Protein AF-I1KPI6-F1 (afdb_monomer_lite)

pLDDT: mean 70.12, std 10.51, range [22.78, 86.88]

Radius of gyration: 85.03 Å; chains: 1; bounding box: 247×179×265 Å

Organism: Glycine max (NCBI:txid3847)

Structure (mmCIF, N/CA/C/O backbone):
data_AF-I1KPI6-F1
#
_entry.id   AF-I1KPI6-F1
#
loop_
_atom_site.group_PDB
_atom_site.id
_atom_site.type_symbol
_atom_site.label_atom_id
_atom_site.label_alt_id
_atom_site.label_comp_id
_atom_site.label_asym_id
_atom_site.label_entity_id
_atom_site.label_seq_id
_atom_site.pdbx_PDB_ins_code
_atom_site.Cartn_x
_atom_site.Cartn_y
_atom_site.Cartn_z
_atom_site.occupancy
_atom_site.B_iso_or_equiv
_atom_site.auth_seq_id
_atom_site.auth_comp_id
_atom_site.auth_asym_id
_atom_site.auth_atom_id
_atom_site.pdbx_PDB_model_num
ATOM 1 N N . MET A 1 1 ? -15.358 57.405 -44.065 1.00 38.69 1 MET A N 1
ATOM 2 C CA . MET A 1 1 ? -15.643 58.651 -44.822 1.00 38.69 1 MET A CA 1
ATOM 3 C C . MET A 1 1 ? -15.836 59.898 -43.930 1.00 38.69 1 MET A C 1
ATOM 5 O O . MET A 1 1 ? -16.493 60.841 -44.344 1.00 38.69 1 MET A O 1
ATOM 9 N N . VAL A 1 2 ? -15.217 59.968 -42.738 1.00 45.44 2 VAL A N 1
ATOM 10 C CA . VAL A 1 2 ? -15.365 61.112 -41.798 1.00 45.44 2 VAL A CA 1
ATOM 11 C C . VAL A 1 2 ? -14.129 62.038 -41.781 1.00 45.44 2 VAL A C 1
ATOM 13 O O . VAL A 1 2 ? -14.220 63.186 -41.363 1.00 45.44 2 VAL A O 1
ATOM 16 N N . LYS A 1 3 ? -12.986 61.608 -42.342 1.00 43.53 3 LYS A N 1
ATOM 17 C CA . LYS A 1 3 ? -11.733 62.394 -42.343 1.00 43.53 3 LYS A CA 1
ATOM 18 C C . LYS A 1 3 ? -11.764 63.668 -43.210 1.00 43.53 3 LYS A C 1
ATOM 20 O O . LYS A 1 3 ? -10.991 64.581 -42.946 1.00 43.53 3 LYS A O 1
ATOM 25 N N . HIS A 1 4 ? -12.653 63.779 -44.203 1.00 45.66 4 HIS A N 1
ATOM 26 C CA . HIS A 1 4 ? -12.667 64.948 -45.100 1.00 45.66 4 HIS A CA 1
ATOM 27 C C . HIS A 1 4 ? -13.371 66.184 -44.521 1.00 45.66 4 HIS A C 1
ATOM 29 O O . HIS A 1 4 ? -12.898 67.292 -44.751 1.00 45.66 4 HIS A O 1
ATOM 35 N N . ARG A 1 5 ? -14.415 66.030 -43.691 1.00 44.16 5 ARG A N 1
ATOM 36 C CA . ARG A 1 5 ? -15.107 67.192 -43.093 1.00 44.16 5 ARG A CA 1
ATOM 37 C C . ARG A 1 5 ? -14.254 67.954 -42.076 1.00 44.16 5 ARG A C 1
ATOM 39 O O . ARG A 1 5 ? -14.426 69.159 -41.928 1.00 44.16 5 ARG A O 1
ATOM 46 N N . PHE A 1 6 ? -13.305 67.288 -41.419 1.00 43.47 6 PHE A N 1
ATOM 47 C CA . PHE A 1 6 ? -12.414 67.951 -40.463 1.00 43.47 6 PHE A CA 1
ATOM 48 C C . PHE A 1 6 ? -11.408 68.889 -41.159 1.00 43.47 6 PHE A C 1
ATOM 50 O O . PHE A 1 6 ? -11.090 69.955 -40.640 1.00 43.47 6 PHE A O 1
ATOM 57 N N . ARG A 1 7 ? -10.962 68.546 -42.378 1.00 44.03 7 ARG A N 1
ATOM 58 C CA . ARG A 1 7 ? -9.967 69.332 -43.130 1.00 44.03 7 ARG A CA 1
ATOM 59 C C . ARG A 1 7 ? -10.520 70.669 -43.636 1.00 44.03 7 ARG A C 1
ATOM 61 O O . ARG A 1 7 ? -9.811 71.673 -43.583 1.00 44.03 7 ARG A O 1
ATOM 68 N N . ASP A 1 8 ? -11.775 70.698 -44.079 1.00 46.88 8 ASP A N 1
ATOM 69 C CA . ASP A 1 8 ? -12.392 71.924 -44.605 1.00 46.88 8 ASP A CA 1
ATOM 70 C C . ASP A 1 8 ? -12.805 72.890 -43.485 1.00 46.88 8 ASP A C 1
ATOM 72 O O . ASP A 1 8 ? -12.672 74.105 -43.636 1.00 46.88 8 ASP A O 1
ATOM 76 N N . SER A 1 9 ? -13.186 72.364 -42.314 1.00 44.69 9 SER A N 1
ATOM 77 C CA . SER A 1 9 ? -13.474 73.197 -41.141 1.00 44.69 9 SER A CA 1
ATOM 78 C C . SER A 1 9 ? -12.216 73.889 -40.596 1.00 44.69 9 SER A C 1
ATOM 80 O O . SER A 1 9 ? -12.301 75.020 -40.124 1.00 44.69 9 SER A O 1
ATOM 82 N N . ILE A 1 10 ? -11.040 73.257 -40.720 1.00 45.19 10 ILE A N 1
ATOM 83 C CA . ILE A 1 10 ? -9.758 73.876 -40.347 1.00 45.19 10 ILE A CA 1
ATOM 84 C C . ILE A 1 10 ? -9.379 74.981 -41.341 1.00 45.19 10 ILE A C 1
ATOM 86 O O . ILE A 1 10 ? -9.025 76.076 -40.917 1.00 45.19 10 ILE A O 1
ATOM 90 N N . LYS A 1 11 ? -9.520 74.768 -42.657 1.00 44.78 11 LYS A N 1
ATOM 91 C CA . LYS A 1 11 ? -9.219 75.818 -43.653 1.00 44.78 11 LYS A CA 1
ATOM 92 C C . LYS A 1 11 ? -10.052 77.091 -43.460 1.00 44.78 11 LYS A C 1
ATOM 94 O O . LYS A 1 11 ? -9.525 78.186 -43.639 1.00 44.78 11 LYS A O 1
ATOM 99 N N . SER A 1 12 ? -11.317 76.962 -43.054 1.00 52.28 12 SER A N 1
ATOM 100 C CA . SER A 1 12 ? -12.181 78.115 -42.769 1.00 52.28 12 SER A CA 1
ATOM 101 C C . SER A 1 12 ? -11.746 78.913 -41.536 1.00 52.28 12 SER A C 1
ATOM 103 O O . SER A 1 12 ? -12.008 80.111 -41.489 1.00 52.28 12 SER A O 1
ATOM 105 N N . LEU A 1 13 ? -11.114 78.282 -40.541 1.00 46.50 13 LEU A N 1
ATOM 106 C CA . LEU A 1 13 ? -10.736 78.970 -39.303 1.00 46.50 13 LEU A CA 1
ATOM 107 C C . LEU A 1 13 ? -9.464 79.820 -39.468 1.00 46.50 13 LEU A C 1
ATOM 109 O O . LEU A 1 13 ? -9.290 80.811 -38.766 1.00 46.50 13 LEU A O 1
ATOM 113 N N . PHE A 1 14 ? -8.585 79.444 -40.402 1.00 44.88 14 PHE A N 1
ATOM 114 C CA . PHE A 1 14 ? -7.292 80.108 -40.613 1.00 44.88 14 PHE A CA 1
ATOM 115 C C . PHE A 1 14 ? -7.309 81.188 -41.708 1.00 44.88 14 PHE A C 1
ATOM 117 O O . PHE A 1 14 ? -6.438 82.055 -41.722 1.00 44.88 14 PHE A O 1
ATOM 124 N N . GLY A 1 15 ? -8.297 81.174 -42.611 1.00 46.62 15 GLY A N 1
ATOM 125 C CA . GLY A 1 15 ? -8.300 82.027 -43.806 1.00 46.62 15 GLY A CA 1
ATOM 126 C C . GLY A 1 15 ? -8.419 83.540 -43.568 1.00 46.62 15 GLY A C 1
ATOM 127 O O . GLY A 1 15 ? -8.084 84.306 -44.462 1.00 46.62 15 GLY A O 1
ATOM 128 N N . SER A 1 16 ? -8.869 84.006 -42.397 1.00 49.81 16 SER A N 1
ATOM 129 C CA . SER A 1 16 ? -9.114 85.442 -42.164 1.00 49.81 16 SER A CA 1
ATOM 130 C C . SER A 1 16 ? -7.979 86.196 -41.459 1.00 49.81 16 SER A C 1
ATOM 132 O O . SER A 1 16 ? -8.187 87.338 -41.047 1.00 49.81 16 SER A O 1
ATOM 134 N N . HIS A 1 17 ? -6.804 85.588 -41.265 1.00 43.06 17 HIS A N 1
ATOM 135 C CA . HIS A 1 17 ? -5.727 86.198 -40.466 1.00 43.06 17 HIS A CA 1
ATOM 136 C C . HIS A 1 17 ? -4.344 86.246 -41.131 1.00 43.06 17 HIS A C 1
ATOM 138 O O . HIS A 1 17 ? -3.371 86.583 -40.461 1.00 43.06 17 HIS A O 1
ATOM 144 N N . ILE A 1 18 ? -4.246 86.000 -42.439 1.00 43.75 18 ILE A N 1
ATOM 145 C CA . ILE A 1 18 ? -3.006 86.229 -43.191 1.00 43.75 18 ILE A CA 1
ATOM 146 C C . ILE A 1 18 ? -3.159 87.541 -43.966 1.00 43.75 18 ILE A C 1
ATOM 148 O O . ILE A 1 18 ? -3.886 87.618 -44.953 1.00 43.75 18 ILE A O 1
ATOM 152 N N . ASP A 1 19 ? -2.527 88.593 -43.446 1.00 51.28 19 ASP A N 1
ATOM 153 C CA . ASP A 1 19 ? -2.398 89.894 -44.104 1.00 51.28 19 ASP A CA 1
ATOM 154 C C . ASP A 1 19 ? -1.569 89.716 -45.398 1.00 51.28 19 ASP A C 1
ATOM 156 O O . ASP A 1 19 ? -0.416 89.276 -45.300 1.00 51.28 19 ASP A O 1
ATOM 160 N N . PRO A 1 20 ? -2.119 90.005 -46.598 1.00 54.34 20 PRO A N 1
ATOM 161 C CA . PRO A 1 20 ? -1.495 89.681 -47.886 1.00 54.34 20 PRO A CA 1
ATOM 162 C C . PRO A 1 20 ? -0.066 90.214 -48.055 1.00 54.34 20 PRO A C 1
ATOM 164 O O . PRO A 1 20 ? 0.744 89.587 -48.732 1.00 54.34 20 PRO A O 1
ATOM 167 N N . ASN A 1 21 ? 0.280 91.324 -47.392 1.00 55.91 21 ASN A N 1
ATOM 168 C CA . ASN A 1 21 ? 1.625 91.907 -47.465 1.00 55.91 21 ASN A CA 1
ATOM 169 C C . ASN A 1 21 ? 2.720 91.024 -46.838 1.00 55.91 21 ASN A C 1
ATOM 171 O O . ASN A 1 21 ? 3.893 91.190 -47.168 1.00 55.91 21 ASN A O 1
ATOM 175 N N . LYS A 1 22 ? 2.378 90.084 -45.945 1.00 58.50 22 LYS A N 1
ATOM 176 C CA . LYS A 1 22 ? 3.368 89.149 -45.378 1.00 58.50 22 LYS A CA 1
ATOM 177 C C . LYS A 1 22 ? 3.675 87.969 -46.299 1.00 58.50 22 LYS A C 1
ATOM 179 O O . LYS A 1 22 ? 4.753 87.393 -46.192 1.00 58.50 22 LYS A O 1
ATOM 184 N N . GLU A 1 23 ? 2.771 87.616 -47.211 1.00 56.94 23 GLU A N 1
ATOM 185 C CA . GLU A 1 23 ? 2.974 86.483 -48.122 1.00 56.94 23 GLU A CA 1
ATOM 186 C C . GLU A 1 23 ? 3.993 86.807 -49.229 1.00 56.94 23 GLU A C 1
ATOM 188 O O . GLU A 1 23 ? 4.782 85.944 -49.615 1.00 56.94 23 GLU A O 1
ATOM 193 N N . GLU A 1 24 ? 4.064 88.070 -49.661 1.00 60.88 24 GLU A N 1
ATOM 194 C CA . GLU A 1 24 ? 5.070 88.544 -50.622 1.00 60.88 24 GLU A CA 1
ATOM 195 C C . GLU A 1 24 ? 6.489 88.551 -50.013 1.00 60.88 24 GLU A C 1
ATOM 197 O O . GLU A 1 24 ? 7.429 88.060 -50.636 1.00 60.88 24 GLU A O 1
ATOM 202 N N . GLN A 1 25 ? 6.636 88.960 -48.743 1.00 61.44 25 GLN A N 1
ATOM 203 C CA . GLN A 1 25 ? 7.917 88.892 -48.014 1.00 61.44 25 GLN A CA 1
ATOM 204 C C . GLN A 1 25 ? 8.404 87.448 -47.802 1.00 61.44 25 GLN A C 1
ATOM 206 O O . GLN A 1 25 ? 9.602 87.173 -47.851 1.00 61.44 25 GLN A O 1
ATOM 211 N N . LEU A 1 26 ? 7.476 86.507 -47.593 1.00 63.16 26 LEU A N 1
ATOM 212 C CA . LEU A 1 26 ? 7.777 85.078 -47.460 1.00 63.16 26 LEU A CA 1
ATOM 213 C C . LEU A 1 26 ? 8.260 84.453 -48.780 1.00 63.16 26 LEU A C 1
ATOM 215 O O . LEU A 1 26 ? 9.147 83.598 -48.762 1.00 63.16 26 LEU A O 1
ATOM 219 N N . GLN A 1 27 ? 7.710 84.879 -49.922 1.00 64.25 27 GLN A N 1
ATOM 220 C CA . GLN A 1 27 ? 8.179 84.463 -51.251 1.00 64.25 27 GLN A CA 1
ATOM 221 C C . GLN A 1 27 ? 9.588 84.992 -51.557 1.00 64.25 27 GLN A C 1
ATOM 223 O O . GLN A 1 27 ? 10.418 84.240 -52.069 1.00 64.25 27 GLN A O 1
ATOM 228 N N . GLU A 1 28 ? 9.877 86.245 -51.203 1.00 68.44 28 GLU A N 1
ATOM 229 C CA . GLU A 1 28 ? 11.183 86.870 -51.445 1.00 68.44 28 GLU A CA 1
ATOM 230 C C . GLU A 1 28 ? 12.288 86.231 -50.584 1.00 68.44 28 GLU A C 1
ATOM 232 O O . GLU A 1 28 ? 13.327 85.825 -51.109 1.00 68.44 28 GLU A O 1
ATOM 237 N N . ALA A 1 29 ? 12.015 85.997 -49.294 1.00 66.25 29 ALA A N 1
ATOM 238 C CA . ALA A 1 29 ? 12.932 85.287 -48.400 1.00 66.25 29 ALA A CA 1
ATOM 239 C C . ALA A 1 29 ? 13.225 83.853 -48.878 1.00 66.25 29 ALA A C 1
ATOM 241 O O . ALA A 1 29 ? 14.356 83.375 -48.785 1.00 66.25 29 ALA A O 1
ATOM 242 N N . LYS A 1 30 ? 12.223 83.161 -49.439 1.00 67.06 30 LYS A N 1
ATOM 243 C CA . LYS A 1 30 ? 12.404 81.814 -49.994 1.00 67.06 30 LYS A CA 1
ATOM 244 C C . LYS A 1 30 ? 13.365 81.808 -51.188 1.00 67.06 30 LYS A C 1
ATOM 246 O O . LYS A 1 30 ? 14.205 80.915 -51.270 1.00 67.06 30 LYS A O 1
ATOM 251 N N . ALA A 1 31 ? 13.254 82.776 -52.098 1.00 73.00 31 ALA A N 1
ATOM 252 C CA . ALA A 1 31 ? 14.131 82.864 -53.267 1.00 73.00 31 ALA A CA 1
ATOM 253 C C . ALA A 1 31 ? 15.593 83.158 -52.876 1.00 73.00 31 ALA A C 1
ATOM 255 O O . ALA A 1 31 ? 16.515 82.576 -53.448 1.00 73.00 31 ALA A O 1
ATOM 256 N N . GLU A 1 32 ? 15.809 84.004 -51.864 1.00 74.88 32 GLU A N 1
ATOM 257 C CA . GLU A 1 32 ? 17.144 84.339 -51.345 1.00 74.88 32 GLU A CA 1
ATOM 258 C C . GLU A 1 32 ? 17.857 83.132 -50.711 1.00 74.88 32 GLU A C 1
ATOM 260 O O . GLU A 1 32 ? 19.043 82.893 -50.954 1.00 74.88 32 GLU A O 1
ATOM 265 N N . ILE A 1 33 ? 17.108 82.331 -49.949 1.00 72.62 33 ILE A N 1
ATOM 266 C CA . ILE A 1 33 ? 17.566 81.076 -49.338 1.00 72.62 33 ILE A CA 1
ATOM 267 C C . ILE A 1 33 ? 17.996 80.073 -50.425 1.00 72.62 33 ILE A C 1
ATOM 269 O O . ILE A 1 33 ? 19.051 79.445 -50.317 1.00 72.62 33 ILE A O 1
ATOM 273 N N . GLU A 1 34 ? 17.222 79.947 -51.505 1.00 75.38 34 GLU A N 1
ATOM 274 C CA . GLU A 1 34 ? 17.474 78.986 -52.589 1.00 75.38 34 GLU A CA 1
ATOM 275 C C . GLU A 1 34 ? 18.731 79.334 -53.417 1.00 75.38 34 GLU A C 1
ATOM 277 O O . GLU A 1 34 ? 19.476 78.443 -53.844 1.00 75.38 34 GLU A O 1
ATOM 282 N N . ASP A 1 35 ? 19.022 80.625 -53.597 1.00 75.81 35 ASP A N 1
ATOM 283 C CA . ASP A 1 35 ? 20.202 81.100 -54.330 1.00 75.81 35 ASP A CA 1
ATOM 284 C C . ASP A 1 35 ? 21.506 80.937 -53.519 1.00 75.81 35 ASP A C 1
ATOM 286 O O . ASP A 1 35 ? 22.569 80.622 -54.071 1.00 75.81 35 ASP A O 1
ATOM 290 N N . LYS A 1 36 ? 21.429 81.056 -52.185 1.00 71.12 36 LYS A N 1
ATOM 291 C CA . LYS A 1 36 ? 22.561 80.795 -51.276 1.00 71.12 36 LYS A CA 1
ATOM 292 C C . LYS A 1 36 ? 22.938 79.315 -51.234 1.00 71.12 36 LYS A C 1
ATOM 294 O O . LYS A 1 36 ? 24.122 78.996 -51.336 1.00 71.12 36 LYS A O 1
ATOM 299 N N . VAL A 1 37 ? 21.959 78.405 -51.212 1.00 69.88 37 VAL A N 1
ATOM 300 C CA . VAL A 1 37 ? 22.206 76.946 -51.266 1.00 69.88 37 VAL A CA 1
ATOM 301 C C . VAL A 1 37 ? 22.972 76.551 -52.532 1.00 69.88 37 VAL A C 1
ATOM 303 O O . VAL A 1 37 ? 23.906 75.749 -52.469 1.00 69.88 37 VAL A O 1
ATOM 306 N N . LYS A 1 38 ? 22.650 77.156 -53.684 1.00 72.56 38 LYS A N 1
ATOM 307 C CA . LYS A 1 38 ? 23.394 76.918 -54.933 1.00 72.56 38 LYS A CA 1
ATOM 308 C C . LYS A 1 38 ? 24.849 77.382 -54.859 1.00 72.56 38 LYS A C 1
ATOM 310 O O . LYS A 1 38 ? 25.713 76.716 -55.426 1.00 72.56 38 LYS A O 1
ATOM 315 N N . ARG A 1 39 ? 25.140 78.493 -54.172 1.00 73.50 39 ARG A N 1
ATOM 316 C CA . ARG A 1 39 ? 26.519 78.971 -53.968 1.00 73.50 39 ARG A CA 1
ATOM 317 C C . ARG A 1 39 ? 27.314 78.061 -53.030 1.00 73.50 39 ARG A C 1
ATOM 319 O O . ARG A 1 39 ? 28.453 77.739 -53.356 1.00 73.50 39 ARG A O 1
ATOM 326 N N . ILE A 1 40 ? 26.700 77.592 -51.942 1.00 70.19 40 ILE A N 1
ATOM 327 C CA . ILE A 1 40 ? 27.311 76.630 -51.005 1.00 70.19 40 ILE A CA 1
ATOM 328 C C . ILE A 1 40 ? 27.699 75.343 -51.749 1.00 70.19 40 ILE A C 1
ATOM 330 O O . ILE A 1 40 ? 28.836 74.891 -51.665 1.00 70.19 40 ILE A O 1
ATOM 334 N N . LEU A 1 41 ? 26.792 74.803 -52.570 1.00 66.00 41 LEU A N 1
ATOM 335 C CA . LEU A 1 41 ? 27.052 73.600 -53.371 1.00 66.00 41 LEU A CA 1
ATOM 336 C C . LEU A 1 41 ? 28.171 73.767 -54.407 1.00 66.00 41 LEU A C 1
ATOM 338 O O . LEU A 1 41 ? 28.794 72.777 -54.784 1.00 66.00 41 LEU A O 1
ATOM 342 N N . LYS A 1 42 ? 28.410 74.987 -54.898 1.00 68.31 42 LYS A N 1
ATOM 343 C CA . LYS A 1 42 ? 29.457 75.249 -55.890 1.00 68.31 42 LYS A CA 1
ATOM 344 C C . LYS A 1 42 ? 30.848 75.270 -55.252 1.00 68.31 42 LYS A C 1
ATOM 346 O O . LYS A 1 42 ? 31.762 74.690 -55.817 1.00 68.31 42 LYS A O 1
ATOM 351 N N . LEU A 1 43 ? 30.968 75.860 -54.062 1.00 66.19 43 LEU A N 1
ATOM 352 C CA . LEU A 1 43 ? 32.219 75.917 -53.299 1.00 66.19 43 LEU A CA 1
ATOM 353 C C . LEU A 1 43 ? 32.671 74.541 -52.788 1.00 66.19 43 LEU A C 1
ATOM 355 O O . LEU A 1 43 ? 33.862 74.297 -52.690 1.00 66.19 43 LEU A O 1
ATOM 359 N N . ILE A 1 44 ? 31.733 73.628 -52.515 1.00 63.53 44 ILE A N 1
ATOM 360 C CA . ILE A 1 44 ? 32.047 72.264 -52.052 1.00 63.53 44 ILE A CA 1
ATOM 361 C C . ILE A 1 44 ? 32.564 71.364 -53.191 1.00 63.53 44 ILE A C 1
ATOM 363 O O . ILE A 1 44 ? 33.230 70.369 -52.933 1.00 63.53 44 ILE A O 1
ATOM 367 N N . LYS A 1 45 ? 32.263 71.682 -54.458 1.00 55.25 45 LYS A N 1
ATOM 368 C CA . LYS A 1 45 ? 32.616 70.834 -55.612 1.00 55.25 45 LYS A CA 1
ATOM 369 C C . LYS A 1 45 ? 33.965 71.154 -56.266 1.00 55.25 45 LYS A C 1
ATOM 371 O O . LYS A 1 45 ? 34.307 70.483 -57.230 1.00 55.25 45 LYS A O 1
ATOM 376 N N . GLU A 1 46 ? 34.695 72.169 -55.811 1.00 48.28 46 GLU A N 1
ATOM 377 C CA . GLU A 1 46 ? 35.919 72.650 -56.481 1.00 48.28 46 GLU A CA 1
ATOM 378 C C . GLU A 1 46 ? 37.232 72.218 -55.781 1.00 48.28 46 GLU A C 1
ATOM 380 O O . GLU A 1 46 ? 38.293 72.699 -56.162 1.00 48.28 46 GLU A O 1
ATOM 385 N N . ASP A 1 47 ? 37.177 71.278 -54.824 1.00 42.66 47 ASP A N 1
ATOM 386 C CA . ASP A 1 47 ? 38.326 70.759 -54.042 1.00 42.66 47 ASP A CA 1
ATOM 387 C C . ASP A 1 47 ? 38.826 69.363 -54.503 1.00 42.66 47 ASP A C 1
ATOM 389 O O . ASP A 1 47 ? 39.323 68.568 -53.708 1.00 42.66 47 ASP A O 1
ATOM 393 N N . ASP A 1 48 ? 38.736 69.061 -55.800 1.00 36.50 48 ASP A N 1
ATOM 394 C CA . ASP A 1 48 ? 39.483 67.955 -56.415 1.00 36.50 48 ASP A CA 1
ATOM 395 C C . ASP A 1 48 ? 40.669 68.557 -57.182 1.00 36.50 48 ASP A C 1
ATOM 397 O O . ASP A 1 48 ? 40.434 69.246 -58.175 1.00 36.50 48 ASP A O 1
ATOM 401 N N . LEU A 1 49 ? 41.911 68.346 -56.714 1.00 34.09 49 LEU A N 1
ATOM 402 C CA . LEU A 1 49 ? 43.138 68.085 -57.501 1.00 34.09 49 LEU A CA 1
ATOM 403 C C . LEU A 1 49 ? 44.424 68.309 -56.667 1.00 34.09 49 LEU A C 1
ATOM 405 O O . LEU A 1 49 ? 44.775 69.436 -56.335 1.00 34.09 49 LEU A O 1
ATOM 409 N N . GLU A 1 50 ? 45.136 67.194 -56.467 1.00 31.38 50 GLU A N 1
ATOM 410 C CA . GLU A 1 50 ? 46.590 67.018 -56.662 1.00 31.38 50 GLU A CA 1
ATOM 411 C C . GLU A 1 50 ? 47.605 67.691 -55.708 1.00 31.38 50 GLU A C 1
ATOM 413 O O . GLU A 1 50 ? 47.829 68.896 -55.717 1.00 31.38 50 GLU A O 1
ATOM 418 N N . GLU A 1 51 ? 48.303 66.790 -55.004 1.00 32.84 51 GLU A N 1
ATOM 419 C CA . GLU A 1 51 ? 49.768 66.636 -54.958 1.00 32.84 51 GLU A CA 1
ATOM 420 C C . GLU A 1 51 ? 50.646 67.670 -54.214 1.00 32.84 51 GLU A C 1
ATOM 422 O O . GLU A 1 51 ? 50.686 68.864 -54.491 1.00 32.84 51 GLU A O 1
ATOM 427 N N . ASP A 1 52 ? 51.444 67.103 -53.303 1.00 32.31 52 ASP A N 1
ATOM 428 C CA . ASP A 1 52 ? 52.622 67.633 -52.615 1.00 32.31 52 ASP A CA 1
ATOM 429 C C . ASP A 1 52 ? 52.481 68.799 -51.615 1.00 32.31 52 ASP A C 1
ATOM 431 O O . ASP A 1 52 ? 52.508 69.986 -51.923 1.00 32.31 52 ASP A O 1
ATOM 435 N N . GLY A 1 53 ? 52.577 68.409 -50.340 1.00 30.22 53 GLY A N 1
ATOM 436 C CA . GLY A 1 53 ? 53.592 68.988 -49.464 1.00 30.22 53 GLY A CA 1
ATOM 437 C C . GLY A 1 53 ? 53.324 70.389 -48.913 1.00 30.22 53 GLY A C 1
ATOM 438 O O . GLY A 1 53 ? 53.859 71.383 -49.397 1.00 30.22 53 GLY A O 1
ATOM 439 N N . THR A 1 54 ? 52.732 70.396 -47.714 1.00 31.73 54 THR A N 1
ATOM 440 C CA . THR A 1 54 ? 52.696 71.449 -46.671 1.00 31.73 54 THR A CA 1
ATOM 441 C C . THR A 1 54 ? 51.405 72.295 -46.621 1.00 31.73 54 THR A C 1
ATOM 443 O O . THR A 1 54 ? 51.098 73.025 -47.559 1.00 31.73 54 THR A O 1
ATOM 446 N N . PRO A 1 55 ? 50.642 72.235 -45.508 1.00 40.28 55 PRO A N 1
ATOM 447 C CA . PRO A 1 55 ? 49.251 72.674 -45.457 1.00 40.28 55 PRO A CA 1
ATOM 448 C C . PRO A 1 55 ? 49.131 74.166 -45.142 1.00 40.28 55 PRO A C 1
ATOM 450 O O . PRO A 1 55 ? 49.365 74.592 -44.012 1.00 40.28 55 PRO A O 1
ATOM 453 N N . VAL A 1 56 ? 48.696 74.961 -46.119 1.00 33.62 56 VAL A N 1
ATOM 454 C CA . VAL A 1 56 ? 48.111 76.287 -45.866 1.00 33.62 56 VAL A CA 1
ATOM 455 C C . VAL A 1 56 ? 46.924 76.506 -46.809 1.00 33.62 56 VAL A C 1
ATOM 457 O O . VAL A 1 56 ? 46.965 77.341 -47.704 1.00 33.62 56 VAL A O 1
ATOM 460 N N . GLU A 1 57 ? 45.832 75.775 -46.590 1.00 38.25 57 GLU A N 1
ATOM 461 C CA . GLU A 1 57 ? 44.513 76.127 -47.134 1.00 38.25 57 GLU A CA 1
ATOM 462 C C . GLU A 1 57 ? 43.477 76.181 -45.999 1.00 38.25 57 GLU A C 1
ATOM 464 O O . GLU A 1 57 ? 42.630 75.312 -45.832 1.00 38.25 57 GLU A O 1
ATOM 469 N N . LEU A 1 58 ? 43.548 77.242 -45.185 1.00 44.66 58 LEU A N 1
ATOM 470 C CA . LEU A 1 58 ? 42.410 77.707 -44.373 1.00 44.66 58 LEU A CA 1
ATOM 471 C C . LEU A 1 58 ? 41.617 78.830 -45.069 1.00 44.66 58 LEU A C 1
ATOM 473 O O . LEU A 1 58 ? 40.559 79.222 -44.591 1.00 44.66 58 LEU A O 1
ATOM 477 N N . SER A 1 59 ? 42.072 79.328 -46.222 1.00 49.59 59 SER A N 1
ATOM 478 C CA . SER A 1 59 ? 41.531 80.542 -46.852 1.00 49.59 59 SER A CA 1
ATOM 479 C C . SER A 1 59 ? 40.259 80.345 -47.687 1.00 49.59 59 SER A C 1
ATOM 481 O O . SER A 1 59 ? 39.610 81.333 -48.025 1.00 49.59 59 SER A O 1
ATOM 483 N N . LYS A 1 60 ? 39.852 79.108 -48.007 1.00 52.59 60 LYS A N 1
ATOM 484 C CA . LYS A 1 60 ? 38.593 78.850 -48.742 1.00 52.59 60 LYS A CA 1
ATOM 485 C C . LYS A 1 60 ? 37.414 78.456 -47.846 1.00 52.59 60 LYS A C 1
ATOM 487 O O . LYS A 1 60 ? 36.270 78.517 -48.290 1.00 52.59 60 LYS A O 1
ATOM 492 N N . LYS A 1 61 ? 37.669 78.105 -46.579 1.00 55.00 61 LYS A N 1
ATOM 493 C CA . LYS A 1 61 ? 36.625 77.690 -45.627 1.00 55.00 61 LYS A CA 1
ATOM 494 C C . LYS A 1 61 ? 35.817 78.876 -45.091 1.00 55.00 61 LYS A C 1
ATOM 496 O O . LYS A 1 61 ? 34.609 78.753 -44.934 1.00 55.00 61 LYS A O 1
ATOM 501 N N . GLU A 1 62 ? 36.447 80.031 -44.871 1.00 57.03 62 GLU A N 1
ATOM 502 C CA . GLU A 1 62 ? 35.785 81.220 -44.303 1.00 57.03 62 GLU A CA 1
ATOM 503 C C . GLU A 1 62 ? 34.607 81.751 -45.146 1.00 57.03 62 GLU A C 1
ATOM 505 O O . GLU A 1 62 ? 33.523 81.908 -44.582 1.00 57.03 62 GLU A O 1
ATOM 510 N N . PRO A 1 63 ? 34.714 81.926 -46.483 1.00 63.22 63 PRO A N 1
ATOM 511 C CA . PRO A 1 63 ? 33.574 82.366 -47.295 1.00 63.22 63 PRO A CA 1
ATOM 512 C C . PRO A 1 63 ? 32.411 81.363 -47.321 1.00 63.22 63 PRO A C 1
ATOM 514 O O . PRO A 1 63 ? 31.258 81.754 -47.500 1.00 63.22 63 PRO A O 1
ATOM 517 N N . LEU A 1 64 ? 32.699 80.064 -47.161 1.00 66.75 64 LEU A N 1
ATOM 518 C CA . LEU A 1 64 ? 31.675 79.022 -47.087 1.00 66.75 64 LEU A CA 1
ATOM 519 C C . LEU A 1 64 ? 30.947 79.058 -45.737 1.00 66.75 64 LEU A C 1
ATOM 521 O O . LEU A 1 64 ? 29.728 78.902 -45.701 1.00 66.75 64 LEU A O 1
ATOM 525 N N . VAL A 1 65 ? 31.682 79.299 -44.646 1.00 66.25 65 VAL A N 1
ATOM 526 C CA . VAL A 1 65 ? 31.129 79.418 -43.289 1.00 66.25 65 VAL A CA 1
ATOM 527 C C . VAL A 1 65 ? 30.240 80.656 -43.163 1.00 66.25 65 VAL A C 1
ATOM 529 O O . VAL A 1 65 ? 29.102 80.510 -42.721 1.00 66.25 65 VAL A O 1
ATOM 532 N N . GLU A 1 66 ? 30.676 81.831 -43.638 1.00 71.38 66 GLU A N 1
ATOM 533 C CA . GLU A 1 66 ? 29.838 83.048 -43.629 1.00 71.38 66 GLU A CA 1
ATOM 534 C C . GLU A 1 66 ? 28.520 82.839 -44.390 1.00 71.38 66 GLU A C 1
ATOM 536 O O . GLU A 1 66 ? 27.457 83.290 -43.959 1.00 71.38 66 GLU A O 1
ATOM 541 N N . LEU A 1 67 ? 28.557 82.106 -45.508 1.00 74.06 67 LEU A N 1
ATOM 542 C CA . LEU A 1 67 ? 27.363 81.843 -46.309 1.00 74.06 67 LEU A CA 1
ATOM 543 C C . LEU A 1 67 ? 26.394 80.855 -45.628 1.00 74.06 67 LEU A C 1
ATOM 545 O O . LEU A 1 67 ? 25.180 80.963 -45.813 1.00 74.06 67 LEU A O 1
ATOM 549 N N . ILE A 1 68 ? 26.915 79.912 -44.834 1.00 76.62 68 ILE A N 1
ATOM 550 C CA . ILE A 1 68 ? 26.120 78.978 -44.018 1.00 76.62 68 ILE A CA 1
ATOM 551 C C . ILE A 1 68 ? 25.505 79.696 -42.807 1.00 76.62 68 ILE A C 1
ATOM 553 O O . ILE A 1 68 ? 24.328 79.481 -42.509 1.00 76.62 68 ILE A O 1
ATOM 557 N N . GLU A 1 69 ? 26.253 80.571 -42.132 1.00 75.75 69 GLU A N 1
ATOM 558 C CA . GLU A 1 69 ? 25.736 81.363 -41.007 1.00 75.75 69 GLU A CA 1
ATOM 559 C C . GLU A 1 69 ? 24.623 82.318 -41.448 1.00 75.75 69 GLU A C 1
ATOM 561 O O . GLU A 1 69 ? 23.573 82.398 -40.807 1.00 75.75 69 GLU A O 1
ATOM 566 N N . ASP A 1 70 ? 24.796 82.989 -42.587 1.00 76.38 70 ASP A N 1
ATOM 567 C CA . ASP A 1 70 ? 23.784 83.897 -43.126 1.00 76.38 70 ASP A CA 1
ATOM 568 C C . ASP A 1 70 ? 22.504 83.149 -43.561 1.00 76.38 70 ASP A C 1
ATOM 570 O O . ASP A 1 70 ? 21.383 83.621 -43.347 1.00 76.38 70 ASP A O 1
ATOM 574 N N . PHE A 1 71 ? 22.641 81.923 -44.082 1.00 78.69 71 PHE A N 1
ATOM 575 C CA . PHE A 1 71 ? 21.507 81.025 -44.332 1.00 78.69 71 PHE A CA 1
ATOM 576 C C . PHE A 1 71 ? 20.781 80.639 -43.031 1.00 78.69 71 PHE A C 1
ATOM 578 O O . PHE A 1 71 ? 19.548 80.648 -42.972 1.00 78.69 71 PHE A O 1
ATOM 585 N N . HIS A 1 72 ? 21.530 80.344 -41.966 1.00 76.00 72 HIS A N 1
ATOM 586 C CA . HIS A 1 72 ? 20.957 79.992 -40.669 1.00 76.00 72 HIS A CA 1
ATOM 587 C C . HIS A 1 72 ? 20.199 81.167 -40.027 1.00 76.00 72 HIS A C 1
ATOM 589 O O . HIS A 1 72 ? 19.099 80.978 -39.506 1.00 76.00 72 HIS A O 1
ATOM 595 N N . ASN A 1 73 ? 20.722 82.392 -40.134 1.00 77.56 73 ASN A N 1
ATOM 596 C CA . ASN A 1 73 ? 20.069 83.600 -39.617 1.00 77.56 73 ASN A CA 1
ATOM 597 C C . ASN A 1 73 ? 18.735 83.900 -40.324 1.00 77.56 73 ASN A C 1
ATOM 599 O O . ASN A 1 73 ? 17.747 84.281 -39.680 1.00 77.56 73 ASN A O 1
ATOM 603 N N . GLN A 1 74 ? 18.664 83.684 -41.641 1.00 76.50 74 GLN A N 1
ATOM 604 C CA . GLN A 1 74 ? 17.409 83.822 -42.386 1.00 76.50 74 GLN A CA 1
ATOM 605 C C . GLN A 1 74 ? 16.402 82.721 -42.022 1.00 76.50 74 GLN A C 1
ATOM 607 O O . GLN A 1 74 ? 15.217 83.011 -41.840 1.00 76.50 74 GLN A O 1
ATOM 612 N N . TYR A 1 75 ? 16.865 81.484 -41.820 1.00 74.25 75 TYR A N 1
ATOM 613 C CA . TYR A 1 75 ? 16.022 80.389 -41.332 1.00 74.25 75 TYR A CA 1
ATOM 614 C C . TYR A 1 75 ? 15.446 80.677 -39.933 1.00 74.25 75 TYR A C 1
ATOM 616 O O . TYR A 1 75 ? 14.241 80.519 -39.718 1.00 74.25 75 TYR A O 1
ATOM 624 N N . GLN A 1 76 ? 16.263 81.181 -39.000 1.00 76.75 76 GLN A N 1
ATOM 625 C CA . GLN A 1 76 ? 15.797 81.586 -37.668 1.00 76.75 76 GLN A CA 1
ATOM 626 C C . GLN A 1 76 ? 14.771 82.725 -37.729 1.00 76.75 76 GLN A C 1
ATOM 628 O O . GLN A 1 76 ? 13.775 82.697 -37.005 1.00 76.75 76 GLN A O 1
ATOM 633 N N . SER A 1 77 ? 14.962 83.700 -38.624 1.00 73.75 77 SER A N 1
ATOM 634 C CA . SER A 1 77 ? 14.000 84.795 -38.818 1.00 73.75 77 SER A CA 1
ATOM 635 C C . SER A 1 77 ? 12.641 84.291 -39.318 1.00 73.75 77 SER A C 1
ATOM 637 O O . SER A 1 77 ? 11.601 84.773 -38.864 1.00 73.75 77 SER A O 1
ATOM 639 N N . LEU A 1 78 ? 12.625 83.287 -40.201 1.00 74.62 78 LEU A N 1
ATOM 640 C CA . LEU A 1 78 ? 11.393 82.648 -40.673 1.00 74.62 78 LEU A CA 1
ATOM 641 C C . LEU A 1 78 ? 10.688 81.874 -39.548 1.00 74.62 78 LEU A C 1
ATOM 643 O O . LEU A 1 78 ? 9.469 81.964 -39.385 1.00 74.62 78 LEU A O 1
ATOM 647 N N . TYR A 1 79 ? 11.467 81.155 -38.738 1.00 73.19 79 TYR A N 1
ATOM 648 C CA . TYR A 1 79 ? 10.962 80.392 -37.601 1.00 73.19 79 TYR A CA 1
ATOM 649 C C . TYR A 1 79 ? 10.347 81.306 -36.529 1.00 73.19 79 TYR A C 1
ATOM 651 O O . TYR A 1 79 ? 9.251 81.039 -36.040 1.00 73.19 79 TYR A O 1
ATOM 659 N N . ALA A 1 80 ? 10.975 82.450 -36.238 1.00 70.88 80 ALA A N 1
ATOM 660 C CA . ALA A 1 80 ? 10.436 83.444 -35.310 1.00 70.88 80 ALA A CA 1
ATOM 661 C C . ALA A 1 80 ? 9.091 84.029 -35.783 1.00 70.88 80 ALA A C 1
ATOM 663 O O . ALA A 1 80 ? 8.196 84.272 -34.969 1.00 70.88 80 ALA A O 1
ATOM 664 N N . GLN A 1 81 ? 8.904 84.223 -37.095 1.00 69.31 81 GLN A N 1
ATOM 665 C CA . GLN A 1 81 ? 7.613 84.657 -37.642 1.00 69.31 81 GLN A CA 1
ATOM 666 C C . GLN A 1 81 ? 6.531 83.580 -37.487 1.00 69.31 81 GLN A C 1
ATOM 668 O O . GLN A 1 81 ? 5.387 83.907 -37.159 1.00 69.31 81 GLN A O 1
ATOM 673 N N . TYR A 1 82 ? 6.890 82.306 -37.665 1.00 66.06 82 TYR A N 1
ATOM 674 C CA . TYR A 1 82 ? 5.987 81.174 -37.450 1.00 66.06 82 TYR A CA 1
ATOM 675 C C . TYR A 1 82 ? 5.583 81.026 -35.975 1.00 66.06 82 TYR A C 1
ATOM 677 O O . TYR A 1 82 ? 4.398 80.870 -35.664 1.00 66.06 82 TYR A O 1
ATOM 685 N N . ASP A 1 83 ? 6.535 81.163 -35.051 1.00 71.88 83 ASP A N 1
ATOM 686 C CA . ASP A 1 83 ? 6.268 81.128 -33.611 1.00 71.88 83 ASP A CA 1
ATOM 687 C C . ASP A 1 83 ? 5.410 82.308 -33.158 1.00 71.88 83 ASP A C 1
ATOM 689 O O . ASP A 1 83 ? 4.500 82.135 -32.344 1.00 71.88 83 ASP A O 1
ATOM 693 N N . HIS A 1 84 ? 5.624 83.501 -33.718 1.00 66.94 84 HIS A N 1
ATOM 694 C CA . HIS A 1 84 ? 4.786 84.658 -33.417 1.00 66.94 84 HIS A CA 1
ATOM 695 C C . HIS A 1 84 ? 3.334 84.446 -33.873 1.00 66.94 84 HIS A C 1
ATOM 697 O O . HIS A 1 84 ? 2.406 84.730 -33.113 1.00 66.94 84 HIS A O 1
ATOM 703 N N . LEU A 1 85 ? 3.125 83.873 -35.066 1.00 62.31 85 LEU A N 1
ATOM 704 C CA . LEU A 1 85 ? 1.792 83.534 -35.576 1.00 62.31 85 LEU A CA 1
ATOM 705 C C . LEU A 1 85 ? 1.120 82.449 -34.716 1.00 62.31 85 LEU A C 1
ATOM 707 O O . LEU A 1 85 ? -0.059 82.547 -34.371 1.00 62.31 85 LEU A O 1
ATOM 711 N N . THR A 1 86 ? 1.898 81.450 -34.293 1.00 65.44 86 THR A N 1
ATOM 712 C CA . THR A 1 86 ? 1.456 80.382 -33.386 1.00 65.44 86 THR A CA 1
ATOM 713 C C . THR A 1 86 ? 1.099 80.934 -31.999 1.00 65.44 86 THR A C 1
ATOM 715 O O . THR A 1 86 ? 0.114 80.513 -31.384 1.00 65.44 86 THR A O 1
ATOM 718 N N . CYS A 1 87 ? 1.842 81.931 -31.513 1.00 59.56 87 CYS A N 1
ATOM 719 C CA . CYS A 1 87 ? 1.561 82.630 -30.260 1.00 59.56 87 CYS A CA 1
ATOM 720 C C . CYS A 1 87 ? 0.308 83.512 -30.342 1.00 59.56 87 CYS A C 1
ATOM 722 O O . CYS A 1 87 ? -0.469 83.546 -29.385 1.00 59.56 87 CYS A O 1
ATOM 724 N N . GLU A 1 88 ? 0.074 84.200 -31.462 1.00 59.09 88 GLU A N 1
ATOM 725 C CA . GLU A 1 88 ? -1.162 84.961 -31.689 1.00 59.09 88 GLU A CA 1
ATOM 726 C C . GLU A 1 88 ? -2.396 84.049 -31.702 1.00 59.09 88 GLU A C 1
ATOM 728 O O . GLU A 1 88 ? -3.407 84.361 -31.065 1.00 59.09 88 GLU A O 1
ATOM 733 N N . LEU A 1 89 ? -2.294 82.877 -32.339 1.00 53.75 89 LEU A N 1
ATOM 734 C CA . LEU A 1 89 ? -3.347 81.859 -32.315 1.00 53.75 89 LEU A CA 1
ATOM 735 C C . LEU A 1 89 ? -3.612 81.360 -30.890 1.00 53.75 89 LEU A C 1
ATOM 737 O O . LEU A 1 89 ? -4.765 81.287 -30.464 1.00 53.75 89 LEU A O 1
ATOM 741 N N . ARG A 1 90 ? -2.556 81.106 -30.109 1.00 55.59 90 ARG A N 1
ATOM 742 C CA . ARG A 1 90 ? -2.683 80.665 -28.711 1.00 55.59 90 ARG A CA 1
ATOM 743 C C . ARG A 1 90 ? -3.318 81.737 -27.815 1.00 55.59 90 ARG A C 1
ATOM 745 O O . ARG A 1 90 ? -4.156 81.412 -26.976 1.00 55.59 90 ARG A O 1
ATOM 752 N N . LYS A 1 91 ? -2.979 83.017 -28.007 1.00 52.12 91 LYS A N 1
ATOM 753 C CA . LYS A 1 91 ? -3.571 84.128 -27.239 1.00 52.12 91 LYS A CA 1
ATOM 754 C C . LYS A 1 91 ? -5.040 84.382 -27.575 1.00 52.12 91 LYS A C 1
ATOM 756 O O . LYS A 1 91 ? -5.780 84.795 -26.686 1.00 52.12 91 LYS A O 1
ATOM 761 N N . LYS A 1 92 ? -5.488 84.128 -28.809 1.00 52.22 92 LYS A N 1
ATOM 762 C CA . LYS A 1 92 ? -6.917 84.244 -29.149 1.00 52.22 92 LYS A CA 1
ATOM 763 C C . LYS A 1 92 ? -7.747 83.048 -28.694 1.00 52.22 92 LYS A C 1
ATOM 765 O O . LYS A 1 92 ? -8.899 83.251 -28.326 1.00 52.22 92 LYS A O 1
ATOM 770 N N . ILE A 1 93 ? -7.178 81.842 -28.655 1.00 50.38 93 ILE A N 1
ATOM 771 C CA . ILE A 1 93 ? -7.895 80.659 -2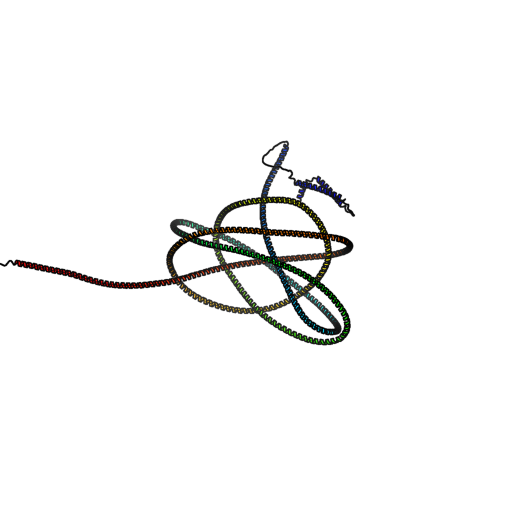8.151 1.00 50.38 93 ILE A CA 1
ATOM 772 C C . ILE A 1 93 ? -8.145 80.764 -26.634 1.00 50.38 93 ILE A C 1
ATOM 774 O O . ILE A 1 93 ? -9.209 80.363 -26.175 1.00 50.38 93 ILE A O 1
ATOM 778 N N . ASN A 1 94 ? -7.261 81.424 -25.873 1.00 39.19 94 ASN A N 1
ATOM 779 C CA . ASN A 1 94 ? -7.416 81.589 -24.416 1.00 39.19 94 ASN A CA 1
ATOM 780 C C . ASN A 1 94 ? -7.742 83.039 -23.979 1.00 39.19 94 ASN A C 1
ATOM 782 O O . ASN A 1 94 ? -7.418 83.461 -22.872 1.00 39.19 94 ASN A O 1
ATOM 786 N N . GLY A 1 95 ? -8.393 83.822 -24.848 1.00 31.94 95 GLY A N 1
ATOM 787 C CA . GLY A 1 95 ? -8.629 85.265 -24.688 1.00 31.94 95 GLY A CA 1
ATOM 788 C C . GLY A 1 95 ? -10.025 85.697 -24.205 1.00 31.94 95 GLY A C 1
ATOM 789 O O . GLY A 1 95 ? -10.591 86.627 -24.769 1.00 31.94 95 GLY A O 1
ATOM 790 N N . LYS A 1 96 ? -10.573 85.041 -23.180 1.00 28.28 96 LYS A N 1
ATOM 791 C CA . LYS A 1 96 ? -11.595 85.499 -22.203 1.00 28.28 96 LYS A CA 1
ATOM 792 C C . LYS A 1 96 ? -11.411 84.507 -21.045 1.00 28.28 96 LYS A C 1
ATOM 794 O O . LYS A 1 96 ? -11.622 83.327 -21.263 1.00 28.28 96 LYS A O 1
ATOM 799 N N . GLN A 1 97 ? -10.948 84.841 -19.849 1.00 30.19 97 GLN A N 1
ATOM 800 C CA . GLN A 1 97 ? -11.155 86.041 -19.056 1.00 30.19 97 GLN A CA 1
ATOM 801 C C . GLN A 1 97 ? -10.186 85.946 -17.866 1.00 30.19 97 GLN A C 1
ATOM 803 O O . GLN A 1 97 ? -10.433 85.140 -16.990 1.00 30.19 97 GLN A O 1
ATOM 808 N N . GLU A 1 98 ? -9.093 86.714 -17.848 1.00 26.41 98 GLU A N 1
ATOM 809 C CA . GLU A 1 98 ? -8.347 87.068 -16.624 1.00 26.41 98 GLU A CA 1
ATOM 810 C C . GLU A 1 98 ? -7.264 88.105 -16.969 1.00 26.41 98 GLU A C 1
ATOM 812 O O . GLU A 1 98 ? -6.233 87.821 -17.578 1.00 26.41 98 GLU A O 1
ATOM 817 N N . LYS A 1 99 ? -7.562 89.368 -16.649 1.00 25.56 99 LYS A N 1
ATOM 818 C CA . LYS A 1 99 ? -6.687 90.534 -16.797 1.00 25.56 99 LYS A CA 1
ATOM 819 C C . LYS A 1 99 ? -6.844 91.387 -15.536 1.00 25.56 99 LYS A C 1
ATOM 821 O O . LYS A 1 99 ? -7.911 91.945 -15.331 1.00 25.56 99 LYS A O 1
ATOM 826 N N . GLY A 1 100 ? -5.755 91.525 -14.780 1.00 23.56 100 GLY A N 1
ATOM 827 C CA . GLY A 1 100 ? -5.353 92.755 -14.090 1.00 23.56 100 GLY A CA 1
ATOM 828 C C . GLY A 1 100 ? -6.130 93.226 -12.853 1.00 23.56 100 GLY A C 1
ATOM 829 O O . GLY A 1 100 ? -7.245 93.722 -12.972 1.00 23.56 100 GLY A O 1
ATOM 830 N N . SER A 1 101 ? -5.388 93.295 -11.739 1.00 24.38 101 SER A N 1
ATOM 831 C CA . SER A 1 101 ? -5.276 94.431 -10.788 1.00 24.38 101 SER A CA 1
ATOM 832 C C . SER A 1 101 ? -5.486 94.050 -9.316 1.00 24.38 101 SER A C 1
ATOM 834 O O . SER A 1 101 ? -6.554 94.209 -8.745 1.00 24.38 101 SER A O 1
ATOM 836 N N . SER A 1 102 ? -4.410 93.531 -8.732 1.00 23.20 102 SER A N 1
ATOM 837 C CA . SER A 1 102 ? -3.735 94.008 -7.518 1.00 23.20 102 SER A CA 1
ATOM 838 C C . SER A 1 102 ? -4.511 94.767 -6.414 1.00 23.20 102 SER A C 1
ATOM 840 O O . SER A 1 102 ? -4.961 95.894 -6.608 1.00 23.20 102 SER A O 1
ATOM 842 N N . SER A 1 103 ? -4.324 94.235 -5.193 1.00 23.30 103 SER A N 1
ATOM 843 C CA . SER A 1 103 ? -4.041 94.900 -3.891 1.00 23.30 103 SER A CA 1
ATOM 844 C C . SER A 1 103 ? -5.170 95.458 -2.994 1.00 23.30 103 SER A C 1
ATOM 846 O O . SER A 1 103 ? -5.665 96.559 -3.191 1.00 23.30 103 SER A O 1
ATOM 848 N N . SER A 1 104 ? -5.409 94.703 -1.906 1.00 23.34 104 SER A N 1
ATOM 849 C CA . SER A 1 104 ? -5.551 95.093 -0.482 1.00 23.34 104 SER A CA 1
ATOM 850 C C . SER A 1 104 ? -6.467 96.257 -0.064 1.00 23.34 104 SER A C 1
ATOM 852 O O . SER A 1 104 ? -6.143 97.420 -0.296 1.00 23.34 104 SER A O 1
ATOM 854 N N . SER A 1 105 ? -7.477 95.972 0.768 1.00 25.00 105 SER A N 1
ATOM 855 C CA . SER A 1 105 ? -7.595 96.541 2.129 1.00 25.00 105 SER A CA 1
ATOM 856 C C . SER A 1 105 ? -8.790 95.973 2.912 1.00 25.00 105 SER A C 1
ATOM 858 O O . SER A 1 105 ? -9.779 95.516 2.349 1.00 25.00 105 SER A O 1
ATOM 860 N N . SER A 1 106 ? -8.569 95.975 4.222 1.00 22.78 106 SER A N 1
ATOM 861 C CA . SER A 1 106 ? -9.271 95.429 5.380 1.00 22.78 106 SER A CA 1
ATOM 862 C C . SER A 1 106 ? -10.701 95.907 5.702 1.00 22.78 106 SER A C 1
ATOM 864 O O . SER A 1 106 ? -11.071 97.037 5.407 1.00 22.78 106 SER A O 1
ATOM 866 N N . ASP A 1 107 ? -11.365 95.027 6.468 1.00 25.69 107 ASP A N 1
ATOM 867 C CA . ASP A 1 107 ? -12.253 95.223 7.634 1.00 25.69 107 ASP A CA 1
ATOM 868 C C . ASP A 1 107 ? -13.723 95.700 7.509 1.00 25.69 107 ASP A C 1
ATOM 870 O O . ASP A 1 107 ? -14.029 96.811 7.090 1.00 25.69 107 ASP A O 1
ATOM 874 N N . SER A 1 108 ? -14.581 94.825 8.064 1.00 24.30 108 SER A N 1
ATOM 875 C CA . SER A 1 108 ? -15.747 95.028 8.950 1.00 24.30 108 SER A CA 1
ATOM 876 C C . SER A 1 108 ? -17.035 95.764 8.518 1.00 24.30 108 SER A C 1
ATOM 878 O O . SER A 1 108 ? -17.080 96.977 8.358 1.00 24.30 108 SER A O 1
ATOM 880 N N . ASP A 1 109 ? -18.107 94.955 8.569 1.00 27.94 109 ASP A N 1
ATOM 881 C CA . ASP A 1 109 ? -19.414 95.134 9.238 1.00 27.94 109 ASP A CA 1
ATOM 882 C C . ASP A 1 109 ? -20.573 95.994 8.663 1.00 27.94 109 ASP A C 1
ATOM 884 O O . ASP A 1 109 ? -20.484 97.201 8.466 1.00 27.94 109 ASP A O 1
ATOM 888 N N . SER A 1 110 ? -21.718 95.288 8.576 1.00 29.59 110 SER A N 1
ATOM 889 C CA . SER A 1 110 ? -23.151 95.641 8.712 1.00 29.59 110 SER A CA 1
ATOM 890 C C . SER A 1 110 ? -23.886 96.621 7.769 1.00 29.59 110 SER A C 1
ATOM 892 O O . SER A 1 110 ? -23.776 97.838 7.857 1.00 29.59 110 SER A O 1
ATOM 894 N N . ASP A 1 111 ? -24.805 96.001 7.011 1.00 35.09 111 ASP A N 1
ATOM 895 C CA . ASP A 1 111 ? -26.256 96.249 6.871 1.00 35.09 111 ASP A CA 1
ATOM 896 C C . ASP A 1 111 ? -26.868 97.531 6.247 1.00 35.09 111 ASP A C 1
ATOM 898 O O . ASP A 1 111 ? -26.849 98.630 6.795 1.00 35.09 111 ASP A O 1
ATOM 902 N N . SER A 1 112 ? -27.696 97.237 5.229 1.00 35.34 112 SER A N 1
ATOM 903 C CA . SER A 1 112 ? -29.049 97.765 4.943 1.00 35.34 112 SER A CA 1
ATOM 904 C C . SER A 1 112 ? -29.261 98.966 3.984 1.00 35.34 112 SER A C 1
ATOM 906 O O . SER A 1 112 ? -28.880 100.103 4.232 1.00 35.34 112 SER A O 1
ATOM 908 N N . ASP A 1 113 ? -30.023 98.648 2.925 1.00 30.17 113 ASP A N 1
ATOM 909 C CA . ASP A 1 113 ? -31.315 99.245 2.534 1.00 30.17 113 ASP A CA 1
ATOM 910 C C . ASP A 1 113 ? -31.491 100.436 1.545 1.00 30.17 113 ASP A C 1
ATOM 912 O O . ASP A 1 113 ? -30.987 101.542 1.695 1.00 30.17 113 ASP A O 1
ATOM 916 N N . TYR A 1 114 ? -32.406 100.157 0.595 1.00 27.11 114 TYR A N 1
ATOM 917 C CA . TYR A 1 114 ? -33.329 100.997 -0.198 1.00 27.11 114 TYR A CA 1
ATOM 918 C C . TYR A 1 114 ? -32.846 101.987 -1.294 1.00 27.11 114 TYR A C 1
ATOM 920 O O . TYR A 1 114 ? -32.489 103.133 -1.060 1.00 27.11 114 TYR A O 1
ATOM 928 N N . SER A 1 115 ? -33.157 101.577 -2.536 1.00 29.84 115 SER A N 1
ATOM 929 C CA . SER A 1 115 ? -34.225 102.143 -3.393 1.00 29.84 115 SER A CA 1
ATOM 930 C C . SER A 1 115 ? -34.043 103.464 -4.161 1.00 29.84 115 SER A C 1
ATOM 932 O O . SER A 1 115 ? -34.074 104.563 -3.623 1.00 29.84 115 SER A O 1
ATOM 934 N N . SER A 1 116 ? -34.190 103.295 -5.483 1.00 32.38 116 SER A N 1
ATOM 935 C CA . SER A 1 116 ? -35.030 104.072 -6.414 1.00 32.38 116 SER A CA 1
ATOM 936 C C . SER A 1 116 ? -34.768 105.568 -6.612 1.00 32.38 116 SER A C 1
ATOM 938 O O . SER A 1 116 ? -35.035 106.378 -5.730 1.00 32.38 116 SER A O 1
ATOM 940 N N . LYS A 1 117 ? -34.496 105.935 -7.867 1.00 27.72 117 LYS A N 1
ATOM 941 C CA . LYS A 1 117 ? -35.325 106.803 -8.737 1.00 27.72 117 LYS A CA 1
ATOM 942 C C . LYS A 1 117 ? -34.417 107.411 -9.806 1.00 27.72 117 LYS A C 1
ATOM 944 O O . LYS A 1 117 ? -33.380 107.967 -9.484 1.00 27.72 117 LYS A O 1
ATOM 949 N N . GLU A 1 118 ? -34.664 107.128 -11.083 1.00 26.83 118 GLU A N 1
ATOM 950 C CA . GLU A 1 118 ? -35.682 107.777 -11.933 1.00 26.83 118 GLU A CA 1
ATOM 951 C C . GLU A 1 118 ? -35.222 109.173 -12.380 1.00 26.83 118 GLU A C 1
ATOM 953 O O . GLU A 1 118 ? -34.641 109.903 -11.583 1.00 26.83 118 GLU A O 1
ATOM 958 N N . LYS A 1 119 ? -35.621 109.541 -13.610 1.00 30.94 119 LYS A N 1
ATOM 959 C CA . LYS A 1 119 ? -35.641 110.895 -14.201 1.00 30.94 119 LYS A CA 1
ATOM 960 C C . LYS A 1 119 ? -34.351 111.297 -14.940 1.00 30.94 119 LYS A C 1
ATOM 962 O O . LYS A 1 119 ? -33.265 111.164 -14.414 1.00 30.94 119 LYS A O 1
ATOM 967 N N . ASP A 1 120 ? -34.377 111.852 -16.155 1.00 28.61 120 ASP A N 1
ATOM 968 C CA . ASP A 1 120 ? -35.468 112.498 -16.890 1.00 28.61 120 ASP A CA 1
ATOM 969 C C . ASP A 1 120 ? -34.961 113.028 -18.265 1.00 28.61 120 ASP A C 1
ATOM 971 O O . ASP A 1 120 ? -33.822 113.478 -18.340 1.00 28.61 120 ASP A O 1
ATOM 975 N N . LYS A 1 121 ? -35.879 113.122 -19.257 1.00 27.05 121 LYS A N 1
ATOM 976 C CA . LYS A 1 121 ? -36.099 114.241 -20.240 1.00 27.05 121 LYS A CA 1
ATOM 977 C C . LYS A 1 121 ? -35.045 114.506 -21.359 1.00 27.05 121 LYS A C 1
ATOM 979 O O . LYS A 1 121 ? -33.858 114.417 -21.114 1.00 27.05 121 LYS A O 1
ATOM 984 N N . LYS A 1 122 ? -35.353 114.956 -22.598 1.00 27.31 122 LYS A N 1
ATOM 985 C CA . LYS A 1 122 ? -36.572 115.478 -23.282 1.00 27.31 122 LYS A CA 1
ATOM 986 C C . LYS A 1 122 ? -36.320 115.716 -24.805 1.00 27.31 122 LYS A C 1
ATOM 988 O O . LYS A 1 122 ? -35.260 116.229 -25.126 1.00 27.31 122 LYS A O 1
ATOM 993 N N . ASN A 1 123 ? -37.347 115.473 -25.646 1.00 29.55 123 ASN A N 1
ATOM 994 C CA . ASN A 1 123 ? -37.826 116.160 -26.888 1.00 29.55 123 ASN A CA 1
ATOM 995 C C . ASN A 1 123 ? -36.854 116.688 -27.978 1.00 29.55 123 ASN A C 1
ATOM 997 O O . ASN A 1 123 ? -35.887 117.364 -27.678 1.00 29.55 123 ASN A O 1
ATOM 1001 N N . GLY A 1 124 ? -37.134 116.607 -29.289 1.00 34.75 124 GLY A N 1
ATOM 1002 C CA . GLY A 1 124 ? -38.403 116.334 -29.980 1.00 34.75 124 GLY A CA 1
ATOM 1003 C C . GLY A 1 124 ? -38.459 117.025 -31.357 1.00 34.75 124 GLY A C 1
ATOM 1004 O O . GLY A 1 124 ? -39.048 118.087 -31.496 1.00 34.75 124 GLY A O 1
ATOM 1005 N N . GLN A 1 125 ? -37.820 116.430 -32.366 1.00 38.72 125 GLN A N 1
ATOM 1006 C CA . GLN A 1 125 ? -38.238 116.493 -33.784 1.00 38.72 125 GLN A CA 1
ATOM 1007 C C . GLN A 1 125 ? -37.861 115.185 -34.508 1.00 38.72 125 GLN A C 1
ATOM 1009 O O . GLN A 1 125 ? -37.733 115.111 -35.723 1.00 38.72 125 GLN A O 1
ATOM 1014 N N . LEU A 1 126 ? -37.686 114.133 -33.712 1.00 50.25 126 LEU A N 1
ATOM 1015 C CA . LEU A 1 126 ? -37.616 112.754 -34.149 1.00 50.25 126 LEU A CA 1
ATOM 1016 C C . LEU A 1 126 ? -39.036 112.171 -34.259 1.00 50.25 126 LEU A C 1
ATOM 1018 O O . LEU A 1 126 ? -39.138 111.051 -34.689 1.00 50.25 126 LEU A O 1
ATOM 1022 N N . GLU A 1 127 ? -40.132 112.879 -33.935 1.00 45.28 127 GLU A N 1
ATOM 1023 C CA . GLU A 1 127 ? -41.512 112.336 -33.836 1.00 45.28 127 GLU A CA 1
ATOM 1024 C C . GLU A 1 127 ? -41.963 111.483 -35.046 1.00 45.28 127 GLU A C 1
ATOM 1026 O O . GLU A 1 127 ? -42.588 110.441 -34.872 1.00 45.28 127 GLU A O 1
ATOM 1031 N N . ASN A 1 128 ? -41.582 111.858 -36.274 1.00 54.16 128 ASN A N 1
ATOM 1032 C CA . ASN A 1 128 ? -41.909 111.085 -37.483 1.00 54.16 128 ASN A CA 1
ATOM 1033 C C . ASN A 1 128 ? -40.947 109.914 -37.747 1.00 54.16 128 ASN A C 1
ATOM 1035 O O . ASN A 1 128 ? -41.371 108.871 -38.245 1.00 54.16 128 ASN A O 1
ATOM 1039 N N . GLU A 1 129 ? -39.667 110.050 -37.395 1.00 58.31 129 GLU A N 1
ATOM 1040 C CA . GLU A 1 129 ? -38.742 108.908 -37.359 1.00 58.31 129 GLU A CA 1
ATOM 1041 C C . GLU A 1 129 ? -39.053 107.975 -36.186 1.00 58.31 129 GLU A C 1
ATOM 1043 O O . GLU A 1 129 ? -38.861 106.772 -36.302 1.00 58.31 129 GLU A O 1
ATOM 1048 N N . PHE A 1 130 ? -39.585 108.509 -35.088 1.00 56.16 130 PHE A N 1
ATOM 1049 C CA . PHE A 1 130 ? -40.030 107.805 -33.904 1.00 56.16 130 PHE A CA 1
ATOM 1050 C C . PHE A 1 130 ? -41.275 107.028 -34.224 1.00 56.16 130 PHE A C 1
ATOM 1052 O O . PHE A 1 130 ? -41.304 105.886 -33.830 1.00 56.16 130 PHE A O 1
ATOM 1059 N N . GLN A 1 131 ? -42.253 107.550 -34.966 1.00 68.94 131 GLN A N 1
ATOM 1060 C CA . GLN A 1 131 ? -43.419 106.740 -35.309 1.00 68.94 131 GLN A CA 1
ATOM 1061 C C . GLN A 1 131 ? -43.033 105.553 -36.204 1.00 68.94 131 GLN A C 1
ATOM 1063 O O . GLN A 1 131 ? -43.460 104.430 -35.961 1.00 68.94 131 GLN A O 1
ATOM 1068 N N . LYS A 1 132 ? -42.129 105.768 -37.169 1.00 67.31 132 LYS A N 1
ATOM 1069 C CA . LYS A 1 132 ? -41.602 104.698 -38.029 1.00 67.31 132 LYS A CA 1
ATOM 1070 C C . LYS A 1 132 ? -40.721 103.709 -37.257 1.00 67.31 132 LYS A C 1
ATOM 1072 O O . LYS A 1 132 ? -40.811 102.505 -37.478 1.00 67.31 132 LYS A O 1
ATOM 1077 N N . LYS A 1 133 ? -39.917 104.209 -36.312 1.00 66.19 133 LYS A N 1
ATOM 1078 C CA . LYS A 1 133 ? -39.206 103.384 -35.331 1.00 66.19 133 LYS A CA 1
ATOM 1079 C C . LYS A 1 133 ? -40.159 102.709 -34.360 1.00 66.19 133 LYS A C 1
ATOM 1081 O O . LYS A 1 133 ? -39.841 101.618 -33.964 1.00 66.19 133 LYS A O 1
ATOM 1086 N N . ILE A 1 134 ? -41.291 103.289 -33.979 1.00 76.88 134 ILE A N 1
ATOM 1087 C CA . ILE A 1 134 ? -42.266 102.713 -33.045 1.00 76.88 134 ILE A CA 1
ATOM 1088 C C . ILE A 1 134 ? -42.981 101.563 -33.733 1.00 76.88 134 ILE A C 1
ATOM 1090 O O . ILE A 1 134 ? -43.179 100.538 -33.100 1.00 76.88 134 ILE A O 1
ATOM 1094 N N . ASP A 1 135 ? -43.334 101.697 -35.011 1.00 75.56 135 ASP A N 1
ATOM 1095 C CA . ASP A 1 135 ? -43.958 100.612 -35.769 1.00 75.56 135 ASP A CA 1
ATOM 1096 C C . ASP A 1 135 ? -42.950 99.489 -36.065 1.00 75.56 135 ASP A C 1
ATOM 1098 O O . ASP A 1 135 ? -43.287 98.317 -35.901 1.00 75.56 135 ASP A O 1
ATOM 1102 N N . GLY A 1 136 ? -41.696 99.836 -36.390 1.00 76.75 136 GLY A N 1
ATOM 1103 C CA . GLY A 1 136 ? -40.588 98.875 -36.465 1.00 76.75 136 GLY A CA 1
ATOM 1104 C C . GLY A 1 136 ? -40.316 98.193 -35.122 1.00 76.75 136 GLY A C 1
ATOM 1105 O O . GLY A 1 136 ? -40.292 96.974 -35.054 1.00 76.75 136 GLY A O 1
ATOM 1106 N N . LEU A 1 137 ? -40.246 98.963 -34.034 1.00 76.38 137 LEU A N 1
ATOM 1107 C CA . LEU A 1 137 ? -40.079 98.477 -32.664 1.00 76.38 137 LEU A CA 1
ATOM 1108 C C . LEU A 1 137 ? -41.280 97.660 -32.211 1.00 76.38 137 LEU A C 1
ATOM 1110 O O . LEU A 1 137 ? -41.105 96.775 -31.398 1.00 76.38 137 LEU A O 1
ATOM 1114 N N . ARG A 1 138 ? -42.496 97.930 -32.694 1.00 78.75 138 ARG A N 1
ATOM 1115 C CA . ARG A 1 138 ? -43.689 97.138 -32.376 1.00 78.75 138 ARG A CA 1
ATOM 1116 C C . ARG A 1 138 ? -43.623 95.783 -33.066 1.00 78.75 138 ARG A C 1
ATOM 1118 O O . ARG A 1 138 ? -43.917 94.789 -32.418 1.00 78.75 138 ARG A O 1
ATOM 1125 N N . GLN A 1 139 ? -43.214 95.737 -34.336 1.00 77.69 139 GLN A N 1
ATOM 1126 C CA . GLN A 1 139 ? -42.939 94.471 -35.020 1.00 77.69 139 GLN A CA 1
ATOM 1127 C C . GLN A 1 139 ? -41.783 93.721 -34.358 1.00 77.69 139 GLN A C 1
ATOM 1129 O O . GLN A 1 139 ? -41.913 92.531 -34.102 1.00 77.69 139 GLN A O 1
ATOM 1134 N N . GLU A 1 140 ? -40.699 94.411 -34.004 1.00 76.44 140 GLU A N 1
ATOM 1135 C CA . GLU A 1 140 ? -39.594 93.829 -33.241 1.00 76.44 140 GLU A CA 1
ATOM 1136 C C . GLU A 1 140 ? -40.059 93.358 -31.857 1.00 76.44 140 GLU A C 1
ATOM 1138 O O . GLU A 1 140 ? -39.665 92.285 -31.434 1.00 76.44 140 GLU A O 1
ATOM 1143 N N . LEU A 1 141 ? -40.951 94.077 -31.168 1.00 79.75 141 LEU A N 1
ATOM 1144 C CA . LEU A 1 141 ? -41.486 93.680 -29.862 1.00 79.75 141 LEU A CA 1
ATOM 1145 C C . LEU A 1 141 ? -42.403 92.459 -29.978 1.00 79.75 141 LEU A C 1
ATOM 1147 O O . LEU A 1 141 ? -42.400 91.620 -29.086 1.00 79.75 141 LEU A O 1
ATOM 1151 N N . GLU A 1 142 ? -43.198 92.352 -31.042 1.00 79.94 142 GLU A N 1
ATOM 1152 C CA . GLU A 1 142 ? -44.035 91.179 -31.323 1.00 79.94 142 GLU A CA 1
ATOM 1153 C C . GLU A 1 142 ? -43.154 89.954 -31.613 1.00 79.94 142 GLU A C 1
ATOM 1155 O O . GLU A 1 142 ? -43.376 88.885 -31.047 1.00 79.94 142 GLU A O 1
ATOM 1160 N N . VAL A 1 143 ? -42.097 90.134 -32.416 1.00 80.50 143 VAL A N 1
ATOM 1161 C CA . VAL A 1 143 ? -41.074 89.107 -32.671 1.00 80.50 143 VAL A CA 1
ATOM 1162 C C . VAL A 1 143 ? -40.374 88.720 -31.369 1.00 80.50 143 VAL A C 1
ATOM 1164 O O . VAL A 1 143 ? -40.298 87.537 -31.063 1.00 80.50 143 VAL A O 1
ATOM 1167 N N . VAL A 1 144 ? -39.981 89.687 -30.537 1.00 80.50 144 VAL A N 1
ATOM 1168 C CA . VAL A 1 144 ? -39.368 89.439 -29.225 1.00 80.50 144 VAL A CA 1
ATOM 1169 C C . VAL A 1 144 ? -40.338 88.728 -28.279 1.00 80.50 144 VAL A C 1
ATOM 1171 O O . VAL A 1 144 ? -39.911 87.856 -27.537 1.00 80.50 144 VAL A O 1
ATOM 1174 N N . HIS A 1 145 ? -41.642 89.021 -28.290 1.00 81.06 145 HIS A N 1
ATOM 1175 C CA . HIS A 1 145 ? -42.608 88.280 -27.467 1.00 81.06 145 HIS A CA 1
ATOM 1176 C C . HIS A 1 145 ? -42.773 86.833 -27.934 1.00 81.06 145 HIS A C 1
ATOM 1178 O O . HIS A 1 145 ? -42.876 85.940 -27.091 1.00 81.06 145 HIS A O 1
ATOM 1184 N N . ILE A 1 146 ? -42.769 86.587 -29.248 1.00 83.56 146 ILE A N 1
ATOM 1185 C CA . ILE A 1 146 ? -42.758 85.229 -29.805 1.00 83.56 146 ILE A CA 1
ATOM 1186 C C . ILE A 1 146 ? -41.460 84.519 -29.400 1.00 83.56 146 ILE A C 1
ATOM 1188 O O . ILE A 1 146 ? -41.518 83.409 -28.878 1.00 83.56 146 ILE A O 1
ATOM 1192 N N . GLU A 1 147 ? -40.310 85.182 -29.518 1.00 80.44 147 GLU A N 1
ATOM 1193 C CA . GLU A 1 147 ? -39.007 84.654 -29.102 1.00 80.44 147 GLU A CA 1
ATOM 1194 C C . GLU A 1 147 ? -38.928 84.401 -27.589 1.00 80.44 147 GLU A C 1
ATOM 1196 O O . GLU A 1 147 ? -38.348 83.402 -27.167 1.00 80.44 147 GLU A O 1
ATOM 1201 N N . VAL A 1 148 ? -39.534 85.248 -26.751 1.00 79.62 148 VAL A N 1
ATOM 1202 C CA . VAL A 1 148 ? -39.607 85.068 -25.291 1.00 79.62 148 VAL A CA 1
ATOM 1203 C C . VAL A 1 148 ? -40.551 83.924 -24.935 1.00 79.62 148 VAL A C 1
ATOM 1205 O O . VAL A 1 148 ? -40.231 83.129 -24.057 1.00 79.62 148 VAL A O 1
ATOM 1208 N N . ALA A 1 149 ? -41.689 83.783 -25.617 1.00 79.62 149 ALA A N 1
ATOM 1209 C CA . ALA A 1 149 ? -42.599 82.657 -25.414 1.00 79.62 149 ALA A CA 1
ATOM 1210 C C . ALA A 1 149 ? -41.962 81.328 -25.854 1.00 79.62 149 ALA A C 1
ATOM 1212 O O . ALA A 1 149 ? -42.094 80.319 -25.158 1.00 79.62 149 ALA A O 1
ATOM 1213 N N . GLU A 1 150 ? -41.224 81.326 -26.966 1.00 79.38 150 GLU A N 1
ATOM 1214 C CA . GLU A 1 150 ? -40.414 80.188 -27.405 1.00 79.38 150 GLU A CA 1
ATOM 1215 C C . GLU A 1 150 ? -39.252 79.905 -26.447 1.00 79.38 150 GLU A C 1
ATOM 1217 O O . GLU A 1 150 ? -38.989 78.744 -26.139 1.00 79.38 150 GLU A O 1
ATOM 1222 N N . SER A 1 151 ? -38.595 80.940 -25.920 1.00 77.44 151 SER A N 1
ATOM 1223 C CA . SER A 1 151 ? -37.528 80.805 -24.922 1.00 77.44 151 SER A CA 1
ATOM 1224 C C . SER A 1 151 ? -38.056 80.262 -23.598 1.00 77.44 151 SER A C 1
ATOM 1226 O O . SER A 1 151 ? -37.419 79.398 -23.009 1.00 77.44 151 SER A O 1
ATOM 1228 N N . ASN A 1 152 ? -39.244 80.684 -23.160 1.00 81.06 152 ASN A N 1
ATOM 1229 C CA . ASN A 1 152 ? -39.902 80.150 -21.970 1.00 81.06 152 ASN A CA 1
ATOM 1230 C C . ASN A 1 152 ? -40.335 78.696 -22.172 1.00 81.06 152 ASN A C 1
ATOM 1232 O O . ASN A 1 152 ? -40.109 77.882 -21.285 1.00 81.06 152 ASN A O 1
ATOM 1236 N N . ARG A 1 153 ? -40.873 78.335 -23.347 1.00 80.56 153 ARG A N 1
ATOM 1237 C CA . ARG A 1 153 ? -41.143 76.925 -23.687 1.00 80.56 153 ARG A CA 1
ATOM 1238 C C . ARG A 1 153 ? -39.871 76.083 -23.674 1.00 80.56 153 ARG A C 1
ATOM 1240 O O . ARG A 1 153 ? -39.891 74.990 -23.121 1.00 80.56 153 ARG A O 1
ATOM 1247 N N . LYS A 1 154 ? -38.767 76.596 -24.229 1.00 79.69 154 LYS A N 1
ATOM 1248 C CA . LYS A 1 154 ? -37.452 75.945 -24.132 1.00 79.69 154 LYS A CA 1
ATOM 1249 C C . LYS A 1 154 ? -37.018 75.803 -22.672 1.00 79.69 154 LYS A C 1
ATOM 1251 O O . LYS A 1 154 ? -36.581 74.729 -22.299 1.00 79.69 154 LYS A O 1
ATOM 1256 N N . LEU A 1 155 ? -37.213 76.824 -21.837 1.00 76.25 155 LEU A N 1
ATOM 1257 C CA . LEU A 1 155 ? -36.888 76.786 -20.407 1.00 76.25 155 LEU A CA 1
ATOM 1258 C C . LEU A 1 155 ? -37.689 75.720 -19.645 1.00 76.25 155 LEU A C 1
ATOM 1260 O O . LEU A 1 155 ? -37.105 74.978 -18.858 1.00 76.25 155 LEU A O 1
ATOM 1264 N N . THR A 1 156 ? -38.994 75.592 -19.901 1.00 77.75 156 THR A N 1
ATOM 1265 C CA . THR A 1 156 ? -39.832 74.555 -19.274 1.00 77.75 156 THR A CA 1
ATOM 1266 C C . THR A 1 156 ? -39.411 73.152 -19.713 1.00 77.75 156 THR A C 1
ATOM 1268 O O . THR A 1 156 ? -39.200 72.303 -18.854 1.00 77.75 156 THR A O 1
ATOM 1271 N N . ILE A 1 157 ? -39.175 72.940 -21.016 1.00 81.88 157 ILE A N 1
ATOM 1272 C CA . ILE A 1 157 ? -38.657 71.663 -21.539 1.00 81.88 157 ILE A CA 1
ATOM 1273 C C . ILE A 1 157 ? -37.295 71.342 -20.905 1.00 81.88 157 ILE A C 1
ATOM 1275 O O . ILE A 1 157 ? -37.092 70.232 -20.433 1.00 81.88 157 ILE A O 1
ATOM 1279 N N . THR A 1 158 ? -36.393 72.323 -20.779 1.00 78.06 158 THR A N 1
ATOM 1280 C CA . THR A 1 158 ? -35.093 72.100 -20.121 1.00 78.06 158 THR A CA 1
ATOM 1281 C C . THR A 1 158 ? -35.209 71.824 -18.619 1.00 78.06 158 THR A C 1
ATOM 1283 O O . THR A 1 158 ? -34.335 71.170 -18.059 1.00 78.06 158 THR A O 1
ATOM 1286 N N . HIS A 1 159 ? -36.256 72.308 -17.940 1.00 80.25 159 HIS A N 1
ATOM 1287 C CA . HIS A 1 159 ? -36.487 72.004 -16.525 1.00 80.25 159 HIS A CA 1
ATOM 1288 C C . HIS A 1 159 ? -37.006 70.573 -16.348 1.00 80.25 159 HIS A C 1
ATOM 1290 O O . HIS A 1 159 ? -36.534 69.873 -15.455 1.00 80.25 159 HIS A O 1
ATOM 1296 N N . GLU A 1 160 ? -37.928 70.126 -17.201 1.00 81.69 160 GLU A N 1
ATOM 1297 C CA . GLU A 1 160 ? -38.392 68.733 -17.219 1.00 81.69 160 GLU A CA 1
ATOM 1298 C C . GLU A 1 160 ? -37.244 67.779 -17.585 1.00 81.69 160 GLU A C 1
ATOM 1300 O O . GLU A 1 160 ? -37.035 66.778 -16.904 1.00 81.69 160 GLU A O 1
ATOM 1305 N N . GLU A 1 161 ? -36.416 68.131 -18.576 1.00 80.12 161 GLU A N 1
ATOM 1306 C CA . GLU A 1 161 ? -35.191 67.390 -18.907 1.00 80.12 161 GLU A CA 1
ATOM 1307 C C . GLU A 1 161 ? -34.200 67.368 -17.735 1.00 80.12 161 GLU A C 1
ATOM 1309 O O . GLU A 1 161 ? -33.569 66.343 -17.490 1.00 80.12 161 GLU A O 1
ATOM 1314 N N . LYS A 1 162 ? -34.069 68.468 -16.979 1.00 79.19 162 LYS A N 1
ATOM 1315 C CA . LYS A 1 162 ? -33.222 68.528 -15.779 1.00 79.19 162 LYS A CA 1
ATOM 1316 C C . LYS A 1 162 ? -33.764 67.646 -14.653 1.00 79.19 162 LYS A C 1
ATOM 1318 O O . LYS A 1 162 ? -32.964 67.014 -13.968 1.00 79.19 162 LYS A O 1
ATOM 1323 N N . GLU A 1 163 ? -35.078 67.597 -14.441 1.00 81.19 163 GLU A N 1
ATOM 1324 C CA . GLU A 1 163 ? -35.700 66.712 -13.447 1.00 81.19 163 GLU A CA 1
ATOM 1325 C C . GLU A 1 163 ? -35.572 65.237 -13.841 1.00 81.19 163 GLU A C 1
ATOM 1327 O O . GLU A 1 163 ? -35.149 64.433 -13.013 1.00 81.19 163 GLU A O 1
ATOM 1332 N N . ASP A 1 164 ? -35.826 64.886 -15.105 1.00 79.94 164 ASP A N 1
ATOM 1333 C CA . ASP A 1 164 ? -35.625 63.527 -15.622 1.00 79.94 164 ASP A CA 1
ATOM 1334 C C . ASP A 1 164 ? -34.143 63.116 -15.552 1.00 79.94 164 ASP A C 1
ATOM 1336 O O . ASP A 1 164 ? -33.807 62.005 -15.136 1.00 79.94 164 ASP A O 1
ATOM 1340 N N . LEU A 1 165 ? -33.225 64.039 -15.860 1.00 81.94 165 LEU A N 1
ATOM 1341 C CA . LEU A 1 165 ? -31.789 63.827 -15.686 1.00 81.94 165 LEU A CA 1
ATOM 1342 C C . LEU A 1 165 ? -31.411 63.659 -14.208 1.00 81.94 165 LEU A C 1
ATOM 1344 O O . LEU A 1 165 ? -30.572 62.817 -13.898 1.00 81.94 165 LEU A O 1
ATOM 1348 N N . ASN A 1 166 ? -32.036 64.400 -13.290 1.00 86.56 166 ASN A N 1
ATOM 1349 C CA . ASN A 1 166 ? -31.799 64.275 -11.851 1.00 86.56 166 ASN A CA 1
ATOM 1350 C C . ASN A 1 166 ? -32.334 62.943 -11.294 1.00 86.56 166 ASN A C 1
ATOM 1352 O O . ASN A 1 166 ? -31.665 62.304 -10.483 1.00 86.56 166 ASN A O 1
ATOM 1356 N N . SER A 1 167 ? -33.485 62.469 -11.776 1.00 81.62 167 SER A N 1
ATOM 1357 C CA . SER A 1 167 ? -33.999 61.134 -11.451 1.00 81.62 167 SER A CA 1
ATOM 1358 C C . SER A 1 167 ? -33.112 60.024 -12.019 1.00 81.62 167 SER A C 1
ATOM 1360 O O . SER A 1 167 ? -32.827 59.050 -11.321 1.00 81.62 167 SER A O 1
ATOM 1362 N N . LYS A 1 168 ? -32.586 60.185 -13.241 1.00 84.44 168 LYS A N 1
ATOM 1363 C CA . LYS A 1 168 ? -31.575 59.277 -13.810 1.00 84.44 168 LYS A CA 1
ATOM 1364 C C . LYS A 1 168 ? -30.263 59.312 -13.025 1.00 84.44 168 LYS A C 1
ATOM 1366 O O . LYS A 1 168 ? -29.659 58.261 -12.833 1.00 84.44 168 LYS A O 1
ATOM 1371 N N . TYR A 1 169 ? -29.845 60.480 -12.537 1.00 76.69 169 TYR A N 1
ATOM 1372 C CA . TYR A 1 169 ? -28.664 60.642 -11.689 1.00 76.69 169 TYR A CA 1
ATOM 1373 C C . TYR A 1 169 ? -28.833 59.933 -10.337 1.00 76.69 169 TYR A C 1
ATOM 1375 O O . TYR A 1 169 ? -27.954 59.174 -9.939 1.00 76.69 169 TYR A O 1
ATOM 1383 N N . LEU A 1 170 ? -29.985 60.090 -9.674 1.00 85.31 170 LEU A N 1
ATOM 1384 C CA . LEU A 1 170 ? -30.310 59.373 -8.433 1.00 85.31 170 LEU A CA 1
ATOM 1385 C C . LEU A 1 170 ? -30.382 57.851 -8.640 1.00 85.31 170 LEU A C 1
ATOM 1387 O O . LEU A 1 170 ? -29.836 57.096 -7.836 1.00 85.31 170 LEU A O 1
ATOM 1391 N N . ALA A 1 171 ? -30.987 57.388 -9.738 1.00 83.69 171 ALA A N 1
ATOM 1392 C CA . ALA A 1 171 ? -31.028 55.965 -10.079 1.00 83.69 171 ALA A CA 1
ATOM 1393 C C . ALA A 1 171 ? -29.630 55.396 -10.390 1.00 83.69 171 ALA A C 1
ATOM 1395 O O . ALA A 1 171 ? -29.319 54.269 -10.003 1.00 83.69 171 ALA A O 1
ATOM 1396 N N . ALA A 1 172 ? -28.772 56.170 -11.061 1.00 80.69 172 ALA A N 1
ATOM 1397 C CA . ALA A 1 172 ? -27.383 55.793 -11.309 1.00 80.69 172 ALA A CA 1
ATOM 1398 C C . ALA A 1 172 ? -26.570 55.725 -10.006 1.00 80.69 172 ALA A C 1
ATOM 1400 O O . ALA A 1 172 ? -25.827 54.768 -9.818 1.00 80.69 172 ALA A O 1
ATOM 1401 N N . LEU A 1 173 ? -26.762 56.673 -9.081 1.00 80.88 173 LEU A N 1
ATOM 1402 C CA . LEU A 1 173 ? -26.159 56.649 -7.742 1.00 80.88 173 LEU A CA 1
ATOM 1403 C C . LEU A 1 173 ? -26.546 55.390 -6.958 1.00 80.88 173 LEU A C 1
ATOM 1405 O O . LEU A 1 173 ? -25.675 54.749 -6.378 1.00 80.88 173 LEU A O 1
ATOM 1409 N N . SER A 1 174 ? -27.823 54.995 -6.997 1.00 81.25 174 SER A N 1
ATOM 1410 C CA . SER A 1 174 ? -28.286 53.759 -6.351 1.00 81.25 174 SER A CA 1
ATOM 1411 C C . SER A 1 174 ? -27.642 52.509 -6.964 1.00 81.25 174 SER A C 1
ATOM 1413 O O . SER A 1 174 ? -27.239 51.610 -6.232 1.00 81.25 174 SER A O 1
ATOM 1415 N N . LYS A 1 175 ? -27.484 52.462 -8.296 1.00 81.31 175 LYS A N 1
ATOM 1416 C CA . LYS A 1 175 ? -26.791 51.355 -8.981 1.00 81.31 175 LYS A CA 1
ATOM 1417 C C . LYS A 1 175 ? -25.296 51.305 -8.669 1.00 81.31 175 LYS A C 1
ATOM 1419 O O . LYS A 1 175 ? -24.739 50.217 -8.572 1.00 81.31 175 LYS A O 1
ATOM 1424 N N . ILE A 1 176 ? -24.647 52.460 -8.513 1.00 79.06 176 ILE A N 1
ATOM 1425 C CA . ILE A 1 176 ? -23.239 52.534 -8.099 1.00 79.06 176 ILE A CA 1
ATOM 1426 C C . ILE A 1 176 ? -23.090 52.010 -6.666 1.00 79.06 176 ILE A C 1
ATOM 1428 O O . ILE A 1 176 ? -22.215 51.193 -6.425 1.00 79.06 176 ILE A O 1
ATOM 1432 N N . GLN A 1 177 ? -23.987 52.376 -5.744 1.00 82.56 177 GLN A N 1
ATOM 1433 C CA . GLN A 1 177 ? -23.961 51.861 -4.369 1.00 82.56 177 GLN A CA 1
ATOM 1434 C C . GLN A 1 177 ? -24.191 50.343 -4.283 1.00 82.56 177 GLN A C 1
ATOM 1436 O O . GLN A 1 177 ? -23.539 49.675 -3.483 1.00 82.56 177 GLN A O 1
ATOM 1441 N N . GLU A 1 178 ? -25.082 49.776 -5.105 1.00 80.06 178 GLU A N 1
ATOM 1442 C CA . GLU A 1 178 ? -25.237 48.315 -5.212 1.00 80.06 178 GLU A CA 1
ATOM 1443 C C . GLU A 1 178 ? -23.972 47.646 -5.760 1.00 80.06 178 GLU A C 1
ATOM 1445 O O . GLU A 1 178 ? -23.530 46.638 -5.210 1.00 80.06 178 GLU A O 1
ATOM 1450 N N . ALA A 1 179 ? -23.355 48.216 -6.800 1.00 76.00 179 ALA A N 1
ATOM 1451 C CA . ALA A 1 179 ? -22.102 47.706 -7.353 1.00 76.00 179 ALA A CA 1
ATOM 1452 C C . ALA A 1 179 ? -20.940 47.801 -6.348 1.00 76.00 179 ALA A C 1
ATOM 1454 O O . ALA A 1 179 ? -20.146 46.868 -6.250 1.00 76.00 179 ALA A O 1
ATOM 1455 N N . ASP A 1 180 ? -20.862 48.878 -5.563 1.00 82.94 180 ASP A N 1
ATOM 1456 C CA . ASP A 1 180 ? -19.868 49.047 -4.499 1.00 82.94 180 ASP A CA 1
ATOM 1457 C C . ASP A 1 180 ? -20.070 48.028 -3.373 1.00 82.94 180 ASP A C 1
ATOM 1459 O O . ASP A 1 180 ? -19.095 47.476 -2.865 1.00 82.94 180 ASP A O 1
ATOM 1463 N N . LYS A 1 181 ? -21.326 47.715 -3.026 1.00 85.62 181 LYS A N 1
ATOM 1464 C CA . LYS A 1 181 ? -21.649 46.659 -2.058 1.00 85.62 181 LYS A CA 1
ATOM 1465 C C . LYS A 1 181 ? -21.219 45.279 -2.566 1.00 85.62 181 LYS A C 1
ATOM 1467 O O . LYS A 1 181 ? -20.542 44.560 -1.841 1.00 85.62 181 LYS A O 1
ATOM 1472 N N . ILE A 1 182 ? -21.523 44.955 -3.826 1.00 82.62 182 ILE A N 1
ATOM 1473 C CA . ILE A 1 182 ? -21.080 43.707 -4.472 1.00 82.62 182 ILE A CA 1
ATOM 1474 C C . ILE A 1 182 ? -19.545 43.637 -4.535 1.00 82.62 182 ILE A C 1
ATOM 1476 O O . ILE A 1 182 ? -18.966 42.591 -4.258 1.00 82.62 182 ILE A O 1
ATOM 1480 N N . ASN A 1 183 ? -18.865 44.743 -4.851 1.00 81.38 183 ASN A N 1
ATOM 1481 C CA . ASN A 1 183 ? -17.400 44.807 -4.835 1.00 81.38 183 ASN A CA 1
ATOM 1482 C C . ASN A 1 183 ? -16.822 44.602 -3.429 1.00 81.38 183 ASN A C 1
ATOM 1484 O O . ASN A 1 183 ? -15.753 44.008 -3.296 1.00 81.38 183 ASN A O 1
ATOM 1488 N N . MET A 1 184 ? -17.505 45.080 -2.385 1.00 85.81 184 MET A N 1
ATOM 1489 C CA . MET A 1 184 ? -17.114 44.836 -0.996 1.00 85.81 184 MET A CA 1
ATOM 1490 C C . MET A 1 184 ? -17.231 43.353 -0.632 1.00 85.81 184 MET A C 1
ATOM 1492 O O . MET A 1 184 ? -16.275 42.804 -0.089 1.00 85.81 184 MET A O 1
ATOM 1496 N N . ASP A 1 185 ? -18.342 42.707 -0.996 1.00 81.81 185 ASP A N 1
ATOM 1497 C CA . ASP A 1 185 ? -18.575 41.281 -0.738 1.00 81.81 185 ASP A CA 1
ATOM 1498 C C . ASP A 1 185 ? -17.551 40.406 -1.496 1.00 81.81 185 ASP A C 1
ATOM 1500 O O . ASP A 1 185 ? -16.904 39.533 -0.915 1.00 81.81 185 ASP A O 1
ATOM 1504 N N . LEU A 1 186 ? -17.283 40.721 -2.770 1.00 79.94 186 LEU A N 1
ATOM 1505 C CA . LEU A 1 186 ? -16.242 40.051 -3.561 1.00 79.94 186 LEU A CA 1
ATOM 1506 C C . LEU A 1 186 ? -14.834 40.271 -2.994 1.00 79.94 186 LEU A C 1
ATOM 1508 O O . LEU A 1 186 ? -13.984 39.384 -3.087 1.00 79.94 186 LEU A O 1
ATOM 1512 N N . LYS A 1 187 ? -14.563 41.439 -2.400 1.00 86.88 187 LYS A N 1
ATOM 1513 C CA . LYS A 1 187 ? -13.281 41.710 -1.741 1.00 86.88 187 LYS A CA 1
ATOM 1514 C C . LYS A 1 187 ? -13.126 40.875 -0.471 1.00 86.88 187 LYS A C 1
ATOM 1516 O O . LYS A 1 187 ? -12.052 40.316 -0.258 1.00 86.88 187 LYS A O 1
ATOM 1521 N N . THR A 1 188 ? -14.180 40.737 0.333 1.00 77.56 188 THR A N 1
ATOM 1522 C CA . THR A 1 188 ? -14.154 39.861 1.512 1.00 77.56 188 THR A CA 1
ATOM 1523 C C . THR A 1 188 ? -14.000 38.390 1.133 1.00 77.56 188 THR A C 1
ATOM 1525 O O . THR A 1 188 ? -13.215 37.685 1.766 1.00 77.56 188 THR A O 1
ATOM 1528 N N . ASP A 1 189 ? -14.646 37.941 0.055 1.00 80.62 189 ASP A N 1
ATOM 1529 C CA . ASP A 1 189 ? -14.474 36.581 -0.462 1.00 80.62 189 ASP A CA 1
ATOM 1530 C C . ASP A 1 189 ? -13.049 36.355 -0.987 1.00 80.62 189 ASP A C 1
ATOM 1532 O O . ASP A 1 189 ? -12.445 35.315 -0.723 1.00 80.62 189 ASP A O 1
ATOM 1536 N N . ALA A 1 190 ? -12.458 37.342 -1.669 1.00 75.25 190 ALA A N 1
ATOM 1537 C CA . ALA A 1 190 ? -11.069 37.280 -2.120 1.00 75.25 190 ALA A CA 1
ATOM 1538 C C . ALA A 1 190 ? -10.071 37.218 -0.947 1.00 75.25 190 ALA A C 1
ATOM 1540 O O . ALA A 1 190 ? -9.087 36.479 -1.020 1.00 75.25 190 ALA A O 1
ATOM 1541 N N . GLU A 1 191 ? -10.322 37.945 0.146 1.00 79.38 191 GLU A N 1
ATOM 1542 C CA . GLU A 1 191 ? -9.520 37.880 1.375 1.00 79.38 191 GLU A CA 1
ATOM 1543 C C . GLU A 1 191 ? -9.681 36.523 2.088 1.00 79.38 191 GLU A C 1
ATOM 1545 O O . GLU A 1 191 ? -8.685 35.911 2.491 1.00 79.38 191 GLU A O 1
ATOM 1550 N N . ALA A 1 192 ? -10.903 35.987 2.174 1.00 78.75 192 ALA A N 1
ATOM 1551 C CA . ALA A 1 192 ? -11.168 34.662 2.737 1.00 78.75 192 ALA A CA 1
ATOM 1552 C C . ALA A 1 192 ? -10.486 33.549 1.922 1.00 78.75 192 ALA A C 1
ATOM 1554 O O . ALA A 1 192 ? -9.779 32.707 2.486 1.00 78.75 192 ALA A O 1
ATOM 1555 N N . LEU A 1 193 ? -10.602 33.597 0.591 1.00 79.50 193 LEU A N 1
ATOM 1556 C CA . LEU A 1 193 ? -9.909 32.691 -0.327 1.00 79.50 193 LEU A CA 1
ATOM 1557 C C . LEU A 1 193 ? -8.389 32.864 -0.257 1.00 79.50 193 LEU A C 1
ATOM 1559 O O . LEU A 1 193 ? -7.666 31.872 -0.297 1.00 79.50 193 LEU A O 1
ATOM 1563 N N . GLY A 1 194 ? -7.877 34.086 -0.089 1.00 81.56 194 GLY A N 1
ATOM 1564 C CA . GLY A 1 194 ? -6.451 34.338 0.144 1.00 81.56 194 GLY A CA 1
ATOM 1565 C C . GLY A 1 194 ? -5.946 33.699 1.442 1.00 81.56 194 GLY A C 1
ATOM 1566 O O . GLY A 1 194 ? -4.861 33.108 1.476 1.00 81.56 194 GLY A O 1
ATOM 1567 N N . THR A 1 195 ? -6.766 33.731 2.493 1.00 74.50 195 THR A N 1
ATOM 1568 C CA . THR A 1 195 ? -6.474 33.092 3.785 1.00 74.50 195 THR A CA 1
ATOM 1569 C C . THR A 1 195 ? -6.483 31.566 3.659 1.00 74.50 195 THR A C 1
ATOM 1571 O O . THR A 1 195 ? -5.595 30.883 4.173 1.00 74.50 195 THR A O 1
ATOM 1574 N N . GLN A 1 196 ? -7.449 31.019 2.920 1.00 78.25 196 GLN A N 1
ATOM 1575 C CA . GLN A 1 196 ? -7.560 29.585 2.662 1.00 78.25 196 GLN A CA 1
ATOM 1576 C C . GLN A 1 196 ? -6.420 29.081 1.762 1.00 78.25 196 GLN A C 1
ATOM 1578 O O . GLN A 1 196 ? -5.805 28.060 2.066 1.00 78.25 196 GLN A O 1
ATOM 1583 N N . ARG A 1 197 ? -6.050 29.847 0.726 1.00 82.00 197 ARG A N 1
ATOM 1584 C CA . ARG A 1 197 ? -4.882 29.582 -0.127 1.00 82.00 197 ARG A CA 1
ATOM 1585 C C . ARG A 1 197 ? -3.589 29.577 0.680 1.00 82.00 197 ARG A C 1
ATOM 1587 O O . ARG A 1 197 ? -2.737 28.736 0.429 1.00 82.00 197 ARG A O 1
ATOM 1594 N N . SER A 1 198 ? -3.453 30.467 1.664 1.00 79.94 198 SER A N 1
ATOM 1595 C CA . SER A 1 198 ? -2.292 30.495 2.562 1.00 79.94 198 SER A CA 1
ATOM 1596 C C . SER A 1 198 ? -2.229 29.259 3.466 1.00 79.94 198 SER A C 1
ATOM 1598 O O . SER A 1 198 ? -1.156 28.681 3.611 1.00 79.94 198 SER A O 1
ATOM 1600 N N . LYS A 1 199 ? -3.366 28.789 4.009 1.00 83.00 199 LYS A N 1
ATOM 1601 C CA . LYS A 1 199 ? -3.423 27.518 4.761 1.00 83.00 199 LYS A CA 1
ATOM 1602 C C . LYS A 1 199 ? -3.026 26.321 3.895 1.00 83.00 199 LYS A C 1
ATOM 1604 O O . LYS A 1 199 ? -2.171 25.545 4.305 1.00 83.00 199 LYS A O 1
ATOM 1609 N N . LEU A 1 200 ? -3.579 26.225 2.685 1.00 72.25 200 LEU A N 1
ATOM 1610 C CA . LEU A 1 200 ? -3.245 25.160 1.734 1.00 72.25 200 LEU A CA 1
ATOM 1611 C C . LEU A 1 200 ? -1.790 25.233 1.249 1.00 72.25 200 LEU A C 1
ATOM 1613 O O . LEU A 1 200 ? -1.216 24.210 0.896 1.00 72.25 200 LEU A O 1
ATOM 1617 N N . LEU A 1 201 ? -1.172 26.417 1.221 1.00 78.62 201 LEU A N 1
ATOM 1618 C CA . LEU A 1 201 ? 0.253 26.579 0.910 1.00 78.62 201 LEU A CA 1
ATOM 1619 C C . LEU A 1 201 ? 1.147 26.043 2.032 1.00 78.62 201 LEU A C 1
ATOM 1621 O O . LEU A 1 201 ? 2.151 25.402 1.737 1.00 78.62 201 LEU A O 1
ATOM 1625 N N . VAL A 1 202 ? 0.778 26.276 3.296 1.00 80.00 202 VAL A N 1
ATOM 1626 C CA . VAL A 1 202 ? 1.484 25.700 4.454 1.00 80.00 202 VAL A CA 1
ATOM 1627 C C . VAL A 1 202 ? 1.336 24.180 4.460 1.00 80.00 202 VAL A C 1
ATOM 1629 O O . VAL A 1 202 ? 2.336 23.479 4.566 1.00 80.00 202 VAL A O 1
ATOM 1632 N N . GLU A 1 203 ? 0.123 23.671 4.243 1.00 80.75 203 GLU A N 1
ATOM 1633 C CA . GLU A 1 203 ? -0.140 22.231 4.150 1.00 80.75 203 GLU A CA 1
ATOM 1634 C C . GLU A 1 203 ? 0.604 21.585 2.969 1.00 80.75 203 GLU A C 1
ATOM 1636 O O . GLU A 1 203 ? 1.231 20.544 3.138 1.00 80.75 203 GLU A O 1
ATOM 1641 N N . ASN A 1 204 ? 0.640 22.230 1.794 1.00 75.25 204 ASN A N 1
ATOM 1642 C CA . ASN A 1 204 ? 1.450 21.764 0.662 1.00 75.25 204 ASN A CA 1
ATOM 1643 C C . ASN A 1 204 ? 2.951 21.813 0.953 1.00 75.25 204 ASN A C 1
ATOM 1645 O O . ASN A 1 204 ? 3.672 20.932 0.499 1.00 75.25 204 ASN A O 1
ATOM 1649 N N . ALA A 1 205 ? 3.444 22.813 1.687 1.00 80.44 205 ALA A N 1
ATOM 1650 C CA . ALA A 1 205 ? 4.847 22.863 2.089 1.00 80.44 205 ALA A CA 1
ATOM 1651 C C . ALA A 1 205 ? 5.188 21.717 3.054 1.00 80.44 205 ALA A C 1
ATOM 1653 O O . ALA A 1 205 ? 6.259 21.122 2.952 1.00 80.44 205 ALA A O 1
ATOM 1654 N N . GLU A 1 206 ? 4.270 21.371 3.955 1.00 76.19 206 GLU A N 1
ATOM 1655 C CA . GLU A 1 206 ? 4.426 20.283 4.919 1.00 76.19 206 GLU A CA 1
ATOM 1656 C C . GLU A 1 206 ? 4.332 18.907 4.244 1.00 76.19 206 GLU A C 1
ATOM 1658 O O . GLU A 1 206 ? 5.178 18.045 4.487 1.00 76.19 206 GLU A O 1
ATOM 1663 N N . LEU A 1 207 ? 3.395 18.735 3.305 1.00 79.50 207 LEU A N 1
ATOM 1664 C CA . LEU A 1 207 ? 3.305 17.563 2.434 1.00 79.50 207 LEU A CA 1
ATOM 1665 C C . LEU A 1 207 ? 4.522 17.436 1.517 1.00 79.50 207 LEU A C 1
ATOM 1667 O O . LEU A 1 207 ? 5.050 16.338 1.399 1.00 79.50 207 LEU A O 1
ATOM 1671 N N . ASN A 1 208 ? 5.028 18.524 0.926 1.00 80.94 208 ASN A N 1
ATOM 1672 C CA . ASN A 1 208 ? 6.272 18.494 0.148 1.00 80.94 208 ASN A CA 1
ATOM 1673 C C . ASN A 1 208 ? 7.453 18.080 1.017 1.00 80.94 208 ASN A C 1
ATOM 1675 O O . ASN A 1 208 ? 8.265 17.274 0.582 1.00 80.94 208 ASN A O 1
ATOM 1679 N N . LYS A 1 209 ? 7.529 18.565 2.259 1.00 79.44 209 LYS A N 1
ATOM 1680 C CA . LYS A 1 209 ? 8.566 18.147 3.203 1.00 79.44 209 LYS A CA 1
ATOM 1681 C C . LYS A 1 209 ? 8.455 16.653 3.517 1.00 79.44 209 LYS A C 1
ATOM 1683 O O . LYS A 1 209 ? 9.472 15.967 3.550 1.00 79.44 209 LYS A O 1
ATOM 1688 N N . GLN A 1 210 ? 7.237 16.126 3.676 1.00 76.88 210 GLN A N 1
ATOM 1689 C CA . GLN A 1 210 ? 7.003 14.685 3.819 1.00 76.88 210 GLN A CA 1
ATOM 1690 C C . GLN A 1 210 ? 7.400 13.909 2.554 1.00 76.88 210 GLN A C 1
ATOM 1692 O O . GLN A 1 210 ? 8.069 12.884 2.659 1.00 76.88 210 GLN A O 1
ATOM 1697 N N . LEU A 1 211 ? 7.065 14.413 1.366 1.00 73.31 211 LEU A N 1
ATOM 1698 C CA . LEU A 1 211 ? 7.426 13.830 0.069 1.00 73.31 211 LEU A CA 1
ATOM 1699 C C . LEU A 1 211 ? 8.941 13.820 -0.149 1.00 73.31 211 LEU A C 1
ATOM 1701 O O . LEU A 1 211 ? 9.484 12.843 -0.649 1.00 73.31 211 LEU A O 1
ATOM 1705 N N . GLU A 1 212 ? 9.635 14.865 0.289 1.00 75.69 212 GLU A N 1
ATOM 1706 C CA . GLU A 1 212 ? 11.088 14.984 0.230 1.00 75.69 212 GLU A CA 1
ATOM 1707 C C . GLU A 1 212 ? 11.760 14.048 1.245 1.00 75.69 212 GLU A C 1
ATOM 1709 O O . GLU A 1 212 ? 12.737 13.380 0.909 1.00 75.69 212 GLU A O 1
ATOM 1714 N N . THR A 1 213 ? 11.197 13.887 2.452 1.00 70.00 213 THR A N 1
ATOM 1715 C CA . THR A 1 213 ? 11.652 12.849 3.397 1.00 70.00 213 THR A CA 1
ATOM 1716 C C . THR A 1 213 ? 11.382 11.437 2.883 1.00 70.00 213 THR A C 1
ATOM 1718 O O . THR A 1 213 ? 12.247 10.576 3.002 1.00 70.00 213 THR A O 1
ATOM 1721 N N . ALA A 1 214 ? 10.234 11.192 2.247 1.00 71.12 214 ALA A N 1
ATOM 1722 C CA . ALA A 1 214 ? 9.916 9.913 1.623 1.00 71.12 214 ALA A CA 1
ATOM 1723 C C . ALA A 1 214 ? 10.821 9.645 0.412 1.00 71.12 214 ALA A C 1
ATOM 1725 O O . ALA A 1 214 ? 11.255 8.515 0.210 1.00 71.12 214 ALA A O 1
ATOM 1726 N N . GLY A 1 215 ? 11.161 10.685 -0.354 1.00 75.50 215 GLY A N 1
ATOM 1727 C CA . GLY A 1 215 ? 12.137 10.649 -1.439 1.00 75.50 215 GLY A CA 1
ATOM 1728 C C . GLY A 1 215 ? 13.538 10.313 -0.938 1.00 75.50 215 GLY A C 1
ATOM 1729 O O . GLY A 1 215 ? 14.182 9.444 -1.518 1.00 75.50 215 GLY A O 1
ATOM 1730 N N . LYS A 1 216 ? 13.977 10.908 0.180 1.00 75.94 216 LYS A N 1
ATOM 1731 C CA . LYS A 1 216 ? 15.235 10.549 0.855 1.00 75.94 216 LYS A CA 1
ATOM 1732 C C . LYS A 1 216 ? 15.226 9.108 1.356 1.00 75.94 216 LYS A C 1
ATOM 1734 O O . LYS A 1 216 ? 16.144 8.373 1.031 1.00 75.94 216 LYS A O 1
ATOM 1739 N N . ILE A 1 217 ? 14.162 8.661 2.028 1.00 75.56 217 ILE A N 1
ATOM 1740 C CA . ILE A 1 217 ? 14.029 7.263 2.476 1.00 75.56 217 ILE A CA 1
ATOM 1741 C C . ILE A 1 217 ? 14.026 6.301 1.278 1.00 75.56 217 ILE A C 1
ATOM 1743 O O . ILE A 1 217 ? 14.654 5.247 1.327 1.00 75.56 217 ILE A O 1
ATOM 1747 N N . LYS A 1 218 ? 13.358 6.653 0.172 1.00 70.88 218 LYS A N 1
ATOM 1748 C CA . LYS A 1 218 ? 13.365 5.857 -1.063 1.00 70.88 218 LYS A CA 1
ATOM 1749 C C . LYS A 1 218 ? 14.752 5.828 -1.703 1.00 70.88 218 LYS A C 1
ATOM 1751 O O . LYS A 1 218 ? 15.156 4.767 -2.169 1.00 70.88 218 LYS A O 1
ATOM 1756 N N . ALA A 1 219 ? 15.470 6.948 -1.728 1.00 69.56 219 ALA A N 1
ATOM 1757 C CA . ALA A 1 219 ? 16.838 7.022 -2.227 1.00 69.56 219 ALA A CA 1
ATOM 1758 C C . ALA A 1 219 ? 17.796 6.213 -1.342 1.00 69.56 219 ALA A C 1
ATOM 1760 O O . ALA A 1 219 ? 18.573 5.440 -1.874 1.00 69.56 219 ALA A O 1
ATOM 1761 N N . GLU A 1 220 ? 17.673 6.283 -0.015 1.00 73.62 220 GLU A N 1
ATOM 1762 C CA . GLU A 1 220 ? 18.441 5.464 0.932 1.00 73.62 220 GLU A CA 1
ATOM 1763 C C . GLU A 1 220 ? 18.140 3.970 0.786 1.00 73.62 220 GLU A C 1
ATOM 1765 O O . GLU A 1 220 ? 19.047 3.146 0.852 1.00 73.62 220 GLU A O 1
ATOM 1770 N N . LEU A 1 221 ? 16.874 3.594 0.575 1.00 73.69 221 LEU A N 1
ATOM 1771 C CA . LEU A 1 221 ? 16.497 2.205 0.311 1.00 73.69 221 LEU A CA 1
ATOM 1772 C C . LEU A 1 221 ? 16.973 1.733 -1.063 1.00 73.69 221 LEU A C 1
ATOM 1774 O O . LEU A 1 221 ? 17.375 0.582 -1.177 1.00 73.69 221 LEU A O 1
ATOM 1778 N N . SER A 1 222 ? 16.951 2.600 -2.079 1.00 71.81 222 SER A N 1
ATOM 1779 C CA . SER A 1 222 ? 17.468 2.293 -3.420 1.00 71.81 222 SER A CA 1
ATOM 1780 C C . SER A 1 222 ? 18.985 2.156 -3.389 1.00 71.81 222 SER A C 1
ATOM 1782 O O . SER A 1 222 ? 19.496 1.177 -3.910 1.00 71.81 222 SER A O 1
ATOM 1784 N N . GLN A 1 223 ? 19.679 3.050 -2.680 1.00 82.81 223 GLN A N 1
ATOM 1785 C CA . GLN A 1 223 ? 21.115 2.966 -2.439 1.00 82.81 223 GLN A CA 1
ATOM 1786 C C . GLN A 1 223 ? 21.455 1.696 -1.665 1.00 82.81 223 GLN A C 1
ATOM 1788 O O . GLN A 1 223 ? 22.334 0.969 -2.083 1.00 82.81 223 GLN A O 1
ATOM 1793 N N . LYS A 1 224 ? 20.709 1.343 -0.609 1.00 77.75 224 LYS A N 1
ATOM 1794 C CA . LYS A 1 224 ? 20.904 0.063 0.094 1.00 77.75 224 LYS A CA 1
ATOM 1795 C C . LYS A 1 224 ? 20.643 -1.149 -0.790 1.00 77.75 224 LYS A C 1
ATOM 1797 O O . LYS A 1 224 ? 21.305 -2.162 -0.611 1.00 77.75 224 LYS A O 1
ATOM 1802 N N . LEU A 1 225 ? 19.664 -1.082 -1.692 1.00 75.19 225 LEU A N 1
ATOM 1803 C CA . LEU A 1 225 ? 19.393 -2.143 -2.661 1.00 75.19 225 LEU A CA 1
ATOM 1804 C C . LEU A 1 225 ? 20.532 -2.259 -3.670 1.00 75.19 225 LEU A C 1
ATOM 1806 O O . LEU A 1 225 ? 20.942 -3.370 -3.974 1.00 75.19 225 LEU A O 1
ATOM 1810 N N . GLU A 1 226 ? 21.056 -1.137 -4.150 1.00 79.94 226 GLU A N 1
ATOM 1811 C CA . GLU A 1 226 ? 22.175 -1.079 -5.085 1.00 79.94 226 GLU A CA 1
ATOM 1812 C C . GLU A 1 226 ? 23.490 -1.496 -4.425 1.00 79.94 226 GLU A C 1
ATOM 1814 O O . GLU A 1 226 ? 24.217 -2.289 -5.006 1.00 79.94 226 GLU A O 1
ATOM 1819 N N . ASP A 1 227 ? 23.730 -1.107 -3.173 1.00 76.50 227 ASP A N 1
ATOM 1820 C CA . ASP A 1 227 ? 24.846 -1.570 -2.348 1.00 76.50 227 ASP A CA 1
ATOM 1821 C C . ASP A 1 227 ? 24.730 -3.074 -2.066 1.00 76.50 227 ASP A C 1
ATOM 1823 O O . ASP A 1 227 ? 25.722 -3.783 -2.170 1.00 76.50 227 ASP A O 1
ATOM 1827 N N . LEU A 1 228 ? 23.530 -3.598 -1.770 1.00 74.12 228 LEU A N 1
ATOM 1828 C CA . LEU A 1 228 ? 23.298 -5.043 -1.614 1.00 74.12 228 LEU A CA 1
ATOM 1829 C C . LEU A 1 228 ? 23.441 -5.800 -2.935 1.00 74.12 228 LEU A C 1
ATOM 1831 O O . LEU A 1 228 ? 23.888 -6.944 -2.925 1.00 74.12 228 LEU A O 1
ATOM 1835 N N . MET A 1 229 ? 23.046 -5.208 -4.064 1.00 78.75 229 MET A N 1
ATOM 1836 C CA . MET A 1 229 ? 23.272 -5.791 -5.388 1.00 78.75 229 MET A CA 1
ATOM 1837 C C . MET A 1 229 ? 24.756 -5.778 -5.731 1.00 78.75 229 MET A C 1
ATOM 1839 O O . MET A 1 229 ? 25.259 -6.803 -6.162 1.00 78.75 229 MET A O 1
ATOM 1843 N N . ALA A 1 230 ? 25.471 -4.687 -5.463 1.00 77.44 230 ALA A N 1
ATOM 1844 C CA . ALA A 1 230 ? 26.910 -4.579 -5.652 1.00 77.44 230 ALA A CA 1
ATOM 1845 C C . ALA A 1 230 ? 27.678 -5.502 -4.698 1.00 77.44 230 ALA A C 1
ATOM 1847 O O . ALA A 1 230 ? 28.659 -6.109 -5.106 1.00 77.44 230 ALA A O 1
ATOM 1848 N N . GLU A 1 231 ? 27.223 -5.677 -3.456 1.00 77.56 231 GLU A N 1
ATOM 1849 C CA . GLU A 1 231 ? 27.773 -6.648 -2.509 1.00 77.56 231 GLU A CA 1
ATOM 1850 C C . GLU A 1 231 ? 27.474 -8.072 -2.973 1.00 77.56 231 GLU A C 1
ATOM 1852 O O . GLU A 1 231 ? 28.366 -8.911 -2.973 1.00 77.56 231 GLU A O 1
ATOM 1857 N N . LYS A 1 232 ? 26.253 -8.361 -3.433 1.00 80.69 232 LYS A N 1
ATOM 1858 C CA . LYS A 1 232 ? 25.898 -9.661 -4.012 1.00 80.69 232 LYS A CA 1
ATOM 1859 C C . LYS A 1 232 ? 26.725 -9.937 -5.264 1.00 80.69 232 LYS A C 1
ATOM 1861 O O . LYS A 1 232 ? 27.200 -11.056 -5.413 1.00 80.69 232 LYS A O 1
ATOM 1866 N N . ASP A 1 233 ? 26.912 -8.969 -6.148 1.00 82.56 233 ASP A N 1
ATOM 1867 C CA . ASP A 1 233 ? 27.704 -9.111 -7.365 1.00 82.56 233 ASP A CA 1
ATOM 1868 C C . ASP A 1 233 ? 29.192 -9.205 -7.020 1.00 82.56 233 ASP A C 1
ATOM 1870 O O . ASP A 1 233 ? 29.874 -10.048 -7.580 1.00 82.56 233 ASP A O 1
ATOM 1874 N N . SER A 1 234 ? 29.679 -8.481 -6.008 1.00 76.75 234 SER A N 1
ATOM 1875 C CA . SER A 1 234 ? 31.026 -8.638 -5.447 1.00 76.75 234 SER A CA 1
ATOM 1876 C C . SER A 1 234 ? 31.220 -10.014 -4.819 1.00 76.75 234 SER A C 1
ATOM 1878 O O . SER A 1 234 ? 32.259 -10.615 -5.031 1.00 76.75 234 SER A O 1
ATOM 1880 N N . LEU A 1 235 ? 30.240 -10.546 -4.085 1.00 76.00 235 LEU A N 1
ATOM 1881 C CA . LEU A 1 235 ? 30.260 -11.897 -3.517 1.00 76.00 235 LEU A CA 1
ATOM 1882 C C . LEU A 1 235 ? 30.084 -12.961 -4.600 1.00 76.00 235 LEU A C 1
ATOM 1884 O O . LEU A 1 235 ? 30.567 -14.076 -4.443 1.00 76.00 235 LEU A O 1
ATOM 1888 N N . THR A 1 236 ? 29.392 -12.648 -5.695 1.00 75.81 236 THR A N 1
ATOM 1889 C CA . THR A 1 236 ? 29.239 -13.541 -6.849 1.00 75.81 236 THR A CA 1
ATOM 1890 C C . THR A 1 236 ? 30.540 -13.580 -7.631 1.00 75.81 236 THR A C 1
ATOM 1892 O O . THR A 1 236 ? 31.008 -14.672 -7.914 1.00 75.81 236 THR A O 1
ATOM 1895 N N . ILE A 1 237 ? 31.177 -12.430 -7.866 1.00 81.56 237 ILE A N 1
ATOM 1896 C CA . ILE A 1 237 ? 32.524 -12.315 -8.420 1.00 81.56 237 ILE A CA 1
ATOM 1897 C C . ILE A 1 237 ? 33.519 -12.969 -7.474 1.00 81.56 237 ILE A C 1
ATOM 1899 O O . ILE A 1 237 ? 34.346 -13.723 -7.945 1.00 81.56 237 ILE A O 1
ATOM 1903 N N . GLU A 1 238 ? 33.446 -12.775 -6.158 1.00 70.31 238 GLU A N 1
ATOM 1904 C CA . GLU A 1 238 ? 34.334 -13.427 -5.190 1.00 70.31 238 GLU A CA 1
ATOM 1905 C C . GLU A 1 238 ? 34.101 -14.936 -5.175 1.00 70.31 238 GLU A C 1
ATOM 1907 O O . GLU A 1 238 ? 35.061 -15.690 -5.166 1.00 70.31 238 GLU A O 1
ATOM 1912 N N . LYS A 1 239 ? 32.852 -15.408 -5.248 1.00 75.88 239 LYS A N 1
ATOM 1913 C CA . LYS A 1 239 ? 32.523 -16.835 -5.359 1.00 75.88 239 LYS A CA 1
ATOM 1914 C C . LYS A 1 239 ? 32.983 -17.413 -6.691 1.00 75.88 239 LYS A C 1
ATOM 1916 O O . LYS A 1 239 ? 33.449 -18.545 -6.711 1.00 75.88 239 LYS A O 1
ATOM 1921 N N . GLU A 1 240 ? 32.854 -16.675 -7.785 1.00 74.38 240 GLU A N 1
ATOM 1922 C CA . GLU A 1 240 ? 33.291 -17.069 -9.124 1.00 74.38 240 GLU A CA 1
ATOM 1923 C C . GLU A 1 240 ? 34.812 -16.999 -9.249 1.00 74.38 240 GLU A C 1
ATOM 1925 O O . GLU A 1 240 ? 35.397 -17.886 -9.849 1.00 74.38 240 GLU A O 1
ATOM 1930 N N . THR A 1 241 ? 35.461 -16.057 -8.563 1.00 72.69 241 THR A N 1
ATOM 1931 C CA . THR A 1 241 ? 36.916 -15.939 -8.411 1.00 72.69 241 THR A CA 1
ATOM 1932 C C . THR A 1 241 ? 37.438 -17.024 -7.483 1.00 72.69 241 THR A C 1
ATOM 1934 O O . THR A 1 241 ? 38.473 -17.591 -7.767 1.00 72.69 241 THR A O 1
ATOM 1937 N N . ALA A 1 242 ? 36.732 -17.388 -6.411 1.00 69.94 242 ALA A N 1
ATOM 1938 C CA . ALA A 1 242 ? 37.081 -18.495 -5.522 1.00 69.94 242 ALA A CA 1
ATOM 1939 C C . ALA A 1 242 ? 36.802 -19.851 -6.182 1.00 69.94 242 ALA A C 1
ATOM 1941 O O . ALA A 1 242 ? 37.499 -20.824 -5.906 1.00 69.94 242 ALA A O 1
ATOM 1942 N N . LEU A 1 243 ? 35.801 -19.939 -7.062 1.00 74.81 243 LEU A N 1
ATOM 1943 C CA . LEU A 1 243 ? 35.573 -21.091 -7.930 1.00 74.81 243 LEU A CA 1
ATOM 1944 C C . LEU A 1 243 ? 36.620 -21.152 -9.034 1.00 74.81 243 LEU A C 1
ATOM 1946 O O . LEU A 1 243 ? 37.111 -22.238 -9.277 1.00 74.81 243 LEU A O 1
ATOM 1950 N N . GLN A 1 244 ? 37.020 -20.034 -9.641 1.00 72.69 244 GLN A N 1
ATOM 1951 C CA . GLN A 1 244 ? 38.126 -19.968 -10.596 1.00 72.69 244 GLN A CA 1
ATOM 1952 C C . GLN A 1 244 ? 39.455 -20.251 -9.917 1.00 72.69 244 GLN A C 1
ATOM 1954 O O . GLN A 1 244 ? 40.234 -20.979 -10.491 1.00 72.69 244 GLN A O 1
ATOM 1959 N N . GLN A 1 245 ? 39.698 -19.779 -8.697 1.00 73.88 245 GLN A N 1
ATOM 1960 C CA . GLN A 1 245 ? 40.883 -20.096 -7.903 1.00 73.88 245 GLN A CA 1
ATOM 1961 C C . GLN A 1 245 ? 40.858 -21.542 -7.430 1.00 73.88 245 GLN A C 1
ATOM 1963 O O . GLN A 1 245 ? 41.912 -22.147 -7.388 1.00 73.88 245 GLN A O 1
ATOM 1968 N N . ASN A 1 246 ? 39.698 -22.129 -7.114 1.00 70.19 246 ASN A N 1
ATOM 1969 C CA . ASN A 1 246 ? 39.594 -23.568 -6.853 1.00 70.19 246 ASN A CA 1
ATOM 1970 C C . ASN A 1 246 ? 39.759 -24.380 -8.134 1.00 70.19 246 ASN A C 1
ATOM 1972 O O . ASN A 1 246 ? 40.373 -25.435 -8.094 1.00 70.19 246 ASN A O 1
ATOM 1976 N N . GLU A 1 247 ? 39.218 -23.926 -9.261 1.00 73.38 247 GLU A N 1
ATOM 1977 C CA . GLU A 1 247 ? 39.371 -24.571 -10.560 1.00 73.38 247 GLU A CA 1
ATOM 1978 C C . GLU A 1 247 ? 40.814 -24.415 -11.039 1.00 73.38 247 GLU A C 1
ATOM 1980 O O . GLU A 1 247 ? 41.348 -25.357 -11.590 1.00 73.38 247 GLU A O 1
ATOM 1985 N N . GLU A 1 248 ? 41.486 -23.296 -10.763 1.00 71.12 248 GLU A N 1
ATOM 1986 C CA . GLU A 1 248 ? 42.904 -23.040 -11.012 1.00 71.12 248 GLU A CA 1
ATOM 1987 C C . GLU A 1 248 ? 43.781 -23.791 -10.024 1.00 71.12 248 GLU A C 1
ATOM 1989 O O . GLU A 1 248 ? 44.729 -24.402 -10.471 1.00 71.12 248 GLU A O 1
ATOM 1994 N N . GLU A 1 249 ? 43.481 -23.854 -8.726 1.00 69.31 249 GLU A N 1
ATOM 1995 C CA . GLU A 1 249 ? 44.177 -24.718 -7.764 1.00 69.31 249 GLU A CA 1
ATOM 1996 C C . GLU A 1 249 ? 43.984 -26.174 -8.141 1.00 69.31 249 GLU A C 1
ATOM 1998 O O . GLU A 1 249 ? 44.917 -26.956 -8.019 1.00 69.31 249 GLU A O 1
ATOM 2003 N N . LYS A 1 250 ? 42.809 -26.556 -8.638 1.00 71.94 250 LYS A N 1
ATOM 2004 C CA . LYS A 1 250 ? 42.539 -27.890 -9.159 1.00 71.94 250 LYS A CA 1
ATOM 2005 C C . LYS A 1 250 ? 43.231 -28.100 -10.495 1.00 71.94 250 LYS A C 1
ATOM 2007 O O . LYS A 1 250 ? 43.770 -29.169 -10.680 1.00 71.94 250 LYS A O 1
ATOM 2012 N N . LYS A 1 251 ? 43.356 -27.098 -11.364 1.00 74.94 251 LYS A N 1
ATOM 2013 C CA . LYS A 1 251 ? 44.098 -27.140 -12.638 1.00 74.94 251 LYS A CA 1
ATOM 2014 C C . LYS A 1 251 ? 45.608 -27.036 -12.433 1.00 74.94 251 LYS A C 1
ATOM 2016 O O . LYS A 1 251 ? 46.352 -27.533 -13.262 1.00 74.94 251 LYS A O 1
ATOM 2021 N N . ILE A 1 252 ? 46.068 -26.473 -11.320 1.00 72.00 252 ILE A N 1
ATOM 2022 C CA . ILE A 1 252 ? 47.444 -26.464 -10.817 1.00 72.00 252 ILE A CA 1
ATOM 2023 C C . ILE A 1 252 ? 47.700 -27.765 -10.072 1.00 72.00 252 ILE A C 1
ATOM 2025 O O . ILE A 1 252 ? 48.795 -28.274 -10.165 1.00 72.00 252 ILE A O 1
ATOM 2029 N N . THR A 1 253 ? 46.737 -28.353 -9.365 1.00 75.12 253 THR A N 1
ATOM 2030 C CA . THR A 1 253 ? 46.887 -29.650 -8.683 1.00 75.12 253 THR A CA 1
ATOM 2031 C C . THR A 1 253 ? 46.848 -30.778 -9.694 1.00 75.12 253 THR A C 1
ATOM 2033 O O . THR A 1 253 ? 47.677 -31.674 -9.630 1.00 75.12 253 THR A O 1
ATOM 2036 N N . ASP A 1 254 ? 45.929 -30.721 -10.648 1.00 73.75 254 ASP A N 1
ATOM 2037 C CA . ASP A 1 254 ? 45.859 -31.578 -11.821 1.00 73.75 254 ASP A CA 1
ATOM 2038 C C . ASP A 1 254 ? 47.014 -31.243 -12.745 1.00 73.75 254 ASP A C 1
ATOM 2040 O O . ASP A 1 254 ? 47.608 -32.157 -13.278 1.00 73.75 254 ASP A O 1
ATOM 2044 N N . GLY A 1 255 ? 47.427 -29.982 -12.856 1.00 78.00 255 GLY A N 1
ATOM 2045 C CA . GLY A 1 255 ? 48.626 -29.554 -13.569 1.00 78.00 255 GLY A CA 1
ATOM 2046 C C . GLY A 1 255 ? 49.894 -30.105 -12.937 1.00 78.00 255 GLY A C 1
ATOM 2047 O O . GLY A 1 255 ? 50.707 -30.637 -13.657 1.00 78.00 255 GLY A O 1
ATOM 2048 N N . LEU A 1 256 ? 50.041 -30.084 -11.613 1.00 71.94 256 LEU A N 1
ATOM 2049 C CA . LEU A 1 256 ? 51.154 -30.638 -10.837 1.00 71.94 256 LEU A CA 1
ATOM 2050 C C . LEU A 1 256 ? 51.082 -32.154 -10.781 1.00 71.94 256 LEU A C 1
ATOM 2052 O O . LEU A 1 256 ? 52.118 -32.794 -10.744 1.00 71.94 256 LEU A O 1
ATOM 2056 N N . ARG A 1 257 ? 49.890 -32.749 -10.777 1.00 76.06 257 ARG A N 1
ATOM 2057 C CA . ARG A 1 257 ? 49.703 -34.195 -10.905 1.00 76.06 257 ARG A CA 1
ATOM 2058 C C . ARG A 1 257 ? 50.076 -34.635 -12.308 1.00 76.06 257 ARG A C 1
ATOM 2060 O O . ARG A 1 257 ? 50.857 -35.558 -12.432 1.00 76.06 257 ARG A O 1
ATOM 2067 N N . THR A 1 258 ? 49.649 -33.892 -13.321 1.00 69.94 258 THR A N 1
ATOM 2068 C CA . THR A 1 258 ? 50.056 -34.053 -14.715 1.00 69.94 258 THR A CA 1
ATOM 2069 C C . THR A 1 258 ? 51.531 -33.743 -14.875 1.00 69.94 258 THR A C 1
ATOM 2071 O O . THR A 1 258 ? 52.151 -34.410 -15.664 1.00 69.94 258 THR A O 1
ATOM 2074 N N . LEU A 1 259 ? 52.131 -32.820 -14.121 1.00 72.50 259 LEU A N 1
ATOM 2075 C CA . LEU A 1 259 ? 53.554 -32.482 -14.190 1.00 72.50 259 LEU A CA 1
ATOM 2076 C C . LEU A 1 259 ? 54.385 -33.481 -13.388 1.00 72.50 259 LEU A C 1
ATOM 2078 O O . LEU A 1 259 ? 55.515 -33.742 -13.742 1.00 72.50 259 LEU A O 1
ATOM 2082 N N . VAL A 1 260 ? 53.843 -34.102 -12.341 1.00 75.12 260 VAL A N 1
ATOM 2083 C CA . VAL A 1 260 ? 54.458 -35.234 -11.638 1.00 75.12 260 VAL A CA 1
ATOM 2084 C C . VAL A 1 260 ? 54.356 -36.487 -12.491 1.00 75.12 260 VAL A C 1
ATOM 2086 O O . VAL A 1 260 ? 55.339 -37.211 -12.580 1.00 75.12 260 VAL A O 1
ATOM 2089 N N . ASP A 1 261 ? 53.218 -36.733 -13.131 1.00 73.50 261 ASP A N 1
ATOM 2090 C CA . ASP A 1 261 ? 53.012 -37.838 -14.060 1.00 73.50 261 ASP A CA 1
ATOM 2091 C C . ASP A 1 261 ? 53.832 -37.608 -15.331 1.00 73.50 261 ASP A C 1
ATOM 2093 O O . ASP A 1 261 ? 54.562 -38.505 -15.713 1.00 73.50 261 ASP A O 1
ATOM 2097 N N . GLN A 1 262 ? 53.881 -36.388 -15.872 1.00 73.56 262 GLN A N 1
ATOM 2098 C CA . GLN A 1 262 ? 54.768 -35.973 -16.961 1.00 73.56 262 GLN A CA 1
ATOM 2099 C C . GLN A 1 262 ? 56.217 -36.025 -16.529 1.00 73.56 262 GLN A C 1
ATOM 2101 O O . GLN A 1 262 ? 56.989 -36.524 -17.301 1.00 73.56 262 GLN A O 1
ATOM 2106 N N . LEU A 1 263 ? 56.636 -35.609 -15.331 1.00 70.50 263 LEU A N 1
ATOM 2107 C CA . LEU A 1 263 ? 58.032 -35.744 -14.885 1.00 70.50 263 LEU A CA 1
ATOM 2108 C C . LEU A 1 263 ? 58.395 -37.200 -14.621 1.00 70.50 263 LEU A C 1
ATOM 2110 O O . LEU A 1 263 ? 59.562 -37.572 -14.671 1.00 70.50 263 LEU A O 1
ATOM 2114 N N . LYS A 1 264 ? 57.424 -38.046 -14.288 1.00 72.69 264 LYS A N 1
ATOM 2115 C CA . LYS A 1 264 ? 57.622 -39.481 -14.091 1.00 72.69 264 LYS A CA 1
ATOM 2116 C C . LYS A 1 264 ? 57.665 -40.201 -15.433 1.00 72.69 264 LYS A C 1
ATOM 2118 O O . LYS A 1 264 ? 58.515 -41.073 -15.600 1.00 72.69 264 LYS A O 1
ATOM 2123 N N . ASP A 1 265 ? 56.842 -39.767 -16.375 1.00 67.75 265 ASP A N 1
ATOM 2124 C CA . ASP A 1 265 ? 56.802 -40.185 -17.767 1.00 67.75 265 ASP A CA 1
ATOM 2125 C C . ASP A 1 265 ? 57.973 -39.611 -18.551 1.00 67.75 265 ASP A C 1
ATOM 2127 O O . ASP A 1 265 ? 58.477 -40.323 -19.391 1.00 67.75 265 ASP A O 1
ATOM 2131 N N . GLU A 1 266 ? 58.481 -38.423 -18.225 1.00 67.19 266 GLU A N 1
ATOM 2132 C CA . GLU A 1 266 ? 59.683 -37.758 -18.740 1.00 67.19 266 GLU A CA 1
ATOM 2133 C C . GLU A 1 266 ? 60.911 -38.313 -18.051 1.00 67.19 266 GLU A C 1
ATOM 2135 O O . GLU A 1 266 ? 61.942 -38.424 -18.671 1.00 67.19 266 GLU A O 1
ATOM 2140 N N . LYS A 1 267 ? 60.861 -38.739 -16.791 1.00 63.06 267 LYS A N 1
ATOM 2141 C CA . LYS A 1 267 ? 61.956 -39.520 -16.203 1.00 63.06 267 LYS A CA 1
ATOM 2142 C C . LYS A 1 267 ? 62.013 -40.908 -16.836 1.00 63.06 267 LYS A C 1
ATOM 2144 O O . LYS A 1 267 ? 63.103 -41.439 -17.038 1.00 63.06 267 LYS A O 1
ATOM 2149 N N . LEU A 1 268 ? 60.860 -41.502 -17.147 1.00 67.38 268 LEU A N 1
ATOM 2150 C CA . LEU A 1 268 ? 60.768 -42.722 -17.945 1.00 67.38 268 LEU A CA 1
ATOM 2151 C C . LEU A 1 268 ? 61.131 -42.461 -19.409 1.00 67.38 268 LEU A C 1
ATOM 2153 O O . LEU A 1 268 ? 61.748 -43.333 -20.003 1.00 67.38 268 LEU A O 1
ATOM 2157 N N . ALA A 1 269 ? 60.806 -41.295 -19.970 1.00 63.22 269 ALA A N 1
ATOM 2158 C CA . ALA A 1 269 ? 61.058 -40.927 -21.357 1.00 63.22 269 ALA A CA 1
ATOM 2159 C C . ALA A 1 269 ? 62.503 -40.507 -21.524 1.00 63.22 269 ALA A C 1
ATOM 2161 O O . ALA A 1 269 ? 63.118 -41.077 -22.380 1.00 63.22 269 ALA A O 1
ATOM 2162 N N . LEU A 1 270 ? 63.099 -39.688 -20.661 1.00 64.88 270 LEU A N 1
ATOM 2163 C CA . LEU A 1 270 ? 64.539 -39.417 -20.559 1.00 64.88 270 LEU A CA 1
ATOM 2164 C C . LEU A 1 270 ? 65.329 -40.671 -20.200 1.00 64.88 270 LEU A C 1
ATOM 2166 O O . LEU A 1 270 ? 66.446 -40.841 -20.666 1.00 64.88 270 LEU A O 1
ATOM 2170 N N . GLY A 1 271 ? 64.773 -41.579 -19.395 1.00 65.31 271 GLY A N 1
ATOM 2171 C CA . GLY A 1 271 ? 65.350 -42.909 -19.195 1.00 65.31 271 GLY A CA 1
ATOM 2172 C C . GLY A 1 271 ? 65.364 -43.704 -20.501 1.00 65.31 271 GLY A C 1
ATOM 2173 O O . GLY A 1 271 ? 66.399 -44.240 -20.888 1.00 65.31 271 GLY A O 1
ATOM 2174 N N . LYS A 1 272 ? 64.238 -43.696 -21.220 1.00 61.34 272 LYS A N 1
ATOM 2175 C CA . LYS A 1 272 ? 64.079 -44.297 -22.546 1.00 61.34 272 LYS A CA 1
ATOM 2176 C C . LYS A 1 272 ? 64.769 -43.522 -23.658 1.00 61.34 272 LYS A C 1
ATOM 2178 O O . LYS A 1 272 ? 65.049 -44.151 -24.649 1.00 61.34 272 LYS A O 1
ATOM 2183 N N . GLU A 1 273 ? 65.069 -42.239 -23.519 1.00 56.72 273 GLU A N 1
ATOM 2184 C CA . GLU A 1 273 ? 65.747 -41.355 -24.468 1.00 56.72 273 GLU A CA 1
ATOM 2185 C C . GLU A 1 273 ? 67.232 -41.376 -24.170 1.00 56.72 273 GLU A C 1
ATOM 2187 O O . GLU A 1 273 ? 68.007 -41.225 -25.080 1.00 56.72 273 GLU A O 1
ATOM 2192 N N . LEU A 1 274 ? 67.699 -41.665 -22.958 1.00 55.16 274 LEU A N 1
ATOM 2193 C CA . LEU A 1 274 ? 69.092 -42.067 -22.759 1.00 55.16 274 LEU A CA 1
ATOM 2194 C C . LEU A 1 274 ? 69.324 -43.461 -23.341 1.00 55.16 274 LEU A C 1
ATOM 2196 O O . LEU A 1 274 ? 70.347 -43.702 -23.980 1.00 55.16 274 LEU A O 1
ATOM 2200 N N . GLU A 1 275 ? 68.356 -44.364 -23.189 1.00 60.56 275 GLU A N 1
ATOM 2201 C CA . GLU A 1 275 ? 68.391 -45.695 -23.798 1.00 60.56 275 GLU A CA 1
ATOM 2202 C C . GLU A 1 275 ? 68.133 -45.644 -25.316 1.00 60.56 275 GLU A C 1
ATOM 2204 O O . GLU A 1 275 ? 68.732 -46.413 -26.066 1.00 60.56 275 GLU A O 1
ATOM 2209 N N . ALA A 1 276 ? 67.351 -44.673 -25.793 1.00 57.47 276 ALA A N 1
ATOM 2210 C CA . ALA A 1 276 ? 67.072 -44.404 -27.197 1.00 57.47 276 ALA A CA 1
ATOM 2211 C C . ALA A 1 276 ? 68.018 -43.381 -27.805 1.00 57.47 276 ALA A C 1
ATOM 2213 O O . ALA A 1 276 ? 68.057 -43.358 -29.004 1.00 57.47 276 ALA A O 1
ATOM 2214 N N . VAL A 1 277 ? 68.858 -42.646 -27.081 1.00 54.91 277 VAL A N 1
ATOM 2215 C CA . VAL A 1 277 ? 70.005 -41.887 -27.618 1.00 54.91 277 VAL A CA 1
ATOM 2216 C C . VAL A 1 277 ? 71.215 -42.805 -27.673 1.00 54.91 277 VAL A C 1
ATOM 2218 O O . VAL A 1 277 ? 71.988 -42.750 -28.622 1.00 54.91 277 VAL A O 1
ATOM 2221 N N . ALA A 1 278 ? 71.348 -43.751 -26.738 1.00 56.75 278 ALA A N 1
ATOM 2222 C CA . ALA A 1 278 ? 72.231 -44.899 -26.929 1.00 56.75 278 ALA A CA 1
ATOM 2223 C C . ALA A 1 278 ? 71.744 -45.777 -28.103 1.00 56.75 278 ALA A C 1
ATOM 2225 O O . ALA A 1 278 ? 72.544 -46.231 -28.927 1.00 56.75 278 ALA A O 1
ATOM 2226 N N . GLY A 1 279 ? 70.425 -45.951 -28.222 1.00 59.56 279 GLY A N 1
ATOM 2227 C CA . GLY A 1 279 ? 69.748 -46.588 -29.346 1.00 59.56 279 GLY A CA 1
ATOM 2228 C C . GLY A 1 279 ? 69.830 -45.777 -30.637 1.00 59.56 279 GLY A C 1
ATOM 2229 O O . GLY A 1 279 ? 70.065 -46.362 -31.680 1.00 59.56 279 GLY A O 1
ATOM 2230 N N . GLU A 1 280 ? 69.747 -44.453 -30.591 1.00 57.12 280 GLU A N 1
ATOM 2231 C CA . GLU A 1 280 ? 69.767 -43.528 -31.726 1.00 57.12 280 GLU A CA 1
ATOM 2232 C C . GLU A 1 280 ? 71.182 -43.224 -32.150 1.00 57.12 280 GLU A C 1
ATOM 2234 O O . GLU A 1 280 ? 71.395 -42.990 -33.317 1.00 57.12 280 GLU A O 1
ATOM 2239 N N . LEU A 1 281 ? 72.196 -43.355 -31.302 1.00 56.69 281 LEU A N 1
ATOM 2240 C CA . LEU A 1 281 ? 73.575 -43.427 -31.782 1.00 56.69 281 LEU A CA 1
ATOM 2241 C C . LEU A 1 281 ? 73.836 -44.742 -32.522 1.00 56.69 281 LEU A C 1
ATOM 2243 O O . LEU A 1 281 ? 74.642 -44.778 -33.453 1.00 56.69 281 LEU A O 1
ATOM 2247 N N . SER A 1 282 ? 73.118 -45.811 -32.170 1.00 58.78 282 SER A N 1
ATOM 2248 C CA . SER A 1 282 ? 73.115 -47.059 -32.937 1.00 58.78 282 SER A CA 1
ATOM 2249 C C . SER A 1 282 ? 72.257 -46.942 -34.210 1.00 58.78 282 SER A C 1
ATOM 2251 O O . SER A 1 282 ? 72.666 -47.402 -35.278 1.00 58.78 282 SER A O 1
ATOM 2253 N N . ILE A 1 283 ? 71.114 -46.248 -34.143 1.00 59.94 283 ILE A N 1
ATOM 2254 C CA . ILE A 1 283 ? 70.171 -46.061 -35.250 1.00 59.94 283 ILE A CA 1
ATOM 2255 C C . ILE A 1 283 ? 70.645 -44.975 -36.208 1.00 59.94 283 ILE A C 1
ATOM 2257 O O . ILE A 1 283 ? 70.512 -45.219 -37.386 1.00 59.94 283 ILE A O 1
ATOM 2261 N N . LEU A 1 284 ? 71.283 -43.875 -35.804 1.00 58.25 284 LEU A N 1
ATOM 2262 C CA . LEU A 1 284 ? 71.913 -42.899 -36.706 1.00 58.25 284 LEU A CA 1
ATOM 2263 C C . LEU A 1 284 ? 73.075 -43.536 -37.451 1.00 58.25 284 LEU A C 1
ATOM 2265 O O . LEU A 1 284 ? 73.259 -43.292 -38.640 1.00 58.25 284 LEU A O 1
ATOM 2269 N N . LYS A 1 285 ? 73.839 -44.404 -36.781 1.00 57.47 285 LYS A N 1
ATOM 2270 C CA . LYS A 1 285 ? 74.874 -45.183 -37.460 1.00 57.47 285 LYS A CA 1
ATOM 2271 C C . LYS A 1 285 ? 74.259 -46.103 -38.518 1.00 57.47 285 LYS A C 1
ATOM 2273 O O . LYS A 1 285 ? 74.840 -46.242 -39.585 1.00 57.47 285 LYS A O 1
ATOM 2278 N N . GLN A 1 286 ? 73.056 -46.622 -38.262 1.00 59.00 286 GLN A N 1
ATOM 2279 C CA . GLN A 1 286 ? 72.268 -47.400 -39.220 1.00 59.00 286 GLN A CA 1
ATOM 2280 C C . GLN A 1 286 ? 71.317 -46.574 -40.118 1.00 59.00 286 GLN A C 1
ATOM 2282 O O . GLN A 1 286 ? 70.705 -47.136 -41.019 1.00 59.00 286 GLN A O 1
ATOM 2287 N N . GLN A 1 287 ? 71.132 -45.277 -39.889 1.00 54.50 287 GLN A N 1
ATOM 2288 C CA . GLN A 1 287 ? 70.306 -44.386 -40.704 1.00 54.50 287 GLN A CA 1
ATOM 2289 C C . GLN A 1 287 ? 71.184 -43.673 -41.702 1.00 54.50 287 GLN A C 1
ATOM 2291 O O . GLN A 1 287 ? 70.730 -43.484 -42.810 1.00 54.50 287 GLN A O 1
ATOM 2296 N N . LEU A 1 288 ? 72.448 -43.397 -41.383 1.00 60.94 288 LEU A N 1
ATOM 2297 C CA . LEU A 1 288 ? 73.430 -43.079 -42.414 1.00 60.94 288 LEU A CA 1
ATOM 2298 C C . LEU A 1 288 ? 73.540 -44.246 -43.403 1.00 60.94 288 LEU A C 1
ATOM 2300 O O . LEU A 1 288 ? 73.528 -44.069 -44.618 1.00 60.94 288 LEU A O 1
ATOM 2304 N N . GLU A 1 289 ? 73.489 -45.450 -42.841 1.00 57.28 289 GLU A N 1
ATOM 2305 C CA . GLU A 1 289 ? 73.470 -46.695 -43.579 1.00 57.28 289 GLU A CA 1
ATOM 2306 C C . GLU A 1 289 ? 72.233 -46.891 -44.441 1.00 57.28 289 GLU A C 1
ATOM 2308 O O . GLU A 1 289 ? 72.302 -47.267 -45.610 1.00 57.28 289 GLU A O 1
ATOM 2313 N N . HIS A 1 290 ? 71.088 -46.546 -43.867 1.00 57.31 290 HIS A N 1
ATOM 2314 C CA . HIS A 1 290 ? 69.829 -46.560 -44.570 1.00 57.31 290 HIS A CA 1
ATOM 2315 C C . HIS A 1 290 ? 69.711 -45.416 -45.576 1.00 57.31 290 HIS A C 1
ATOM 2317 O O . HIS A 1 290 ? 69.087 -45.631 -46.599 1.00 57.31 290 HIS A O 1
ATOM 2323 N N . THR A 1 291 ? 70.316 -44.245 -45.366 1.00 56.88 291 THR A N 1
ATOM 2324 C CA . THR A 1 291 ? 70.248 -43.132 -46.323 1.00 56.88 291 THR A CA 1
ATOM 2325 C C . THR A 1 291 ? 71.038 -43.424 -47.591 1.00 56.88 291 THR A C 1
ATOM 2327 O O . THR A 1 291 ? 70.621 -43.023 -48.672 1.00 56.88 291 THR A O 1
ATOM 2330 N N . GLU A 1 292 ? 72.127 -44.189 -47.505 1.00 55.50 292 GLU A N 1
ATOM 2331 C CA . GLU A 1 292 ? 72.851 -44.648 -48.696 1.00 55.50 292 GLU A CA 1
ATOM 2332 C C . GLU A 1 292 ? 72.037 -45.672 -49.494 1.00 55.50 292 GLU A C 1
ATOM 2334 O O . GLU A 1 292 ? 71.975 -45.571 -50.721 1.00 55.50 292 GLU A O 1
ATOM 2339 N N . GLN A 1 293 ? 71.279 -46.547 -48.821 1.00 58.25 293 GLN A N 1
ATOM 2340 C CA . GLN A 1 293 ? 70.295 -47.388 -49.506 1.00 58.25 293 GLN A CA 1
ATOM 2341 C C . GLN A 1 293 ? 69.093 -46.580 -50.015 1.00 58.25 293 GLN A C 1
ATOM 2343 O O . GLN A 1 293 ? 68.663 -46.788 -51.144 1.00 58.25 293 GLN A O 1
ATOM 2348 N N . GLN A 1 294 ? 68.579 -45.614 -49.254 1.00 59.16 294 GLN A N 1
ATOM 2349 C CA . GLN A 1 294 ? 67.485 -44.748 -49.690 1.00 59.16 294 GLN A CA 1
ATOM 2350 C C . GLN A 1 294 ? 67.891 -43.941 -50.915 1.00 59.16 294 GLN A C 1
ATOM 2352 O O . GLN A 1 294 ? 67.044 -43.684 -51.747 1.00 59.16 294 GLN A O 1
ATOM 2357 N N . MET A 1 295 ? 69.161 -43.593 -51.108 1.00 56.34 295 MET A N 1
ATOM 2358 C CA . MET A 1 295 ? 69.610 -42.963 -52.352 1.00 56.34 295 MET A CA 1
ATOM 2359 C C . MET A 1 295 ? 69.559 -43.935 -53.544 1.00 56.34 295 MET A C 1
ATOM 2361 O O . MET A 1 295 ? 69.208 -43.527 -54.654 1.00 56.34 295 MET A O 1
ATOM 2365 N N . THR A 1 296 ? 69.819 -45.230 -53.332 1.00 64.62 296 THR A N 1
ATOM 2366 C CA . THR A 1 296 ? 69.593 -46.257 -54.366 1.00 64.62 296 THR A CA 1
ATOM 2367 C C . THR A 1 296 ? 68.106 -46.543 -54.603 1.00 64.62 296 THR A C 1
ATOM 2369 O O . THR A 1 296 ? 67.690 -46.668 -55.756 1.00 64.62 296 THR A O 1
ATOM 2372 N N . ASP A 1 297 ? 67.284 -46.528 -53.552 1.00 60.00 297 ASP A N 1
ATOM 2373 C CA . ASP A 1 297 ? 65.833 -46.691 -53.639 1.00 60.00 297 ASP A CA 1
ATOM 2374 C C . ASP A 1 297 ? 65.163 -45.441 -54.217 1.00 60.00 297 ASP A C 1
ATOM 2376 O O . ASP A 1 297 ? 64.202 -45.569 -54.952 1.00 60.00 297 ASP A O 1
ATOM 2380 N N . ILE A 1 298 ? 65.683 -44.234 -53.986 1.00 67.94 298 ILE A N 1
ATOM 2381 C CA . ILE A 1 298 ? 65.218 -42.985 -54.608 1.00 67.94 298 ILE A CA 1
ATOM 2382 C C . ILE A 1 298 ? 65.552 -42.999 -56.098 1.00 67.94 298 ILE A C 1
ATOM 2384 O O . ILE A 1 298 ? 64.718 -42.599 -56.899 1.00 67.94 298 ILE A O 1
ATOM 2388 N N . SER A 1 299 ? 66.712 -43.524 -56.500 1.00 67.19 299 SER A N 1
ATOM 2389 C CA . SER A 1 299 ? 67.030 -43.747 -57.918 1.00 67.19 299 SER A CA 1
ATOM 2390 C C . SER A 1 299 ? 66.080 -44.769 -58.564 1.00 67.19 299 SER A C 1
ATOM 2392 O O . SER A 1 299 ? 65.620 -44.578 -59.692 1.00 67.19 299 SER A O 1
ATOM 2394 N N . HIS A 1 300 ? 65.701 -45.820 -57.830 1.00 70.75 300 HIS A N 1
ATOM 2395 C CA . HIS A 1 300 ? 64.669 -46.762 -58.265 1.00 70.75 300 HIS A CA 1
ATOM 2396 C C . HIS A 1 300 ? 63.269 -46.122 -58.299 1.00 70.75 300 HIS A C 1
ATOM 2398 O O . HIS A 1 300 ? 62.553 -46.288 -59.282 1.00 70.75 300 HIS A O 1
ATOM 2404 N N . ASN A 1 301 ? 62.913 -45.319 -57.297 1.00 66.94 301 ASN A N 1
ATOM 2405 C CA . ASN A 1 301 ? 61.644 -44.606 -57.188 1.00 66.94 301 ASN A CA 1
ATOM 2406 C C . ASN A 1 301 ? 61.511 -43.512 -58.239 1.00 66.94 301 ASN A C 1
ATOM 2408 O O . ASN A 1 301 ? 60.402 -43.231 -58.655 1.00 66.94 301 ASN A O 1
ATOM 2412 N N . LEU A 1 302 ? 62.604 -42.920 -58.717 1.00 71.44 302 LEU A N 1
ATOM 2413 C CA . LEU A 1 302 ? 62.558 -41.969 -59.826 1.00 71.44 302 LEU A CA 1
ATOM 2414 C C . LEU A 1 302 ? 62.202 -42.690 -61.133 1.00 71.44 302 LEU A C 1
ATOM 2416 O O . LEU A 1 302 ? 61.425 -42.177 -61.929 1.00 71.44 302 LEU A O 1
ATOM 2420 N N . LYS A 1 303 ? 62.669 -43.933 -61.298 1.00 72.06 303 LYS A N 1
ATOM 2421 C CA . LYS A 1 303 ? 62.281 -44.803 -62.413 1.00 72.06 303 LYS A CA 1
ATOM 2422 C C . LYS A 1 303 ? 60.843 -45.325 -62.286 1.00 72.06 303 LYS A C 1
ATOM 2424 O O . LYS A 1 303 ? 60.125 -45.373 -63.278 1.00 72.06 303 LYS A O 1
ATOM 2429 N N . VAL A 1 304 ? 60.400 -45.665 -61.074 1.00 71.44 304 VAL A N 1
ATOM 2430 C CA . VAL A 1 304 ? 58.991 -46.003 -60.799 1.00 71.44 304 VAL A CA 1
ATOM 2431 C C . VAL A 1 304 ? 58.095 -44.778 -60.992 1.00 71.44 304 VAL A C 1
ATOM 2433 O O . VAL A 1 304 ? 57.033 -44.908 -61.579 1.00 71.44 304 VAL A O 1
ATOM 2436 N N . ALA A 1 305 ? 58.536 -43.581 -60.607 1.00 64.94 305 ALA A N 1
ATOM 2437 C CA . ALA A 1 305 ? 57.812 -42.333 -60.827 1.00 64.94 305 ALA A CA 1
ATOM 2438 C C . ALA A 1 305 ? 57.712 -41.988 -62.319 1.00 64.94 305 ALA A C 1
ATOM 2440 O O . ALA A 1 305 ? 56.690 -41.468 -62.749 1.00 64.94 305 ALA A O 1
ATOM 2441 N N . GLU A 1 306 ? 58.725 -42.308 -63.133 1.00 71.69 306 GLU A N 1
ATOM 2442 C CA . GLU A 1 306 ? 58.633 -42.221 -64.597 1.00 71.69 306 GLU A CA 1
ATOM 2443 C C . GLU A 1 306 ? 57.572 -43.189 -65.162 1.00 71.69 306 GLU A C 1
ATOM 2445 O O . GLU A 1 306 ? 56.786 -42.798 -66.028 1.00 71.69 306 GLU A O 1
ATOM 2450 N N . GLU A 1 307 ? 57.483 -44.417 -64.639 1.00 72.25 307 GLU A N 1
ATOM 2451 C CA . GLU A 1 307 ? 56.439 -45.387 -65.012 1.00 72.25 307 GLU A CA 1
ATOM 2452 C C . GLU A 1 307 ? 55.041 -44.972 -64.505 1.00 72.25 307 GLU A C 1
ATOM 2454 O O . GLU A 1 307 ? 54.046 -45.094 -65.228 1.00 72.25 307 GLU A O 1
ATOM 2459 N N . GLU A 1 308 ? 54.949 -44.408 -63.299 1.00 67.62 308 GLU A N 1
ATOM 2460 C CA . GLU A 1 308 ? 53.726 -43.830 -62.739 1.00 67.62 308 GLU A CA 1
ATOM 2461 C C . GLU A 1 308 ? 53.274 -42.597 -63.519 1.00 67.62 308 GLU A C 1
ATOM 2463 O O . GLU A 1 308 ? 52.074 -42.411 -63.690 1.00 67.62 308 GLU A O 1
ATOM 2468 N N . ASN A 1 309 ? 54.187 -41.789 -64.062 1.00 75.12 309 ASN A N 1
ATOM 2469 C CA . ASN A 1 309 ? 53.832 -40.644 -64.899 1.00 75.12 309 ASN A CA 1
ATOM 2470 C C . ASN A 1 309 ? 53.192 -41.100 -66.218 1.00 75.12 309 ASN A C 1
ATOM 2472 O O . ASN A 1 309 ? 52.184 -40.542 -66.657 1.00 75.12 309 ASN A O 1
ATOM 2476 N N . GLU A 1 310 ? 53.700 -42.182 -66.814 1.00 76.88 310 GLU A N 1
ATOM 2477 C CA . GLU A 1 310 ? 53.090 -42.753 -68.017 1.00 76.88 310 GLU A CA 1
ATOM 2478 C C . GLU A 1 310 ? 51.749 -43.451 -67.699 1.00 76.88 310 GLU A C 1
ATOM 2480 O O . GLU A 1 310 ? 50.802 -43.365 -68.484 1.00 76.88 310 GLU A O 1
ATOM 2485 N N . SER A 1 311 ? 51.596 -44.022 -66.497 1.00 73.00 311 SER A N 1
ATOM 2486 C CA . SER A 1 311 ? 50.309 -44.501 -65.961 1.00 73.00 311 SER A CA 1
ATOM 2487 C C . SER A 1 311 ? 49.312 -43.358 -65.694 1.00 73.00 311 SER A C 1
ATOM 2489 O O . SER A 1 311 ? 48.131 -43.458 -66.039 1.00 73.00 311 SER A O 1
ATOM 2491 N N . LEU A 1 312 ? 49.770 -42.225 -65.155 1.00 70.31 312 LEU A N 1
ATOM 2492 C CA . LEU A 1 312 ? 48.968 -41.021 -64.921 1.00 70.31 312 LEU A CA 1
ATOM 2493 C C . LEU A 1 312 ? 48.525 -40.372 -66.228 1.00 70.31 312 LEU A C 1
ATOM 2495 O O . LEU A 1 312 ? 47.410 -39.871 -66.309 1.00 70.31 312 LEU A O 1
ATOM 2499 N N . LYS A 1 313 ? 49.336 -40.445 -67.279 1.00 77.38 313 LYS A N 1
ATOM 2500 C CA . LYS A 1 313 ? 48.974 -40.000 -68.629 1.00 77.38 313 LYS A CA 1
ATOM 2501 C C . LYS A 1 313 ? 47.870 -40.864 -69.248 1.00 77.38 313 LYS A C 1
ATOM 2503 O O . LYS A 1 313 ? 46.963 -40.345 -69.907 1.00 77.38 313 LYS A O 1
ATOM 2508 N N . VAL A 1 314 ? 47.877 -42.171 -68.968 1.00 78.00 314 VAL A N 1
ATOM 2509 C CA . VAL A 1 314 ? 46.757 -43.068 -69.303 1.00 78.00 314 VAL A CA 1
ATOM 2510 C C . VAL A 1 314 ? 45.518 -42.729 -68.465 1.00 78.00 314 VAL A C 1
ATOM 2512 O O . VAL A 1 314 ? 44.431 -42.595 -69.029 1.00 78.00 314 VAL A O 1
ATOM 2515 N N . LYS A 1 315 ? 45.660 -42.491 -67.154 1.00 73.12 315 LYS A N 1
ATOM 2516 C CA . LYS A 1 315 ? 44.546 -42.049 -66.294 1.00 73.12 315 LYS A CA 1
ATOM 2517 C C . LYS A 1 315 ? 43.988 -40.685 -66.696 1.00 73.12 315 LYS A C 1
ATOM 2519 O O . LYS A 1 315 ? 42.782 -40.498 -66.647 1.00 73.12 315 LYS A O 1
ATOM 2524 N N . HIS A 1 316 ? 44.821 -39.755 -67.151 1.00 76.12 316 HIS A N 1
ATOM 2525 C CA . HIS A 1 316 ? 44.387 -38.457 -67.662 1.00 76.12 316 HIS A CA 1
ATOM 2526 C C . HIS A 1 316 ? 43.545 -38.622 -68.933 1.00 76.12 316 HIS A C 1
ATOM 2528 O O . HIS A 1 316 ? 42.519 -37.966 -69.097 1.00 76.12 316 HIS A O 1
ATOM 2534 N N . SER A 1 317 ? 43.911 -39.586 -69.784 1.00 72.38 317 SER A N 1
ATOM 2535 C CA . SER A 1 317 ? 43.106 -39.962 -70.950 1.00 72.38 317 SER A CA 1
ATOM 2536 C C . SER A 1 317 ? 41.764 -40.599 -70.546 1.00 72.38 317 SER A C 1
ATOM 2538 O O . SER A 1 317 ? 40.748 -40.342 -71.186 1.00 72.38 317 SER A O 1
ATOM 2540 N N . GLN A 1 318 ? 41.721 -41.386 -69.462 1.00 77.56 318 GLN A N 1
ATOM 2541 C CA . GLN A 1 318 ? 40.470 -41.926 -68.907 1.00 77.56 318 GLN A CA 1
ATOM 2542 C C . GLN A 1 318 ? 39.592 -40.841 -68.266 1.00 77.56 318 GLN A C 1
ATOM 2544 O O . GLN A 1 318 ? 38.408 -40.771 -68.580 1.00 77.56 318 GLN A O 1
ATOM 2549 N N . ALA A 1 319 ? 40.169 -39.951 -67.457 1.00 71.62 319 ALA A N 1
ATOM 2550 C CA . ALA A 1 319 ? 39.465 -38.835 -66.829 1.00 71.62 319 ALA A CA 1
ATOM 2551 C C . ALA A 1 319 ? 38.892 -37.863 -67.874 1.00 71.62 319 ALA A C 1
ATOM 2553 O O . ALA A 1 319 ? 37.763 -37.404 -67.740 1.00 71.62 319 ALA A O 1
ATOM 2554 N N . SER A 1 320 ? 39.613 -37.606 -68.972 1.00 75.94 320 SER A N 1
ATOM 2555 C CA . SER A 1 320 ? 39.086 -36.818 -70.094 1.00 75.94 320 SER A CA 1
ATOM 2556 C C . SER A 1 320 ? 37.865 -37.479 -70.745 1.00 75.94 320 SER A C 1
ATOM 2558 O O . SER A 1 320 ? 36.922 -36.784 -71.122 1.00 75.94 320 SER A O 1
ATOM 2560 N N . ASN A 1 321 ? 37.844 -38.812 -70.851 1.00 80.12 321 ASN A N 1
ATOM 2561 C CA . ASN A 1 321 ? 36.680 -39.537 -71.365 1.00 80.12 321 ASN A CA 1
ATOM 2562 C C . ASN A 1 321 ? 35.507 -39.500 -70.375 1.00 80.12 321 ASN A C 1
ATOM 2564 O O . ASN A 1 321 ? 34.365 -39.358 -70.801 1.00 80.12 321 ASN A O 1
ATOM 2568 N N . GLU A 1 322 ? 35.770 -39.580 -69.068 1.00 76.69 322 GLU A N 1
ATOM 2569 C CA . GLU A 1 322 ? 34.751 -39.442 -68.018 1.00 76.69 322 GLU A CA 1
ATOM 2570 C C . GLU A 1 322 ? 34.142 -38.040 -67.984 1.00 76.69 322 GLU A C 1
ATOM 2572 O O . GLU A 1 322 ? 32.926 -37.914 -67.867 1.00 76.69 322 GLU A O 1
ATOM 2577 N N . VAL A 1 323 ? 34.947 -36.991 -68.182 1.00 74.50 323 VAL A N 1
ATOM 2578 C CA . VAL A 1 323 ? 34.461 -35.609 -68.322 1.00 74.50 323 VAL A CA 1
ATOM 2579 C C . VAL A 1 323 ? 33.563 -35.470 -69.552 1.00 74.50 323 VAL A C 1
ATOM 2581 O O . VAL A 1 323 ? 32.513 -34.835 -69.475 1.00 74.50 323 VAL A O 1
ATOM 2584 N N . GLN A 1 324 ? 33.908 -36.110 -70.672 1.00 79.12 324 GLN A N 1
ATOM 2585 C CA . GLN A 1 324 ? 33.055 -36.113 -71.862 1.00 79.12 324 GLN A CA 1
ATOM 2586 C C . GLN A 1 324 ? 31.745 -36.894 -71.639 1.00 79.12 324 GLN A C 1
ATOM 2588 O O . GLN A 1 324 ? 30.686 -36.486 -72.113 1.00 79.12 324 GLN A O 1
ATOM 2593 N N . LEU A 1 325 ? 31.790 -37.976 -70.859 1.00 79.88 325 LEU A N 1
ATOM 2594 C CA . LEU A 1 325 ? 30.614 -38.752 -70.453 1.00 79.88 325 LEU A CA 1
ATOM 2595 C C . LEU A 1 325 ? 29.713 -37.966 -69.485 1.00 79.88 325 LEU A C 1
ATOM 2597 O O . LEU A 1 325 ? 28.492 -37.982 -69.631 1.00 79.88 325 LEU A O 1
ATOM 2601 N N . ALA A 1 326 ? 30.309 -37.236 -68.540 1.00 71.75 326 ALA A N 1
ATOM 2602 C CA . ALA A 1 326 ? 29.610 -36.334 -67.631 1.00 71.75 326 ALA A CA 1
ATOM 2603 C C . ALA A 1 326 ? 28.969 -35.165 -68.387 1.00 71.75 326 ALA A C 1
ATOM 2605 O O . ALA A 1 326 ? 27.835 -34.799 -68.092 1.00 71.75 326 ALA A O 1
ATOM 2606 N N . HIS A 1 327 ? 29.644 -34.633 -69.410 1.00 76.50 327 HIS A N 1
ATOM 2607 C CA . HIS A 1 327 ? 29.098 -33.577 -70.258 1.00 76.50 327 HIS A CA 1
ATOM 2608 C C . HIS A 1 327 ? 27.827 -34.025 -70.994 1.00 76.50 327 HIS A C 1
ATOM 2610 O O . HIS A 1 327 ? 26.828 -33.309 -70.971 1.00 76.50 327 HIS A O 1
ATOM 2616 N N . ASN A 1 328 ? 27.816 -35.241 -71.553 1.00 81.81 328 ASN A N 1
ATOM 2617 C CA . ASN A 1 328 ? 26.609 -35.808 -72.167 1.00 81.81 328 ASN A CA 1
ATOM 2618 C C . ASN A 1 328 ? 25.475 -35.967 -71.141 1.00 81.81 328 ASN A C 1
ATOM 2620 O O . ASN A 1 328 ? 24.329 -35.640 -71.423 1.00 81.81 328 ASN A O 1
ATOM 2624 N N . ARG A 1 329 ? 25.805 -36.392 -69.917 1.00 79.94 329 ARG A N 1
ATOM 2625 C CA . ARG A 1 329 ? 24.824 -36.589 -68.842 1.00 79.94 329 ARG A CA 1
ATOM 2626 C C . ARG A 1 329 ? 24.220 -35.278 -68.338 1.00 79.94 329 ARG A C 1
ATOM 2628 O O . ARG A 1 329 ? 23.038 -35.224 -68.026 1.00 79.94 329 ARG A O 1
ATOM 2635 N N . ILE A 1 330 ? 25.012 -34.208 -68.305 1.00 79.12 330 ILE A N 1
ATOM 2636 C CA . ILE A 1 330 ? 24.521 -32.850 -68.039 1.00 79.12 330 ILE A CA 1
ATOM 2637 C C . ILE A 1 330 ? 23.558 -32.410 -69.148 1.00 79.12 330 ILE A C 1
ATOM 2639 O O . ILE A 1 330 ? 22.534 -31.798 -68.857 1.00 79.12 330 ILE A O 1
ATOM 2643 N N . GLN A 1 331 ? 23.843 -32.749 -70.407 1.00 77.88 331 GLN A N 1
ATOM 2644 C CA . GLN A 1 331 ? 22.960 -32.435 -71.528 1.00 77.88 331 GLN A CA 1
ATOM 2645 C C . GLN A 1 331 ? 21.611 -33.173 -71.428 1.00 77.88 331 GLN A C 1
ATOM 2647 O O . GLN A 1 331 ? 20.571 -32.566 -71.692 1.00 77.88 331 GLN A O 1
ATOM 2652 N N . ASP A 1 332 ? 21.617 -34.422 -70.951 1.00 79.94 332 ASP A N 1
ATOM 2653 C CA . ASP A 1 332 ? 20.398 -35.178 -70.633 1.00 79.94 332 ASP A CA 1
ATOM 2654 C C . ASP A 1 332 ? 19.612 -34.523 -69.479 1.00 79.94 332 ASP A C 1
ATOM 2656 O O . ASP A 1 332 ? 18.403 -34.313 -69.593 1.00 79.94 332 ASP A O 1
ATOM 2660 N N . PHE A 1 333 ? 20.289 -34.089 -68.408 1.00 74.25 333 PHE A N 1
ATOM 2661 C CA . PHE A 1 333 ? 19.640 -33.384 -67.294 1.00 74.25 333 PHE A CA 1
ATOM 2662 C C . PHE A 1 333 ? 19.027 -32.036 -67.700 1.00 74.25 333 PHE A C 1
ATOM 2664 O O . PHE A 1 333 ? 17.985 -31.647 -67.171 1.00 74.25 333 PHE A O 1
ATOM 2671 N N . VAL A 1 334 ? 19.616 -31.325 -68.666 1.00 80.81 334 VAL A N 1
ATOM 2672 C CA . VAL A 1 334 ? 19.022 -30.096 -69.225 1.00 80.81 334 VAL A CA 1
ATOM 2673 C C . VAL A 1 334 ? 17.718 -30.405 -69.975 1.00 80.81 334 VAL A C 1
ATOM 2675 O O . VAL A 1 334 ? 16.753 -29.636 -69.883 1.00 80.81 334 VAL A O 1
ATOM 2678 N N . ALA A 1 335 ? 17.646 -31.540 -70.676 1.00 77.44 335 ALA A N 1
ATOM 2679 C CA . ALA A 1 335 ? 16.417 -31.982 -71.331 1.00 77.44 335 ALA A CA 1
ATOM 2680 C C . ALA A 1 335 ? 15.338 -32.395 -70.310 1.00 77.44 335 ALA A C 1
ATOM 2682 O O . ALA A 1 335 ? 14.180 -31.996 -70.450 1.00 77.44 335 ALA A O 1
ATOM 2683 N N . GLU A 1 336 ? 15.713 -33.114 -69.247 1.00 79.00 336 GLU A N 1
ATOM 2684 C CA . GLU A 1 336 ? 14.801 -33.489 -68.153 1.00 79.00 336 GLU A CA 1
ATOM 2685 C C . GLU A 1 336 ? 14.280 -32.265 -67.384 1.00 79.00 336 GLU A C 1
ATOM 2687 O O . GLU A 1 336 ? 13.085 -32.168 -67.097 1.00 79.00 336 GLU A O 1
ATOM 2692 N N . SER A 1 337 ? 15.141 -31.277 -67.122 1.00 73.25 337 SER A N 1
ATOM 2693 C CA . SER A 1 337 ? 14.748 -30.006 -66.502 1.00 73.25 337 SER A CA 1
ATOM 2694 C C . SER A 1 337 ? 13.739 -29.236 -67.363 1.00 73.25 337 SER A C 1
ATOM 2696 O O . SER A 1 337 ? 12.781 -28.667 -66.839 1.00 73.25 337 SER A O 1
ATOM 2698 N N . SER A 1 338 ? 13.891 -29.284 -68.689 1.00 73.56 338 SER A N 1
ATOM 2699 C CA . SER A 1 338 ? 12.948 -28.654 -69.621 1.00 73.56 338 SER A CA 1
ATOM 2700 C C . SER A 1 338 ? 11.567 -29.327 -69.588 1.00 73.56 338 SER A C 1
ATOM 2702 O O . SER A 1 338 ? 10.555 -28.629 -69.586 1.00 73.56 338 SER A O 1
ATOM 2704 N N . GLN A 1 339 ? 11.506 -30.660 -69.473 1.00 78.50 339 GLN A N 1
ATOM 2705 C CA . GLN A 1 339 ? 10.239 -31.395 -69.326 1.00 78.50 339 GLN A CA 1
ATOM 2706 C C . GLN A 1 339 ? 9.559 -31.143 -67.973 1.00 78.50 339 GLN A C 1
ATOM 2708 O O . GLN A 1 339 ? 8.334 -31.042 -67.899 1.00 78.50 339 GLN A O 1
ATOM 2713 N N . LEU A 1 340 ? 10.334 -31.030 -66.891 1.00 74.56 340 LEU A N 1
ATOM 2714 C CA . LEU A 1 340 ? 9.793 -30.703 -65.569 1.00 74.56 340 LEU A CA 1
ATOM 2715 C C . LEU A 1 340 ? 9.242 -29.277 -65.516 1.00 74.56 340 LEU A C 1
ATOM 2717 O O . LEU A 1 340 ? 8.205 -29.053 -64.895 1.00 74.56 340 LEU A O 1
ATOM 2721 N N . LYS A 1 341 ? 9.885 -28.333 -66.208 1.00 77.38 341 LYS A N 1
ATOM 2722 C CA . LYS A 1 341 ? 9.396 -26.957 -66.312 1.00 77.38 341 LYS A CA 1
ATOM 2723 C C . LYS A 1 341 ? 8.055 -26.878 -67.046 1.00 77.38 341 LYS A C 1
ATOM 2725 O O . LYS A 1 341 ? 7.150 -26.212 -66.563 1.00 77.38 341 LYS A O 1
ATOM 2730 N N . GLU A 1 342 ? 7.888 -27.636 -68.128 1.00 78.94 342 GLU A N 1
ATOM 2731 C CA . GLU A 1 342 ? 6.607 -27.725 -68.844 1.00 78.94 342 GLU A CA 1
ATOM 2732 C C . GLU A 1 342 ? 5.487 -28.307 -67.959 1.00 78.94 342 GLU A C 1
ATOM 2734 O O . GLU A 1 342 ? 4.369 -27.793 -67.955 1.00 78.94 342 GLU A O 1
ATOM 2739 N N . LYS A 1 343 ? 5.786 -29.316 -67.125 1.00 77.62 343 LYS A N 1
ATOM 2740 C CA . LYS A 1 343 ? 4.818 -29.836 -66.139 1.00 77.62 343 LYS A CA 1
ATOM 2741 C C . LYS A 1 343 ? 4.464 -28.825 -65.048 1.00 77.62 343 LYS A C 1
ATOM 2743 O O . LYS A 1 343 ? 3.330 -28.821 -64.572 1.00 77.62 343 LYS A O 1
ATOM 2748 N N . LEU A 1 344 ? 5.417 -27.988 -64.641 1.00 74.31 344 LEU A N 1
ATOM 2749 C CA . LEU A 1 344 ? 5.175 -26.934 -63.658 1.00 74.31 344 LEU A CA 1
ATOM 2750 C C . LEU A 1 344 ? 4.252 -25.850 -64.230 1.00 74.31 344 LEU A C 1
ATOM 2752 O O . LEU A 1 344 ? 3.320 -25.427 -63.551 1.00 74.31 344 LEU A O 1
ATOM 2756 N N . ASP A 1 345 ? 4.461 -25.461 -65.490 1.00 79.50 345 ASP A N 1
ATOM 2757 C CA . ASP A 1 345 ? 3.600 -24.502 -66.189 1.00 79.50 345 ASP A CA 1
ATOM 2758 C C . ASP A 1 345 ? 2.169 -25.054 -66.374 1.00 79.50 345 ASP A C 1
ATOM 2760 O O . ASP A 1 345 ? 1.192 -24.307 -66.279 1.00 79.50 345 ASP A O 1
ATOM 2764 N N . GLU A 1 346 ? 2.017 -26.368 -66.577 1.00 76.12 346 GLU A N 1
ATOM 2765 C CA . GLU A 1 346 ? 0.710 -27.041 -66.620 1.00 76.12 346 GLU A CA 1
ATOM 2766 C C . GLU A 1 346 ? 0.006 -27.013 -65.252 1.00 76.12 346 GLU A C 1
ATOM 2768 O O . GLU A 1 346 ? -1.151 -26.602 -65.157 1.00 76.12 346 GLU A O 1
ATOM 2773 N N . SER A 1 347 ? 0.727 -27.345 -64.177 1.00 71.12 347 SER A N 1
ATOM 2774 C CA . SER A 1 347 ? 0.206 -27.285 -62.803 1.00 71.12 347 SER A CA 1
ATOM 2775 C C . SER A 1 347 ? -0.179 -25.853 -62.395 1.00 71.12 347 SER A C 1
ATOM 2777 O O . SER A 1 347 ? -1.226 -25.621 -61.790 1.00 71.12 347 SER A O 1
ATOM 2779 N N . GLY A 1 348 ? 0.595 -24.850 -62.825 1.00 77.50 348 GLY A N 1
ATOM 2780 C CA . GLY A 1 348 ? 0.253 -23.437 -62.634 1.00 77.50 348 GLY A CA 1
ATOM 2781 C C . GLY A 1 348 ? -1.051 -23.022 -63.334 1.00 77.50 348 GLY A C 1
ATOM 2782 O O . GLY A 1 348 ? -1.811 -22.200 -62.804 1.00 77.50 348 GLY A O 1
ATOM 2783 N N . ARG A 1 349 ? -1.361 -23.619 -64.494 1.00 78.19 349 ARG A N 1
ATOM 2784 C CA . ARG A 1 349 ? -2.644 -23.411 -65.189 1.00 78.19 349 ARG A CA 1
ATOM 2785 C C . ARG A 1 349 ? -3.808 -24.080 -64.454 1.00 78.19 349 ARG A C 1
ATOM 2787 O O . ARG A 1 349 ? -4.868 -23.465 -64.346 1.00 78.19 349 ARG A O 1
ATOM 2794 N N . GLU A 1 350 ? -3.609 -25.273 -63.895 1.00 75.06 350 GLU A N 1
ATOM 2795 C CA . GLU A 1 350 ? -4.621 -25.962 -63.076 1.00 75.06 350 GLU A CA 1
ATOM 2796 C C . GLU A 1 350 ? -4.943 -25.197 -61.784 1.00 75.06 350 GLU A C 1
ATOM 2798 O O . GLU A 1 350 ? -6.116 -25.008 -61.451 1.00 75.06 350 GLU A O 1
ATOM 2803 N N . ILE A 1 351 ? -3.923 -24.670 -61.100 1.00 74.62 351 ILE A N 1
ATOM 2804 C CA . ILE A 1 351 ? -4.106 -23.841 -59.899 1.00 74.62 351 ILE A CA 1
ATOM 2805 C C . ILE A 1 351 ? -4.882 -22.562 -60.235 1.00 74.62 351 ILE A C 1
ATOM 2807 O O . ILE A 1 351 ? -5.814 -22.205 -59.518 1.00 74.62 351 ILE A O 1
ATOM 2811 N N . SER A 1 352 ? -4.576 -21.901 -61.357 1.00 75.62 352 SER A N 1
ATOM 2812 C CA . SER A 1 352 ? -5.323 -20.707 -61.785 1.00 75.62 352 SER A CA 1
ATOM 2813 C C . SER A 1 352 ? -6.804 -21.006 -62.055 1.00 75.62 352 SER A C 1
ATOM 2815 O O . SER A 1 352 ? -7.664 -20.200 -61.701 1.00 75.62 352 SER A O 1
ATOM 2817 N N . ALA A 1 353 ? -7.125 -22.174 -62.623 1.00 75.12 353 ALA A N 1
ATOM 2818 C CA . ALA A 1 353 ? -8.510 -22.591 -62.843 1.00 75.12 353 ALA A CA 1
ATOM 2819 C C . ALA A 1 353 ? -9.258 -22.878 -61.524 1.00 75.12 353 ALA A C 1
ATOM 2821 O O . ALA A 1 353 ? -10.424 -22.502 -61.379 1.00 75.12 353 ALA A O 1
ATOM 2822 N N . LEU A 1 354 ? -8.592 -23.496 -60.542 1.00 72.25 354 LEU A N 1
ATOM 2823 C CA . LEU A 1 354 ? -9.168 -23.767 -59.218 1.00 72.25 354 LEU A CA 1
ATOM 2824 C C . LEU A 1 354 ? -9.404 -22.488 -58.404 1.00 72.25 354 LEU A C 1
ATOM 2826 O O . LEU A 1 354 ? -10.440 -22.365 -57.748 1.00 72.25 354 LEU A O 1
ATOM 2830 N N . THR A 1 355 ? -8.492 -21.518 -58.477 1.00 74.31 355 THR A N 1
ATOM 2831 C CA . THR A 1 355 ? -8.652 -20.213 -57.817 1.00 74.31 355 THR A CA 1
ATOM 2832 C C . THR A 1 355 ? -9.854 -19.457 -58.376 1.00 74.31 355 THR A C 1
ATOM 2834 O O . THR A 1 355 ? -10.675 -18.956 -57.611 1.00 74.31 355 THR A O 1
ATOM 2837 N N . GLN A 1 356 ? -10.028 -19.458 -59.700 1.00 72.81 356 GLN A N 1
ATOM 2838 C CA . GLN A 1 356 ? -11.165 -18.800 -60.346 1.00 72.81 356 GLN A CA 1
ATOM 2839 C C . GLN A 1 356 ? -12.512 -19.453 -59.971 1.00 72.81 356 GLN A C 1
ATOM 2841 O O . GLN A 1 356 ? -13.522 -18.760 -59.839 1.00 72.81 356 GLN A O 1
ATOM 2846 N N . MET A 1 357 ? -12.535 -20.774 -59.731 1.00 77.38 357 MET A N 1
ATOM 2847 C CA . MET A 1 357 ? -13.712 -21.458 -59.175 1.00 77.38 357 MET A CA 1
ATOM 2848 C C . MET A 1 357 ? -14.007 -21.048 -57.729 1.00 77.38 357 MET A C 1
ATOM 2850 O O . MET A 1 357 ? -15.166 -20.788 -57.406 1.00 77.38 357 MET A O 1
ATOM 2854 N N . HIS A 1 358 ? -12.995 -20.978 -56.859 1.00 69.50 358 HIS A N 1
ATOM 2855 C CA . HIS A 1 358 ? -13.187 -20.548 -55.469 1.00 69.50 358 HIS A CA 1
ATOM 2856 C C . HIS A 1 358 ? -13.728 -19.119 -55.375 1.00 69.50 358 HIS A C 1
ATOM 2858 O O . HIS A 1 358 ? -14.631 -18.856 -54.582 1.00 69.50 358 HIS A O 1
ATOM 2864 N N . GLU A 1 359 ? -13.240 -18.221 -56.228 1.00 74.62 359 GLU A N 1
ATOM 2865 C CA . GLU A 1 359 ? -13.732 -16.844 -56.322 1.00 74.62 359 GLU A CA 1
ATOM 2866 C C . GLU A 1 359 ? -15.211 -16.795 -56.749 1.00 74.62 359 GLU A C 1
ATOM 2868 O O . GLU A 1 359 ? -15.998 -16.011 -56.215 1.00 74.62 359 GLU A O 1
ATOM 2873 N N . GLY A 1 360 ? -15.621 -17.690 -57.658 1.00 80.94 360 GLY A N 1
ATOM 2874 C CA . GLY A 1 360 ? -17.021 -17.886 -58.035 1.00 80.94 360 GLY A CA 1
ATOM 2875 C C . GLY A 1 360 ? -17.898 -18.350 -56.867 1.00 80.94 360 GLY A C 1
ATOM 2876 O O . GLY A 1 360 ? -18.936 -17.740 -56.606 1.00 80.94 360 GLY A O 1
ATOM 2877 N N . TYR A 1 361 ? -17.464 -19.371 -56.119 1.00 74.38 361 TYR A N 1
ATOM 2878 C CA . TYR A 1 361 ? -18.203 -19.876 -54.953 1.00 74.38 361 TYR A CA 1
ATOM 2879 C C . TYR A 1 361 ? -18.331 -18.838 -53.832 1.00 74.38 361 TYR A C 1
ATOM 2881 O O . TYR A 1 361 ? -19.394 -18.723 -53.221 1.00 74.38 361 TYR A O 1
ATOM 2889 N N . GLN A 1 362 ? -17.290 -18.040 -53.587 1.00 72.19 362 GLN A N 1
ATOM 2890 C CA . GLN A 1 362 ? -17.356 -16.953 -52.608 1.00 72.19 362 GLN A CA 1
ATOM 2891 C C . GLN A 1 362 ? -18.368 -15.876 -53.013 1.00 72.19 362 GLN A C 1
ATOM 2893 O O . GLN A 1 362 ? -19.143 -15.409 -52.176 1.00 72.19 362 GLN A O 1
ATOM 2898 N N . LYS A 1 363 ? -18.419 -15.512 -54.301 1.00 76.31 363 LYS A N 1
ATOM 2899 C CA . LYS A 1 363 ? -19.408 -14.554 -54.817 1.00 76.31 363 LYS A CA 1
ATOM 2900 C C . LYS A 1 363 ? -20.842 -15.071 -54.677 1.00 76.31 363 LYS A C 1
ATOM 2902 O O . LYS A 1 363 ? -21.728 -14.303 -54.309 1.00 76.31 363 LYS A O 1
ATOM 2907 N N . GLU A 1 364 ? -21.060 -16.360 -54.928 1.00 75.56 364 GLU A N 1
ATOM 2908 C CA . GLU A 1 364 ? -22.363 -17.018 -54.770 1.00 75.56 364 GLU A CA 1
ATOM 2909 C C . GLU A 1 364 ? -22.815 -17.024 -53.298 1.00 75.56 364 GLU A C 1
ATOM 2911 O O . GLU A 1 364 ? -23.932 -16.608 -52.987 1.00 75.56 364 GLU A O 1
ATOM 2916 N N . SER A 1 365 ? -21.920 -17.390 -52.372 1.00 67.25 365 SER A N 1
ATOM 2917 C CA . SER A 1 365 ? -22.200 -17.377 -50.929 1.00 67.25 365 SER A CA 1
ATOM 2918 C C . SER A 1 365 ? -22.488 -15.966 -50.407 1.00 67.25 365 SER A C 1
ATOM 2920 O O . SER A 1 365 ? -23.383 -15.784 -49.584 1.00 67.25 365 SER A O 1
ATOM 2922 N N . SER A 1 366 ? -21.763 -14.956 -50.894 1.00 74.94 366 SER A N 1
ATOM 2923 C CA . SER A 1 366 ? -21.985 -13.557 -50.514 1.00 74.94 366 SER A CA 1
ATOM 2924 C C . SER A 1 366 ? -23.340 -13.032 -51.007 1.00 74.94 366 SER A C 1
ATOM 2926 O O . SER A 1 366 ? -24.015 -12.288 -50.294 1.00 74.94 366 SER A O 1
ATOM 2928 N N . ASN A 1 367 ? -23.794 -13.463 -52.189 1.00 81.06 367 ASN A N 1
ATOM 2929 C CA . ASN A 1 367 ? -25.126 -13.118 -52.685 1.00 81.06 367 ASN A CA 1
ATOM 2930 C C . ASN A 1 367 ? -26.246 -13.744 -51.842 1.00 81.06 367 ASN A C 1
ATOM 2932 O O . ASN A 1 367 ? -27.222 -13.055 -51.559 1.00 81.06 367 ASN A O 1
ATOM 2936 N N . GLN A 1 368 ? -26.089 -14.995 -51.396 1.00 76.62 368 GLN A N 1
ATOM 2937 C CA . GLN A 1 368 ? -27.070 -15.654 -50.523 1.00 76.62 368 GLN A CA 1
ATOM 2938 C C . GLN A 1 368 ? -27.172 -14.992 -49.143 1.00 76.62 368 GLN A C 1
ATOM 2940 O O . GLN A 1 368 ? -28.276 -14.818 -48.632 1.00 76.62 368 GLN A O 1
ATOM 2945 N N . ILE A 1 369 ? -26.043 -14.572 -48.562 1.00 74.31 369 ILE A N 1
ATOM 2946 C CA . ILE A 1 369 ? -26.029 -13.839 -47.285 1.00 74.31 369 ILE A CA 1
ATOM 2947 C C . ILE A 1 369 ? -26.781 -12.512 -47.425 1.00 74.31 369 ILE A C 1
ATOM 2949 O O . ILE A 1 369 ? -27.679 -12.227 -46.638 1.00 74.31 369 ILE A O 1
ATOM 2953 N N . ARG A 1 370 ? -26.501 -11.754 -48.489 1.00 77.69 370 ARG A N 1
ATOM 2954 C CA . ARG A 1 370 ? -27.182 -10.483 -48.767 1.00 77.69 370 ARG A CA 1
ATOM 2955 C C . ARG A 1 370 ? -28.691 -10.649 -48.974 1.00 77.69 370 ARG A C 1
ATOM 2957 O O . ARG A 1 370 ? -29.463 -9.775 -48.591 1.00 77.69 370 ARG A O 1
ATOM 2964 N N . GLU A 1 371 ? -29.128 -11.759 -49.564 1.00 72.88 371 GLU A N 1
ATOM 2965 C CA . GLU A 1 371 ? -30.554 -12.052 -49.740 1.00 72.88 371 GLU A CA 1
ATOM 2966 C C . GLU A 1 371 ? -31.247 -12.385 -48.406 1.00 72.88 371 GLU A C 1
ATOM 2968 O O . GLU A 1 371 ? -32.353 -11.903 -48.149 1.00 72.88 371 GLU A O 1
ATOM 2973 N N . LEU A 1 372 ? -30.575 -13.111 -47.507 1.00 70.19 372 LEU A N 1
ATOM 2974 C CA . LEU A 1 372 ? -31.071 -13.359 -46.147 1.00 70.19 372 LEU A CA 1
ATOM 2975 C C . LEU A 1 372 ? -31.134 -12.073 -45.306 1.00 70.19 372 LEU A C 1
ATOM 2977 O O . LEU A 1 372 ? -32.114 -11.854 -44.594 1.00 70.19 372 LEU A O 1
ATOM 2981 N N . GLU A 1 373 ? -30.154 -11.180 -45.443 1.00 72.25 373 GLU A N 1
ATOM 2982 C CA . GLU A 1 373 ? -30.159 -9.859 -44.795 1.00 72.25 373 GLU A CA 1
ATOM 2983 C C . GLU A 1 373 ? -31.339 -8.991 -45.271 1.00 72.25 373 GLU A C 1
ATOM 2985 O O . GLU A 1 373 ? -32.006 -8.328 -44.469 1.00 72.25 373 GLU A O 1
ATOM 2990 N N . THR A 1 374 ? -31.682 -9.041 -46.565 1.00 69.44 374 THR A N 1
ATOM 2991 C CA . THR A 1 374 ? -32.878 -8.346 -47.077 1.00 69.44 374 THR A CA 1
ATOM 2992 C C . THR A 1 374 ? -34.198 -8.943 -46.578 1.00 69.44 374 THR A C 1
ATOM 2994 O O . THR A 1 374 ? -35.189 -8.225 -46.463 1.00 69.44 374 THR A O 1
ATOM 2997 N N . GLN A 1 375 ? -34.237 -10.235 -46.239 1.00 78.50 375 GLN A N 1
ATOM 2998 C CA . GLN A 1 375 ? -35.431 -10.858 -45.655 1.00 78.50 375 GLN A CA 1
ATOM 2999 C C . GLN A 1 375 ? -35.593 -10.509 -44.172 1.00 78.50 375 GLN A C 1
ATOM 3001 O O . GLN A 1 375 ? -36.710 -10.238 -43.731 1.00 78.50 375 GLN A O 1
ATOM 3006 N N . LEU A 1 376 ? -34.494 -10.453 -43.413 1.00 72.38 376 LEU A N 1
ATOM 3007 C CA . LEU A 1 376 ? -34.523 -10.044 -42.005 1.00 72.38 376 LEU A CA 1
ATOM 3008 C C . LEU A 1 376 ? -35.026 -8.607 -41.840 1.00 72.38 376 LEU A C 1
ATOM 3010 O O . LEU A 1 376 ? -35.934 -8.366 -41.049 1.00 72.38 376 LEU A O 1
ATOM 3014 N N . THR A 1 377 ? -34.536 -7.680 -42.664 1.00 72.00 377 THR A N 1
ATOM 3015 C CA . THR A 1 377 ? -34.989 -6.276 -42.638 1.00 72.00 377 THR A CA 1
ATOM 3016 C C . THR A 1 377 ? -36.467 -6.107 -43.018 1.00 72.00 377 THR A C 1
ATOM 3018 O O . THR A 1 377 ? -37.153 -5.241 -42.474 1.00 72.00 377 THR A O 1
ATOM 3021 N N . SER A 1 378 ? -37.002 -6.954 -43.906 1.00 75.38 378 SER A N 1
ATOM 3022 C CA . SER A 1 378 ? -38.441 -7.000 -44.214 1.00 75.38 378 SER A CA 1
ATOM 3023 C C . SER A 1 378 ? -39.278 -7.468 -43.020 1.00 75.38 378 SER A C 1
ATOM 3025 O O . SER A 1 378 ? -40.341 -6.905 -42.759 1.00 75.38 378 SER A O 1
ATOM 3027 N N . LEU A 1 379 ? -38.825 -8.502 -42.306 1.00 71.62 379 LEU A N 1
ATOM 3028 C CA . LEU A 1 379 ? -39.538 -9.049 -41.148 1.00 71.62 379 LEU A CA 1
ATOM 3029 C C . LEU A 1 379 ? -39.513 -8.087 -39.954 1.00 71.62 379 LEU A C 1
ATOM 3031 O O . LEU A 1 379 ? -40.509 -7.971 -39.243 1.00 71.62 379 LEU A O 1
ATOM 3035 N N . GLU A 1 380 ? -38.419 -7.347 -39.769 1.00 72.38 380 GLU A N 1
ATOM 3036 C CA . GLU A 1 380 ? -38.326 -6.290 -38.755 1.00 72.38 380 GLU A CA 1
ATOM 3037 C C . GLU A 1 380 ? -39.356 -5.174 -38.990 1.00 72.38 380 GLU A C 1
ATOM 3039 O O . GLU A 1 380 ? -40.038 -4.758 -38.051 1.00 72.38 380 GLU A O 1
ATOM 3044 N N . GLN A 1 381 ? -39.552 -4.737 -40.241 1.00 69.75 381 GLN A N 1
ATOM 3045 C CA . GLN A 1 381 ? -40.586 -3.745 -40.576 1.00 69.75 381 GLN A CA 1
ATOM 3046 C C . GLN A 1 381 ? -42.012 -4.263 -40.328 1.00 69.75 381 GLN A C 1
ATOM 3048 O O . GLN A 1 381 ? -42.890 -3.498 -39.919 1.00 69.75 381 GLN A O 1
ATOM 3053 N N . GLU A 1 382 ? -42.258 -5.557 -40.543 1.00 75.44 382 GLU A N 1
ATOM 3054 C CA . GLU A 1 382 ? -43.554 -6.187 -40.267 1.00 75.44 382 GLU A CA 1
ATOM 3055 C C . GLU A 1 382 ? -43.858 -6.239 -38.759 1.00 75.44 382 GLU A C 1
ATOM 3057 O O . GLU A 1 382 ? -44.988 -5.980 -38.332 1.00 75.44 382 GLU A O 1
ATOM 3062 N N . LEU A 1 383 ? -42.835 -6.499 -37.941 1.00 72.00 383 LEU A N 1
ATOM 3063 C CA . LEU A 1 383 ? -42.933 -6.527 -36.480 1.00 72.00 383 LEU A CA 1
ATOM 3064 C C . LEU A 1 383 ? -43.231 -5.133 -35.904 1.00 72.00 383 LEU A C 1
ATOM 3066 O O . LEU A 1 383 ? -44.116 -4.995 -35.055 1.00 72.00 383 LEU A O 1
ATOM 3070 N N . GLU A 1 384 ? -42.574 -4.097 -36.429 1.00 79.38 384 GLU A N 1
ATOM 3071 C CA . GLU A 1 384 ? -42.820 -2.695 -36.064 1.00 79.38 384 GLU A CA 1
ATOM 3072 C C . GLU A 1 384 ? -44.247 -2.244 -36.446 1.00 79.38 384 GLU A C 1
ATOM 3074 O O . GLU A 1 384 ? -44.939 -1.570 -35.677 1.00 79.38 384 GLU A O 1
ATOM 3079 N N . SER A 1 385 ? -44.759 -2.674 -37.605 1.00 75.25 385 SER A N 1
ATOM 3080 C CA . SER A 1 385 ? -46.148 -2.407 -38.014 1.00 75.25 385 SER A CA 1
ATOM 3081 C C . SER A 1 385 ? -47.170 -3.060 -37.071 1.00 75.25 385 SER A C 1
ATOM 3083 O O . SER A 1 385 ? -48.160 -2.428 -36.691 1.00 75.25 385 SER A O 1
ATOM 3085 N N . LEU A 1 386 ? -46.946 -4.316 -36.671 1.00 71.62 386 LEU A N 1
ATOM 3086 C CA . LEU A 1 386 ? -47.846 -5.042 -35.767 1.00 71.62 386 LEU A CA 1
ATOM 3087 C C . LEU A 1 386 ? -47.854 -4.455 -34.349 1.00 71.62 386 LEU A C 1
ATOM 3089 O O . LEU A 1 386 ? -48.913 -4.392 -33.718 1.00 71.62 386 LEU A O 1
ATOM 3093 N N . GLN A 1 387 ? -46.710 -3.977 -33.854 1.00 73.44 387 GLN A N 1
ATOM 3094 C CA . GLN A 1 387 ? -46.645 -3.292 -32.560 1.00 73.44 387 GLN A CA 1
ATOM 3095 C C . GLN A 1 387 ? -47.429 -1.976 -32.562 1.00 73.44 387 GLN A C 1
ATOM 3097 O O . GLN A 1 387 ? -48.176 -1.702 -31.619 1.00 73.44 387 GLN A O 1
ATOM 3102 N N . ASN A 1 388 ? -47.337 -1.194 -33.639 1.00 80.44 388 ASN A N 1
ATOM 3103 C CA . ASN A 1 388 ? -48.107 0.042 -33.766 1.00 80.44 388 ASN A CA 1
ATOM 3104 C C . ASN A 1 388 ? -49.620 -0.223 -33.830 1.00 80.44 388 ASN A C 1
ATOM 3106 O O . ASN A 1 388 ? -50.393 0.470 -33.172 1.00 80.44 388 ASN A O 1
ATOM 3110 N N . GLN A 1 389 ? -50.046 -1.286 -34.516 1.00 77.19 389 GLN A N 1
ATOM 3111 C CA . GLN A 1 389 ? -51.457 -1.673 -34.560 1.00 77.19 389 GLN A CA 1
ATOM 3112 C C . GLN A 1 389 ? -51.991 -2.152 -33.196 1.00 77.19 389 GLN A C 1
ATOM 3114 O O . GLN A 1 389 ? -53.146 -1.888 -32.855 1.00 77.19 389 GLN A O 1
ATOM 3119 N N . LYS A 1 390 ? -51.157 -2.824 -32.388 1.00 76.56 390 LYS A N 1
ATOM 3120 C CA . LYS A 1 390 ? -51.506 -3.205 -31.009 1.00 76.56 390 LYS A CA 1
ATOM 3121 C C . LYS A 1 390 ? -51.757 -1.970 -30.136 1.00 76.56 390 LYS A C 1
ATOM 3123 O O . LYS A 1 390 ? -52.757 -1.932 -29.421 1.00 76.56 390 LYS A O 1
ATOM 3128 N N . ARG A 1 391 ? -50.892 -0.954 -30.241 1.00 76.38 391 ARG A N 1
ATOM 3129 C CA . ARG A 1 391 ? -51.001 0.301 -29.480 1.00 76.38 391 ARG A CA 1
ATOM 3130 C C . ARG A 1 391 ? -52.307 1.050 -29.778 1.00 76.38 391 ARG A C 1
ATOM 3132 O O . ARG A 1 391 ? -52.984 1.469 -28.844 1.00 76.38 391 ARG A O 1
ATOM 3139 N N . ASP A 1 392 ? -52.714 1.130 -31.045 1.00 74.81 392 ASP A N 1
ATOM 3140 C CA . ASP A 1 392 ? -53.962 1.807 -31.436 1.00 74.81 392 ASP A CA 1
ATOM 3141 C C . ASP A 1 392 ? -55.227 1.082 -30.928 1.00 74.81 392 ASP A C 1
ATOM 3143 O O . ASP A 1 392 ? -56.211 1.722 -30.545 1.00 74.81 392 ASP A O 1
ATOM 3147 N N . MET A 1 393 ? -55.227 -0.258 -30.886 1.00 62.56 393 MET A N 1
ATOM 3148 C CA . MET A 1 393 ? -56.373 -1.018 -30.361 1.00 62.56 393 MET A CA 1
ATOM 3149 C C . MET A 1 393 ? -56.510 -0.908 -28.837 1.00 62.56 393 MET A C 1
ATOM 3151 O O . MET A 1 393 ? -57.631 -0.841 -28.329 1.00 62.56 393 MET A O 1
ATOM 3155 N N . GLU A 1 394 ? -55.396 -0.838 -28.104 1.00 70.75 394 GLU A N 1
ATOM 3156 C CA . GLU A 1 394 ? -55.410 -0.605 -26.652 1.00 70.75 394 GLU A CA 1
ATOM 3157 C C . GLU A 1 394 ? -56.034 0.757 -26.298 1.00 70.75 394 GLU A C 1
ATOM 3159 O O . GLU A 1 394 ? -56.741 0.883 -25.292 1.00 70.75 394 GLU A O 1
ATOM 3164 N N . GLU A 1 395 ? -55.851 1.765 -27.152 1.00 71.12 395 GLU A N 1
ATOM 3165 C CA . GLU A 1 395 ? -56.419 3.100 -26.958 1.00 71.12 395 GLU A CA 1
ATOM 3166 C C . GLU A 1 395 ? -57.936 3.145 -27.231 1.00 71.12 395 GLU A C 1
ATOM 3168 O O . GLU A 1 395 ? -58.686 3.768 -26.473 1.00 71.12 395 GLU A O 1
ATOM 3173 N N . GLN A 1 396 ? -58.427 2.404 -28.235 1.00 67.31 396 GLN A N 1
ATOM 3174 C CA . GLN A 1 396 ? -59.870 2.278 -28.509 1.00 67.31 396 GLN A CA 1
ATOM 3175 C C . GLN A 1 396 ? -60.630 1.525 -27.407 1.00 67.31 396 GLN A C 1
ATOM 3177 O O . GLN A 1 396 ? -61.770 1.869 -27.089 1.00 67.31 396 GLN A O 1
ATOM 3182 N N . ILE A 1 397 ? -60.009 0.517 -26.789 1.00 65.81 397 ILE A N 1
ATOM 3183 C CA . ILE A 1 397 ? -60.629 -0.214 -25.674 1.00 65.81 397 ILE A CA 1
ATOM 3184 C C . ILE A 1 397 ? -60.778 0.705 -24.455 1.00 65.81 397 ILE A C 1
ATOM 3186 O O . ILE A 1 397 ? -61.831 0.701 -23.812 1.00 65.81 397 ILE A O 1
ATOM 3190 N N . LYS A 1 398 ? -59.782 1.559 -24.180 1.00 70.12 398 LYS A N 1
ATOM 3191 C CA . LYS A 1 398 ? -59.860 2.536 -23.084 1.00 70.12 398 LYS A CA 1
ATOM 3192 C C . LYS A 1 398 ? -61.022 3.518 -23.251 1.00 70.12 398 LYS A C 1
ATOM 3194 O O . LYS A 1 398 ? -61.768 3.714 -22.291 1.00 70.12 398 LYS A O 1
ATOM 3199 N N . SER A 1 399 ? -61.237 4.082 -24.442 1.00 65.69 399 SER A N 1
ATOM 3200 C CA . SER A 1 399 ? -62.330 5.049 -24.650 1.00 65.69 399 SER A CA 1
ATOM 3201 C C . SER A 1 399 ? -63.726 4.413 -24.549 1.00 65.69 399 SER A C 1
ATOM 3203 O O . SER A 1 399 ? -64.642 5.007 -23.973 1.00 65.69 399 SER A O 1
ATOM 3205 N N . SER A 1 400 ? -63.885 3.164 -25.000 1.00 51.62 400 SER A N 1
ATOM 3206 C CA . SER A 1 400 ? -65.147 2.426 -24.864 1.00 51.62 400 SER A CA 1
ATOM 3207 C C . SER A 1 400 ? -65.459 2.050 -23.407 1.00 51.62 400 SER A C 1
ATOM 3209 O O . SER A 1 400 ? -66.617 2.106 -22.987 1.00 51.62 400 SER A O 1
ATOM 3211 N N . THR A 1 401 ? -64.440 1.742 -22.594 1.00 60.75 401 THR A N 1
ATOM 3212 C CA . THR A 1 401 ? -64.640 1.480 -21.156 1.00 60.75 401 THR A CA 1
ATOM 3213 C C . THR A 1 401 ? -65.040 2.723 -20.356 1.00 60.75 401 THR A C 1
ATOM 3215 O O . THR A 1 401 ? -65.728 2.598 -19.342 1.00 60.75 401 THR A O 1
ATOM 3218 N N . THR A 1 402 ? -64.680 3.928 -20.808 1.00 63.22 402 THR A N 1
ATOM 3219 C CA . THR A 1 402 ? -65.088 5.169 -20.134 1.00 63.22 402 THR A CA 1
ATOM 3220 C C . THR A 1 402 ? -66.553 5.535 -20.381 1.00 63.22 402 THR A C 1
ATOM 3222 O O . THR A 1 402 ? -67.245 5.849 -19.414 1.00 63.22 402 THR A O 1
ATOM 3225 N N . GLU A 1 403 ? -67.068 5.399 -21.609 1.00 60.03 403 GLU A N 1
ATOM 3226 C CA . GLU A 1 403 ? -68.482 5.698 -21.916 1.00 60.03 403 GLU A CA 1
ATOM 3227 C C . GLU A 1 403 ? -69.462 4.745 -21.206 1.00 60.03 403 GLU A C 1
ATOM 3229 O O . GLU A 1 403 ? -70.528 5.161 -20.746 1.00 60.03 403 GLU A O 1
ATOM 3234 N N . ALA A 1 404 ? -69.099 3.466 -21.054 1.00 58.28 404 ALA A N 1
ATOM 3235 C CA . ALA A 1 404 ? -69.941 2.478 -20.372 1.00 58.28 404 ALA A CA 1
ATOM 3236 C C . ALA A 1 404 ? -70.124 2.771 -18.868 1.00 58.28 404 ALA A C 1
ATOM 3238 O O . ALA A 1 404 ? -71.155 2.426 -18.286 1.00 58.28 404 ALA A O 1
ATOM 3239 N N . ARG A 1 405 ? -69.146 3.435 -18.241 1.00 71.56 405 ARG A N 1
ATOM 3240 C CA . ARG A 1 405 ? -69.178 3.806 -16.821 1.00 71.56 405 ARG A CA 1
ATOM 3241 C C . ARG A 1 405 ? -70.088 5.010 -16.561 1.00 71.56 405 ARG A C 1
ATOM 3243 O O . ARG A 1 405 ? -70.892 4.968 -15.634 1.00 71.56 405 ARG A O 1
ATOM 3250 N N . GLU A 1 406 ? -70.039 6.030 -17.417 1.00 66.56 406 GLU A N 1
ATOM 3251 C CA . GLU A 1 406 ? -70.855 7.248 -17.266 1.00 66.56 406 GLU A CA 1
ATOM 3252 C C . GLU A 1 406 ? -72.364 6.964 -17.400 1.00 66.56 406 GLU A C 1
ATOM 3254 O O . GLU A 1 406 ? -73.184 7.484 -16.639 1.00 66.56 406 GLU A O 1
ATOM 3259 N N . LEU A 1 407 ? -72.748 6.061 -18.310 1.00 52.41 407 LEU A N 1
ATOM 3260 C CA . LEU A 1 407 ? -74.144 5.630 -18.467 1.00 52.41 407 LEU A CA 1
ATOM 3261 C C . LEU A 1 407 ? -74.655 4.784 -17.285 1.00 52.41 407 LEU A C 1
ATOM 3263 O O . LEU A 1 407 ? -75.856 4.790 -16.992 1.00 52.41 407 LEU A O 1
ATOM 3267 N N . GLY A 1 408 ? -73.764 4.065 -16.595 1.00 72.50 408 GLY A N 1
ATOM 3268 C CA . GLY A 1 408 ? -74.095 3.292 -15.395 1.00 72.50 408 GLY A CA 1
ATOM 3269 C C . GLY A 1 408 ? -74.407 4.183 -14.191 1.00 72.50 408 GLY A C 1
ATOM 3270 O O . GLY A 1 408 ? -75.390 3.957 -13.482 1.00 72.50 408 GLY A O 1
ATOM 3271 N N . GLU A 1 409 ? -73.624 5.243 -14.002 1.00 68.06 409 GLU A N 1
ATOM 3272 C CA . GLU A 1 409 ? -73.809 6.198 -12.906 1.00 68.06 409 GLU A CA 1
ATOM 3273 C C . GLU A 1 409 ? -75.094 7.023 -13.070 1.00 68.06 409 GLU A C 1
ATOM 3275 O O . GLU A 1 409 ? -75.844 7.203 -12.106 1.00 68.06 409 GLU A O 1
ATOM 3280 N N . HIS A 1 410 ? -75.424 7.447 -14.296 1.00 65.12 410 HIS A N 1
ATOM 3281 C CA . HIS A 1 410 ? -76.641 8.226 -14.532 1.00 65.12 410 HIS A CA 1
ATOM 3282 C C . HIS A 1 410 ? -77.927 7.430 -14.221 1.00 65.12 410 HIS A C 1
ATOM 3284 O O . HIS A 1 410 ? -78.877 7.979 -13.650 1.00 65.12 410 HIS A O 1
ATOM 3290 N N . ASN A 1 411 ? -77.960 6.134 -14.550 1.00 69.75 411 ASN A N 1
ATOM 3291 C CA . ASN A 1 411 ? -79.116 5.275 -14.278 1.00 69.75 411 ASN A CA 1
ATOM 3292 C C . ASN A 1 411 ? -79.302 4.993 -12.778 1.00 69.75 411 ASN A C 1
ATOM 3294 O O . ASN A 1 411 ? -80.440 4.957 -12.305 1.00 69.75 411 ASN A O 1
ATOM 3298 N N . SER A 1 412 ? -78.210 4.861 -12.015 1.00 65.38 412 SER A N 1
ATOM 3299 C CA . SER A 1 412 ? -78.291 4.645 -10.562 1.00 65.38 412 SER A CA 1
ATOM 3300 C C . SER A 1 412 ? -78.855 5.877 -9.833 1.00 65.38 412 SER A C 1
ATOM 3302 O O . SER A 1 412 ? -79.702 5.746 -8.945 1.00 65.38 412 SER A O 1
ATOM 3304 N N . GLY A 1 413 ? -78.487 7.086 -10.277 1.00 74.06 413 GLY A N 1
ATOM 3305 C CA . GLY A 1 413 ? -78.981 8.340 -9.702 1.00 74.06 413 GLY A CA 1
ATOM 3306 C C . GLY A 1 413 ? -80.495 8.535 -9.851 1.00 74.06 413 GLY A C 1
ATOM 3307 O O . GLY A 1 413 ? -81.160 8.972 -8.911 1.00 74.06 413 GLY A O 1
ATOM 3308 N N . LEU A 1 414 ? -81.068 8.163 -11.000 1.00 59.84 414 LEU A N 1
ATOM 3309 C CA . LEU A 1 414 ? -82.510 8.295 -11.257 1.00 59.84 414 LEU A CA 1
ATOM 3310 C C . LEU A 1 414 ? -83.349 7.309 -10.431 1.00 59.84 414 LEU A C 1
ATOM 3312 O O . LEU A 1 414 ? -84.446 7.645 -9.981 1.00 59.84 414 LEU A O 1
ATOM 3316 N N . GLN A 1 415 ? -82.827 6.107 -10.189 1.00 66.25 415 GLN A N 1
ATOM 3317 C CA . GLN A 1 415 ? -83.531 5.059 -9.450 1.00 66.25 415 GLN A CA 1
ATOM 3318 C C . GLN A 1 415 ? -83.620 5.357 -7.942 1.00 66.25 415 GLN A C 1
ATOM 3320 O O . GLN A 1 415 ? -84.620 5.032 -7.290 1.00 66.25 415 GLN A O 1
ATOM 3325 N N . ASN A 1 416 ? -82.625 6.069 -7.407 1.00 67.75 416 ASN A N 1
ATOM 3326 C CA . ASN A 1 416 ? -82.614 6.519 -6.016 1.00 67.75 416 ASN A CA 1
ATOM 3327 C C . ASN A 1 416 ? -83.623 7.651 -5.755 1.00 67.75 416 ASN A C 1
ATOM 3329 O O . ASN A 1 416 ? -84.344 7.604 -4.759 1.00 67.75 416 ASN A O 1
ATOM 3333 N N . GLN A 1 417 ? -83.759 8.616 -6.672 1.00 64.81 417 GLN A N 1
ATOM 3334 C CA . GLN A 1 417 ? -84.697 9.740 -6.507 1.00 64.81 417 GLN A CA 1
ATOM 3335 C C . GLN A 1 417 ? -86.168 9.291 -6.467 1.00 64.81 417 GLN A C 1
ATOM 3337 O O . GLN A 1 417 ? -86.975 9.845 -5.719 1.00 64.81 417 GLN A O 1
ATOM 3342 N N . ILE A 1 418 ? -86.523 8.262 -7.242 1.00 59.56 418 ILE A N 1
ATOM 3343 C CA . ILE A 1 418 ? -87.887 7.712 -7.288 1.00 59.56 418 ILE A CA 1
ATOM 3344 C C . ILE A 1 418 ? -88.240 7.011 -5.968 1.00 59.56 418 ILE A C 1
ATOM 3346 O O . ILE A 1 418 ? -89.321 7.230 -5.420 1.00 59.56 418 ILE A O 1
ATOM 3350 N N . SER A 1 419 ? -87.300 6.242 -5.413 1.00 68.94 419 SER A N 1
ATOM 3351 C CA . SER A 1 419 ? -87.484 5.546 -4.132 1.00 68.94 419 SER A CA 1
ATOM 3352 C C . SER A 1 419 ? -87.594 6.527 -2.956 1.00 68.94 419 SER A C 1
ATOM 3354 O O . SER A 1 419 ? -88.397 6.325 -2.046 1.00 68.94 419 SER A O 1
ATOM 3356 N N . GLU A 1 420 ? -86.850 7.636 -2.999 1.00 66.50 420 GLU A N 1
ATOM 3357 C CA . GLU A 1 420 ? -86.905 8.682 -1.972 1.00 66.50 420 GLU A CA 1
ATOM 3358 C C . GLU A 1 420 ? -88.263 9.398 -1.903 1.00 66.50 420 GLU A C 1
ATOM 3360 O O . GLU A 1 420 ? -88.732 9.744 -0.816 1.00 66.50 420 GLU A O 1
ATOM 3365 N N . HIS A 1 421 ? -88.911 9.638 -3.044 1.00 54.31 421 HIS A N 1
ATOM 3366 C CA . HIS A 1 421 ? -90.181 10.366 -3.080 1.00 54.31 421 HIS A CA 1
ATOM 3367 C C . HIS A 1 421 ? -91.383 9.510 -2.661 1.00 54.31 421 HIS A C 1
ATOM 3369 O O . HIS A 1 421 ? -92.298 10.022 -2.008 1.00 54.31 421 HIS A O 1
ATOM 3375 N N . GLU A 1 422 ? -91.379 8.215 -2.982 1.00 60.75 422 GLU A N 1
ATOM 3376 C CA . GLU A 1 422 ? -92.460 7.298 -2.599 1.00 60.75 422 GLU A CA 1
ATOM 3377 C C . GLU A 1 422 ? -92.476 6.985 -1.099 1.00 60.75 422 GLU A C 1
ATOM 3379 O O . GLU A 1 422 ? -93.550 6.812 -0.517 1.00 60.75 422 GLU A O 1
ATOM 3384 N N . ILE A 1 423 ? -91.304 6.961 -0.463 1.00 68.12 423 ILE A N 1
ATOM 3385 C CA . ILE A 1 423 ? -91.172 6.761 0.983 1.00 68.12 423 ILE A CA 1
ATOM 3386 C C . ILE A 1 423 ? -91.655 8.013 1.734 1.00 68.12 423 ILE A C 1
ATOM 3388 O O . ILE A 1 423 ? -92.570 7.925 2.555 1.00 68.12 423 ILE A O 1
ATOM 3392 N N . LYS A 1 424 ? -91.179 9.205 1.348 1.00 68.75 424 LYS A N 1
ATOM 3393 C CA . LYS A 1 424 ? -91.507 10.471 2.035 1.00 68.75 424 LYS A CA 1
ATOM 3394 C C . LYS A 1 424 ? -92.998 10.836 2.020 1.00 68.75 424 LYS A C 1
ATOM 3396 O O . LYS A 1 424 ? -93.465 11.539 2.917 1.00 68.75 424 LYS A O 1
ATOM 3401 N N . SER A 1 425 ? -93.757 10.422 1.001 1.00 59.62 425 SER A N 1
ATOM 3402 C CA . SER A 1 425 ? -95.190 10.753 0.915 1.00 59.62 425 SER A CA 1
ATOM 3403 C C . SER A 1 425 ? -96.061 9.825 1.761 1.00 59.62 425 SER A C 1
ATOM 3405 O O . SER A 1 425 ? -97.049 10.280 2.334 1.00 59.62 425 SER A O 1
ATOM 3407 N N . ARG A 1 426 ? -95.688 8.544 1.857 1.00 71.12 426 ARG A N 1
ATOM 3408 C CA . ARG A 1 426 ? -96.407 7.544 2.656 1.00 71.12 426 ARG A CA 1
ATOM 3409 C C . ARG A 1 426 ? -96.166 7.758 4.149 1.00 71.12 426 ARG A C 1
ATOM 3411 O O . ARG A 1 426 ? -97.102 7.691 4.938 1.00 71.12 426 ARG A O 1
ATOM 3418 N N . GLU A 1 427 ? -94.936 8.124 4.506 1.00 66.44 427 GLU A N 1
ATOM 3419 C CA . GLU A 1 427 ? -94.561 8.473 5.877 1.00 66.44 427 GLU A CA 1
ATOM 3420 C C . GLU A 1 427 ? -95.332 9.697 6.386 1.00 66.44 427 GLU A C 1
ATOM 3422 O O . GLU A 1 427 ? -95.904 9.639 7.468 1.00 66.44 427 GLU A O 1
ATOM 3427 N N . ARG A 1 428 ? -95.465 10.774 5.597 1.00 65.62 428 ARG A N 1
ATOM 3428 C CA . ARG A 1 428 ? -96.171 11.990 6.053 1.00 65.62 428 ARG A CA 1
ATOM 3429 C C . ARG A 1 428 ? -97.668 11.804 6.319 1.00 65.62 428 ARG A C 1
ATOM 3431 O O . ARG A 1 428 ? -98.205 12.444 7.225 1.00 65.62 428 ARG A O 1
ATOM 3438 N N . GLU A 1 429 ? -98.361 10.983 5.532 1.00 56.56 429 GLU A N 1
ATOM 3439 C CA . GLU A 1 429 ? -99.797 10.724 5.728 1.00 56.56 429 GLU A CA 1
ATOM 3440 C C . GLU A 1 429 ? -100.059 9.892 6.989 1.00 56.56 429 GLU A C 1
ATOM 3442 O O . GLU A 1 429 ? -100.966 10.204 7.769 1.00 56.56 429 GLU A O 1
ATOM 3447 N N . GLU A 1 430 ? -99.228 8.879 7.234 1.00 61.91 430 GLU A N 1
ATOM 3448 C CA . GLU A 1 430 ? -99.284 8.081 8.458 1.00 61.91 430 GLU A CA 1
ATOM 3449 C C . GLU A 1 430 ? -98.818 8.885 9.676 1.00 61.91 430 GLU A C 1
ATOM 3451 O O . GLU A 1 430 ? -99.435 8.792 10.738 1.00 61.91 430 GLU A O 1
ATOM 3456 N N . GLU A 1 431 ? -97.808 9.745 9.522 1.00 65.00 431 GLU A N 1
ATOM 3457 C CA . GLU A 1 431 ? -97.332 10.648 10.569 1.00 65.00 431 GLU A CA 1
ATOM 3458 C C . GLU A 1 431 ? -98.427 11.595 11.040 1.00 65.00 431 GLU A C 1
ATOM 3460 O O . GLU A 1 431 ? -98.616 11.720 12.243 1.00 65.00 431 GLU A O 1
ATOM 3465 N N . LEU A 1 432 ? -99.186 12.231 10.145 1.00 63.88 432 LEU A N 1
ATOM 3466 C CA . LEU A 1 432 ? -100.237 13.173 10.546 1.00 63.88 432 LEU A CA 1
ATOM 3467 C C . LEU A 1 432 ? -101.402 12.473 11.255 1.00 63.88 432 LEU A C 1
ATOM 3469 O O . LEU A 1 432 ? -101.894 12.959 12.279 1.00 63.88 432 LEU A O 1
ATOM 3473 N N . SER A 1 433 ? -101.809 11.303 10.758 1.00 65.25 433 SER A N 1
ATOM 3474 C CA . SER A 1 433 ? -102.883 10.524 11.375 1.00 65.25 433 SER A CA 1
ATOM 3475 C C . SER A 1 433 ? -102.448 9.909 12.712 1.00 65.25 433 SER A C 1
ATOM 3477 O O . SER A 1 433 ? -103.243 9.841 13.654 1.00 65.25 433 SER A O 1
ATOM 3479 N N . ALA A 1 434 ? -101.176 9.516 12.830 1.00 62.34 434 ALA A N 1
ATOM 3480 C CA . ALA A 1 434 ? -100.565 9.102 14.085 1.00 62.34 434 ALA A CA 1
ATOM 3481 C C . ALA A 1 434 ? -100.371 10.284 15.038 1.00 62.34 434 ALA A C 1
ATOM 3483 O O . ALA A 1 434 ? -100.525 10.103 16.236 1.00 62.34 434 ALA A O 1
ATOM 3484 N N . MET A 1 435 ? -100.071 11.489 14.550 1.00 64.75 435 MET A N 1
ATOM 3485 C CA . MET A 1 435 ? -99.819 12.674 15.375 1.00 64.75 435 MET A CA 1
ATOM 3486 C C . MET A 1 435 ? -101.094 13.159 16.068 1.00 64.75 435 MET A C 1
ATOM 3488 O O . MET A 1 435 ? -101.052 13.489 17.249 1.00 64.75 435 MET A O 1
ATOM 3492 N N . MET A 1 436 ? -102.243 13.115 15.385 1.00 55.12 436 MET A N 1
ATOM 3493 C CA . MET A 1 436 ? -103.536 13.433 16.005 1.00 55.12 436 MET A CA 1
ATOM 3494 C C . MET A 1 436 ? -103.926 12.429 17.091 1.00 55.12 436 MET A C 1
ATOM 3496 O O . MET A 1 436 ? -104.340 12.830 18.174 1.00 55.12 436 MET A O 1
ATOM 3500 N N . LYS A 1 437 ? -103.747 11.129 16.834 1.00 72.50 437 LYS A N 1
ATOM 3501 C CA . LYS A 1 437 ? -104.029 10.088 17.830 1.00 72.50 437 LYS A CA 1
ATOM 3502 C C . LYS A 1 437 ? -103.029 10.121 18.988 1.00 72.50 437 LYS A C 1
ATOM 3504 O O . LYS A 1 437 ? -103.423 10.010 20.141 1.00 72.50 437 LYS A O 1
ATOM 3509 N N . LYS A 1 438 ? -101.755 10.385 18.687 1.00 66.38 438 LYS A N 1
ATOM 3510 C CA . LYS A 1 438 ? -100.704 10.599 19.681 1.00 66.38 438 LYS A CA 1
ATOM 3511 C C . LYS A 1 438 ? -100.982 11.799 20.560 1.00 66.38 438 LYS A C 1
ATOM 3513 O O . LYS A 1 438 ? -100.568 11.724 21.694 1.00 66.38 438 LYS A O 1
ATOM 3518 N N . LEU A 1 439 ? -101.618 12.878 20.097 1.00 72.06 439 LEU A N 1
ATOM 3519 C CA . LEU A 1 439 ? -101.917 14.036 20.952 1.00 72.06 439 LEU A CA 1
ATOM 3520 C C . LEU A 1 439 ? -102.976 13.713 22.010 1.00 72.06 439 LEU A C 1
ATOM 3522 O O . LEU A 1 439 ? -102.796 14.069 23.169 1.00 72.06 439 LEU A O 1
ATOM 3526 N N . GLU A 1 440 ? -104.024 12.986 21.629 1.00 64.69 440 GLU A N 1
ATOM 3527 C CA . GLU A 1 440 ? -105.085 12.563 22.549 1.00 64.69 440 GLU A CA 1
ATOM 3528 C C . GLU A 1 440 ? -104.624 11.432 23.486 1.00 64.69 440 GLU A C 1
ATOM 3530 O O . GLU A 1 440 ? -104.923 11.442 24.683 1.00 64.69 440 GLU A O 1
ATOM 3535 N N . ASP A 1 441 ? -103.793 10.512 22.986 1.00 68.56 441 ASP A N 1
ATOM 3536 C CA . ASP A 1 441 ? -103.086 9.545 23.826 1.00 68.56 441 ASP A CA 1
ATOM 3537 C C . ASP A 1 441 ? -102.044 10.248 24.714 1.00 68.56 441 ASP A C 1
ATOM 3539 O O . ASP A 1 441 ? -101.927 9.886 25.877 1.00 68.56 441 ASP A O 1
ATOM 3543 N N . ASN A 1 442 ? -101.359 11.304 24.247 1.00 71.75 442 ASN A N 1
ATOM 3544 C CA . ASN A 1 442 ? -100.408 12.075 25.058 1.00 71.75 442 ASN A CA 1
ATOM 3545 C C . ASN A 1 442 ? -101.108 12.827 26.170 1.00 71.75 442 ASN A C 1
ATOM 3547 O O . ASN A 1 442 ? -100.495 13.019 27.201 1.00 71.75 442 ASN A O 1
ATOM 3551 N N . GLU A 1 443 ? -102.330 13.318 25.998 1.00 67.94 443 GLU A N 1
ATOM 3552 C CA . GLU A 1 443 ? -103.013 14.058 27.062 1.00 67.94 443 GLU A CA 1
ATOM 3553 C C . GLU A 1 443 ? -103.401 13.105 28.209 1.00 67.94 443 GLU A C 1
ATOM 3555 O O . GLU A 1 443 ? -103.161 13.387 29.388 1.00 67.94 443 GLU A O 1
ATOM 3560 N N . ASN A 1 444 ? -103.863 11.902 27.851 1.00 71.56 444 ASN A N 1
ATOM 3561 C CA . ASN A 1 444 ? -104.175 10.818 28.784 1.00 71.56 444 ASN A CA 1
ATOM 3562 C C . ASN A 1 444 ? -102.912 10.183 29.397 1.00 71.56 444 ASN A C 1
ATOM 3564 O O . ASN A 1 444 ? -102.846 9.931 30.603 1.00 71.56 444 ASN A O 1
ATOM 3568 N N . GLU A 1 445 ? -101.870 9.985 28.594 1.00 68.38 445 GLU A N 1
ATOM 3569 C CA . GLU A 1 445 ? -100.566 9.491 29.023 1.00 68.38 445 GLU A CA 1
ATOM 3570 C C . GLU A 1 445 ? -99.798 10.561 29.795 1.00 68.38 445 GLU A C 1
ATOM 3572 O O . GLU A 1 445 ? -99.076 10.203 30.702 1.00 68.38 445 GLU A O 1
ATOM 3577 N N . SER A 1 446 ? -99.972 11.858 29.539 1.00 60.62 446 SER A N 1
ATOM 3578 C CA . SER A 1 446 ? -99.380 12.941 30.342 1.00 60.62 446 SER A CA 1
ATOM 3579 C C . SER A 1 446 ? -100.042 13.017 31.707 1.00 60.62 446 SER A C 1
ATOM 3581 O O . SER A 1 446 ? -99.362 13.276 32.692 1.00 60.62 446 SER A O 1
ATOM 3583 N N . SER A 1 447 ? -101.342 12.726 31.802 1.00 65.81 447 SER A N 1
ATOM 3584 C CA . SER A 1 447 ? -102.033 12.563 33.084 1.00 65.81 447 SER A CA 1
ATOM 3585 C C . SER A 1 447 ? -101.509 11.342 33.858 1.00 65.81 447 SER A C 1
ATOM 3587 O O . SER A 1 447 ? -101.178 11.452 35.043 1.00 65.81 447 SER A O 1
ATOM 3589 N N . SER A 1 448 ? -101.319 10.205 33.175 1.00 68.75 448 SER A N 1
ATOM 3590 C CA . SER A 1 448 ? -100.724 8.990 33.759 1.00 68.75 448 SER A CA 1
ATOM 3591 C C . SER A 1 448 ? -99.245 9.173 34.113 1.00 68.75 448 SER A C 1
ATOM 3593 O O . SER A 1 448 ? -98.828 8.818 35.207 1.00 68.75 448 SER A O 1
ATOM 3595 N N . LYS A 1 449 ? -98.457 9.800 33.238 1.00 67.38 449 LYS A N 1
ATOM 3596 C CA . LYS A 1 449 ? -97.048 10.151 33.436 1.00 67.38 449 LYS A CA 1
ATOM 3597 C C . LYS A 1 449 ? -96.897 11.202 34.501 1.00 67.38 449 LYS A C 1
ATOM 3599 O O . LYS A 1 449 ? -95.920 11.139 35.204 1.00 67.38 449 LYS A O 1
ATOM 3604 N N . MET A 1 450 ? -97.815 12.141 34.686 1.00 65.31 450 MET A N 1
ATOM 3605 C CA . MET A 1 450 ? -97.766 13.047 35.836 1.00 65.31 450 MET A CA 1
ATOM 3606 C C . MET A 1 450 ? -97.938 12.271 37.143 1.00 65.31 450 MET A C 1
ATOM 3608 O O . MET A 1 450 ? -97.235 12.543 38.115 1.00 65.31 450 MET A O 1
ATOM 3612 N N . SER A 1 451 ? -98.812 11.263 37.162 1.00 66.44 451 SER A N 1
ATOM 3613 C CA . SER A 1 451 ? -98.972 10.354 38.301 1.00 66.44 451 SER A CA 1
ATOM 3614 C C . SER A 1 451 ? -97.738 9.461 38.508 1.00 66.44 451 SER A C 1
ATOM 3616 O O . SER A 1 451 ? -97.235 9.345 39.627 1.00 66.44 451 SER A O 1
ATOM 3618 N N . ASP A 1 452 ? -97.180 8.895 37.439 1.00 69.75 452 ASP A N 1
ATOM 3619 C CA . ASP A 1 452 ? -95.974 8.067 37.495 1.00 69.75 452 ASP A CA 1
ATOM 3620 C C . ASP A 1 452 ? -94.715 8.887 37.758 1.00 69.75 452 ASP A C 1
ATOM 3622 O O . ASP A 1 452 ? -93.853 8.421 38.483 1.00 69.75 452 ASP A O 1
ATOM 3626 N N . LEU A 1 453 ? -94.612 10.116 37.252 1.00 66.81 453 LEU A N 1
ATOM 3627 C CA . LEU A 1 453 ? -93.565 11.085 37.572 1.00 66.81 453 LEU A CA 1
ATOM 3628 C C . LEU A 1 453 ? -93.702 11.525 39.017 1.00 66.81 453 LEU A C 1
ATOM 3630 O O . LEU A 1 453 ? -92.691 11.688 39.671 1.00 66.81 453 LEU A O 1
ATOM 3634 N N . THR A 1 454 ? -94.910 11.644 39.568 1.00 69.19 454 THR A N 1
ATOM 3635 C CA . THR A 1 454 ? -95.080 11.876 41.010 1.00 69.19 454 THR A CA 1
ATOM 3636 C C . THR A 1 454 ? -94.549 10.675 41.807 1.00 69.19 454 THR A C 1
ATOM 3638 O O . THR A 1 454 ? -93.826 10.850 42.788 1.00 69.19 454 THR A O 1
ATOM 3641 N N . SER A 1 455 ? -94.810 9.446 41.351 1.00 72.62 455 SER A N 1
ATOM 3642 C CA . SER A 1 455 ? -94.247 8.220 41.941 1.00 72.62 455 SER A CA 1
ATOM 3643 C C . SER A 1 455 ? -92.729 8.090 41.740 1.00 72.62 455 SER A C 1
ATOM 3645 O O . SER A 1 455 ? -92.024 7.680 42.659 1.00 72.62 455 SER A O 1
ATOM 3647 N N . GLN A 1 456 ? -92.204 8.473 40.576 1.00 74.38 456 GLN A N 1
ATOM 3648 C CA . GLN A 1 456 ? -90.780 8.474 40.248 1.00 74.38 456 GLN A CA 1
ATOM 3649 C C . GLN A 1 456 ? -90.053 9.594 40.965 1.00 74.38 456 GLN A C 1
ATOM 3651 O O . GLN A 1 456 ? -88.947 9.363 41.396 1.00 74.38 456 GLN A O 1
ATOM 3656 N N . ILE A 1 457 ? -90.649 10.766 41.163 1.00 71.00 457 ILE A N 1
ATOM 3657 C CA . ILE A 1 457 ? -90.088 11.833 41.993 1.00 71.00 457 ILE A CA 1
ATOM 3658 C C . ILE A 1 457 ? -89.964 11.326 43.427 1.00 71.00 457 ILE A C 1
ATOM 3660 O O . ILE A 1 457 ? -88.924 11.516 44.039 1.00 71.00 457 ILE A O 1
ATOM 3664 N N . ASN A 1 458 ? -90.958 10.603 43.946 1.00 77.00 458 ASN A N 1
ATOM 3665 C CA . ASN A 1 458 ? -90.854 9.988 45.271 1.00 77.00 458 ASN A CA 1
ATOM 3666 C C . ASN A 1 458 ? -89.791 8.879 45.325 1.00 77.00 458 ASN A C 1
ATOM 3668 O O . ASN A 1 458 ? -89.063 8.779 46.312 1.00 77.00 458 ASN A O 1
ATOM 3672 N N . LYS A 1 459 ? -89.657 8.078 44.262 1.00 76.06 459 LYS A N 1
ATOM 3673 C CA . LYS A 1 459 ? -88.599 7.068 44.151 1.00 76.06 459 LYS A CA 1
ATOM 3674 C C . LYS A 1 459 ? -87.218 7.705 44.003 1.00 76.06 459 LYS A C 1
ATOM 3676 O O . LYS A 1 459 ? -86.315 7.307 44.710 1.00 76.06 459 LYS A O 1
ATOM 3681 N N . LEU A 1 460 ? -87.081 8.749 43.194 1.00 70.75 460 LEU A N 1
ATOM 3682 C CA . LEU A 1 460 ? -85.867 9.534 42.997 1.00 70.75 460 LEU A CA 1
ATOM 3683 C C . LEU A 1 460 ? -85.499 10.311 44.256 1.00 70.75 460 LEU A C 1
ATOM 3685 O O . LEU A 1 460 ? -84.325 10.469 44.524 1.00 70.75 460 LEU A O 1
ATOM 3689 N N . LEU A 1 461 ? -86.456 10.767 45.064 1.00 78.19 461 LEU A N 1
ATOM 3690 C CA . LEU A 1 461 ? -86.171 11.345 46.379 1.00 78.19 461 LEU A CA 1
ATOM 3691 C C . LEU A 1 461 ? -85.611 10.289 47.343 1.00 78.19 461 LEU A C 1
ATOM 3693 O O . LEU A 1 461 ? -84.692 10.593 48.104 1.00 78.19 461 LEU A O 1
ATOM 3697 N N . ALA A 1 462 ? -86.109 9.050 47.287 1.00 74.56 462 ALA A N 1
ATOM 3698 C CA . ALA A 1 462 ? -85.521 7.929 48.020 1.00 74.56 462 ALA A CA 1
ATOM 3699 C C . ALA A 1 462 ? -84.142 7.536 47.455 1.00 74.56 462 ALA A C 1
ATOM 3701 O O . ALA A 1 462 ? -83.207 7.345 48.231 1.00 74.56 462 ALA A O 1
ATOM 3702 N N . ASP A 1 463 ? -83.997 7.519 46.127 1.00 76.62 463 ASP A N 1
ATOM 3703 C CA . ASP A 1 463 ? -82.756 7.201 45.424 1.00 76.62 463 ASP A CA 1
ATOM 3704 C C . ASP A 1 463 ? -81.697 8.281 45.672 1.00 76.62 463 ASP A C 1
ATOM 3706 O O . ASP A 1 463 ? -80.542 7.949 45.889 1.00 76.62 463 ASP A O 1
ATOM 3710 N N . ILE A 1 464 ? -82.080 9.562 45.731 1.00 74.06 464 ILE A N 1
ATOM 3711 C CA . ILE A 1 464 ? -81.237 10.682 46.169 1.00 74.06 464 ILE A CA 1
ATOM 3712 C C . ILE A 1 464 ? -80.813 10.457 47.617 1.00 74.06 464 ILE A C 1
ATOM 3714 O O . ILE A 1 464 ? -79.651 10.674 47.925 1.00 74.06 464 ILE A O 1
ATOM 3718 N N . GLY A 1 465 ? -81.697 9.977 48.495 1.00 79.94 465 GLY A N 1
ATOM 3719 C CA . GLY A 1 465 ? -81.329 9.576 49.855 1.00 79.94 465 GLY A CA 1
ATOM 3720 C C . GLY A 1 465 ? -80.245 8.491 49.880 1.00 79.94 465 GLY A C 1
ATOM 3721 O O . GLY A 1 465 ? -79.251 8.631 50.593 1.00 79.94 465 GLY A O 1
ATOM 3722 N N . THR A 1 466 ? -80.376 7.447 49.056 1.00 76.06 466 THR A N 1
ATOM 3723 C CA . THR A 1 466 ? -79.351 6.395 48.920 1.00 76.06 466 THR A CA 1
ATOM 3724 C C . THR A 1 466 ? -78.096 6.851 48.184 1.00 76.06 466 THR A C 1
ATOM 3726 O O . THR A 1 466 ? -77.008 6.442 48.564 1.00 76.06 466 THR A O 1
ATOM 3729 N N . LEU A 1 467 ? -78.203 7.721 47.180 1.00 74.25 467 LEU A N 1
ATOM 3730 C CA . LEU A 1 467 ? -77.070 8.308 46.467 1.00 74.25 467 LEU A CA 1
ATOM 3731 C C . LEU A 1 467 ? -76.322 9.280 47.364 1.00 74.25 467 LEU A C 1
ATOM 3733 O O . LEU A 1 467 ? -75.112 9.372 47.260 1.00 74.25 467 LEU A O 1
ATOM 3737 N N . HIS A 1 468 ? -77.003 9.978 48.272 1.00 78.25 468 HIS A N 1
ATOM 3738 C CA . HIS A 1 468 ? -76.347 10.814 49.268 1.00 78.25 468 HIS A CA 1
ATOM 3739 C C . HIS A 1 468 ? -75.615 9.954 50.301 1.00 78.25 468 HIS A C 1
ATOM 3741 O O . HIS A 1 468 ? -74.519 10.321 50.710 1.00 78.25 468 HIS A O 1
ATOM 3747 N N . ALA A 1 469 ? -76.166 8.793 50.672 1.00 76.38 469 ALA A N 1
ATOM 3748 C CA . ALA A 1 469 ? -75.463 7.812 51.497 1.00 76.38 469 ALA A CA 1
ATOM 3749 C C . ALA A 1 469 ? -74.250 7.206 50.763 1.00 76.38 469 ALA A C 1
ATOM 3751 O O . ALA A 1 469 ? -73.159 7.199 51.316 1.00 76.38 469 ALA A O 1
ATOM 3752 N N . GLN A 1 470 ? -74.399 6.800 49.497 1.00 76.69 470 GLN A N 1
ATOM 3753 C CA . GLN A 1 470 ? -73.296 6.309 48.659 1.00 76.69 470 GLN A CA 1
ATOM 3754 C C . GLN A 1 470 ? -72.259 7.391 48.359 1.00 76.69 470 GLN A C 1
ATOM 3756 O O . GLN A 1 470 ? -71.077 7.091 48.294 1.00 76.69 470 GLN A O 1
ATOM 3761 N N . LYS A 1 471 ? -72.674 8.648 48.185 1.00 77.50 471 LYS A N 1
ATOM 3762 C CA . LYS A 1 471 ? -71.776 9.793 48.032 1.00 77.50 471 LYS A CA 1
ATOM 3763 C C . LYS A 1 471 ? -70.979 10.004 49.311 1.00 77.50 471 LYS A C 1
ATOM 3765 O O . LYS A 1 471 ? -69.781 10.199 49.208 1.00 77.50 471 LYS A O 1
ATOM 3770 N N . ASN A 1 472 ? -71.614 9.931 50.480 1.00 74.88 472 ASN A N 1
ATOM 3771 C CA . ASN A 1 472 ? -70.904 10.029 51.753 1.00 74.88 472 ASN A CA 1
ATOM 3772 C C . ASN A 1 472 ? -69.915 8.858 51.917 1.00 74.88 472 ASN A C 1
ATOM 3774 O O . ASN A 1 472 ? -68.783 9.086 52.317 1.00 74.88 472 ASN A O 1
ATOM 3778 N N . GLU A 1 473 ? -70.298 7.636 51.531 1.00 74.38 473 GLU A N 1
ATOM 3779 C CA . GLU A 1 473 ? -69.421 6.453 51.534 1.00 74.38 473 GLU A CA 1
ATOM 3780 C C . GLU A 1 473 ? -68.255 6.592 50.535 1.00 74.38 473 GLU A C 1
ATOM 3782 O O . GLU A 1 473 ? -67.119 6.245 50.841 1.00 74.38 473 GLU A O 1
ATOM 3787 N N . LEU A 1 474 ? -68.504 7.138 49.339 1.00 71.06 474 LEU A N 1
ATOM 3788 C CA . LEU A 1 474 ? -67.475 7.412 48.334 1.00 71.06 474 LEU A CA 1
ATOM 3789 C C . LEU A 1 474 ? -66.574 8.578 48.738 1.00 71.06 474 LEU A C 1
ATOM 3791 O O . LEU A 1 474 ? -65.382 8.516 48.479 1.00 71.06 474 LEU A O 1
ATOM 3795 N N . GLU A 1 475 ? -67.103 9.626 49.368 1.00 74.88 475 GLU A N 1
ATOM 3796 C CA . GLU A 1 475 ? -66.302 10.701 49.960 1.00 74.88 475 GLU A CA 1
ATOM 3797 C C . GLU A 1 475 ? -65.404 10.137 51.064 1.00 74.88 475 GLU A C 1
ATOM 3799 O O . GLU A 1 475 ? -64.223 10.470 51.101 1.00 74.88 475 GLU A O 1
ATOM 3804 N N . GLU A 1 476 ? -65.903 9.214 51.890 1.00 71.88 476 GLU A N 1
ATOM 3805 C CA . GLU A 1 476 ? -65.103 8.514 52.898 1.00 71.88 476 GLU A CA 1
ATOM 3806 C C . GLU A 1 476 ? -64.039 7.601 52.254 1.00 71.88 476 GLU A C 1
ATOM 3808 O O . GLU A 1 476 ? -62.889 7.612 52.689 1.00 71.88 476 GLU A O 1
ATOM 3813 N N . GLN A 1 477 ? -64.358 6.913 51.147 1.00 75.75 477 GLN A N 1
ATOM 3814 C CA . GLN A 1 477 ? -63.385 6.148 50.348 1.00 75.75 477 GLN A CA 1
ATOM 3815 C C . GLN A 1 477 ? -62.365 7.034 49.622 1.00 75.75 477 GLN A C 1
ATOM 3817 O O . GLN A 1 477 ? -61.220 6.631 49.439 1.00 75.75 477 GLN A O 1
ATOM 3822 N N . ILE A 1 478 ? -62.751 8.231 49.174 1.00 71.44 478 ILE A N 1
ATOM 3823 C CA . ILE A 1 478 ? -61.843 9.201 48.551 1.00 71.44 478 ILE A CA 1
ATOM 3824 C C . ILE A 1 478 ? -60.914 9.774 49.615 1.00 71.44 478 ILE A C 1
ATOM 3826 O O . ILE A 1 478 ? -59.723 9.900 49.351 1.00 71.44 478 ILE A O 1
ATOM 3830 N N . ILE A 1 479 ? -61.415 10.069 50.817 1.00 77.56 479 ILE A N 1
ATOM 3831 C CA . ILE A 1 479 ? -60.582 10.487 51.949 1.00 77.56 479 ILE A CA 1
ATOM 3832 C C . ILE A 1 479 ? -59.621 9.353 52.327 1.00 77.56 479 ILE A C 1
ATOM 3834 O O . ILE A 1 479 ? -58.416 9.585 52.379 1.00 77.56 479 ILE A O 1
ATOM 3838 N N . SER A 1 480 ? -60.100 8.111 52.464 1.00 74.69 480 SER A N 1
ATOM 3839 C CA . SER A 1 480 ? -59.241 6.973 52.808 1.00 74.69 480 SER A CA 1
ATOM 3840 C C . SER A 1 480 ? -58.213 6.660 51.717 1.00 74.69 480 SER A C 1
ATOM 3842 O O . SER A 1 480 ? -57.053 6.412 52.030 1.00 74.69 480 SER A O 1
ATOM 3844 N N . LYS A 1 481 ? -58.591 6.724 50.431 1.00 69.38 481 LYS A N 1
ATOM 3845 C CA . LYS A 1 481 ? -57.653 6.556 49.310 1.00 69.38 481 LYS A CA 1
ATOM 3846 C C . LYS A 1 481 ? -56.720 7.742 49.133 1.00 69.38 481 LYS A C 1
ATOM 3848 O O . LYS A 1 481 ? -55.613 7.542 48.660 1.00 69.38 481 LYS A O 1
ATOM 3853 N N . SER A 1 482 ? -57.129 8.954 49.490 1.00 67.38 482 SER A N 1
ATOM 3854 C CA . SER A 1 482 ? -56.250 10.125 49.520 1.00 67.38 482 SER A CA 1
ATOM 3855 C C . SER A 1 482 ? -55.211 9.981 50.629 1.00 67.38 482 SER A C 1
ATOM 3857 O O . SER A 1 482 ? -54.043 10.286 50.407 1.00 67.38 482 SER A O 1
ATOM 3859 N N . ASP A 1 483 ? -55.598 9.469 51.796 1.00 70.75 483 ASP A N 1
ATOM 3860 C CA . ASP A 1 483 ? -54.670 9.176 52.890 1.00 70.75 483 ASP A CA 1
ATOM 3861 C C . ASP A 1 483 ? -53.735 8.008 52.535 1.00 70.75 483 ASP A C 1
ATOM 3863 O O . ASP A 1 483 ? -52.527 8.069 52.774 1.00 70.75 483 ASP A O 1
ATOM 3867 N N . GLU A 1 484 ? -54.250 6.974 51.870 1.00 73.12 484 GLU A N 1
ATOM 3868 C CA . GLU A 1 484 ? -53.454 5.855 51.360 1.00 73.12 484 GLU A CA 1
ATOM 3869 C C . GLU A 1 484 ? -52.512 6.292 50.223 1.00 73.12 484 GLU A C 1
ATOM 3871 O O . GLU A 1 484 ? -51.326 5.974 50.240 1.00 73.12 484 GLU A O 1
ATOM 3876 N N . ALA A 1 485 ? -52.976 7.130 49.296 1.00 66.38 485 ALA A N 1
ATOM 3877 C CA . ALA A 1 485 ? -52.142 7.734 48.262 1.00 66.38 485 ALA A CA 1
ATOM 3878 C C . ALA A 1 485 ? -51.104 8.682 48.865 1.00 66.38 485 ALA A C 1
ATOM 3880 O O . ALA A 1 485 ? -49.973 8.693 48.405 1.00 66.38 485 ALA A O 1
ATOM 3881 N N . SER A 1 486 ? -51.440 9.431 49.917 1.00 73.38 486 SER A N 1
ATOM 3882 C CA . SER A 1 486 ? -50.512 10.297 50.652 1.00 73.38 486 SER A CA 1
ATOM 3883 C C . SER A 1 486 ? -49.435 9.483 51.375 1.00 73.38 486 SER A C 1
ATOM 3885 O O . SER A 1 486 ? -48.257 9.838 51.330 1.00 73.38 486 SER A O 1
ATOM 3887 N N . THR A 1 487 ? -49.789 8.343 51.978 1.00 71.94 487 THR A N 1
ATOM 3888 C CA . THR A 1 487 ? -48.797 7.425 52.568 1.00 71.94 487 THR A CA 1
ATOM 3889 C C . THR A 1 487 ? -47.917 6.763 51.510 1.00 71.94 487 THR A C 1
ATOM 3891 O O . THR A 1 487 ? -46.701 6.710 51.702 1.00 71.94 487 THR A O 1
ATOM 3894 N N . GLN A 1 488 ? -48.476 6.361 50.364 1.00 71.69 488 GLN A N 1
ATOM 3895 C CA . GLN A 1 488 ? -47.691 5.905 49.213 1.00 71.69 488 GLN A CA 1
ATOM 3896 C C . GLN A 1 488 ? -46.789 7.018 48.671 1.00 71.69 488 GLN A C 1
ATOM 3898 O O . GLN A 1 488 ? -45.611 6.774 48.443 1.00 71.69 488 GLN A O 1
ATOM 3903 N N . PHE A 1 489 ? -47.277 8.256 48.559 1.00 72.50 489 PHE A N 1
ATOM 3904 C CA . PHE A 1 489 ? -46.480 9.412 48.146 1.00 72.50 489 PHE A CA 1
ATOM 3905 C C . PHE A 1 489 ? -45.324 9.647 49.110 1.00 72.50 489 PHE A C 1
ATOM 3907 O O . PHE A 1 489 ? -44.219 9.945 48.677 1.00 72.50 489 PHE A O 1
ATOM 3914 N N . LYS A 1 490 ? -45.542 9.465 50.416 1.00 73.19 490 LYS A N 1
ATOM 3915 C CA . LYS A 1 490 ? -44.490 9.553 51.434 1.00 73.19 490 LYS A CA 1
ATOM 3916 C C . LYS A 1 490 ? -43.469 8.418 51.302 1.00 73.19 490 LYS A C 1
ATOM 3918 O O . LYS A 1 490 ? -42.281 8.670 51.464 1.00 73.19 490 LYS A O 1
ATOM 3923 N N . SER A 1 491 ? -43.910 7.203 50.965 1.00 69.56 491 SER A N 1
ATOM 3924 C CA . SER A 1 491 ? -43.029 6.066 50.654 1.00 69.56 491 SER A CA 1
ATOM 3925 C C . SER A 1 491 ? -42.192 6.324 49.401 1.00 69.56 491 SER A C 1
ATOM 3927 O O . SER A 1 491 ? -40.974 6.213 49.459 1.00 69.56 491 SER A O 1
ATOM 3929 N N . ILE A 1 492 ? -42.823 6.763 48.308 1.00 66.06 492 ILE A N 1
ATOM 3930 C CA . ILE A 1 492 ? -42.158 7.118 47.047 1.00 66.06 492 ILE A CA 1
ATOM 3931 C C . ILE A 1 492 ? -41.225 8.311 47.251 1.00 66.06 492 ILE A C 1
ATOM 3933 O O . ILE A 1 492 ? -40.129 8.321 46.719 1.00 66.06 492 ILE A O 1
ATOM 3937 N N . THR A 1 493 ? -41.603 9.303 48.060 1.00 72.56 493 THR A N 1
ATOM 3938 C CA . THR A 1 493 ? -40.725 10.437 48.395 1.00 72.56 493 THR A CA 1
ATOM 3939 C C . THR A 1 493 ? -39.499 9.959 49.174 1.00 72.56 493 THR A C 1
ATOM 3941 O O . THR A 1 493 ? -38.399 10.448 48.943 1.00 72.56 493 THR A O 1
ATOM 3944 N N . ASN A 1 494 ? -39.653 8.981 50.070 1.00 75.38 494 ASN A N 1
ATOM 3945 C CA . ASN A 1 494 ? -38.522 8.389 50.780 1.00 75.38 494 ASN A CA 1
ATOM 3946 C C . ASN A 1 494 ? -37.632 7.547 49.853 1.00 75.38 494 ASN A C 1
ATOM 3948 O O . ASN A 1 494 ? -36.414 7.643 49.962 1.00 75.38 494 ASN A O 1
ATOM 3952 N N . GLU A 1 495 ? -38.209 6.773 48.931 1.00 77.31 495 GLU A N 1
ATOM 3953 C CA . GLU A 1 495 ? -37.455 6.053 47.894 1.00 77.31 495 GLU A CA 1
ATOM 3954 C C . GLU A 1 495 ? -36.743 7.017 46.943 1.00 77.31 495 GLU A C 1
ATOM 3956 O O . GLU A 1 495 ? -35.577 6.811 46.630 1.00 77.31 495 GLU A O 1
ATOM 3961 N N . LEU A 1 496 ? -37.393 8.114 46.550 1.00 76.38 496 LEU A N 1
ATOM 3962 C CA . LEU A 1 496 ? -36.798 9.160 45.726 1.00 76.38 496 LEU A CA 1
ATOM 3963 C C . LEU A 1 496 ? -35.647 9.848 46.461 1.00 76.38 496 LEU A C 1
ATOM 3965 O O . LEU A 1 496 ? -34.618 10.102 45.855 1.00 76.38 496 LEU A O 1
ATOM 3969 N N . ASN A 1 497 ? -35.776 10.096 47.767 1.00 76.25 497 ASN A N 1
ATOM 3970 C CA . ASN A 1 497 ? -34.685 10.633 48.582 1.00 76.25 497 ASN A CA 1
ATOM 3971 C C . ASN A 1 497 ? -33.533 9.627 48.745 1.00 76.25 497 ASN A C 1
ATOM 3973 O O . ASN A 1 497 ? -32.374 10.035 48.762 1.00 76.25 497 ASN A O 1
ATOM 3977 N N . ALA A 1 498 ? -33.829 8.327 48.848 1.00 74.88 498 ALA A N 1
ATOM 3978 C CA . ALA A 1 498 ? -32.810 7.279 48.889 1.00 74.88 498 ALA A CA 1
ATOM 3979 C C . ALA A 1 498 ? -32.066 7.172 47.548 1.00 74.88 498 ALA A C 1
ATOM 3981 O O . ALA A 1 498 ? -30.839 7.149 47.535 1.00 74.88 498 ALA A O 1
ATOM 3982 N N . LEU A 1 499 ? -32.795 7.205 46.428 1.00 70.81 499 LEU A N 1
ATOM 3983 C CA . LEU A 1 499 ? -32.224 7.250 45.082 1.00 70.81 499 LEU A CA 1
ATOM 3984 C C . LEU A 1 499 ? -31.464 8.555 44.830 1.00 70.81 499 LEU A C 1
ATOM 3986 O O . LEU A 1 499 ? -30.418 8.529 44.201 1.00 70.81 499 LEU A O 1
ATOM 3990 N N . GLN A 1 500 ? -31.933 9.690 45.350 1.00 78.62 500 GLN A N 1
ATOM 3991 C CA . GLN A 1 500 ? -31.226 10.967 45.260 1.00 78.62 500 GLN A CA 1
ATOM 3992 C C . GLN A 1 500 ? -29.899 10.917 46.029 1.00 78.62 500 GLN A C 1
ATOM 3994 O O . GLN A 1 500 ? -28.881 11.353 45.499 1.00 78.62 500 GLN A O 1
ATOM 3999 N N . GLN A 1 501 ? -29.873 10.324 47.229 1.00 73.62 501 GLN A N 1
ATOM 4000 C CA . GLN A 1 501 ? -28.620 10.068 47.949 1.00 73.62 501 GLN A CA 1
ATOM 4001 C C . GLN A 1 501 ? -27.711 9.081 47.207 1.00 73.62 501 GLN A C 1
ATOM 4003 O O . GLN A 1 501 ? -26.491 9.239 47.230 1.00 73.62 501 GLN A O 1
ATOM 4008 N N . GLU A 1 502 ? -28.275 8.078 46.532 1.00 76.62 502 GLU A N 1
ATOM 4009 C CA . GLU A 1 502 ? -27.509 7.141 45.708 1.00 76.62 502 GLU A CA 1
ATOM 4010 C C . GLU A 1 502 ? -26.922 7.829 44.467 1.00 76.62 502 GLU A C 1
ATOM 4012 O O . GLU A 1 502 ? -25.748 7.628 44.164 1.00 76.62 502 GLU A O 1
ATOM 4017 N N . VAL A 1 503 ? -27.676 8.712 43.804 1.00 70.00 503 VAL A N 1
ATOM 4018 C CA . VAL A 1 503 ? -27.188 9.553 42.700 1.00 70.00 503 VAL A CA 1
ATOM 4019 C C . VAL A 1 503 ? -26.088 10.490 43.190 1.00 70.00 503 VAL A C 1
ATOM 4021 O O . VAL A 1 503 ? -25.050 10.562 42.546 1.00 70.00 503 VAL A O 1
ATOM 4024 N N . GLU A 1 504 ? -26.246 11.144 44.342 1.00 78.50 504 GLU A N 1
ATOM 4025 C CA . GLU A 1 504 ? -25.202 11.992 44.935 1.00 78.50 504 GLU A CA 1
ATOM 4026 C C . GLU A 1 504 ? -23.944 11.186 45.301 1.00 78.50 504 GLU A C 1
ATOM 4028 O O . GLU A 1 504 ? -22.826 11.637 45.049 1.00 78.50 504 GLU A O 1
ATOM 4033 N N . SER A 1 505 ? -24.103 9.960 45.811 1.00 75.69 505 SER A N 1
ATOM 4034 C CA . SER A 1 505 ? -22.995 9.032 46.068 1.00 75.69 505 SER A CA 1
ATOM 4035 C C . SER A 1 505 ? -22.291 8.606 44.777 1.00 75.69 505 SER A C 1
ATOM 4037 O O . SER A 1 505 ? -21.062 8.626 44.710 1.00 75.69 505 SER A O 1
ATOM 4039 N N . LEU A 1 506 ? -23.044 8.242 43.735 1.00 74.62 506 LEU A N 1
ATOM 4040 C CA . LEU A 1 506 ? -22.503 7.880 42.422 1.00 74.62 506 LEU A CA 1
ATOM 4041 C C . LEU A 1 506 ? -21.830 9.072 41.744 1.00 74.62 506 LEU A C 1
ATOM 4043 O O . LEU A 1 506 ? -20.820 8.906 41.067 1.00 74.62 506 LEU A O 1
ATOM 4047 N N . GLN A 1 507 ? -22.347 10.279 41.947 1.00 77.12 507 GLN A N 1
ATOM 4048 C CA . GLN A 1 507 ? -21.772 11.506 41.418 1.00 77.12 507 GLN A CA 1
ATOM 4049 C C . GLN A 1 507 ? -20.466 11.848 42.139 1.00 77.12 507 GLN A C 1
ATOM 4051 O O . GLN A 1 507 ? -19.490 12.171 41.470 1.00 77.12 507 GLN A O 1
ATOM 4056 N N . HIS A 1 508 ? -20.387 11.647 43.459 1.00 77.56 508 HIS A N 1
ATOM 4057 C CA . HIS A 1 508 ? -19.119 11.705 44.190 1.00 77.56 508 HIS A CA 1
ATOM 4058 C C . HIS A 1 508 ? -18.116 10.654 43.703 1.00 77.56 508 HIS A C 1
ATOM 4060 O O . HIS A 1 508 ? -16.950 10.979 43.497 1.00 77.56 508 HIS A O 1
ATOM 4066 N N . GLN A 1 509 ? -18.562 9.419 43.461 1.00 77.38 509 GLN A N 1
ATOM 4067 C CA . GLN A 1 509 ? -17.706 8.348 42.945 1.00 77.38 509 GLN A CA 1
ATOM 4068 C C . GLN A 1 509 ? -17.228 8.633 41.508 1.00 77.38 509 GLN A C 1
ATOM 4070 O O . GLN A 1 509 ? -16.076 8.362 41.174 1.00 77.38 509 GLN A O 1
ATOM 4075 N N . LYS A 1 510 ? -18.080 9.242 40.671 1.00 77.50 510 LYS A N 1
ATOM 4076 C CA . LYS A 1 510 ? -17.726 9.736 39.334 1.00 77.50 510 LYS A CA 1
ATOM 4077 C C . LYS A 1 510 ? -16.685 10.848 39.415 1.00 77.50 510 LYS A C 1
ATOM 4079 O O . LYS A 1 510 ? -15.705 10.788 38.685 1.00 77.50 510 LYS A O 1
ATOM 4084 N N . SER A 1 511 ? -16.868 11.825 40.303 1.00 73.81 511 SER A N 1
ATOM 4085 C CA . SER A 1 511 ? -15.895 12.902 40.509 1.00 73.81 511 SER A CA 1
ATOM 4086 C C . SER A 1 511 ? -14.543 12.371 40.990 1.00 73.81 511 SER A C 1
ATOM 4088 O O . SER A 1 511 ? -13.511 12.838 40.523 1.00 73.81 511 SER A O 1
ATOM 4090 N N . ASP A 1 512 ? -14.533 11.362 41.864 1.00 79.88 512 ASP A N 1
ATOM 4091 C CA . ASP A 1 512 ? -13.298 10.730 42.343 1.00 79.88 512 ASP A CA 1
ATOM 4092 C C . ASP A 1 512 ? -12.563 9.981 41.211 1.00 79.88 512 ASP A C 1
ATOM 4094 O O . ASP A 1 512 ? -11.346 10.095 41.061 1.00 79.88 512 ASP A O 1
ATOM 4098 N N . LEU A 1 513 ? -13.305 9.289 40.335 1.00 75.38 513 LEU A N 1
ATOM 4099 C CA . LEU A 1 513 ? -12.749 8.664 39.128 1.00 75.38 513 LEU A CA 1
ATOM 4100 C C . LEU A 1 513 ? -12.284 9.690 38.081 1.00 75.38 513 LEU A C 1
ATOM 4102 O O . LEU A 1 513 ? -11.278 9.457 37.415 1.00 75.38 513 LEU A O 1
ATOM 4106 N N . GLU A 1 514 ? -12.976 10.823 37.932 1.00 77.94 514 GLU A N 1
ATOM 4107 C CA . GLU A 1 514 ? -12.548 11.928 37.064 1.00 77.94 514 GLU A CA 1
ATOM 4108 C C . GLU A 1 514 ? -11.219 12.526 37.548 1.00 77.94 514 GLU A C 1
ATOM 4110 O O . GLU A 1 514 ? -10.328 12.758 36.731 1.00 77.94 514 GLU A O 1
ATOM 4115 N N . VAL A 1 515 ? -11.035 12.694 38.863 1.00 79.75 515 VAL A N 1
ATOM 4116 C CA . VAL A 1 515 ? -9.755 13.128 39.451 1.00 79.75 515 VAL A CA 1
ATOM 4117 C C . VAL A 1 515 ? -8.649 12.103 39.181 1.00 79.75 515 VAL A C 1
ATOM 4119 O O . VAL A 1 515 ? -7.584 12.482 38.695 1.00 79.75 515 VAL A O 1
ATOM 4122 N N . GLN A 1 516 ? -8.909 10.806 39.382 1.00 76.31 516 GLN A N 1
ATOM 4123 C CA . GLN A 1 516 ? -7.940 9.750 39.054 1.00 76.31 516 GLN A CA 1
ATOM 4124 C C . GLN A 1 516 ? -7.584 9.723 37.558 1.00 76.31 516 GLN A C 1
ATOM 4126 O O . GLN A 1 516 ? -6.434 9.469 37.197 1.00 76.31 516 GLN A O 1
ATOM 4131 N N . LEU A 1 517 ? -8.543 10.004 36.669 1.00 73.94 517 LEU A N 1
ATOM 4132 C CA . LEU A 1 517 ? -8.292 10.089 35.230 1.00 73.94 517 LEU A CA 1
ATOM 4133 C C . LEU A 1 517 ? -7.388 11.283 34.890 1.00 73.94 517 LEU A C 1
ATOM 4135 O O . LEU A 1 517 ? -6.468 11.133 34.089 1.00 73.94 517 LEU A O 1
ATOM 4139 N N . VAL A 1 518 ? -7.606 12.442 35.519 1.00 75.44 518 VAL A N 1
ATOM 4140 C CA . VAL A 1 518 ? -6.744 13.625 35.356 1.00 75.44 518 VAL A CA 1
ATOM 4141 C C . VAL A 1 518 ? -5.324 13.342 35.852 1.00 75.44 518 VAL A C 1
ATOM 4143 O O . VAL A 1 518 ? -4.367 13.661 35.149 1.00 75.44 518 VAL A O 1
ATOM 4146 N N . GLU A 1 519 ? -5.167 12.678 36.999 1.00 81.44 519 GLU A N 1
ATOM 4147 C CA . GLU A 1 519 ? -3.852 12.254 37.499 1.00 81.44 519 GLU A CA 1
ATOM 4148 C C . GLU A 1 519 ? -3.155 11.292 36.527 1.00 81.44 519 GLU A C 1
ATOM 4150 O O . GLU A 1 519 ? -1.972 11.462 36.235 1.00 81.44 519 GLU A O 1
ATOM 4155 N N . LYS A 1 520 ? -3.883 10.329 35.946 1.00 82.88 520 LYS A N 1
ATOM 4156 C CA . LYS A 1 520 ? -3.331 9.406 34.938 1.00 82.88 520 LYS A CA 1
ATOM 4157 C C . LYS A 1 520 ? -2.957 10.097 33.628 1.00 82.88 520 LYS A C 1
ATOM 4159 O O . LYS A 1 520 ? -1.970 9.714 33.003 1.00 82.88 520 LYS A O 1
ATOM 4164 N N . ILE A 1 521 ? -3.705 11.119 33.211 1.00 78.94 521 ILE A N 1
ATOM 4165 C CA . ILE A 1 521 ? -3.348 11.962 32.060 1.00 78.94 521 ILE A CA 1
ATOM 4166 C C . ILE A 1 521 ? -2.062 12.741 32.358 1.00 78.94 521 ILE A C 1
ATOM 4168 O O . ILE A 1 521 ? -1.167 12.779 31.512 1.00 78.94 521 ILE A O 1
ATOM 4172 N N . GLN A 1 522 ? -1.928 13.308 33.558 1.00 80.38 522 GLN A N 1
ATOM 4173 C CA . GLN A 1 522 ? -0.714 14.009 33.976 1.00 80.38 522 GLN A CA 1
ATOM 4174 C C . GLN A 1 522 ? 0.497 13.060 34.016 1.00 80.38 522 GLN A C 1
ATOM 4176 O O . GLN A 1 522 ? 1.544 13.385 33.463 1.00 80.38 522 GLN A O 1
ATOM 4181 N N . GLU A 1 523 ? 0.337 11.853 34.562 1.00 79.62 523 GLU A N 1
ATOM 4182 C CA . GLU A 1 523 ? 1.384 10.821 34.598 1.00 79.62 523 GLU A CA 1
ATOM 4183 C C . GLU A 1 523 ? 1.808 10.400 33.176 1.00 79.62 523 GLU A C 1
ATOM 4185 O O . GLU A 1 523 ? 2.995 10.336 32.860 1.00 79.62 523 GLU A O 1
ATOM 4190 N N . ASN A 1 524 ? 0.848 10.210 32.262 1.00 84.31 524 ASN A N 1
ATOM 4191 C CA . ASN A 1 524 ? 1.136 9.975 30.843 1.00 84.31 524 ASN A CA 1
ATOM 4192 C C . ASN A 1 524 ? 1.870 11.151 30.185 1.00 84.31 524 ASN A C 1
ATOM 4194 O O . ASN A 1 524 ? 2.727 10.930 29.333 1.00 84.31 524 ASN A O 1
ATOM 4198 N N . SER A 1 525 ? 1.576 12.388 30.588 1.00 77.69 525 SER A N 1
ATOM 4199 C CA . SER A 1 525 ? 2.278 13.584 30.105 1.00 77.69 525 SER A CA 1
ATOM 4200 C C . SER A 1 525 ? 3.748 13.565 30.530 1.00 77.69 525 SER A C 1
ATOM 4202 O O . SER A 1 525 ? 4.635 13.859 29.730 1.00 77.69 525 SER A O 1
ATOM 4204 N N . GLU A 1 526 ? 4.021 13.158 31.771 1.00 80.62 526 GLU A N 1
ATOM 4205 C CA . GLU A 1 526 ? 5.382 12.986 32.285 1.00 80.62 526 GLU A CA 1
ATOM 4206 C C . GLU A 1 526 ? 6.126 11.856 31.560 1.00 80.62 526 GLU A C 1
ATOM 4208 O O . GLU A 1 526 ? 7.281 12.043 31.166 1.00 80.62 526 GLU A O 1
ATOM 4213 N N . TYR A 1 527 ? 5.463 10.721 31.298 1.00 73.81 527 TYR A N 1
ATOM 4214 C CA . TYR A 1 527 ? 6.037 9.647 30.480 1.00 73.81 527 TYR A CA 1
ATOM 4215 C C . TYR A 1 527 ? 6.342 10.112 29.048 1.00 73.81 527 TYR A C 1
ATOM 4217 O O . TYR A 1 527 ? 7.398 9.772 28.513 1.00 73.81 527 TYR A O 1
ATOM 4225 N N . VAL A 1 528 ? 5.482 10.933 28.433 1.00 85.06 528 VAL A N 1
ATOM 4226 C CA . VAL A 1 528 ? 5.734 11.517 27.103 1.00 85.06 528 VAL A CA 1
ATOM 4227 C C . VAL A 1 528 ? 6.962 12.434 27.124 1.00 85.06 528 VAL A C 1
ATOM 4229 O O . VAL A 1 528 ? 7.817 12.306 26.248 1.00 85.06 528 VAL A O 1
ATOM 4232 N N . ILE A 1 529 ? 7.117 13.290 28.141 1.00 78.50 529 ILE A N 1
ATOM 4233 C CA . ILE A 1 529 ? 8.298 14.161 28.288 1.00 78.50 529 ILE A CA 1
ATOM 4234 C C . ILE A 1 529 ? 9.578 13.330 28.472 1.00 78.50 529 ILE A C 1
ATOM 4236 O O . ILE A 1 529 ? 10.608 13.632 27.861 1.00 78.50 529 ILE A O 1
ATOM 4240 N N . GLN A 1 530 ? 9.534 12.251 29.260 1.00 78.62 530 GLN A N 1
ATOM 4241 C CA . GLN A 1 530 ? 10.681 11.346 29.416 1.00 78.62 530 GLN A CA 1
ATOM 4242 C C . GLN A 1 530 ? 11.049 10.647 28.103 1.00 78.62 530 GLN A C 1
ATOM 4244 O O . GLN A 1 530 ? 12.227 10.604 27.747 1.00 78.62 530 GLN A O 1
ATOM 4249 N N . ILE A 1 531 ? 10.061 10.149 27.352 1.00 79.50 531 ILE A N 1
ATOM 4250 C CA . ILE A 1 531 ? 10.280 9.547 26.027 1.00 79.50 531 ILE A CA 1
ATOM 4251 C C . ILE A 1 531 ? 10.911 10.567 25.074 1.00 79.50 531 ILE A C 1
ATOM 4253 O O . ILE A 1 531 ? 11.844 10.232 24.347 1.00 79.50 531 ILE A O 1
ATOM 4257 N N . GLN A 1 532 ? 10.447 11.816 25.099 1.00 75.94 532 GLN A N 1
ATOM 4258 C CA . GLN A 1 532 ? 10.978 12.885 24.257 1.00 75.94 532 GLN A CA 1
ATOM 4259 C C . GLN A 1 532 ? 12.430 13.229 24.625 1.00 75.94 532 GLN A C 1
ATOM 4261 O O . GLN A 1 532 ? 13.274 13.355 23.741 1.00 75.94 532 GLN A O 1
ATOM 4266 N N . THR A 1 533 ? 12.753 13.246 25.920 1.00 75.31 533 THR A N 1
ATOM 4267 C CA . THR A 1 533 ? 14.124 13.453 26.415 1.00 75.31 533 THR A CA 1
ATOM 4268 C C . THR A 1 533 ? 15.059 12.317 25.983 1.00 75.31 533 THR A C 1
ATOM 4270 O O . THR A 1 533 ? 16.169 12.568 25.515 1.00 75.31 533 THR A O 1
ATOM 4273 N N . LEU A 1 534 ? 14.607 11.060 26.085 1.00 73.00 534 LEU A N 1
ATOM 4274 C CA . LEU A 1 534 ? 15.367 9.893 25.621 1.00 73.00 534 LEU A CA 1
ATOM 4275 C C . LEU A 1 534 ? 15.546 9.897 24.099 1.00 73.00 534 LEU A C 1
ATOM 4277 O O . LEU A 1 534 ? 16.609 9.519 23.609 1.00 73.00 534 LEU A O 1
ATOM 4281 N N . LYS A 1 535 ? 14.543 10.361 23.347 1.00 82.38 535 LYS A N 1
ATOM 4282 C CA . LYS A 1 535 ? 14.633 10.519 21.892 1.00 82.38 535 LYS A CA 1
ATOM 4283 C C . LYS A 1 535 ? 15.702 11.544 21.507 1.00 82.38 535 LYS A C 1
ATOM 4285 O O . LYS A 1 535 ? 16.576 11.221 20.714 1.00 82.38 535 LYS A O 1
ATOM 4290 N N . GLU A 1 536 ? 15.716 12.716 22.141 1.00 76.19 536 GLU A N 1
ATOM 4291 C CA . GLU A 1 536 ? 16.768 13.726 21.932 1.00 76.19 536 GLU A CA 1
ATOM 4292 C C . GLU A 1 536 ? 18.170 13.223 22.323 1.00 76.19 536 GLU A C 1
ATOM 4294 O O . GLU A 1 536 ? 19.189 13.670 21.789 1.00 76.19 536 GLU A O 1
ATOM 4299 N N . GLU A 1 537 ? 18.260 12.312 23.292 1.00 75.81 537 GLU A N 1
ATOM 4300 C CA . GLU A 1 537 ? 19.519 11.680 23.686 1.00 75.81 537 GLU A CA 1
ATOM 4301 C C . GLU A 1 537 ? 19.990 10.635 22.660 1.00 75.81 537 GLU A C 1
ATOM 4303 O O . GLU A 1 537 ? 21.182 10.577 22.346 1.00 75.81 537 GLU A O 1
ATOM 4308 N N . ILE A 1 538 ? 19.064 9.858 22.088 1.00 80.56 538 ILE A N 1
ATOM 4309 C CA . ILE A 1 538 ? 19.327 8.950 20.964 1.00 80.56 538 ILE A CA 1
ATOM 4310 C C . ILE A 1 538 ? 19.771 9.747 19.733 1.00 80.56 538 ILE A C 1
ATOM 4312 O O . ILE A 1 538 ? 20.805 9.414 19.159 1.00 80.56 538 ILE A O 1
ATOM 4316 N N . ASP A 1 539 ? 19.084 10.837 19.388 1.00 84.06 539 ASP A N 1
ATOM 4317 C CA . ASP A 1 539 ? 19.437 11.693 18.248 1.00 84.06 539 ASP A CA 1
ATOM 4318 C C . ASP A 1 539 ? 20.834 12.312 18.429 1.00 84.06 539 ASP A C 1
ATOM 4320 O O . ASP A 1 539 ? 21.657 12.290 17.513 1.00 84.06 539 ASP A O 1
ATOM 4324 N N . ARG A 1 540 ? 21.176 12.771 19.645 1.00 81.62 540 ARG A N 1
ATOM 4325 C CA . ARG A 1 540 ? 22.544 13.221 19.969 1.00 81.62 540 ARG A CA 1
ATOM 4326 C C . ARG A 1 540 ? 23.590 12.118 19.804 1.00 81.62 540 ARG A C 1
ATOM 4328 O O . ARG A 1 540 ? 24.716 12.415 19.405 1.00 81.62 540 ARG A O 1
ATOM 4335 N N . LYS A 1 541 ? 23.254 10.862 20.114 1.00 79.44 541 LYS A N 1
ATOM 4336 C CA . LYS A 1 541 ? 24.162 9.721 19.917 1.00 79.44 541 LYS A CA 1
ATOM 4337 C C . LYS A 1 541 ? 24.309 9.335 18.449 1.00 79.44 541 LYS A C 1
ATOM 4339 O O . LYS A 1 541 ? 25.430 9.036 18.049 1.00 79.44 541 LYS A O 1
ATOM 4344 N N . ILE A 1 542 ? 23.235 9.385 17.664 1.00 80.25 542 ILE A N 1
ATOM 4345 C CA . ILE A 1 542 ? 23.270 9.158 16.211 1.00 80.25 542 ILE A CA 1
ATOM 4346 C C . ILE A 1 542 ? 24.166 10.208 15.551 1.00 80.25 542 ILE A C 1
ATOM 4348 O O . ILE A 1 542 ? 25.118 9.851 14.866 1.00 80.25 542 ILE A O 1
ATOM 4352 N N . LEU A 1 543 ? 23.970 11.487 15.878 1.00 83.44 543 LEU A N 1
ATOM 4353 C CA . LEU A 1 543 ? 24.779 12.585 15.339 1.00 83.44 543 LEU A CA 1
ATOM 4354 C C . LEU A 1 543 ? 26.259 12.487 15.764 1.00 83.44 543 LEU A C 1
ATOM 4356 O O . LEU A 1 543 ? 27.170 12.886 15.038 1.00 83.44 543 LEU A O 1
ATOM 4360 N N . GLY A 1 544 ? 26.523 11.915 16.943 1.00 76.50 544 GLY A N 1
ATOM 4361 C CA . GLY A 1 544 ? 27.872 11.553 17.378 1.00 76.50 544 GLY A CA 1
ATOM 4362 C C . GLY A 1 544 ? 28.483 10.385 16.591 1.00 76.50 544 GLY A C 1
ATOM 4363 O O . GLY A 1 544 ? 29.681 10.407 16.314 1.00 76.50 544 GLY A O 1
ATOM 4364 N N . GLN A 1 545 ? 27.687 9.380 16.216 1.00 69.62 545 GLN A N 1
ATOM 4365 C CA . GLN A 1 545 ? 28.133 8.266 15.371 1.00 69.62 545 GLN A CA 1
ATOM 4366 C C . GLN A 1 545 ? 28.399 8.709 13.932 1.00 69.62 545 GLN A C 1
ATOM 4368 O O . GLN A 1 545 ? 29.390 8.266 13.365 1.00 69.62 545 GLN A O 1
ATOM 4373 N N . GLU A 1 546 ? 27.589 9.613 13.380 1.00 76.25 546 GLU A N 1
ATOM 4374 C CA . GLU A 1 546 ? 27.810 10.206 12.055 1.00 76.25 546 GLU A CA 1
ATOM 4375 C C . GLU A 1 546 ? 29.147 10.950 11.991 1.00 76.25 546 GLU A C 1
ATOM 4377 O O . GLU A 1 546 ? 29.942 10.684 11.096 1.00 76.25 546 GLU A O 1
ATOM 4382 N N . ARG A 1 547 ? 29.473 11.779 12.997 1.00 76.12 547 ARG A N 1
ATOM 4383 C CA . ARG A 1 547 ? 30.796 12.432 13.068 1.00 76.12 547 ARG A CA 1
ATOM 4384 C C . ARG A 1 547 ? 31.953 11.437 13.120 1.00 76.12 547 ARG A C 1
ATOM 4386 O O . ARG A 1 547 ? 32.965 11.651 12.469 1.00 76.12 547 ARG A O 1
ATOM 4393 N N . LEU A 1 548 ? 31.812 10.341 13.870 1.00 71.62 548 LEU A N 1
ATOM 4394 C CA . LEU A 1 548 ? 32.834 9.287 13.909 1.00 71.62 548 LEU A CA 1
ATOM 4395 C C . LEU A 1 548 ? 32.957 8.538 12.573 1.00 71.62 548 LEU A C 1
ATOM 4397 O O . LEU A 1 548 ? 34.035 8.037 12.255 1.00 71.62 548 LEU A O 1
ATOM 4401 N N . LEU A 1 549 ? 31.867 8.433 11.811 1.00 72.31 549 LEU A N 1
ATOM 4402 C CA . LEU A 1 549 ? 31.838 7.792 10.499 1.00 72.31 549 LEU A CA 1
ATOM 4403 C C . LEU A 1 549 ? 32.504 8.685 9.448 1.00 72.31 549 LEU A C 1
ATOM 4405 O O . LEU A 1 549 ? 33.343 8.196 8.699 1.00 72.31 549 LEU A O 1
ATOM 4409 N N . GLU A 1 550 ? 32.244 9.990 9.487 1.00 74.56 550 GLU A N 1
ATOM 4410 C CA . GLU A 1 550 ? 32.911 10.974 8.632 1.00 74.56 550 GLU A CA 1
ATOM 4411 C C . GLU A 1 550 ? 34.406 11.113 8.965 1.00 74.56 550 GLU A C 1
ATOM 4413 O O . GLU A 1 550 ? 35.247 11.141 8.068 1.00 74.56 550 GLU A O 1
ATOM 4418 N N . ASP A 1 551 ? 34.785 11.076 10.246 1.00 73.12 551 ASP A N 1
ATOM 4419 C CA . ASP A 1 551 ? 36.196 10.994 10.646 1.00 73.12 551 ASP A CA 1
ATOM 4420 C C . ASP A 1 551 ? 36.855 9.701 10.126 1.00 73.12 551 ASP A C 1
ATOM 4422 O O . ASP A 1 551 ? 38.003 9.722 9.671 1.00 73.12 551 ASP A O 1
ATOM 4426 N N . LYS A 1 552 ? 36.134 8.569 10.146 1.00 74.19 552 LYS A N 1
ATOM 4427 C CA . LYS A 1 552 ? 36.609 7.287 9.602 1.00 74.19 552 LYS A CA 1
ATOM 4428 C C . LYS A 1 552 ? 36.750 7.333 8.079 1.00 74.19 552 LYS A C 1
ATOM 4430 O O . LYS A 1 552 ? 37.720 6.782 7.563 1.00 74.19 552 LYS A O 1
ATOM 4435 N N . GLU A 1 553 ? 35.833 7.980 7.368 1.00 71.75 553 GLU A N 1
ATOM 4436 C CA . GLU A 1 553 ? 35.922 8.194 5.920 1.00 71.75 553 GLU A CA 1
ATOM 4437 C C . GLU A 1 553 ? 37.074 9.127 5.556 1.00 71.75 553 GLU A C 1
ATOM 4439 O O . GLU A 1 553 ? 37.841 8.806 4.652 1.00 71.75 553 GLU A O 1
ATOM 4444 N N . ASN A 1 554 ? 37.280 10.209 6.309 1.00 75.75 554 ASN A N 1
ATOM 4445 C CA . ASN A 1 554 ? 38.425 11.101 6.136 1.00 75.75 554 ASN A CA 1
ATOM 4446 C C . ASN A 1 554 ? 39.756 10.369 6.371 1.00 75.75 554 ASN A C 1
ATOM 4448 O O . ASN A 1 554 ? 40.694 10.516 5.584 1.00 75.75 554 ASN A O 1
ATOM 4452 N N . LEU A 1 555 ? 39.839 9.520 7.401 1.00 73.12 555 LEU A N 1
ATOM 4453 C CA . LEU A 1 555 ? 40.989 8.639 7.637 1.00 73.12 555 LEU A CA 1
ATOM 4454 C C . LEU A 1 555 ? 41.164 7.602 6.519 1.00 73.12 555 LEU A C 1
ATOM 4456 O O . LEU A 1 555 ? 42.289 7.358 6.086 1.00 73.12 555 LEU A O 1
ATOM 4460 N N . ALA A 1 556 ? 40.077 7.014 6.017 1.00 76.31 556 ALA A N 1
ATOM 4461 C CA . ALA A 1 556 ? 40.118 6.081 4.893 1.00 76.31 556 ALA A CA 1
ATOM 4462 C C . ALA A 1 556 ? 40.553 6.771 3.592 1.00 76.31 556 ALA A C 1
ATOM 4464 O O . ALA A 1 556 ? 41.284 6.184 2.797 1.00 76.31 556 ALA A O 1
ATOM 4465 N N . MET A 1 557 ? 40.159 8.027 3.384 1.00 79.12 557 MET A N 1
ATOM 4466 C CA . MET A 1 557 ? 40.583 8.829 2.244 1.00 79.12 557 MET A CA 1
ATOM 4467 C C . MET A 1 557 ? 42.062 9.198 2.353 1.00 79.12 557 MET A C 1
ATOM 4469 O O . MET A 1 557 ? 42.786 9.033 1.379 1.00 79.12 557 MET A O 1
ATOM 4473 N N . GLN A 1 558 ? 42.552 9.574 3.540 1.00 74.31 558 GLN A N 1
ATOM 4474 C CA . GLN A 1 558 ? 43.990 9.758 3.772 1.00 74.31 558 GLN A CA 1
ATOM 4475 C C . GLN A 1 558 ? 44.784 8.463 3.544 1.00 74.31 558 GLN A C 1
ATOM 4477 O O . GLN A 1 558 ? 45.855 8.507 2.941 1.00 74.31 558 GLN A O 1
ATOM 4482 N N . LEU A 1 559 ? 44.253 7.307 3.964 1.00 74.94 559 LEU A N 1
ATOM 4483 C CA . LEU A 1 559 ? 44.858 6.003 3.682 1.00 74.94 559 LEU A CA 1
ATOM 4484 C C . LEU A 1 559 ? 44.878 5.695 2.179 1.00 74.94 559 LEU A C 1
ATOM 4486 O O . LEU A 1 559 ? 45.921 5.278 1.688 1.00 74.94 559 LEU A O 1
ATOM 4490 N N . ARG A 1 560 ? 43.799 5.977 1.433 1.00 77.69 560 ARG A N 1
ATOM 4491 C CA . ARG A 1 560 ? 43.783 5.835 -0.036 1.00 77.69 560 ARG A CA 1
ATOM 4492 C C . ARG A 1 560 ? 44.775 6.765 -0.724 1.00 77.69 560 ARG A C 1
ATOM 4494 O O . ARG A 1 560 ? 45.427 6.344 -1.673 1.00 77.69 560 ARG A O 1
ATOM 4501 N N . THR A 1 561 ? 44.910 8.008 -0.265 1.00 75.62 561 THR A N 1
ATOM 4502 C CA . THR A 1 561 ? 45.883 8.954 -0.828 1.00 75.62 561 THR A CA 1
ATOM 4503 C C . THR A 1 561 ? 47.310 8.465 -0.595 1.00 75.62 561 THR A C 1
ATOM 4505 O O . THR A 1 561 ? 48.097 8.415 -1.536 1.00 75.62 561 THR A O 1
ATOM 4508 N N . LEU A 1 562 ? 47.629 8.013 0.622 1.00 69.88 562 LEU A N 1
ATOM 4509 C CA . LEU A 1 562 ? 48.936 7.426 0.929 1.00 69.88 562 LEU A CA 1
ATOM 4510 C C . LEU A 1 562 ? 49.187 6.128 0.151 1.00 69.88 562 LEU A C 1
ATOM 4512 O O . LEU A 1 562 ? 50.310 5.880 -0.277 1.00 69.88 562 LEU A O 1
ATOM 4516 N N . GLU A 1 563 ? 48.160 5.311 -0.072 1.00 76.44 563 GLU A N 1
ATOM 4517 C CA . GLU A 1 563 ? 48.249 4.085 -0.868 1.00 76.44 563 GLU A CA 1
ATOM 4518 C C . GLU A 1 563 ? 48.473 4.389 -2.359 1.00 76.44 563 GLU A C 1
ATOM 4520 O O . GLU A 1 563 ? 49.300 3.742 -3.000 1.00 76.44 563 GLU A O 1
ATOM 4525 N N . LEU A 1 564 ? 47.834 5.432 -2.903 1.00 74.12 564 LEU A N 1
ATOM 4526 C CA . LEU A 1 564 ? 48.096 5.948 -4.252 1.00 74.12 564 LEU A CA 1
ATOM 4527 C C . LEU A 1 564 ? 49.516 6.503 -4.391 1.00 74.12 564 LEU A C 1
ATOM 4529 O O . LEU A 1 564 ? 50.190 6.217 -5.384 1.00 74.12 564 LEU A O 1
ATOM 4533 N N . GLU A 1 565 ? 50.007 7.251 -3.404 1.00 78.50 565 GLU A N 1
ATOM 4534 C CA . GLU A 1 565 ? 51.396 7.714 -3.374 1.00 78.50 565 GLU A CA 1
ATOM 4535 C C . GLU A 1 565 ? 52.371 6.532 -3.312 1.00 78.50 565 GLU A C 1
ATOM 4537 O O . GLU A 1 565 ? 53.351 6.496 -4.062 1.00 78.50 565 GLU A O 1
ATOM 4542 N N . MET A 1 566 ? 52.077 5.516 -2.491 1.00 74.31 566 MET A N 1
ATOM 4543 C CA . MET A 1 566 ? 52.910 4.320 -2.393 1.00 74.31 566 MET A CA 1
ATOM 4544 C C . MET A 1 566 ? 52.908 3.517 -3.695 1.00 74.31 566 MET A C 1
ATOM 4546 O O . MET A 1 566 ? 53.966 3.070 -4.131 1.00 74.31 566 MET A O 1
ATOM 4550 N N . ASN A 1 567 ? 51.754 3.390 -4.352 1.00 76.19 567 ASN A N 1
ATOM 4551 C CA . ASN A 1 567 ? 51.631 2.757 -5.663 1.00 76.19 567 ASN A CA 1
ATOM 4552 C C . ASN A 1 567 ? 52.366 3.554 -6.744 1.00 76.19 567 ASN A C 1
ATOM 4554 O O . ASN A 1 567 ? 53.048 2.964 -7.575 1.00 76.19 567 ASN A O 1
ATOM 4558 N N . THR A 1 568 ? 52.323 4.885 -6.697 1.00 75.81 568 THR A N 1
ATOM 4559 C CA . THR A 1 568 ? 53.061 5.745 -7.635 1.00 75.81 568 THR A CA 1
ATOM 4560 C C . THR A 1 568 ? 54.572 5.583 -7.464 1.00 75.81 568 THR A C 1
ATOM 4562 O O . THR A 1 568 ? 55.296 5.445 -8.449 1.00 75.81 568 THR A O 1
ATOM 4565 N N . ILE A 1 569 ? 55.069 5.550 -6.223 1.00 75.81 569 ILE A N 1
ATOM 4566 C CA . ILE A 1 569 ? 56.489 5.297 -5.932 1.00 75.81 569 ILE A CA 1
ATOM 4567 C C . ILE A 1 569 ? 56.876 3.871 -6.334 1.00 75.81 569 ILE A C 1
ATOM 4569 O O . ILE A 1 569 ? 57.929 3.670 -6.937 1.00 75.81 569 ILE A O 1
ATOM 4573 N N . LYS A 1 570 ? 56.022 2.884 -6.048 1.00 78.00 570 LYS A N 1
ATOM 4574 C CA . LYS A 1 570 ? 56.238 1.483 -6.419 1.00 78.00 570 LYS A CA 1
ATOM 4575 C C . LYS A 1 570 ? 56.298 1.310 -7.935 1.00 78.00 570 LYS A C 1
ATOM 4577 O O . LYS A 1 570 ? 57.206 0.642 -8.408 1.00 78.00 570 LYS A O 1
ATOM 4582 N N . ASN A 1 571 ? 55.413 1.958 -8.689 1.00 75.94 571 ASN A N 1
ATOM 4583 C CA . ASN A 1 571 ? 55.409 1.917 -10.151 1.00 75.94 571 ASN A CA 1
ATOM 4584 C C . ASN A 1 571 ? 56.650 2.592 -10.734 1.00 75.94 571 ASN A C 1
ATOM 4586 O O . ASN A 1 571 ? 57.307 1.998 -11.577 1.00 75.94 571 ASN A O 1
ATOM 4590 N N . LYS A 1 572 ? 57.053 3.760 -10.216 1.00 76.81 572 LYS A N 1
ATOM 4591 C CA . LYS A 1 572 ? 58.325 4.391 -10.611 1.00 76.81 572 LYS A CA 1
ATOM 4592 C C . LYS A 1 572 ? 59.533 3.505 -10.296 1.00 76.81 572 LYS A C 1
ATOM 4594 O O . LYS A 1 572 ? 60.503 3.493 -11.048 1.00 76.81 572 LYS A O 1
ATOM 4599 N N . ASN A 1 573 ? 59.485 2.753 -9.195 1.00 77.31 573 ASN A N 1
ATOM 4600 C CA . ASN A 1 573 ? 60.533 1.795 -8.857 1.00 77.31 573 ASN A CA 1
ATOM 4601 C C . ASN A 1 573 ? 60.511 0.566 -9.783 1.00 77.31 573 ASN A C 1
ATOM 4603 O O . ASN A 1 573 ? 61.575 0.106 -10.178 1.00 77.31 573 ASN A O 1
ATOM 4607 N N . ILE A 1 574 ? 59.331 0.078 -10.184 1.00 78.75 574 ILE A N 1
ATOM 4608 C CA . ILE A 1 574 ? 59.184 -0.985 -11.191 1.00 78.75 574 ILE A CA 1
ATOM 4609 C C . ILE A 1 574 ? 59.710 -0.509 -12.547 1.00 78.75 574 ILE A C 1
ATOM 4611 O O . ILE A 1 574 ? 60.502 -1.221 -13.148 1.00 78.75 574 ILE A O 1
ATOM 4615 N N . GLU A 1 575 ? 59.367 0.700 -12.994 1.00 75.81 575 GLU A N 1
ATOM 4616 C CA . GLU A 1 575 ? 59.888 1.283 -14.240 1.00 75.81 575 GLU A CA 1
ATOM 4617 C C . GLU A 1 575 ? 61.414 1.419 -14.204 1.00 75.81 575 GLU A C 1
ATOM 4619 O O . GLU A 1 575 ? 62.094 1.084 -15.173 1.00 75.81 575 GLU A O 1
ATOM 4624 N N . ALA A 1 576 ? 61.983 1.868 -13.082 1.00 71.50 576 ALA A N 1
ATOM 4625 C CA . ALA A 1 576 ? 63.432 1.940 -12.916 1.00 71.50 576 ALA A CA 1
ATOM 4626 C C . ALA A 1 576 ? 64.077 0.541 -12.912 1.00 71.50 576 ALA A C 1
ATOM 4628 O O . ALA A 1 576 ? 65.105 0.330 -13.560 1.00 71.50 576 ALA A O 1
ATOM 4629 N N . GLU A 1 577 ? 63.470 -0.433 -12.228 1.00 74.88 577 GLU A N 1
ATOM 4630 C CA . GLU A 1 577 ? 63.911 -1.829 -12.236 1.00 74.88 577 GLU A CA 1
ATOM 4631 C C . GLU A 1 577 ? 63.795 -2.457 -13.627 1.00 74.88 577 GLU A C 1
ATOM 4633 O O . GLU A 1 577 ? 64.678 -3.215 -14.018 1.00 74.88 577 GLU A O 1
ATOM 4638 N N . GLU A 1 578 ? 62.758 -2.139 -14.398 1.00 73.69 578 GLU A N 1
ATOM 4639 C CA . GLU A 1 578 ? 62.572 -2.584 -15.778 1.00 73.69 578 GLU A CA 1
ATOM 4640 C C . GLU A 1 578 ? 63.572 -1.933 -16.723 1.00 73.69 578 GLU A C 1
ATOM 4642 O O . GLU A 1 578 ? 64.158 -2.642 -17.533 1.00 73.69 578 GLU A O 1
ATOM 4647 N N . GLN A 1 579 ? 63.867 -0.639 -16.585 1.00 74.56 579 GLN A N 1
ATOM 4648 C CA . GLN A 1 579 ? 64.930 0.005 -17.361 1.00 74.56 579 GLN A CA 1
ATOM 4649 C C . GLN A 1 579 ? 66.299 -0.617 -17.057 1.00 74.56 579 GLN A C 1
ATOM 4651 O O . GLN A 1 579 ? 67.076 -0.883 -17.976 1.00 74.56 579 GLN A O 1
ATOM 4656 N N . ILE A 1 580 ? 66.587 -0.919 -15.786 1.00 76.44 580 ILE A N 1
ATOM 4657 C CA . ILE A 1 580 ? 67.807 -1.635 -15.385 1.00 76.44 580 ILE A CA 1
ATOM 4658 C C . ILE A 1 580 ? 67.811 -3.056 -15.960 1.00 76.44 580 ILE A C 1
ATOM 4660 O O . ILE A 1 580 ? 68.840 -3.516 -16.458 1.00 76.44 580 ILE A O 1
ATOM 4664 N N . ARG A 1 581 ? 66.672 -3.755 -15.935 1.00 80.94 581 ARG A N 1
ATOM 4665 C CA . ARG A 1 581 ? 66.528 -5.122 -16.452 1.00 80.94 581 ARG A CA 1
ATOM 4666 C C . ARG A 1 581 ? 66.662 -5.166 -17.971 1.00 80.94 581 ARG A C 1
ATOM 4668 O O . ARG A 1 581 ? 67.378 -6.024 -18.469 1.00 80.94 581 ARG A O 1
ATOM 4675 N N . ALA A 1 582 ? 66.074 -4.210 -18.684 1.00 74.81 582 ALA A N 1
ATOM 4676 C CA . ALA A 1 582 ? 66.183 -4.042 -20.128 1.00 74.81 582 ALA A CA 1
ATOM 4677 C C . ALA A 1 582 ? 67.624 -3.723 -20.534 1.00 74.81 582 ALA A C 1
ATOM 4679 O O . ALA A 1 582 ? 68.173 -4.392 -21.402 1.00 74.81 582 ALA A O 1
ATOM 4680 N N . LYS A 1 583 ? 68.293 -2.792 -19.843 1.00 75.44 583 LYS A N 1
ATOM 4681 C CA . LYS A 1 583 ? 69.718 -2.497 -20.073 1.00 75.44 583 LYS A CA 1
ATOM 4682 C C . LYS A 1 583 ? 70.616 -3.696 -19.761 1.00 75.44 583 LYS A C 1
ATOM 4684 O O . LYS A 1 583 ? 71.556 -3.970 -20.502 1.00 75.44 583 LYS A O 1
ATOM 4689 N N . SER A 1 584 ? 70.320 -4.438 -18.696 1.00 73.75 584 SER A N 1
ATOM 4690 C CA . SER A 1 584 ? 71.023 -5.679 -18.351 1.00 73.75 584 SER A CA 1
ATOM 4691 C C . SER A 1 584 ? 70.794 -6.769 -19.405 1.00 73.75 584 SER A C 1
ATOM 4693 O O . SER A 1 584 ? 71.735 -7.454 -19.795 1.00 73.75 584 SER A O 1
ATOM 4695 N N . HIS A 1 585 ? 69.575 -6.881 -19.941 1.00 73.62 585 HIS A N 1
ATOM 4696 C CA . HIS A 1 585 ? 69.251 -7.757 -21.064 1.00 73.62 585 HIS A CA 1
ATOM 4697 C C . HIS A 1 585 ? 69.931 -7.328 -22.362 1.00 73.62 585 HIS A C 1
ATOM 4699 O O . HIS A 1 585 ? 70.453 -8.196 -23.045 1.00 73.62 585 HIS A O 1
ATOM 4705 N N . GLU A 1 586 ? 70.021 -6.035 -22.683 1.00 76.94 586 GLU A N 1
ATOM 4706 C CA . GLU A 1 586 ? 70.782 -5.532 -23.838 1.00 76.94 586 GLU A CA 1
ATOM 4707 C C . GLU A 1 586 ? 72.270 -5.885 -23.716 1.00 76.94 586 GLU A C 1
ATOM 4709 O O . GLU A 1 586 ? 72.877 -6.391 -24.660 1.00 76.94 586 GLU A O 1
ATOM 4714 N N . ILE A 1 587 ? 72.866 -5.675 -22.538 1.00 75.31 587 ILE A N 1
ATOM 4715 C CA . ILE A 1 587 ? 74.272 -6.012 -22.273 1.00 75.31 587 ILE A CA 1
ATOM 4716 C C . ILE A 1 587 ? 74.488 -7.526 -22.321 1.00 75.31 587 ILE A C 1
ATOM 4718 O O . ILE A 1 587 ? 75.483 -7.985 -22.889 1.00 75.31 587 ILE A O 1
ATOM 4722 N N . SER A 1 588 ? 73.558 -8.305 -21.767 1.00 74.50 588 SER A N 1
ATOM 4723 C CA . SER A 1 588 ? 73.577 -9.763 -21.847 1.00 74.50 588 SER A CA 1
ATOM 4724 C C . SER A 1 588 ? 73.435 -10.226 -23.292 1.00 74.50 588 SER A C 1
ATOM 4726 O O . SER A 1 588 ? 74.199 -11.082 -23.707 1.00 74.50 588 SER A O 1
ATOM 4728 N N . HIS A 1 589 ? 72.549 -9.628 -24.091 1.00 69.38 589 HIS A N 1
ATOM 4729 C CA . HIS A 1 589 ? 72.374 -9.955 -25.507 1.00 69.38 589 HIS A CA 1
ATOM 4730 C C . HIS A 1 589 ? 73.605 -9.614 -26.338 1.00 69.38 589 HIS A C 1
ATOM 4732 O O . HIS A 1 589 ? 73.993 -10.400 -27.197 1.00 69.38 589 HIS A O 1
ATOM 4738 N N . MET A 1 590 ? 74.260 -8.484 -26.075 1.00 71.69 590 MET A N 1
ATOM 4739 C CA . MET A 1 590 ? 75.515 -8.147 -26.746 1.00 71.69 590 MET A CA 1
ATOM 4740 C C . MET A 1 590 ? 76.660 -9.071 -26.314 1.00 71.69 590 MET A C 1
ATOM 4742 O O . MET A 1 590 ? 77.447 -9.498 -27.155 1.00 71.69 590 MET A O 1
ATOM 4746 N N . SER A 1 591 ? 76.745 -9.421 -25.027 1.00 72.81 591 SER A N 1
ATOM 4747 C CA . SER A 1 591 ? 77.774 -10.336 -24.503 1.00 72.81 591 SER A CA 1
ATOM 4748 C C . SER A 1 591 ? 77.568 -11.768 -25.000 1.00 72.81 591 SER A C 1
ATOM 4750 O O . SER A 1 591 ? 78.527 -12.433 -25.388 1.00 72.81 591 SER A O 1
ATOM 4752 N N . GLN A 1 592 ? 76.312 -12.207 -25.056 1.00 70.69 592 GLN A N 1
ATOM 4753 C CA . GLN A 1 592 ? 75.877 -13.468 -25.639 1.00 70.69 592 GLN A CA 1
ATOM 4754 C C . GLN A 1 592 ? 76.175 -13.481 -27.140 1.00 70.69 592 GLN A C 1
ATOM 4756 O O . GLN A 1 592 ? 76.829 -14.398 -27.612 1.00 70.69 592 GLN A O 1
ATOM 4761 N N . GLY A 1 593 ? 75.823 -12.423 -27.877 1.00 72.88 593 GLY A N 1
ATOM 4762 C CA . GLY A 1 593 ? 76.138 -12.293 -29.301 1.00 72.88 593 GLY A CA 1
ATOM 4763 C C . GLY A 1 593 ? 77.645 -12.292 -29.582 1.00 72.88 593 GLY A C 1
ATOM 4764 O O . GLY A 1 593 ? 78.097 -12.860 -30.574 1.00 72.88 593 GLY A O 1
ATOM 4765 N N . MET A 1 594 ? 78.455 -11.715 -28.692 1.00 68.12 594 MET A N 1
ATOM 4766 C CA . MET A 1 594 ? 79.915 -11.770 -28.796 1.00 68.12 594 MET A CA 1
ATOM 4767 C C . MET A 1 594 ? 80.488 -13.165 -28.529 1.00 68.12 594 MET A C 1
ATOM 4769 O O . MET A 1 594 ? 81.423 -13.565 -29.227 1.00 68.12 594 MET A O 1
ATOM 4773 N N . LEU A 1 595 ? 79.956 -13.892 -27.543 1.00 71.69 595 LEU A N 1
ATOM 4774 C CA . LEU A 1 595 ? 80.307 -15.292 -27.291 1.00 71.69 595 LEU A CA 1
ATOM 4775 C C . LEU A 1 595 ? 79.875 -16.175 -28.462 1.00 71.69 595 LEU A C 1
ATOM 4777 O O . LEU A 1 595 ? 80.691 -16.939 -28.961 1.00 71.69 595 LEU A O 1
ATOM 4781 N N . GLU A 1 596 ? 78.666 -15.975 -28.983 1.00 64.94 596 GLU A N 1
ATOM 4782 C CA . GLU A 1 596 ? 78.141 -16.685 -30.148 1.00 64.94 596 GLU A CA 1
ATOM 4783 C C . GLU A 1 596 ? 78.961 -16.416 -31.408 1.00 64.94 596 GLU A C 1
ATOM 4785 O O . GLU A 1 596 ? 79.142 -17.317 -32.214 1.00 64.94 596 GLU A O 1
ATOM 4790 N N . LEU A 1 597 ? 79.492 -15.208 -31.609 1.00 71.50 597 LEU A N 1
ATOM 4791 C CA . LEU A 1 597 ? 80.376 -14.936 -32.744 1.00 71.50 597 LEU A CA 1
ATOM 4792 C C . LEU A 1 597 ? 81.753 -15.589 -32.576 1.00 71.50 597 LEU A C 1
ATOM 4794 O O . LEU A 1 597 ? 82.284 -16.122 -33.548 1.00 71.50 597 LEU A O 1
ATOM 4798 N N . HIS A 1 598 ? 82.325 -15.593 -31.369 1.00 67.88 598 HIS A N 1
ATOM 4799 C CA . HIS A 1 598 ? 83.600 -16.277 -31.114 1.00 67.88 598 HIS A CA 1
ATOM 4800 C C . HIS A 1 598 ? 83.462 -17.799 -31.198 1.00 67.88 598 HIS A C 1
ATOM 4802 O O . HIS A 1 598 ? 84.343 -18.467 -31.738 1.00 67.88 598 HIS A O 1
ATOM 4808 N N . GLU A 1 599 ? 82.342 -18.337 -30.723 1.00 70.56 599 GLU A N 1
ATOM 4809 C CA . GLU A 1 599 ? 82.008 -19.750 -30.829 1.00 70.56 599 GLU A CA 1
ATOM 4810 C C . GLU A 1 599 ? 81.703 -20.129 -32.277 1.00 70.56 599 GLU A C 1
ATOM 4812 O O . GLU A 1 599 ? 82.273 -21.100 -32.752 1.00 70.56 599 GLU A O 1
ATOM 4817 N N . LYS A 1 600 ? 80.967 -19.307 -33.042 1.00 71.56 600 LYS A N 1
ATOM 4818 C CA . LYS A 1 600 ? 80.752 -19.519 -34.487 1.00 71.56 600 LYS A CA 1
ATOM 4819 C C . LYS A 1 600 ? 82.052 -19.503 -35.282 1.00 71.56 600 LYS A C 1
ATOM 4821 O O . LYS A 1 600 ? 82.198 -20.273 -36.225 1.00 71.56 600 LYS A O 1
ATOM 4826 N N . ILE A 1 601 ? 83.008 -18.648 -34.925 1.00 71.00 601 ILE A N 1
ATOM 4827 C CA . ILE A 1 601 ? 84.317 -18.614 -35.591 1.00 71.00 601 ILE A CA 1
ATOM 4828 C C . ILE A 1 601 ? 85.109 -19.893 -35.280 1.00 71.00 601 ILE A C 1
ATOM 4830 O O . ILE A 1 601 ? 85.594 -20.542 -36.207 1.00 71.00 601 ILE A O 1
ATOM 4834 N N . ALA A 1 602 ? 85.177 -20.307 -34.011 1.00 71.88 602 ALA A N 1
ATOM 4835 C CA . ALA A 1 602 ? 85.824 -21.564 -33.629 1.00 71.88 602 ALA A CA 1
ATOM 4836 C C . ALA A 1 602 ? 85.097 -22.797 -34.206 1.00 71.88 602 ALA A C 1
ATOM 4838 O O . ALA A 1 602 ? 85.738 -23.772 -34.603 1.00 71.88 602 ALA A O 1
ATOM 4839 N N . GLU A 1 603 ? 83.768 -22.746 -34.313 1.00 66.88 603 GLU A N 1
ATOM 4840 C CA . GLU A 1 603 ? 82.946 -23.769 -34.951 1.00 66.88 603 GLU A CA 1
ATOM 4841 C C . GLU A 1 603 ? 83.200 -23.839 -36.444 1.00 66.88 603 GLU A C 1
ATOM 4843 O O . GLU A 1 603 ? 83.326 -24.938 -36.952 1.00 66.88 603 GLU A O 1
ATOM 4848 N N . ILE A 1 604 ? 83.341 -22.735 -37.174 1.00 72.25 604 ILE A N 1
ATOM 4849 C CA . ILE A 1 604 ? 83.624 -22.803 -38.616 1.00 72.25 604 ILE A CA 1
ATOM 4850 C C . ILE A 1 604 ? 85.010 -23.417 -38.878 1.00 72.25 604 ILE A C 1
ATOM 4852 O O . ILE A 1 604 ? 85.169 -24.223 -39.805 1.00 72.25 604 ILE A O 1
ATOM 4856 N N . GLU A 1 605 ? 86.005 -23.091 -38.051 1.00 63.38 605 GLU A N 1
ATOM 4857 C CA . GLU A 1 605 ? 87.354 -23.664 -38.150 1.00 63.38 605 GLU A CA 1
ATOM 4858 C C . GLU A 1 605 ? 87.371 -25.160 -37.793 1.00 63.38 605 GLU A C 1
ATOM 4860 O O . GLU A 1 605 ? 88.002 -25.973 -38.484 1.00 63.38 605 GLU A O 1
ATOM 4865 N N . LYS A 1 606 ? 86.602 -25.558 -36.775 1.00 70.62 606 LYS A N 1
ATOM 4866 C CA . LYS A 1 606 ? 86.422 -26.964 -36.405 1.00 70.62 606 LYS A CA 1
ATOM 4867 C C . LYS A 1 606 ? 85.583 -27.729 -37.433 1.00 70.62 606 LYS A C 1
ATOM 4869 O O . LYS A 1 606 ? 85.985 -28.801 -37.855 1.00 70.62 606 LYS A O 1
ATOM 4874 N N . ILE A 1 607 ? 84.486 -27.162 -37.927 1.00 73.88 607 ILE A N 1
ATOM 4875 C CA . ILE A 1 607 ? 83.622 -27.753 -38.958 1.00 73.88 607 ILE A CA 1
ATOM 4876 C C . ILE A 1 607 ? 84.412 -27.969 -40.243 1.00 73.88 607 ILE A C 1
ATOM 4878 O O . ILE A 1 607 ? 84.211 -28.982 -40.895 1.00 73.88 607 ILE A O 1
ATOM 4882 N N . SER A 1 608 ? 85.334 -27.084 -40.617 1.00 69.81 608 SER A N 1
ATOM 4883 C CA . SER A 1 608 ? 86.128 -27.288 -41.836 1.00 69.81 608 SER A CA 1
ATOM 4884 C C . SER A 1 608 ? 87.128 -28.440 -41.696 1.00 69.81 608 SER A C 1
ATOM 4886 O O . SER A 1 608 ? 87.265 -29.250 -42.611 1.00 69.81 608 SER A O 1
ATOM 4888 N N . THR A 1 609 ? 87.784 -28.568 -40.540 1.00 69.06 609 THR A N 1
ATOM 4889 C CA . THR A 1 609 ? 88.719 -29.679 -40.280 1.00 69.06 609 THR A CA 1
ATOM 4890 C C . THR A 1 609 ? 87.991 -31.005 -40.050 1.00 69.06 609 THR A C 1
ATOM 4892 O O . THR A 1 609 ? 88.394 -32.040 -40.591 1.00 69.06 609 THR A O 1
ATOM 4895 N N . ASP A 1 610 ? 86.857 -30.966 -39.354 1.00 67.62 610 ASP A N 1
ATOM 4896 C CA . ASP A 1 610 ? 85.986 -32.115 -39.156 1.00 67.62 610 ASP A CA 1
ATOM 4897 C C . ASP A 1 610 ? 85.360 -32.548 -40.483 1.00 67.62 610 ASP A C 1
ATOM 4899 O O . ASP A 1 610 ? 85.367 -33.738 -40.765 1.00 67.62 610 ASP A O 1
ATOM 4903 N N . ARG A 1 611 ? 84.915 -31.638 -41.358 1.00 71.56 611 ARG A N 1
ATOM 4904 C CA . ARG A 1 611 ? 84.310 -31.982 -42.660 1.00 71.56 611 ARG A CA 1
ATOM 4905 C C . ARG A 1 611 ? 85.299 -32.663 -43.605 1.00 71.56 611 ARG A C 1
ATOM 4907 O O . ARG A 1 611 ? 84.901 -33.591 -44.305 1.00 71.56 611 ARG A O 1
ATOM 4914 N N . GLU A 1 612 ? 86.576 -32.287 -43.563 1.00 61.91 612 GLU A N 1
ATOM 4915 C CA . GLU A 1 612 ? 87.639 -32.965 -44.317 1.00 61.91 612 GLU A CA 1
ATOM 4916 C C . GLU A 1 612 ? 87.868 -34.401 -43.797 1.00 61.91 612 GLU A C 1
ATOM 4918 O O . GLU A 1 612 ? 87.946 -35.355 -44.573 1.00 61.91 612 GLU A O 1
ATOM 4923 N N . SER A 1 613 ? 87.884 -34.595 -42.472 1.00 68.50 613 SER A N 1
ATOM 4924 C CA . SER A 1 613 ? 87.987 -35.935 -41.868 1.00 68.50 613 SER A CA 1
ATOM 4925 C C . SER A 1 613 ? 86.717 -36.775 -42.073 1.00 68.50 613 SER A C 1
ATOM 4927 O O . SER A 1 613 ? 86.778 -37.984 -42.306 1.00 68.50 613 SER A O 1
ATOM 4929 N N . HIS A 1 614 ? 85.555 -36.125 -42.063 1.00 65.69 614 HIS A N 1
ATOM 4930 C CA . HIS A 1 614 ? 84.254 -36.751 -42.210 1.00 65.69 614 HIS A CA 1
ATOM 4931 C C . HIS A 1 614 ? 84.009 -37.180 -43.653 1.00 65.69 614 HIS A C 1
ATOM 4933 O O . HIS A 1 614 ? 83.313 -38.163 -43.867 1.00 65.69 614 HIS A O 1
ATOM 4939 N N . PHE A 1 615 ? 84.621 -36.524 -44.643 1.00 70.75 615 PHE A N 1
ATOM 4940 C CA . PHE A 1 615 ? 84.573 -36.989 -46.027 1.00 70.75 615 PHE A CA 1
ATOM 4941 C C . PHE A 1 615 ? 85.298 -38.334 -46.205 1.00 70.75 615 PHE A C 1
ATOM 4943 O O . PHE A 1 615 ? 84.745 -39.253 -46.809 1.00 70.75 615 PHE A O 1
ATOM 4950 N N . LEU A 1 616 ? 86.482 -38.498 -45.602 1.00 68.81 616 LEU A N 1
ATOM 4951 C CA . LEU A 1 616 ? 87.213 -39.773 -45.630 1.00 68.81 616 LEU A CA 1
ATOM 4952 C C . LEU A 1 616 ? 86.468 -40.883 -44.871 1.00 68.81 616 LEU A C 1
ATOM 4954 O O . LEU A 1 616 ? 86.407 -42.019 -45.336 1.00 68.81 616 LEU A O 1
ATOM 4958 N N . VAL A 1 617 ? 85.847 -40.551 -43.737 1.00 68.69 617 VAL A N 1
ATOM 4959 C CA . VAL A 1 617 ? 85.064 -41.509 -42.938 1.00 68.69 617 VAL A CA 1
ATOM 4960 C C . VAL A 1 617 ? 83.717 -41.843 -43.588 1.00 68.69 617 VAL A C 1
ATOM 4962 O O . VAL A 1 617 ? 83.268 -42.983 -43.489 1.00 68.69 617 VAL A O 1
ATOM 4965 N N . LEU A 1 618 ? 83.064 -40.896 -44.266 1.00 65.44 618 LEU A N 1
ATOM 4966 C CA . LEU A 1 618 ? 81.823 -41.157 -44.997 1.00 65.44 618 LEU A CA 1
ATOM 4967 C C . LEU A 1 618 ? 82.067 -42.149 -46.122 1.00 65.44 618 LEU A C 1
ATOM 4969 O O . LEU A 1 618 ? 81.311 -43.102 -46.241 1.00 65.44 618 LEU A O 1
ATOM 4973 N N . GLN A 1 619 ? 83.169 -42.012 -46.859 1.00 63.91 619 GLN A N 1
ATOM 4974 C CA . GLN A 1 619 ? 83.498 -42.951 -47.928 1.00 63.91 619 GLN A CA 1
ATOM 4975 C C . GLN A 1 619 ? 83.671 -44.399 -47.422 1.00 63.91 619 GLN A C 1
ATOM 4977 O O . GLN A 1 619 ? 83.314 -45.345 -48.121 1.00 63.91 619 GLN A O 1
ATOM 4982 N N . GLU A 1 620 ? 84.162 -44.584 -46.193 1.00 71.81 620 GLU A N 1
ATOM 4983 C CA . GLU A 1 620 ? 84.276 -45.900 -45.550 1.00 71.81 620 GLU A CA 1
ATOM 4984 C C . GLU A 1 620 ? 82.966 -46.374 -44.897 1.00 71.81 620 GLU A C 1
ATOM 4986 O O . GLU A 1 620 ? 82.708 -47.580 -44.816 1.00 71.81 620 GLU A O 1
ATOM 4991 N N . LYS A 1 621 ? 82.103 -45.449 -44.459 1.00 66.88 621 LYS A N 1
ATOM 4992 C CA . LYS A 1 621 ? 80.763 -45.794 -43.980 1.00 66.88 621 LYS A CA 1
ATOM 4993 C C . LYS A 1 621 ? 79.913 -46.327 -45.132 1.00 66.88 621 LYS A C 1
ATOM 4995 O O . LYS A 1 621 ? 79.448 -47.440 -44.954 1.00 66.88 621 LYS A O 1
ATOM 5000 N N . ILE A 1 622 ? 79.898 -45.706 -46.318 1.00 76.56 622 ILE A N 1
ATOM 5001 C CA . ILE A 1 622 ? 79.130 -46.193 -47.494 1.00 76.56 622 ILE A CA 1
ATOM 5002 C C . ILE A 1 622 ? 79.343 -47.693 -47.778 1.00 76.56 622 ILE A C 1
ATOM 5004 O O . ILE A 1 622 ? 78.433 -48.442 -48.118 1.00 76.56 622 ILE A O 1
ATOM 5008 N N . ILE A 1 623 ? 80.573 -48.173 -47.596 1.00 69.94 623 ILE A N 1
ATOM 5009 C CA . ILE A 1 623 ? 80.926 -49.575 -47.859 1.00 69.94 623 ILE A CA 1
ATOM 5010 C C . ILE A 1 623 ? 80.438 -50.516 -46.749 1.00 69.94 623 ILE A C 1
ATOM 5012 O O . ILE A 1 623 ? 80.114 -51.682 -46.994 1.00 69.94 623 ILE A O 1
ATOM 5016 N N . ASN A 1 624 ? 80.434 -50.048 -45.503 1.00 75.12 624 ASN A N 1
ATOM 5017 C CA . ASN A 1 624 ? 79.901 -50.826 -44.392 1.00 75.12 624 ASN A CA 1
ATOM 5018 C C . ASN A 1 624 ? 78.383 -50.811 -44.392 1.00 75.12 624 ASN A C 1
ATOM 5020 O O . ASN A 1 624 ? 77.785 -51.772 -43.915 1.00 75.12 624 ASN A O 1
ATOM 5024 N N . THR A 1 625 ? 77.796 -49.775 -44.980 1.00 61.41 625 THR A N 1
ATOM 5025 C CA . THR A 1 625 ? 76.387 -49.508 -44.866 1.00 61.41 625 THR A CA 1
ATOM 5026 C C . THR A 1 625 ? 75.497 -50.400 -45.733 1.00 61.41 625 THR A C 1
ATOM 5028 O O . THR A 1 625 ? 74.489 -50.994 -45.333 1.00 61.41 625 THR A O 1
ATOM 5031 N N . GLU A 1 626 ? 75.980 -50.670 -46.929 1.00 63.94 626 GLU A N 1
ATOM 5032 C CA . GLU A 1 626 ? 75.386 -51.693 -47.778 1.00 63.94 626 GLU A CA 1
ATOM 5033 C C . GLU A 1 626 ? 75.379 -53.090 -47.109 1.00 63.94 626 GLU A C 1
ATOM 5035 O O . GLU A 1 626 ? 74.567 -53.948 -47.466 1.00 63.94 626 GLU A O 1
ATOM 5040 N N . LYS A 1 627 ? 76.227 -53.343 -46.092 1.00 64.44 627 LYS A N 1
ATOM 5041 C CA . LYS A 1 627 ? 76.262 -54.636 -45.389 1.00 64.44 627 LYS A CA 1
ATOM 5042 C C . LYS A 1 627 ? 75.231 -54.776 -44.266 1.00 64.44 627 LYS A C 1
ATOM 5044 O O . LYS A 1 627 ? 74.696 -55.881 -44.144 1.00 64.44 627 LYS A O 1
ATOM 5049 N N . ALA A 1 628 ? 74.911 -53.761 -43.453 1.00 59.34 628 ALA A N 1
ATOM 5050 C CA . ALA A 1 628 ? 73.919 -53.938 -42.378 1.00 59.34 628 ALA A CA 1
ATOM 5051 C C . ALA A 1 628 ? 72.474 -53.651 -42.804 1.00 59.34 628 ALA A C 1
ATOM 5053 O O . ALA A 1 628 ? 71.563 -54.185 -42.166 1.00 59.34 628 ALA A O 1
ATOM 5054 N N . VAL A 1 629 ? 72.224 -52.944 -43.915 1.00 65.44 629 VAL A N 1
ATOM 5055 C CA . VAL A 1 629 ? 70.870 -52.890 -44.510 1.00 65.44 629 VAL A CA 1
ATOM 5056 C C . VAL A 1 629 ? 70.374 -54.298 -44.868 1.00 65.44 629 VAL A C 1
ATOM 5058 O O . VAL A 1 629 ? 69.236 -54.656 -44.557 1.00 65.44 629 VAL A O 1
ATOM 5061 N N . SER A 1 630 ? 71.260 -55.151 -45.393 1.00 60.75 630 SER A N 1
ATOM 5062 C CA . SER A 1 630 ? 70.966 -56.562 -45.687 1.00 60.75 630 SER A CA 1
ATOM 5063 C C . SER A 1 630 ? 70.565 -57.365 -44.435 1.00 60.75 630 SER A C 1
ATOM 5065 O O . SER A 1 630 ? 69.640 -58.176 -44.475 1.00 60.75 630 SER A O 1
ATOM 5067 N N . ALA A 1 631 ? 71.185 -57.082 -43.284 1.00 62.53 631 ALA A N 1
ATOM 5068 C CA . ALA A 1 631 ? 70.855 -57.736 -42.016 1.00 62.53 631 ALA A CA 1
ATOM 5069 C C . ALA A 1 631 ? 69.547 -57.210 -41.383 1.00 62.53 631 ALA A C 1
ATOM 5071 O O . ALA A 1 631 ? 68.814 -57.972 -40.751 1.00 62.53 631 ALA A O 1
ATOM 5072 N N . LYS A 1 632 ? 69.218 -55.924 -41.565 1.00 59.69 632 LYS A N 1
ATOM 5073 C CA . LYS A 1 632 ? 68.001 -55.299 -41.012 1.00 59.69 632 LYS A CA 1
ATOM 5074 C C . LYS A 1 632 ? 66.718 -55.760 -41.695 1.00 59.69 632 LYS A C 1
ATOM 5076 O O . LYS A 1 632 ? 65.730 -56.014 -41.009 1.00 59.69 632 LYS A O 1
ATOM 5081 N N . ILE A 1 633 ? 66.751 -55.943 -43.015 1.00 63.62 633 ILE A N 1
ATOM 5082 C CA . ILE A 1 633 ? 65.615 -56.484 -43.779 1.00 63.62 633 ILE A CA 1
ATOM 5083 C C . ILE A 1 633 ? 65.223 -57.874 -43.250 1.00 63.62 633 ILE A C 1
ATOM 5085 O O . ILE A 1 633 ? 64.040 -58.198 -43.140 1.00 63.62 633 ILE A O 1
ATOM 5089 N N . GLN A 1 634 ? 66.209 -58.672 -42.830 1.00 62.75 634 GLN A N 1
ATOM 5090 C CA . GLN A 1 634 ? 65.971 -59.993 -42.257 1.00 62.75 634 GLN A CA 1
ATOM 5091 C C . GLN A 1 634 ? 65.294 -59.929 -40.872 1.00 62.75 634 GLN A C 1
ATOM 5093 O O . GLN A 1 634 ? 64.440 -60.761 -40.577 1.00 62.75 634 GLN A O 1
ATOM 5098 N N . ALA A 1 635 ? 65.604 -58.922 -40.049 1.00 62.00 635 ALA A N 1
ATOM 5099 C CA . ALA A 1 635 ? 64.994 -58.737 -38.728 1.00 62.00 635 ALA A CA 1
ATOM 5100 C C . ALA A 1 635 ? 63.547 -58.209 -38.798 1.00 62.00 635 ALA A C 1
ATOM 5102 O O . ALA A 1 635 ? 62.682 -58.665 -38.046 1.00 62.00 635 ALA A O 1
ATOM 5103 N N . SER A 1 636 ? 63.247 -57.299 -39.731 1.00 55.12 636 SER A N 1
ATOM 5104 C CA . SER A 1 636 ? 61.885 -56.778 -39.932 1.00 55.12 636 SER A CA 1
ATOM 5105 C C . SER A 1 636 ? 60.903 -57.861 -40.397 1.00 55.12 636 SER A C 1
ATOM 5107 O O . SER A 1 636 ? 59.732 -57.835 -40.019 1.00 55.12 636 SER A O 1
ATOM 5109 N N . SER A 1 637 ? 61.379 -58.876 -41.128 1.00 59.31 637 SER A N 1
ATOM 5110 C CA . SER A 1 637 ? 60.561 -60.038 -41.497 1.00 59.31 637 SER A CA 1
ATOM 5111 C C . SER A 1 637 ? 60.105 -60.878 -40.291 1.00 59.31 637 SER A C 1
ATOM 5113 O O . SER A 1 637 ? 59.096 -61.576 -40.397 1.00 59.31 637 SER A O 1
ATOM 5115 N N . GLU A 1 638 ? 60.807 -60.827 -39.154 1.00 64.06 638 GLU A N 1
ATOM 5116 C CA . GLU A 1 638 ? 60.424 -61.551 -37.933 1.00 64.06 638 GLU A CA 1
ATOM 5117 C C . GLU A 1 638 ? 59.459 -60.726 -37.058 1.00 64.06 638 GLU A C 1
ATOM 5119 O O . GLU A 1 638 ? 58.556 -61.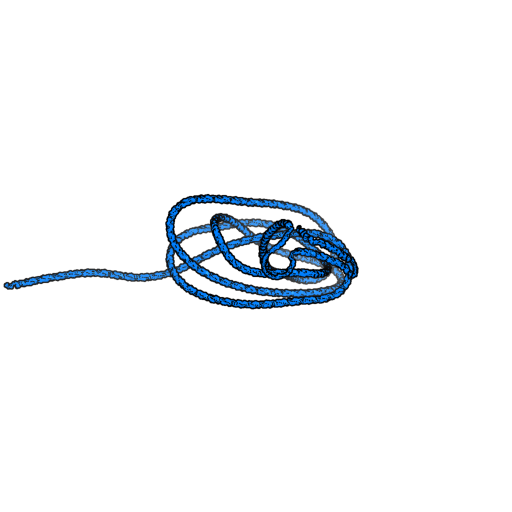281 -36.437 1.00 64.06 638 GLU A O 1
ATOM 5124 N N . GLN A 1 639 ? 59.564 -59.391 -37.067 1.00 59.19 639 GLN A N 1
ATOM 5125 C CA . GLN A 1 639 ? 58.640 -58.506 -36.338 1.00 59.19 639 GLN A CA 1
ATOM 5126 C C . GLN A 1 639 ? 57.209 -58.555 -36.892 1.00 59.19 639 GLN A C 1
ATOM 5128 O O . GLN A 1 639 ? 56.248 -58.545 -36.124 1.00 59.19 639 GLN A O 1
ATOM 5133 N N . ILE A 1 640 ? 57.056 -58.697 -38.212 1.00 69.31 640 ILE A N 1
ATOM 5134 C CA . ILE A 1 640 ? 55.739 -58.839 -38.852 1.00 69.31 640 ILE A CA 1
ATOM 5135 C C . ILE A 1 640 ? 55.021 -60.119 -38.380 1.00 69.31 640 ILE A C 1
ATOM 5137 O O . ILE A 1 640 ? 53.801 -60.117 -38.223 1.00 69.31 640 ILE A O 1
ATOM 5141 N N . LYS A 1 641 ? 55.752 -61.201 -38.067 1.00 64.06 641 LYS A N 1
ATOM 5142 C CA . LYS A 1 641 ? 55.148 -62.408 -37.468 1.00 64.06 641 LYS A CA 1
ATOM 5143 C C . LYS A 1 641 ? 54.633 -62.178 -36.044 1.00 64.06 641 LYS A C 1
ATOM 5145 O O . LYS A 1 641 ? 53.625 -62.783 -35.674 1.00 64.06 641 LYS A O 1
ATOM 5150 N N . ASN A 1 642 ? 55.303 -61.334 -35.259 1.00 66.44 642 ASN A N 1
ATOM 5151 C CA . ASN A 1 642 ? 54.912 -61.055 -33.874 1.00 66.44 642 ASN A CA 1
ATOM 5152 C C . ASN A 1 642 ? 53.655 -60.178 -33.810 1.00 66.44 642 ASN A C 1
ATOM 5154 O O . ASN A 1 642 ? 52.747 -60.486 -33.047 1.00 66.44 642 ASN A O 1
ATOM 5158 N N . LEU A 1 643 ? 53.525 -59.190 -34.700 1.00 57.97 643 LEU A N 1
ATOM 5159 C CA . LEU A 1 643 ? 52.299 -58.385 -34.815 1.00 57.97 643 LEU A CA 1
ATOM 5160 C C . LEU A 1 643 ? 51.070 -59.228 -35.197 1.00 57.97 643 LEU A C 1
ATOM 5162 O O . LEU A 1 643 ? 49.953 -58.931 -34.780 1.00 57.97 643 LEU A O 1
ATOM 5166 N N . GLY A 1 644 ? 51.270 -60.327 -35.934 1.00 69.50 644 GLY A N 1
ATOM 5167 C CA . GLY A 1 644 ? 50.214 -61.307 -36.195 1.00 69.50 644 GLY A CA 1
ATOM 5168 C C . GLY A 1 644 ? 49.699 -62.027 -34.939 1.00 69.50 644 GLY A C 1
ATOM 5169 O O . GLY A 1 644 ? 48.555 -62.475 -34.936 1.00 69.50 644 GLY A O 1
ATOM 5170 N N . HIS A 1 645 ? 50.501 -62.125 -33.872 1.00 62.78 645 HIS A N 1
ATOM 5171 C CA . HIS A 1 645 ? 50.071 -62.712 -32.597 1.00 62.78 645 HIS A CA 1
ATOM 5172 C C . HIS A 1 645 ? 49.296 -61.706 -31.735 1.00 62.78 645 HIS A C 1
ATOM 5174 O O . HIS A 1 645 ? 48.283 -62.075 -31.143 1.00 62.78 645 HIS A O 1
ATOM 5180 N N . ASP A 1 646 ? 49.699 -60.434 -31.726 1.00 67.56 646 ASP A N 1
ATOM 5181 C CA . ASP A 1 646 ? 49.018 -59.389 -30.946 1.00 67.56 646 ASP A CA 1
ATOM 5182 C C . ASP A 1 646 ? 47.598 -59.108 -31.471 1.00 67.56 646 ASP A C 1
ATOM 5184 O O . ASP A 1 646 ? 46.661 -58.907 -30.695 1.00 67.56 646 ASP A O 1
ATOM 5188 N N . LEU A 1 647 ? 47.403 -59.202 -32.791 1.00 63.56 647 LEU A N 1
ATOM 5189 C CA . LEU A 1 647 ? 46.089 -59.061 -33.430 1.00 63.56 647 LEU A CA 1
ATOM 5190 C C . LEU A 1 647 ? 45.103 -60.156 -32.985 1.00 63.56 647 LEU A C 1
ATOM 5192 O O . LEU A 1 647 ? 43.917 -59.883 -32.808 1.00 63.56 647 LEU A O 1
ATOM 5196 N N . ALA A 1 648 ? 45.591 -61.374 -32.726 1.00 67.06 648 ALA A N 1
ATOM 5197 C CA . ALA A 1 648 ? 44.766 -62.454 -32.188 1.00 67.06 648 ALA A CA 1
ATOM 5198 C C . ALA A 1 648 ? 44.359 -62.205 -30.721 1.00 67.06 648 ALA A C 1
ATOM 5200 O O . ALA A 1 648 ? 43.254 -62.576 -30.328 1.00 67.06 648 ALA A O 1
ATOM 5201 N N . SER A 1 649 ? 45.208 -61.536 -29.930 1.00 68.12 649 SER A N 1
ATOM 5202 C CA . SER A 1 649 ? 44.921 -61.197 -28.528 1.00 68.12 649 SER A CA 1
ATOM 5203 C C . SER A 1 649 ? 43.842 -60.115 -28.400 1.00 68.12 649 SER A C 1
ATOM 5205 O O . SER A 1 649 ? 42.912 -60.260 -27.609 1.00 68.12 649 SER A O 1
ATOM 5207 N N . LEU A 1 650 ? 43.907 -59.062 -29.221 1.00 63.12 650 LEU A N 1
ATOM 5208 C CA . LEU A 1 650 ? 42.902 -57.985 -29.239 1.00 63.12 650 LEU A CA 1
ATOM 5209 C C . LEU A 1 650 ? 41.513 -58.476 -29.674 1.00 63.12 650 LEU A C 1
ATOM 5211 O O . LEU A 1 650 ? 40.481 -57.977 -29.225 1.00 63.12 650 LEU A O 1
ATOM 5215 N N . GLN A 1 651 ? 41.468 -59.490 -30.538 1.00 67.94 651 GLN A N 1
ATOM 5216 C CA . GLN A 1 651 ? 40.213 -60.065 -31.013 1.00 67.94 651 GLN A CA 1
ATOM 5217 C C . GLN A 1 651 ? 39.502 -60.900 -29.932 1.00 67.94 651 GLN A C 1
ATOM 5219 O O . GLN A 1 651 ? 38.276 -61.017 -29.963 1.00 67.94 651 GLN A O 1
ATOM 5224 N N . GLN A 1 652 ? 40.251 -61.424 -28.957 1.00 72.94 652 GLN A N 1
ATOM 5225 C CA . GLN A 1 652 ? 39.711 -62.129 -27.795 1.00 72.94 652 GLN A CA 1
ATOM 5226 C C . GLN A 1 652 ? 39.118 -61.155 -26.762 1.00 72.94 652 GLN A C 1
ATOM 5228 O O . GLN A 1 652 ? 38.023 -61.394 -26.260 1.00 72.94 652 GLN A O 1
ATOM 5233 N N . GLU A 1 653 ? 39.772 -60.015 -26.521 1.00 71.81 653 GLU A N 1
ATOM 5234 C CA . GLU A 1 653 ? 39.284 -58.967 -25.608 1.00 71.81 653 GLU A CA 1
ATOM 5235 C C . GLU A 1 653 ? 37.955 -58.347 -26.086 1.00 71.81 653 GLU A C 1
ATOM 5237 O O . GLU A 1 653 ? 37.041 -58.101 -25.296 1.00 71.81 653 GLU A O 1
ATOM 5242 N N . LYS A 1 654 ? 37.775 -58.200 -27.407 1.00 72.38 654 LYS A N 1
ATOM 5243 C CA . LYS A 1 654 ? 36.499 -57.762 -27.996 1.00 72.38 654 LYS A CA 1
ATOM 5244 C C . LYS A 1 654 ? 35.327 -58.698 -27.648 1.00 72.38 654 LYS A C 1
ATOM 5246 O O . LYS A 1 654 ? 34.231 -58.211 -27.374 1.00 72.38 654 LYS A O 1
ATOM 5251 N N . GLN A 1 655 ? 35.536 -60.019 -27.640 1.00 71.38 655 GLN A N 1
ATOM 5252 C CA . GLN A 1 655 ? 34.474 -60.974 -27.286 1.00 71.38 655 GLN A CA 1
ATOM 5253 C C . GLN A 1 655 ? 34.061 -60.877 -25.811 1.00 71.38 655 GLN A C 1
ATOM 5255 O O . GLN A 1 655 ? 32.895 -61.109 -25.490 1.00 71.38 655 GLN A O 1
ATOM 5260 N N . GLU A 1 656 ? 34.980 -60.523 -24.910 1.00 69.56 656 GLU A N 1
ATOM 5261 C CA . GLU A 1 656 ? 34.668 -60.365 -23.484 1.00 69.56 656 GLU A CA 1
ATOM 5262 C C . GLU A 1 656 ? 33.807 -59.121 -23.217 1.00 69.56 656 GLU A C 1
ATOM 5264 O O . GLU A 1 656 ? 32.890 -59.173 -22.394 1.00 69.56 656 GLU A O 1
ATOM 5269 N N . LEU A 1 657 ? 34.033 -58.027 -23.952 1.00 64.25 657 LEU A N 1
ATOM 5270 C CA . LEU A 1 657 ? 33.212 -56.814 -23.852 1.00 64.25 657 LEU A CA 1
ATOM 5271 C C . LEU A 1 657 ? 31.790 -57.016 -24.399 1.00 64.25 657 LEU A C 1
ATOM 5273 O O . LEU A 1 657 ? 30.831 -56.544 -23.786 1.00 64.25 657 LEU A O 1
ATOM 5277 N N . GLU A 1 658 ? 31.624 -57.775 -25.487 1.00 69.62 658 GLU A N 1
ATOM 5278 C CA . GLU A 1 658 ? 30.294 -58.113 -26.023 1.00 69.62 658 GLU A CA 1
ATOM 5279 C C . GLU A 1 658 ? 29.440 -58.887 -24.995 1.00 69.62 658 GLU A C 1
ATOM 5281 O O . GLU A 1 658 ? 28.250 -58.606 -24.844 1.00 69.62 658 GLU A O 1
ATOM 5286 N N . GLN A 1 659 ? 30.041 -59.774 -24.190 1.00 69.31 659 GLN A N 1
ATOM 5287 C CA . GLN A 1 659 ? 29.321 -60.483 -23.119 1.00 69.31 659 GLN A CA 1
ATOM 5288 C C . GLN A 1 659 ? 28.869 -59.565 -21.970 1.00 69.31 659 GLN A C 1
ATOM 5290 O O . GLN A 1 659 ? 27.842 -59.828 -21.337 1.00 69.31 659 GLN A O 1
ATOM 5295 N N . GLN A 1 660 ? 29.596 -58.478 -21.689 1.00 71.94 660 GLN A N 1
ATOM 5296 C CA . GLN A 1 660 ? 29.201 -57.517 -20.652 1.00 71.94 660 GLN A CA 1
ATOM 5297 C C . GLN A 1 660 ? 27.992 -56.674 -21.079 1.00 71.94 660 GLN A C 1
ATOM 5299 O O . GLN A 1 660 ? 27.112 -56.408 -20.256 1.00 71.94 660 GLN A O 1
ATOM 5304 N N . CYS A 1 661 ? 27.896 -56.317 -22.362 1.00 66.56 661 CYS A N 1
ATOM 5305 C CA . CYS A 1 661 ? 26.736 -55.608 -22.903 1.00 66.56 661 CYS A CA 1
ATOM 5306 C C . CYS A 1 661 ? 25.443 -56.439 -22.806 1.00 66.56 661 CYS A C 1
ATOM 5308 O O . CYS A 1 661 ? 24.391 -55.895 -22.466 1.00 66.56 661 CYS A O 1
ATOM 5310 N N . GLU A 1 662 ? 25.514 -57.758 -23.016 1.00 74.50 662 GLU A N 1
ATOM 5311 C CA . GLU A 1 662 ? 24.355 -58.656 -22.880 1.00 74.50 662 GLU A CA 1
ATOM 5312 C C . GLU A 1 662 ? 23.823 -58.698 -21.431 1.00 74.50 662 GLU A C 1
ATOM 5314 O O . GLU A 1 662 ? 22.614 -58.760 -21.201 1.00 74.50 662 GLU A O 1
ATOM 5319 N N . LYS A 1 663 ? 24.716 -58.602 -20.433 1.00 70.12 663 LYS A N 1
ATOM 5320 C CA . LYS A 1 663 ? 24.346 -58.599 -19.008 1.00 70.12 663 LYS A CA 1
ATOM 5321 C C . LYS A 1 663 ? 23.578 -57.336 -18.603 1.00 70.12 663 LYS A C 1
ATOM 5323 O O . LYS A 1 663 ? 22.605 -57.441 -17.862 1.00 70.12 663 LYS A O 1
ATOM 5328 N N . LEU A 1 664 ? 23.984 -56.167 -19.100 1.00 60.69 664 LEU A N 1
ATOM 5329 C CA . LEU A 1 664 ? 23.304 -54.894 -18.814 1.00 60.69 664 LEU A CA 1
ATOM 5330 C C . LEU A 1 664 ? 21.912 -54.819 -19.460 1.00 60.69 664 LEU A C 1
ATOM 5332 O O . LEU A 1 664 ? 21.001 -54.214 -18.899 1.00 60.69 664 LEU A O 1
ATOM 5336 N N . LYS A 1 665 ? 21.710 -55.490 -20.600 1.00 71.50 665 LYS A N 1
ATOM 5337 C CA . LYS A 1 665 ? 20.411 -55.543 -21.284 1.00 71.50 665 LYS A CA 1
ATOM 5338 C C . LYS A 1 665 ? 19.325 -56.236 -20.446 1.00 71.50 665 LYS A C 1
ATOM 5340 O O . LYS A 1 665 ? 18.206 -55.739 -20.376 1.00 71.50 665 LYS A O 1
ATOM 5345 N N . LEU A 1 666 ? 19.667 -57.318 -19.741 1.00 70.19 666 LEU A N 1
ATOM 5346 C CA . LEU A 1 666 ? 18.731 -58.036 -18.859 1.00 70.19 666 LEU A CA 1
ATOM 5347 C C . LEU A 1 666 ? 18.290 -57.212 -17.636 1.00 70.19 666 LEU A C 1
ATOM 5349 O O . LEU A 1 666 ? 17.194 -57.414 -17.113 1.00 70.19 666 LEU A O 1
ATOM 5353 N N . GLU A 1 667 ? 19.127 -56.286 -17.168 1.00 65.94 667 GLU A N 1
ATOM 5354 C CA . GLU A 1 667 ? 18.817 -55.439 -16.012 1.00 65.94 667 GLU A CA 1
ATOM 5355 C C . GLU A 1 667 ? 17.778 -54.359 -16.367 1.00 65.94 667 GLU A C 1
ATOM 5357 O O . GLU A 1 667 ? 16.884 -54.069 -15.570 1.00 65.94 667 GLU A O 1
ATOM 5362 N N . VAL A 1 668 ? 17.820 -53.845 -17.602 1.00 69.81 668 VAL A N 1
ATOM 5363 C CA . VAL A 1 668 ? 16.843 -52.877 -18.131 1.00 69.81 668 VAL A CA 1
ATOM 5364 C C . VAL A 1 668 ? 15.450 -53.504 -18.285 1.00 69.81 668 VAL A C 1
ATOM 5366 O O . VAL A 1 668 ? 14.457 -52.896 -17.876 1.00 69.81 668 VAL A O 1
ATOM 5369 N N . ASP A 1 669 ? 15.360 -54.749 -18.762 1.00 75.62 669 ASP A N 1
ATOM 5370 C CA . ASP A 1 669 ? 14.079 -55.461 -18.904 1.00 75.62 669 ASP A CA 1
ATOM 5371 C C . ASP A 1 669 ? 13.386 -55.697 -17.544 1.00 75.62 669 ASP A C 1
ATOM 5373 O O . ASP A 1 669 ? 12.157 -55.633 -17.431 1.00 75.62 669 ASP A O 1
ATOM 5377 N N . SER A 1 670 ? 14.161 -55.895 -16.469 1.00 74.31 670 SER A N 1
ATOM 5378 C CA . SER A 1 670 ? 13.614 -56.036 -15.112 1.00 74.31 670 SER A CA 1
ATOM 5379 C C . SER A 1 670 ? 12.996 -54.740 -14.572 1.00 74.31 670 SER A C 1
ATOM 5381 O O . SER A 1 670 ? 12.073 -54.809 -13.755 1.00 74.31 670 SER A O 1
ATOM 5383 N N . VAL A 1 671 ? 13.496 -53.569 -14.976 1.00 70.31 671 VAL A N 1
ATOM 5384 C CA . VAL A 1 671 ? 12.973 -52.265 -14.532 1.00 70.31 671 VAL A CA 1
ATOM 5385 C C . VAL A 1 671 ? 11.678 -51.922 -15.274 1.00 70.31 671 VAL A C 1
ATOM 5387 O O . VAL A 1 671 ? 10.726 -51.436 -14.661 1.00 70.31 671 VAL A O 1
ATOM 5390 N N . GLN A 1 672 ? 11.593 -52.258 -16.563 1.00 74.88 672 GLN A N 1
ATOM 5391 C CA . GLN A 1 672 ? 10.417 -51.993 -17.396 1.00 74.88 672 GLN A CA 1
ATOM 5392 C C . GLN A 1 672 ? 9.159 -52.743 -16.914 1.00 74.88 672 GLN A C 1
ATOM 5394 O O . GLN A 1 672 ? 8.066 -52.172 -16.859 1.00 74.88 672 GLN A O 1
ATOM 5399 N N . ASN A 1 673 ? 9.305 -53.997 -16.476 1.00 76.31 673 ASN A N 1
ATOM 5400 C CA . ASN A 1 673 ? 8.182 -54.771 -15.930 1.00 76.31 673 ASN A CA 1
ATOM 5401 C C . ASN A 1 673 ? 7.599 -54.134 -14.659 1.00 76.31 673 ASN A C 1
ATOM 5403 O O . ASN A 1 673 ? 6.387 -54.117 -14.463 1.00 76.31 673 ASN A O 1
ATOM 5407 N N . ARG A 1 674 ? 8.455 -53.539 -13.824 1.00 73.31 674 ARG A N 1
ATOM 5408 C CA . ARG A 1 674 ? 8.057 -52.909 -12.559 1.00 73.31 674 ARG A CA 1
ATOM 5409 C C . ARG A 1 674 ? 7.315 -51.586 -12.767 1.00 73.31 674 ARG A C 1
ATOM 5411 O O . ARG A 1 674 ? 6.447 -51.243 -11.974 1.00 73.31 674 ARG A O 1
ATOM 5418 N N . LYS A 1 675 ? 7.618 -50.867 -13.854 1.00 74.56 675 LYS A N 1
ATOM 5419 C CA . LYS A 1 675 ? 6.872 -49.673 -14.283 1.00 74.56 675 LYS A CA 1
ATOM 5420 C C . LYS A 1 675 ? 5.440 -50.023 -14.713 1.00 74.56 675 LYS A C 1
ATOM 5422 O O . LYS A 1 675 ? 4.500 -49.345 -14.312 1.00 74.56 675 LYS A O 1
ATOM 5427 N N . SER A 1 676 ? 5.285 -51.115 -15.461 1.00 69.56 676 SER A N 1
ATOM 5428 C CA . SER A 1 676 ? 3.989 -51.588 -15.974 1.00 69.56 676 SER A CA 1
ATOM 5429 C C . SER A 1 676 ? 2.992 -51.897 -14.843 1.00 69.56 676 SER A C 1
ATOM 5431 O O . SER A 1 676 ? 1.812 -51.572 -14.937 1.00 69.56 676 SER A O 1
ATOM 5433 N N . GLU A 1 677 ? 3.483 -52.458 -13.734 1.00 74.56 677 GLU A N 1
ATOM 5434 C CA . GLU A 1 677 ? 2.676 -52.818 -12.557 1.00 74.56 677 GLU A CA 1
ATOM 5435 C C . GLU A 1 677 ? 2.119 -51.589 -11.805 1.00 74.56 677 GLU A C 1
ATOM 5437 O O . GLU A 1 677 ? 1.024 -51.635 -11.245 1.00 74.56 677 GLU A O 1
ATOM 5442 N N . VAL A 1 678 ? 2.835 -50.458 -11.828 1.00 67.44 678 VAL A N 1
ATOM 5443 C CA . VAL A 1 678 ? 2.391 -49.199 -11.199 1.00 67.44 678 VAL A CA 1
ATOM 5444 C C . VAL A 1 678 ? 1.336 -48.486 -12.053 1.00 67.44 678 VAL A C 1
ATOM 5446 O O . VAL A 1 678 ? 0.376 -47.932 -11.517 1.00 67.44 678 VAL A O 1
ATOM 5449 N N . GLU A 1 679 ? 1.466 -48.531 -13.380 1.00 70.69 679 GLU A N 1
ATOM 5450 C CA . GLU A 1 679 ? 0.502 -47.917 -14.306 1.00 70.69 679 GLU A CA 1
ATOM 5451 C C . GLU A 1 679 ? -0.887 -48.578 -14.235 1.00 70.69 679 GLU A C 1
ATOM 5453 O O . GLU A 1 679 ? -1.911 -47.906 -14.380 1.00 70.69 679 GLU A O 1
ATOM 5458 N N . GLU A 1 680 ? -0.950 -49.880 -13.952 1.00 71.56 680 GLU A N 1
ATOM 5459 C CA . GLU A 1 680 ? -2.216 -50.605 -13.793 1.00 71.56 680 GLU A CA 1
ATOM 5460 C C . GLU A 1 680 ? -2.949 -50.233 -12.488 1.00 71.56 680 GLU A C 1
ATOM 5462 O O . GLU A 1 680 ? -4.175 -50.097 -12.480 1.00 71.56 680 GLU A O 1
ATOM 5467 N N . GLN A 1 681 ? -2.214 -49.944 -11.406 1.00 73.31 681 GLN A N 1
ATOM 5468 C CA . GLN A 1 681 ? -2.804 -49.460 -10.148 1.00 73.31 681 GLN A CA 1
ATOM 5469 C C . GLN A 1 681 ? -3.422 -48.061 -10.283 1.00 73.31 681 GLN A C 1
ATOM 5471 O O . GLN A 1 681 ? -4.465 -47.791 -9.680 1.00 73.31 681 GLN A O 1
ATOM 5476 N N . MET A 1 682 ? -2.825 -47.176 -11.089 1.00 70.19 682 MET A N 1
ATOM 5477 C CA . MET A 1 682 ? -3.388 -45.841 -11.328 1.00 70.19 682 MET A CA 1
ATOM 5478 C C . MET A 1 682 ? -4.699 -45.904 -12.116 1.00 70.19 682 MET A C 1
ATOM 5480 O O . MET A 1 682 ? -5.677 -45.272 -11.715 1.00 70.19 682 MET A O 1
ATOM 5484 N N . ARG A 1 683 ? -4.769 -46.736 -13.165 1.00 76.19 683 ARG A N 1
ATOM 5485 C CA . ARG A 1 683 ? -6.011 -46.924 -13.937 1.00 76.19 683 ARG A CA 1
ATOM 5486 C C . ARG A 1 683 ? -7.164 -47.453 -13.081 1.00 76.19 683 ARG A C 1
ATOM 5488 O O . ARG A 1 683 ? -8.305 -47.032 -13.265 1.00 76.19 683 ARG A O 1
ATOM 5495 N N . ALA A 1 684 ? -6.882 -48.325 -12.111 1.00 72.88 684 ALA A N 1
ATOM 5496 C CA . ALA A 1 684 ? -7.901 -48.808 -11.178 1.00 72.88 684 ALA A CA 1
ATOM 5497 C C . ALA A 1 684 ? -8.500 -47.671 -10.326 1.00 72.88 684 ALA A C 1
ATOM 5499 O O . ALA A 1 684 ? -9.711 -47.631 -10.107 1.00 72.88 684 ALA A O 1
ATOM 5500 N N . LYS A 1 685 ? -7.672 -46.713 -9.890 1.00 69.38 685 LYS A N 1
ATOM 5501 C CA . LYS A 1 685 ? -8.122 -45.557 -9.100 1.00 69.38 685 LYS A CA 1
ATOM 5502 C C . LYS A 1 685 ? -8.888 -44.525 -9.929 1.00 69.38 685 LYS A C 1
ATOM 5504 O O . LYS A 1 685 ? -9.852 -43.942 -9.436 1.00 69.38 685 LYS A O 1
ATOM 5509 N N . GLU A 1 686 ? -8.526 -44.330 -11.193 1.00 71.88 686 GLU A N 1
ATOM 5510 C CA . GLU A 1 686 ? -9.290 -43.468 -12.105 1.00 71.88 686 GLU A CA 1
ATOM 5511 C C . GLU A 1 686 ? -10.686 -44.026 -12.401 1.00 71.88 686 GLU A C 1
ATOM 5513 O O . GLU A 1 686 ? -11.659 -43.268 -12.439 1.00 71.88 686 GLU A O 1
ATOM 5518 N N . HIS A 1 687 ? -10.818 -45.349 -12.537 1.00 73.69 687 HIS A N 1
ATOM 5519 C CA . HIS A 1 687 ? -12.122 -45.961 -12.781 1.00 73.69 687 HIS A CA 1
ATOM 5520 C C . HIS A 1 687 ? -13.059 -45.835 -11.564 1.00 73.69 687 HIS A C 1
ATOM 5522 O O . HIS A 1 687 ? -14.250 -45.567 -11.749 1.00 73.69 687 HIS A O 1
ATOM 5528 N N . GLU A 1 688 ? -12.531 -45.933 -10.337 1.00 74.12 688 GLU A N 1
ATOM 5529 C CA . GLU A 1 688 ? -13.272 -45.674 -9.089 1.00 74.12 688 GLU A CA 1
ATOM 5530 C C . GLU A 1 688 ? -13.802 -44.225 -9.039 1.00 74.12 688 GLU A C 1
ATOM 5532 O O . GLU A 1 688 ? -14.978 -43.997 -8.755 1.00 74.12 688 GLU A O 1
ATOM 5537 N N . ASN A 1 689 ? -12.981 -43.247 -9.439 1.00 71.94 689 ASN A N 1
ATOM 5538 C CA . ASN A 1 689 ? -13.399 -41.843 -9.535 1.00 71.94 689 ASN A CA 1
ATOM 5539 C C . ASN A 1 689 ? -14.485 -41.597 -10.595 1.00 71.94 689 ASN A C 1
ATOM 5541 O O . ASN A 1 689 ? -15.320 -40.710 -10.416 1.00 71.94 689 ASN A O 1
ATOM 5545 N N . SER A 1 690 ? -14.499 -42.358 -11.695 1.00 75.00 690 SER A N 1
ATOM 5546 C CA . SER A 1 690 ? -15.565 -42.236 -12.701 1.00 75.00 690 SER A CA 1
ATOM 5547 C C . SER A 1 690 ? -16.929 -42.693 -12.166 1.00 75.00 690 SER A C 1
ATOM 5549 O O . SER A 1 690 ? -17.925 -42.017 -12.415 1.00 75.00 690 SER A O 1
ATOM 5551 N N . GLY A 1 691 ? -16.971 -43.757 -11.352 1.00 72.62 691 GLY A N 1
ATOM 5552 C CA . GLY A 1 691 ? -18.217 -44.262 -10.763 1.00 72.62 691 GLY A CA 1
ATOM 5553 C C . GLY A 1 691 ? -18.854 -43.264 -9.794 1.00 72.62 691 GLY A C 1
ATOM 5554 O O . GLY A 1 691 ? -20.057 -43.026 -9.843 1.00 72.62 691 GLY A O 1
ATOM 5555 N N . LEU A 1 692 ? -18.035 -42.581 -8.989 1.00 66.69 692 LEU A N 1
ATOM 5556 C CA . LEU A 1 692 ? -18.509 -41.512 -8.100 1.00 66.69 692 LEU A CA 1
ATOM 5557 C C . LEU A 1 692 ? -19.034 -40.282 -8.866 1.00 66.69 692 LEU A C 1
ATOM 5559 O O . LEU A 1 692 ? -19.882 -39.545 -8.361 1.00 66.69 692 LEU A O 1
ATOM 5563 N N . ARG A 1 693 ? -18.549 -40.028 -10.091 1.00 73.94 693 ARG A N 1
ATOM 5564 C CA . ARG A 1 693 ? -19.075 -38.945 -10.942 1.00 73.94 693 ARG A CA 1
ATOM 5565 C C . ARG A 1 693 ? -20.444 -39.286 -11.527 1.00 73.94 693 ARG A C 1
ATOM 5567 O O . ARG A 1 693 ? -21.300 -38.407 -11.579 1.00 73.94 693 ARG A O 1
ATOM 5574 N N . GLU A 1 694 ? -20.670 -40.536 -11.922 1.00 71.00 694 GLU A N 1
ATOM 5575 C CA . GLU A 1 694 ? -21.989 -40.990 -12.384 1.00 71.00 694 GLU A CA 1
ATOM 5576 C C . GLU A 1 694 ? -23.029 -40.976 -11.257 1.00 71.00 694 GLU A C 1
ATOM 5578 O O . GLU A 1 694 ? -24.157 -40.535 -11.474 1.00 71.00 694 GLU A O 1
ATOM 5583 N N . GLU A 1 695 ? -22.647 -41.359 -10.035 1.00 70.69 695 GLU A N 1
ATOM 5584 C CA . GLU A 1 695 ? -23.539 -41.285 -8.870 1.00 70.69 695 GLU A CA 1
ATOM 5585 C C . GLU A 1 695 ? -23.965 -39.835 -8.568 1.00 70.69 695 GLU A C 1
ATOM 5587 O O . GLU A 1 695 ? -25.142 -39.565 -8.320 1.00 70.69 695 GLU A O 1
ATOM 5592 N N . ASN A 1 696 ? -23.042 -38.874 -8.703 1.00 69.12 696 ASN A N 1
ATOM 5593 C CA . ASN A 1 696 ? -23.365 -37.450 -8.585 1.00 69.12 696 ASN A CA 1
ATOM 5594 C C . ASN A 1 696 ? -24.327 -36.960 -9.679 1.00 69.12 696 ASN A C 1
ATOM 5596 O O . ASN A 1 696 ? -25.252 -36.210 -9.371 1.00 69.12 696 ASN A O 1
ATOM 5600 N N . LEU A 1 697 ? -24.165 -37.402 -10.931 1.00 74.12 697 LEU A N 1
ATOM 5601 C CA . LEU A 1 697 ? -25.105 -37.078 -12.014 1.00 74.12 697 LEU A CA 1
ATOM 5602 C C . LEU A 1 697 ? -26.508 -37.647 -11.745 1.00 74.12 697 LEU A C 1
ATOM 5604 O O . LEU A 1 697 ? -27.506 -36.969 -11.990 1.00 74.12 697 LEU A O 1
ATOM 5608 N N . GLY A 1 698 ? -26.597 -38.862 -11.194 1.00 72.12 698 GLY A N 1
ATOM 5609 C CA . GLY A 1 698 ? -27.865 -39.471 -10.784 1.00 72.12 698 GLY A CA 1
ATOM 5610 C C . GLY A 1 698 ? -28.572 -38.675 -9.683 1.00 72.12 698 GLY A C 1
ATOM 5611 O O . GLY A 1 698 ? -29.768 -38.391 -9.789 1.00 72.12 698 GLY A O 1
ATOM 5612 N N . LEU A 1 699 ? -27.824 -38.233 -8.667 1.00 69.19 699 LEU A N 1
ATOM 5613 C CA . LEU A 1 699 ? -28.346 -37.346 -7.624 1.00 69.19 699 LEU A CA 1
ATOM 5614 C C . LEU A 1 699 ? -28.805 -35.998 -8.202 1.00 69.19 699 LEU A C 1
ATOM 5616 O O . LEU A 1 699 ? -29.870 -35.504 -7.834 1.00 69.19 699 LEU A O 1
ATOM 5620 N N . GLN A 1 700 ? -28.085 -35.444 -9.176 1.00 71.69 700 GLN A N 1
ATOM 5621 C CA . GLN A 1 700 ? -28.472 -34.213 -9.873 1.00 71.69 700 GLN A CA 1
ATOM 5622 C C . GLN A 1 700 ? -29.790 -34.371 -10.661 1.00 71.69 700 GLN A C 1
ATOM 5624 O O . GLN A 1 700 ? -30.632 -33.469 -10.677 1.00 71.69 700 GLN A O 1
ATOM 5629 N N . GLY A 1 701 ? -30.028 -35.554 -11.235 1.00 74.06 701 GLY A N 1
ATOM 5630 C CA . GLY A 1 701 ? -31.319 -35.935 -11.817 1.00 74.06 701 GLY A CA 1
ATOM 5631 C C . GLY A 1 701 ? -32.453 -35.988 -10.783 1.00 74.06 701 GLY A C 1
ATOM 5632 O O . GLY A 1 701 ? -33.560 -35.518 -11.035 1.00 74.06 701 GLY A O 1
ATOM 5633 N N . THR A 1 702 ? -32.191 -36.510 -9.581 1.00 69.38 702 THR A N 1
ATOM 5634 C CA . THR A 1 702 ? -33.204 -36.493 -8.508 1.00 69.38 702 THR A CA 1
ATOM 5635 C C . THR A 1 702 ? -33.491 -35.084 -7.990 1.00 69.38 702 THR A C 1
ATOM 5637 O O . THR A 1 702 ? -34.646 -34.774 -7.703 1.00 69.38 702 THR A O 1
ATOM 5640 N N . ILE A 1 703 ? -32.480 -34.210 -7.946 1.00 73.06 703 ILE A N 1
ATOM 5641 C CA . ILE A 1 703 ? -32.640 -32.796 -7.583 1.00 73.06 703 ILE A CA 1
ATOM 5642 C C . ILE A 1 703 ? -33.534 -32.086 -8.603 1.00 73.06 703 ILE A C 1
ATOM 5644 O O . ILE A 1 703 ? -34.504 -31.460 -8.200 1.00 73.06 703 ILE A O 1
ATOM 5648 N N . THR A 1 704 ? -33.311 -32.274 -9.905 1.00 72.19 704 THR A N 1
ATOM 5649 C CA . THR A 1 704 ? -34.159 -31.661 -10.949 1.00 72.19 704 THR A CA 1
ATOM 5650 C C . THR A 1 704 ? -35.611 -32.155 -10.919 1.00 72.19 704 THR A C 1
ATOM 5652 O O . THR A 1 704 ? -36.538 -31.385 -11.176 1.00 72.19 704 THR A O 1
ATOM 5655 N N . VAL A 1 705 ? -35.858 -33.419 -10.551 1.00 75.19 705 VAL A N 1
ATOM 5656 C CA . VAL A 1 705 ? -37.231 -33.912 -10.322 1.00 75.19 705 VAL A CA 1
ATOM 5657 C C . VAL A 1 705 ? -37.849 -33.264 -9.082 1.00 75.19 705 VAL A C 1
ATOM 5659 O O . VAL A 1 705 ? -39.007 -32.846 -9.134 1.00 75.19 705 VAL A O 1
ATOM 5662 N N . LEU A 1 706 ? -37.104 -33.138 -7.981 1.00 69.44 706 LEU A N 1
ATOM 5663 C CA . LEU A 1 706 ? -37.581 -32.445 -6.782 1.00 69.44 706 LEU A CA 1
ATOM 5664 C C . LEU A 1 706 ? -37.852 -30.963 -7.056 1.00 69.44 706 LEU A C 1
ATOM 5666 O O . LEU A 1 706 ? -38.893 -30.477 -6.637 1.00 69.44 706 LEU A O 1
ATOM 5670 N N . GLU A 1 707 ? -37.006 -30.281 -7.825 1.00 74.62 707 GLU A N 1
ATOM 5671 C CA . GLU A 1 707 ? -37.216 -28.900 -8.281 1.00 74.62 707 GLU A CA 1
ATOM 5672 C C . GLU A 1 707 ? -38.490 -28.773 -9.116 1.00 74.62 707 GLU A C 1
ATOM 5674 O O . GLU A 1 707 ? -39.294 -27.877 -8.877 1.00 74.62 707 GLU A O 1
ATOM 5679 N N . LYS A 1 708 ? -38.752 -29.715 -10.032 1.00 74.31 708 LYS A N 1
ATOM 5680 C CA . LYS A 1 708 ? -40.029 -29.758 -10.755 1.00 74.31 708 LYS A CA 1
ATOM 5681 C C . LYS A 1 708 ? -41.215 -29.973 -9.807 1.00 74.31 708 LYS A C 1
ATOM 5683 O O . LYS A 1 708 ? -42.256 -29.347 -9.978 1.00 74.31 708 LYS A O 1
ATOM 5688 N N . THR A 1 709 ? -41.063 -30.837 -8.803 1.00 73.69 709 THR A N 1
ATOM 5689 C CA . THR A 1 709 ? -42.118 -31.100 -7.809 1.00 73.69 709 THR A CA 1
ATOM 5690 C C . THR A 1 709 ? -42.366 -29.872 -6.929 1.00 73.69 709 THR A C 1
ATOM 5692 O O . THR A 1 709 ? -43.506 -29.587 -6.571 1.00 73.69 709 THR A O 1
ATOM 5695 N N . ILE A 1 710 ? -41.308 -29.123 -6.606 1.00 73.81 710 ILE A N 1
ATOM 5696 C CA . ILE A 1 710 ? -41.377 -27.837 -5.912 1.00 73.81 710 ILE A CA 1
ATOM 5697 C C . ILE A 1 710 ? -42.085 -26.816 -6.799 1.00 73.81 710 ILE A C 1
ATOM 5699 O O . ILE A 1 710 ? -43.036 -26.222 -6.322 1.00 73.81 710 ILE A O 1
ATOM 5703 N N . ALA A 1 711 ? -41.749 -26.701 -8.086 1.00 71.94 711 ALA A N 1
ATOM 5704 C CA . ALA A 1 711 ? -42.433 -25.802 -9.019 1.00 71.94 711 ALA A CA 1
ATOM 5705 C C . ALA A 1 711 ? -43.931 -26.138 -9.180 1.00 71.94 711 ALA A C 1
ATOM 5707 O O . ALA A 1 711 ? -44.777 -25.248 -9.241 1.00 71.94 711 ALA A O 1
ATOM 5708 N N . GLU A 1 712 ? -44.297 -27.424 -9.200 1.00 75.19 712 GLU A N 1
ATOM 5709 C CA . GLU A 1 712 ? -45.702 -27.856 -9.194 1.00 75.19 712 GLU A CA 1
ATOM 5710 C C . GLU A 1 712 ? -46.396 -27.495 -7.870 1.00 75.19 712 GLU A C 1
ATOM 5712 O O . GLU A 1 712 ? -47.534 -27.020 -7.875 1.00 75.19 712 GLU A O 1
ATOM 5717 N N . LYS A 1 713 ? -45.708 -27.651 -6.730 1.00 72.06 713 LYS A N 1
ATOM 5718 C CA . LYS A 1 713 ? -46.217 -27.218 -5.422 1.00 72.06 713 LYS A CA 1
ATOM 5719 C C . LYS A 1 713 ? -46.284 -25.702 -5.288 1.00 72.06 713 LYS A C 1
ATOM 5721 O O . LYS A 1 713 ? -47.203 -25.226 -4.637 1.00 72.06 713 LYS A O 1
ATOM 5726 N N . GLU A 1 714 ? -45.387 -24.957 -5.922 1.00 70.06 714 GLU A N 1
ATOM 5727 C CA . GLU A 1 714 ? -45.395 -23.496 -6.034 1.00 70.06 714 GLU A CA 1
ATOM 5728 C C . GLU A 1 714 ? -46.536 -23.016 -6.932 1.00 70.06 714 GLU A C 1
ATOM 5730 O O . GLU A 1 714 ? -47.163 -22.005 -6.625 1.00 70.06 714 GLU A O 1
ATOM 5735 N N . ALA A 1 715 ? -46.884 -23.759 -7.987 1.00 71.12 715 ALA A N 1
ATOM 5736 C CA . ALA A 1 715 ? -48.074 -23.497 -8.794 1.00 71.12 715 ALA A CA 1
ATOM 5737 C C . ALA A 1 715 ? -49.368 -23.791 -8.010 1.00 71.12 715 ALA A C 1
ATOM 5739 O O . ALA A 1 715 ? -50.305 -22.991 -8.040 1.00 71.12 715 ALA A O 1
ATOM 5740 N N . GLU A 1 716 ? -49.418 -24.887 -7.241 1.00 74.94 716 GLU A N 1
ATOM 5741 C CA . GLU A 1 716 ? -50.521 -25.150 -6.304 1.00 74.94 716 GLU A CA 1
ATOM 5742 C C . GLU A 1 716 ? -50.610 -24.057 -5.225 1.00 74.94 716 GLU A C 1
ATOM 5744 O O . GLU A 1 716 ? -51.702 -23.553 -4.952 1.00 74.94 716 GLU A O 1
ATOM 5749 N N . LEU A 1 717 ? -49.473 -23.631 -4.663 1.00 67.69 717 LEU A N 1
ATOM 5750 C CA . LEU A 1 717 ? -49.381 -22.504 -3.732 1.00 67.69 717 LEU A CA 1
ATOM 5751 C C . LEU A 1 717 ? -49.828 -21.202 -4.386 1.00 67.69 717 LEU A C 1
ATOM 5753 O O . LEU A 1 717 ? -50.538 -20.455 -3.733 1.00 67.69 717 LEU A O 1
ATOM 5757 N N . SER A 1 718 ? -49.515 -20.972 -5.662 1.00 71.38 718 SER A N 1
ATOM 5758 C CA . SER A 1 718 ? -49.974 -19.806 -6.424 1.00 71.38 718 SER A CA 1
ATOM 5759 C C . SER A 1 718 ? -51.488 -19.831 -6.612 1.00 71.38 718 SER A C 1
ATOM 5761 O O . SER A 1 718 ? -52.140 -18.823 -6.380 1.00 71.38 718 SER A O 1
ATOM 5763 N N . THR A 1 719 ? -52.095 -20.984 -6.924 1.00 71.62 719 THR A N 1
ATOM 5764 C CA . THR A 1 719 ? -53.569 -21.089 -6.985 1.00 71.62 719 THR A CA 1
ATOM 5765 C C . THR A 1 719 ? -54.245 -20.971 -5.616 1.00 71.62 719 THR A C 1
ATOM 5767 O O . THR A 1 719 ? -55.363 -20.461 -5.516 1.00 71.62 719 THR A O 1
ATOM 5770 N N . LEU A 1 720 ? -53.599 -21.423 -4.535 1.00 68.38 720 LEU A N 1
ATOM 5771 C CA . LEU A 1 720 ? -54.086 -21.196 -3.172 1.00 68.38 720 LEU A CA 1
ATOM 5772 C C . LEU A 1 720 ? -53.887 -19.744 -2.734 1.00 68.38 720 LEU A C 1
ATOM 5774 O O . LEU A 1 720 ? -54.767 -19.216 -2.066 1.00 68.38 720 LEU A O 1
ATOM 5778 N N . GLN A 1 721 ? -52.793 -19.098 -3.137 1.00 65.75 721 GLN A N 1
ATOM 5779 C CA . GLN A 1 721 ? -52.546 -17.672 -2.955 1.00 65.75 721 GLN A CA 1
ATOM 5780 C C . GLN A 1 721 ? -53.537 -16.846 -3.760 1.00 65.75 721 GLN A C 1
ATOM 5782 O O . GLN A 1 721 ? -54.009 -15.858 -3.235 1.00 65.75 721 GLN A O 1
ATOM 5787 N N . GLU A 1 722 ? -53.939 -17.258 -4.961 1.00 75.00 722 GLU A N 1
ATOM 5788 C CA . GLU A 1 722 ? -54.974 -16.573 -5.741 1.00 75.00 722 GLU A CA 1
ATOM 5789 C C . GLU A 1 722 ? -56.346 -16.687 -5.057 1.00 75.00 722 GLU A C 1
ATOM 5791 O O . GLU A 1 722 ? -57.055 -15.694 -4.926 1.00 75.00 722 GLU A O 1
ATOM 5796 N N . LYS A 1 723 ? -56.691 -17.858 -4.497 1.00 75.81 723 LYS A N 1
ATOM 5797 C CA . LYS A 1 723 ? -57.901 -18.023 -3.662 1.00 75.81 723 LYS A CA 1
ATOM 5798 C C . LYS A 1 723 ? -57.822 -17.266 -2.337 1.00 75.81 723 LYS A C 1
ATOM 5800 O O . LYS A 1 723 ? -58.835 -16.751 -1.862 1.00 75.81 723 LYS A O 1
ATOM 5805 N N . LEU A 1 724 ? -56.640 -17.214 -1.726 1.00 70.19 724 LEU A N 1
ATOM 5806 C CA . LEU A 1 724 ? -56.376 -16.381 -0.559 1.00 70.19 724 LEU A CA 1
ATOM 5807 C C . LEU A 1 724 ? -56.528 -14.912 -0.946 1.00 70.19 724 LEU A C 1
ATOM 5809 O O . LEU A 1 724 ? -57.172 -14.188 -0.209 1.00 70.19 724 LEU A O 1
ATOM 5813 N N . HIS A 1 725 ? -56.051 -14.504 -2.121 1.00 70.38 725 HIS A N 1
ATOM 5814 C CA . HIS A 1 725 ? -56.114 -13.140 -2.622 1.00 70.38 725 HIS A CA 1
ATOM 5815 C C . HIS A 1 725 ? -57.534 -12.735 -3.028 1.00 70.38 725 HIS A C 1
ATOM 5817 O O . HIS A 1 725 ? -57.916 -11.584 -2.862 1.00 70.38 725 HIS A O 1
ATOM 5823 N N . GLU A 1 726 ? -58.362 -13.677 -3.483 1.00 76.62 726 GLU A N 1
ATOM 5824 C CA . GLU A 1 726 ? -59.798 -13.471 -3.684 1.00 76.62 726 GLU A CA 1
ATOM 5825 C C . GLU A 1 726 ? -60.512 -13.279 -2.336 1.00 76.62 726 GLU A C 1
ATOM 5827 O O . GLU A 1 726 ? -61.335 -12.375 -2.192 1.00 76.62 726 GLU A O 1
ATOM 5832 N N . LYS A 1 727 ? -60.145 -14.055 -1.304 1.00 69.75 727 LYS A N 1
ATOM 5833 C CA . LYS A 1 727 ? -60.660 -13.877 0.066 1.00 69.75 727 LYS A CA 1
ATOM 5834 C C . LYS A 1 727 ? -60.133 -12.617 0.745 1.00 69.75 727 LYS A C 1
ATOM 5836 O O . LYS A 1 727 ? -60.885 -11.961 1.459 1.00 69.75 727 LYS A O 1
ATOM 5841 N N . GLU A 1 728 ? -58.886 -12.249 0.496 1.00 66.56 728 GLU A N 1
ATOM 5842 C CA . GLU A 1 728 ? -58.290 -10.979 0.894 1.00 66.56 728 GLU A CA 1
ATOM 5843 C C . GLU A 1 728 ? -58.893 -9.829 0.103 1.00 66.56 728 GLU A C 1
ATOM 5845 O O . GLU A 1 728 ? -59.039 -8.767 0.675 1.00 66.56 728 GLU A O 1
ATOM 5850 N N . SER A 1 729 ? -59.307 -10.016 -1.154 1.00 68.56 729 SER A N 1
ATOM 5851 C CA . SER A 1 729 ? -60.058 -9.023 -1.931 1.00 68.56 729 SER A CA 1
ATOM 5852 C C . SER A 1 729 ? -61.480 -8.866 -1.412 1.00 68.56 729 SER A C 1
ATOM 5854 O O . SER A 1 729 ? -61.986 -7.754 -1.360 1.00 68.56 729 SER A O 1
ATOM 5856 N N . GLU A 1 730 ? -62.126 -9.942 -0.965 1.00 74.56 730 GLU A N 1
ATOM 5857 C CA . GLU A 1 730 ? -63.438 -9.888 -0.313 1.00 74.56 730 GLU A CA 1
ATOM 5858 C C . GLU A 1 730 ? -63.338 -9.208 1.065 1.00 74.56 730 GLU A C 1
ATOM 5860 O O . GLU A 1 730 ? -64.129 -8.318 1.389 1.00 74.56 730 GLU A O 1
ATOM 5865 N N . ALA A 1 731 ? -62.307 -9.548 1.846 1.00 63.62 731 ALA A N 1
ATOM 5866 C CA . ALA A 1 731 ? -61.968 -8.867 3.091 1.00 63.62 731 ALA A CA 1
ATOM 5867 C C . ALA A 1 731 ? -61.529 -7.418 2.841 1.00 63.62 731 ALA A C 1
ATOM 5869 O O . ALA A 1 731 ? -61.907 -6.542 3.603 1.00 63.62 731 ALA A O 1
ATOM 5870 N N . SER A 1 732 ? -60.815 -7.141 1.752 1.00 66.50 732 SER A N 1
ATOM 5871 C CA . SER A 1 732 ? -60.419 -5.808 1.290 1.00 66.50 732 SER A CA 1
ATOM 5872 C C . SER A 1 732 ? -61.632 -5.020 0.822 1.00 66.50 732 SER A C 1
ATOM 5874 O O . SER A 1 732 ? -61.694 -3.829 1.068 1.00 66.50 732 SER A O 1
ATOM 5876 N N . GLY A 1 733 ? -62.648 -5.658 0.241 1.00 74.00 733 GLY A N 1
ATOM 5877 C CA . GLY A 1 733 ? -63.955 -5.075 -0.066 1.00 74.00 733 GLY A CA 1
ATOM 5878 C C . GLY A 1 733 ? -64.695 -4.637 1.201 1.00 74.00 733 GLY A C 1
ATOM 5879 O O . GLY A 1 733 ? -65.253 -3.544 1.281 1.00 74.00 733 GLY A O 1
ATOM 5880 N N . GLN A 1 734 ? -64.648 -5.466 2.245 1.00 72.25 734 GLN A N 1
ATOM 5881 C CA . GLN A 1 734 ? -65.202 -5.116 3.555 1.00 72.25 734 GLN A CA 1
ATOM 5882 C C . GLN A 1 734 ? -64.366 -4.046 4.260 1.00 72.25 734 GLN A C 1
ATOM 5884 O O . GLN A 1 734 ? -64.926 -3.102 4.812 1.00 72.25 734 GLN A O 1
ATOM 5889 N N . ILE A 1 735 ? -63.037 -4.143 4.192 1.00 68.75 735 ILE A N 1
ATOM 5890 C CA . ILE A 1 735 ? -62.107 -3.137 4.698 1.00 68.75 735 ILE A CA 1
ATOM 5891 C C . ILE A 1 735 ? -62.281 -1.846 3.914 1.00 68.75 735 ILE A C 1
ATOM 5893 O O . ILE A 1 735 ? -62.253 -0.812 4.539 1.00 68.75 735 ILE A O 1
ATOM 5897 N N . THR A 1 736 ? -62.535 -1.845 2.606 1.00 70.06 736 THR A N 1
ATOM 5898 C CA . THR A 1 736 ? -62.807 -0.630 1.822 1.00 70.06 736 THR A CA 1
ATOM 5899 C C . THR A 1 736 ? -64.174 -0.059 2.147 1.00 70.06 736 THR A C 1
ATOM 5901 O O . THR A 1 736 ? -64.284 1.150 2.260 1.00 70.06 736 THR A O 1
ATOM 5904 N N . SER A 1 737 ? -65.192 -0.877 2.420 1.00 73.75 737 SER A N 1
ATOM 5905 C CA . SER A 1 737 ? -66.460 -0.403 2.994 1.00 73.75 737 SER A CA 1
ATOM 5906 C C . SER A 1 737 ? -66.248 0.258 4.362 1.00 73.75 737 SER A C 1
ATOM 5908 O O . SER A 1 737 ? -66.741 1.360 4.604 1.00 73.75 737 SER A O 1
ATOM 5910 N N . PHE A 1 738 ? -65.482 -0.377 5.254 1.00 62.75 738 PHE A N 1
ATOM 5911 C CA . PHE A 1 738 ? -65.129 0.206 6.546 1.00 62.75 738 PHE A CA 1
ATOM 5912 C C . PHE A 1 738 ? -64.192 1.402 6.402 1.00 62.75 738 PHE A C 1
ATOM 5914 O O . PHE A 1 738 ? -64.324 2.341 7.169 1.00 62.75 738 PHE A O 1
ATOM 5921 N N . THR A 1 739 ? -63.318 1.429 5.401 1.00 69.44 739 THR A N 1
ATOM 5922 C CA . THR A 1 739 ? -62.424 2.542 5.082 1.00 69.44 739 THR A CA 1
ATOM 5923 C C . THR A 1 739 ? -63.225 3.694 4.518 1.00 69.44 739 THR A C 1
ATOM 5925 O O . THR A 1 739 ? -62.981 4.796 4.948 1.00 69.44 739 THR A O 1
ATOM 5928 N N . VAL A 1 740 ? -64.246 3.482 3.684 1.00 73.75 740 VAL A N 1
ATOM 5929 C CA . VAL A 1 740 ? -65.166 4.540 3.234 1.00 73.75 740 VAL A CA 1
ATOM 5930 C C . VAL A 1 740 ? -65.992 5.068 4.407 1.00 73.75 740 VAL A C 1
ATOM 5932 O O . VAL A 1 740 ? -66.200 6.270 4.510 1.00 73.75 740 VAL A O 1
ATOM 5935 N N . GLN A 1 741 ? -66.427 4.217 5.340 1.00 70.50 741 GLN A N 1
ATOM 5936 C CA . GLN A 1 741 ? -67.085 4.684 6.568 1.00 70.50 741 GLN A CA 1
ATOM 5937 C C . GLN A 1 741 ? -66.124 5.459 7.474 1.00 70.50 741 GLN A C 1
ATOM 5939 O O . GLN A 1 741 ? -66.487 6.512 7.990 1.00 70.50 741 GLN A O 1
ATOM 5944 N N . ILE A 1 742 ? -64.896 4.970 7.637 1.00 68.31 742 ILE A N 1
ATOM 5945 C CA . ILE A 1 742 ? -63.823 5.640 8.370 1.00 68.31 742 ILE A CA 1
ATOM 5946 C C . ILE A 1 742 ? -63.419 6.922 7.652 1.00 68.31 742 ILE A C 1
ATOM 5948 O O . ILE A 1 742 ? -63.111 7.881 8.330 1.00 68.31 742 ILE A O 1
ATOM 5952 N N . ASP A 1 743 ? -63.444 6.979 6.327 1.00 74.88 743 ASP A N 1
ATOM 5953 C CA . ASP A 1 743 ? -63.053 8.133 5.527 1.00 74.88 743 ASP A CA 1
ATOM 5954 C C . ASP A 1 743 ? -64.171 9.167 5.489 1.00 74.88 743 ASP A C 1
ATOM 5956 O O . ASP A 1 743 ? -63.872 10.349 5.516 1.00 74.88 743 ASP A O 1
ATOM 5960 N N . ASN A 1 744 ? -65.440 8.760 5.550 1.00 74.25 744 ASN A N 1
ATOM 5961 C CA . ASN A 1 744 ? -66.559 9.664 5.805 1.00 74.25 744 ASN A CA 1
ATOM 5962 C C . ASN A 1 744 ? -66.491 10.211 7.233 1.00 74.25 744 ASN A C 1
ATOM 5964 O O . ASN A 1 744 ? -66.582 11.416 7.423 1.00 74.25 744 ASN A O 1
ATOM 5968 N N . LEU A 1 745 ? -66.219 9.363 8.230 1.00 69.56 745 LEU A N 1
ATOM 5969 C CA . LEU A 1 745 ? -65.986 9.812 9.605 1.00 69.56 745 LEU A CA 1
ATOM 5970 C C . LEU A 1 745 ? -64.710 10.646 9.731 1.00 69.56 745 LEU A C 1
ATOM 5972 O O . LEU A 1 745 ? -64.670 11.544 10.559 1.00 69.56 745 LEU A O 1
ATOM 5976 N N . LYS A 1 746 ? -63.679 10.395 8.917 1.00 67.06 746 LYS A N 1
ATOM 5977 C CA . LYS A 1 746 ? -62.494 11.247 8.803 1.00 67.06 746 LYS A CA 1
ATOM 5978 C C . LYS A 1 746 ? -62.828 12.513 8.050 1.00 67.06 746 LYS A C 1
ATOM 5980 O O . LYS A 1 746 ? -62.229 13.511 8.374 1.00 67.06 746 LYS A O 1
ATOM 5985 N N . HIS A 1 747 ? -63.727 12.518 7.074 1.00 70.94 747 HIS A N 1
ATOM 5986 C CA . HIS A 1 747 ? -64.149 13.734 6.393 1.00 70.94 747 HIS A CA 1
ATOM 5987 C C . HIS A 1 747 ? -64.987 14.593 7.343 1.00 70.94 747 HIS A C 1
ATOM 5989 O O . HIS A 1 747 ? -64.825 15.808 7.360 1.00 70.94 747 HIS A O 1
ATOM 5995 N N . ASP A 1 748 ? -65.802 13.980 8.200 1.00 69.88 748 ASP A N 1
ATOM 5996 C CA . ASP A 1 748 ? -66.495 14.650 9.297 1.00 69.88 748 ASP A CA 1
ATOM 5997 C C . ASP A 1 748 ? -65.495 15.112 10.365 1.00 69.88 748 ASP A C 1
ATOM 5999 O O . ASP A 1 748 ? -65.564 16.250 10.820 1.00 69.88 748 ASP A O 1
ATOM 6003 N N . LEU A 1 749 ? -64.497 14.289 10.706 1.00 66.50 749 LEU A N 1
ATOM 6004 C CA . LEU A 1 749 ? -63.404 14.657 11.607 1.00 66.50 749 LEU A CA 1
ATOM 6005 C C . LEU A 1 749 ? -62.532 15.756 11.007 1.00 66.50 749 LEU A C 1
ATOM 6007 O O . LEU A 1 749 ? -62.085 16.594 11.763 1.00 66.50 749 LEU A O 1
ATOM 6011 N N . VAL A 1 750 ? -62.317 15.783 9.691 1.00 75.69 750 VAL A N 1
ATOM 6012 C CA . VAL A 1 750 ? -61.587 16.807 8.934 1.00 75.69 750 VAL A CA 1
ATOM 6013 C C . VAL A 1 750 ? -62.443 18.052 8.818 1.00 75.69 750 VAL A C 1
ATOM 6015 O O . VAL A 1 750 ? -61.905 19.136 8.915 1.00 75.69 750 VAL A O 1
ATOM 6018 N N . SER A 1 751 ? -63.765 17.948 8.696 1.00 71.06 751 SER A N 1
ATOM 6019 C CA . SER A 1 751 ? -64.667 19.101 8.759 1.00 71.06 751 SER A CA 1
ATOM 6020 C C . SER A 1 751 ? -64.638 19.725 10.154 1.00 71.06 751 SER A C 1
ATOM 6022 O O . SER A 1 751 ? -64.449 20.930 10.283 1.00 71.06 751 SER A O 1
ATOM 6024 N N . VAL A 1 752 ? -64.719 18.906 11.206 1.00 63.66 752 VAL A N 1
ATOM 6025 C CA . VAL A 1 752 ? -64.586 19.339 12.606 1.00 63.66 752 VAL A CA 1
ATOM 6026 C C . VAL A 1 752 ? -63.149 19.768 12.922 1.00 63.66 752 VAL A C 1
ATOM 6028 O O . VAL A 1 752 ? -62.949 20.689 13.705 1.00 63.66 752 VAL A O 1
ATOM 6031 N N . GLN A 1 753 ? -62.131 19.157 12.311 1.00 64.69 753 GLN A N 1
ATOM 6032 C CA . GLN A 1 753 ? -60.730 19.561 12.427 1.00 64.69 753 GLN A CA 1
ATOM 6033 C C . GLN A 1 753 ? -60.454 20.815 11.627 1.00 64.69 753 GLN A C 1
ATOM 6035 O O . GLN A 1 753 ? -59.575 21.539 12.040 1.00 64.69 753 GLN A O 1
ATOM 6040 N N . ASN A 1 754 ? -61.169 21.098 10.543 1.00 73.00 754 ASN A N 1
ATOM 6041 C CA . ASN A 1 754 ? -61.067 22.337 9.787 1.00 73.00 754 ASN A CA 1
ATOM 6042 C C . ASN A 1 754 ? -61.779 23.455 10.539 1.00 73.00 754 ASN A C 1
ATOM 6044 O O . ASN A 1 754 ? -61.230 24.539 10.604 1.00 73.00 754 ASN A O 1
ATOM 6048 N N . G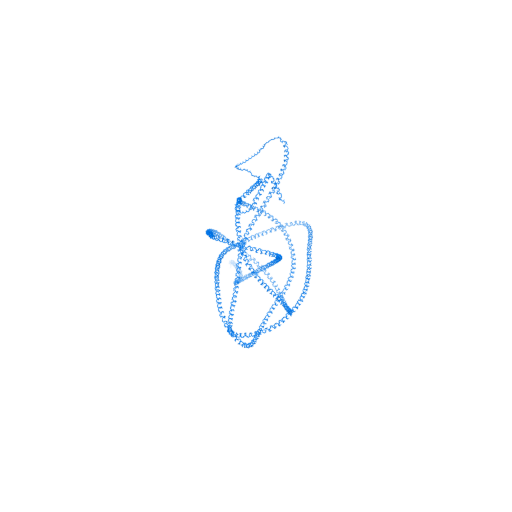LU A 1 755 ? -62.911 23.195 11.203 1.00 69.62 755 GLU A N 1
ATOM 6049 C CA . GLU A 1 755 ? -63.500 24.138 12.166 1.00 69.62 755 GLU A CA 1
ATOM 6050 C C . GLU A 1 755 ? -62.578 24.345 13.377 1.00 69.62 755 GLU A C 1
ATOM 6052 O O . GLU A 1 755 ? -62.345 25.475 13.801 1.00 69.62 755 GLU A O 1
ATOM 6057 N N . LYS A 1 756 ? -61.976 23.273 13.910 1.00 66.38 756 LYS A N 1
ATOM 6058 C CA . LYS A 1 756 ? -60.935 23.346 14.947 1.00 66.38 756 LYS A CA 1
ATOM 6059 C C . LYS A 1 756 ? -59.692 24.052 14.430 1.00 66.38 756 LYS A C 1
ATOM 6061 O O . LYS A 1 756 ? -59.086 24.762 15.207 1.00 66.38 756 LYS A O 1
ATOM 6066 N N . HIS A 1 757 ? -59.324 23.892 13.163 1.00 68.12 757 HIS A N 1
ATOM 6067 C CA . HIS A 1 757 ? -58.159 24.507 12.543 1.00 68.12 757 HIS A CA 1
ATOM 6068 C C . HIS A 1 757 ? -58.442 25.961 12.195 1.00 68.12 757 HIS A C 1
ATOM 6070 O O . HIS A 1 757 ? -57.546 26.771 12.304 1.00 68.12 757 HIS A O 1
ATOM 6076 N N . GLU A 1 758 ? -59.672 26.340 11.859 1.00 69.19 758 GLU A N 1
ATOM 6077 C CA . GLU A 1 758 ? -60.097 27.733 11.740 1.00 69.19 758 GLU A CA 1
ATOM 6078 C C . GLU A 1 758 ? -60.129 28.396 13.115 1.00 69.19 758 GLU A C 1
ATOM 6080 O O . GLU A 1 758 ? -59.675 29.528 13.252 1.00 69.19 758 GLU A O 1
ATOM 6085 N N . LEU A 1 759 ? -60.593 27.696 14.154 1.00 60.38 759 LEU A N 1
ATOM 6086 C CA . LEU A 1 759 ? -60.515 28.163 15.539 1.00 60.38 759 LEU A CA 1
ATOM 6087 C C . LEU A 1 759 ? -59.069 28.201 16.047 1.00 60.38 759 LEU A C 1
ATOM 6089 O O . LEU A 1 759 ? -58.704 29.145 16.734 1.00 60.38 759 LEU A O 1
ATOM 6093 N N . GLU A 1 760 ? -58.224 27.241 15.675 1.00 64.69 760 GLU A N 1
ATOM 6094 C CA . GLU A 1 760 ? -56.789 27.233 15.957 1.00 64.69 760 GLU A CA 1
ATOM 6095 C C . GLU A 1 760 ? -56.080 28.295 15.139 1.00 64.69 760 GLU A C 1
ATOM 6097 O O . GLU A 1 760 ? -55.206 28.919 15.690 1.00 64.69 760 GLU A O 1
ATOM 6102 N N . GLN A 1 761 ? -56.464 28.591 13.899 1.00 67.12 761 GLN A N 1
ATOM 6103 C CA . GLN A 1 761 ? -55.947 29.710 13.112 1.00 67.12 761 GLN A CA 1
ATOM 6104 C C . GLN A 1 761 ? -56.432 31.036 13.686 1.00 67.12 761 GLN A C 1
ATOM 6106 O O . GLN A 1 761 ? -55.703 32.013 13.614 1.00 67.12 761 GLN A O 1
ATOM 6111 N N . GLN A 1 762 ? -57.623 31.105 14.284 1.00 70.38 762 GLN A N 1
ATOM 6112 C CA . GLN A 1 762 ? -58.078 32.274 15.038 1.00 70.38 762 GLN A CA 1
ATOM 6113 C C . GLN A 1 762 ? -57.308 32.415 16.352 1.00 70.38 762 GLN A C 1
ATOM 6115 O O . GLN A 1 762 ? -56.901 33.521 16.694 1.00 70.38 762 GLN A O 1
ATOM 6120 N N . CYS A 1 763 ? -57.043 31.317 17.060 1.00 62.72 763 CYS A N 1
ATOM 6121 C CA . CYS A 1 763 ? -56.185 31.293 18.239 1.00 62.72 763 CYS A CA 1
ATOM 6122 C C . CYS A 1 763 ? -54.725 31.581 17.881 1.00 62.72 763 CYS A C 1
ATOM 6124 O O . CYS A 1 763 ? -54.079 32.299 18.626 1.00 62.72 763 CYS A O 1
ATOM 6126 N N . GLU A 1 764 ? -54.225 31.110 16.741 1.00 68.00 764 GLU A N 1
ATOM 6127 C CA . GLU A 1 764 ? -52.886 31.357 16.207 1.00 68.00 764 GLU A CA 1
ATOM 6128 C C . GLU A 1 764 ? -52.819 32.765 15.625 1.00 68.00 764 GLU A C 1
ATOM 6130 O O . GLU A 1 764 ? -51.775 33.381 15.679 1.00 68.00 764 GLU A O 1
ATOM 6135 N N . LYS A 1 765 ? -53.926 33.341 15.144 1.00 67.12 765 LYS A N 1
ATOM 6136 C CA . LYS A 1 765 ? -54.028 34.755 14.766 1.00 67.12 765 LYS A CA 1
ATOM 6137 C C . LYS A 1 765 ? -54.029 35.651 15.995 1.00 67.12 765 LYS A C 1
ATOM 6139 O O . LYS A 1 765 ? -53.322 36.645 15.998 1.00 67.12 765 LYS A O 1
ATOM 6144 N N . LEU A 1 766 ? -54.749 35.285 17.053 1.00 56.47 766 LEU A N 1
ATOM 6145 C CA . LEU A 1 766 ? -54.707 35.970 18.348 1.00 56.47 766 LEU A CA 1
ATOM 6146 C C . LEU A 1 766 ? -53.358 35.774 19.049 1.00 56.47 766 LEU A C 1
ATOM 6148 O O . LEU A 1 766 ? -52.886 36.673 19.735 1.00 56.47 766 LEU A O 1
ATOM 6152 N N . LYS A 1 767 ? -52.707 34.630 18.845 1.00 67.62 767 LYS A N 1
ATOM 6153 C CA . LYS A 1 767 ? -51.341 34.352 19.285 1.00 67.62 767 LYS A CA 1
ATOM 6154 C C . LYS A 1 767 ? -50.323 35.056 18.402 1.00 67.62 767 LYS A C 1
ATOM 6156 O O . LYS A 1 767 ? -49.363 35.540 18.952 1.00 67.62 767 LYS A O 1
ATOM 6161 N N . MET A 1 768 ? -50.570 35.252 17.109 1.00 66.50 768 MET A N 1
ATOM 6162 C CA . MET A 1 768 ? -49.797 36.134 16.230 1.00 66.50 768 MET A CA 1
ATOM 6163 C C . MET A 1 768 ? -50.025 37.600 16.584 1.00 66.50 768 MET A C 1
ATOM 6165 O O . MET A 1 768 ? -49.128 38.401 16.384 1.00 66.50 768 MET A O 1
ATOM 6169 N N . GLU A 1 769 ? -51.189 37.981 17.111 1.00 63.19 769 GLU A N 1
ATOM 6170 C CA . GLU A 1 769 ? -51.434 39.313 17.670 1.00 63.19 769 GLU A CA 1
ATOM 6171 C C . GLU A 1 769 ? -50.725 39.467 19.021 1.00 63.19 769 GLU A C 1
ATOM 6173 O O . GLU A 1 769 ? -50.125 40.506 19.283 1.00 63.19 769 GLU A O 1
ATOM 6178 N N . LEU A 1 770 ? -50.706 38.421 19.851 1.00 66.19 770 LEU A N 1
ATOM 6179 C CA . LEU A 1 770 ? -49.964 38.394 21.109 1.00 66.19 770 LEU A CA 1
ATOM 6180 C C . LEU A 1 770 ? -48.449 38.387 20.863 1.00 66.19 770 LEU A C 1
ATOM 6182 O O . LEU A 1 770 ? -47.732 39.166 21.482 1.00 66.19 770 LEU A O 1
ATOM 6186 N N . ASP A 1 771 ? -47.979 37.596 19.908 1.00 69.44 771 ASP A N 1
ATOM 6187 C CA . ASP A 1 771 ? -46.619 37.563 19.387 1.00 69.44 771 ASP A CA 1
ATOM 6188 C C . ASP A 1 771 ? -46.324 38.852 18.640 1.00 69.44 771 ASP A C 1
ATOM 6190 O O . ASP A 1 771 ? -45.225 39.344 18.753 1.00 69.44 771 ASP A O 1
ATOM 6194 N N . SER A 1 772 ? -47.289 39.501 17.987 1.00 67.81 772 SER A N 1
ATOM 6195 C CA . SER A 1 772 ? -47.132 40.855 17.448 1.00 67.81 772 SER A CA 1
ATOM 6196 C C . SER A 1 772 ? -46.930 41.861 18.572 1.00 67.81 772 SER A C 1
ATOM 6198 O O . SER A 1 772 ? -46.088 42.740 18.442 1.00 67.81 772 SER A O 1
ATOM 6200 N N . THR A 1 773 ? -47.641 41.740 19.695 1.00 62.53 773 THR A N 1
ATOM 6201 C CA . THR A 1 773 ? -47.435 42.613 20.858 1.00 62.53 773 THR A CA 1
ATOM 6202 C C . THR A 1 773 ? -46.163 42.280 21.637 1.00 62.53 773 THR A C 1
ATOM 6204 O O . THR A 1 773 ? -45.523 43.193 22.152 1.00 62.53 773 THR A O 1
ATOM 6207 N N . ASN A 1 774 ? -45.734 41.018 21.670 1.00 71.94 774 ASN A N 1
ATOM 6208 C CA . ASN A 1 774 ? -44.433 40.601 22.195 1.00 71.94 774 ASN A CA 1
ATOM 6209 C C . ASN A 1 774 ? -43.302 40.999 21.249 1.00 71.94 774 ASN A C 1
ATOM 6211 O O . ASN A 1 774 ? -42.256 41.414 21.723 1.00 71.94 774 ASN A O 1
ATOM 6215 N N . ASN A 1 775 ? -43.536 40.985 19.940 1.00 67.38 775 ASN A N 1
ATOM 6216 C CA . ASN A 1 775 ? -42.667 41.560 18.924 1.00 67.38 775 ASN A CA 1
ATOM 6217 C C . ASN A 1 775 ? -42.624 43.064 19.110 1.00 67.38 775 ASN A C 1
ATOM 6219 O O . ASN A 1 775 ? -41.561 43.624 18.978 1.00 67.38 775 ASN A O 1
ATOM 6223 N N . ARG A 1 776 ? -43.717 43.719 19.517 1.00 69.56 776 ARG A N 1
ATOM 6224 C CA . ARG A 1 776 ? -43.749 45.154 19.837 1.00 69.56 776 ARG A CA 1
ATOM 6225 C C . ARG A 1 776 ? -43.021 45.485 21.140 1.00 69.56 776 ARG A C 1
ATOM 6227 O O . ARG A 1 776 ? -42.414 46.540 21.271 1.00 69.56 776 ARG A O 1
ATOM 6234 N N . LYS A 1 777 ? -43.051 44.578 22.115 1.00 62.91 777 LYS A N 1
ATOM 6235 C CA . LYS A 1 777 ? -42.199 44.643 23.308 1.00 62.91 777 LYS A CA 1
ATOM 6236 C C . LYS A 1 777 ? -40.733 44.416 22.929 1.00 62.91 777 LYS A C 1
ATOM 6238 O O . LYS A 1 777 ? -39.883 45.175 23.380 1.00 62.91 777 LYS A O 1
ATOM 6243 N N . GLY A 1 778 ? -40.475 43.454 22.049 1.00 67.25 778 GLY A N 1
ATOM 6244 C CA . GLY A 1 778 ? -39.204 43.233 21.375 1.00 67.25 778 GLY A CA 1
ATOM 6245 C C . GLY A 1 778 ? -38.766 44.459 20.579 1.00 67.25 778 GLY A C 1
ATOM 6246 O O . GLY A 1 778 ? -37.610 44.812 20.666 1.00 67.25 778 GLY A O 1
ATOM 6247 N N . GLU A 1 779 ? -39.674 45.192 19.930 1.00 66.69 779 GLU A N 1
ATOM 6248 C CA . GLU A 1 779 ? -39.412 46.446 19.215 1.00 66.69 779 GLU A CA 1
ATOM 6249 C C . GLU A 1 779 ? -39.050 47.556 20.202 1.00 66.69 779 GLU A C 1
ATOM 6251 O O . GLU A 1 779 ? -38.269 48.433 19.865 1.00 66.69 779 GLU A O 1
ATOM 6256 N N . ILE A 1 780 ? -39.599 47.557 21.420 1.00 58.81 780 ILE A N 1
ATOM 6257 C CA . ILE A 1 780 ? -39.238 48.524 22.469 1.00 58.81 780 ILE A CA 1
ATOM 6258 C C . ILE A 1 780 ? -37.890 48.157 23.106 1.00 58.81 780 ILE A C 1
ATOM 6260 O O . ILE A 1 780 ? -37.064 49.040 23.335 1.00 58.81 780 ILE A O 1
ATOM 6264 N N . GLU A 1 781 ? -37.626 46.873 23.349 1.00 68.81 781 GLU A N 1
ATOM 6265 C CA . GLU A 1 781 ? -36.294 46.374 23.713 1.00 68.81 781 GLU A CA 1
ATOM 6266 C C . GLU A 1 781 ? -35.295 46.665 22.585 1.00 68.81 781 GLU A C 1
ATOM 6268 O O . GLU A 1 781 ? -34.174 47.084 22.846 1.00 68.81 781 GLU A O 1
ATOM 6273 N N . GLU A 1 782 ? -35.731 46.594 21.331 1.00 67.38 782 GLU A N 1
ATOM 6274 C CA . GLU A 1 782 ? -34.965 46.931 20.142 1.00 67.38 782 GLU A CA 1
ATOM 6275 C C . GLU A 1 782 ? -34.850 48.440 19.931 1.00 67.38 782 GLU A C 1
ATOM 6277 O O . GLU A 1 782 ? -33.864 48.873 19.352 1.00 67.38 782 GLU A O 1
ATOM 6282 N N . GLN A 1 783 ? -35.762 49.262 20.459 1.00 69.25 783 GLN A N 1
ATOM 6283 C CA . GLN A 1 783 ? -35.595 50.712 20.594 1.00 69.25 783 GLN A CA 1
ATOM 6284 C C . GLN A 1 783 ? -34.570 51.047 21.682 1.00 69.25 783 GLN A C 1
ATOM 6286 O O . GLN A 1 783 ? -33.836 52.022 21.548 1.00 69.25 783 GLN A O 1
ATOM 6291 N N . LEU A 1 784 ? -34.474 50.234 22.735 1.00 61.88 784 LEU A N 1
ATOM 6292 C CA . LEU A 1 784 ? -33.416 50.315 23.744 1.00 61.88 784 LEU A CA 1
ATOM 6293 C C . LEU A 1 784 ? -32.068 49.902 23.140 1.00 61.88 784 LEU A C 1
ATOM 6295 O O . LEU A 1 784 ? -31.109 50.664 23.234 1.00 61.88 784 LEU A O 1
ATOM 6299 N N . ILE A 1 785 ? -32.036 48.812 22.365 1.00 71.06 785 ILE A N 1
ATOM 6300 C CA . ILE A 1 785 ? -30.910 48.470 21.488 1.00 71.06 785 ILE A CA 1
ATOM 6301 C C . ILE A 1 785 ? -30.716 49.567 20.433 1.00 71.06 785 ILE A C 1
ATOM 6303 O O . ILE A 1 785 ? -29.592 49.806 20.028 1.00 71.06 785 ILE A O 1
ATOM 6307 N N . ALA A 1 786 ? -31.748 50.291 19.989 1.00 68.06 786 ALA A N 1
ATOM 6308 C CA . ALA A 1 786 ? -31.619 51.396 19.039 1.00 68.06 786 ALA A CA 1
ATOM 6309 C C . ALA A 1 786 ? -30.983 52.622 19.695 1.00 68.06 786 ALA A C 1
ATOM 6311 O O . ALA A 1 786 ? -30.259 53.353 19.032 1.00 68.06 786 ALA A O 1
ATOM 6312 N N . LYS A 1 787 ? -31.204 52.831 20.995 1.00 66.81 787 LYS A N 1
ATOM 6313 C CA . LYS A 1 787 ? -30.496 53.825 21.804 1.00 66.81 787 LYS A CA 1
ATOM 6314 C C . LYS A 1 787 ? -29.069 53.385 22.117 1.00 66.81 787 LYS A C 1
ATOM 6316 O O . LYS A 1 787 ? -28.169 54.214 22.045 1.00 66.81 787 LYS A O 1
ATOM 6321 N N . ASP A 1 788 ? -28.816 52.095 22.313 1.00 71.12 788 ASP A N 1
ATOM 6322 C CA . ASP A 1 788 ? -27.451 51.554 22.315 1.00 71.12 788 ASP A CA 1
ATOM 6323 C C . ASP A 1 788 ? -26.809 51.624 20.922 1.00 71.12 788 ASP A C 1
ATOM 6325 O O . ASP A 1 788 ? -25.604 51.841 20.793 1.00 71.12 788 ASP A O 1
ATOM 6329 N N . ARG A 1 789 ? -27.616 51.558 19.857 1.00 70.69 789 ARG A N 1
ATOM 6330 C CA . ARG A 1 789 ? -27.205 51.835 18.480 1.00 70.69 789 ARG A CA 1
ATOM 6331 C C . ARG A 1 789 ? -26.958 53.314 18.254 1.00 70.69 789 ARG A C 1
ATOM 6333 O O . ARG A 1 789 ? -26.074 53.662 17.497 1.00 70.69 789 ARG A O 1
ATOM 6340 N N . GLU A 1 790 ? -27.672 54.195 18.935 1.00 72.00 790 GLU A N 1
ATOM 6341 C CA . GLU A 1 790 ? -27.382 55.623 18.951 1.00 72.00 790 GLU A CA 1
ATOM 6342 C C . GLU A 1 790 ? -26.097 55.894 19.744 1.00 72.00 790 GLU A C 1
ATOM 6344 O O . GLU A 1 790 ? -25.283 56.701 19.322 1.00 72.00 790 GLU A O 1
ATOM 6349 N N . ASN A 1 791 ? -25.814 55.137 20.807 1.00 68.88 791 ASN A N 1
ATOM 6350 C CA . ASN A 1 791 ? -24.512 55.156 21.478 1.00 68.88 791 ASN A CA 1
ATOM 6351 C C . ASN A 1 791 ? -23.394 54.569 20.603 1.00 68.88 791 ASN A C 1
ATOM 6353 O O . ASN A 1 791 ? -22.277 55.083 20.619 1.00 68.88 791 ASN A O 1
ATOM 6357 N N . THR A 1 792 ? -23.662 53.539 19.793 1.00 71.00 792 THR A N 1
ATOM 6358 C CA . THR A 1 792 ? -22.717 53.116 18.744 1.00 71.00 792 THR A CA 1
ATOM 6359 C C . THR A 1 792 ? -22.678 54.092 17.577 1.00 71.00 792 THR A C 1
ATOM 6361 O O . THR A 1 792 ? -21.648 54.166 16.927 1.00 71.00 792 THR A O 1
ATOM 6364 N N . LYS A 1 793 ? -23.707 54.916 17.362 1.00 70.12 793 LYS A N 1
ATOM 6365 C CA . LYS A 1 793 ? -23.703 56.045 16.428 1.00 70.12 793 LYS A CA 1
ATOM 6366 C C . LYS A 1 793 ? -22.867 57.193 16.971 1.00 70.12 793 LYS A C 1
ATOM 6368 O O . LYS A 1 793 ? -22.142 57.776 16.194 1.00 70.12 793 LYS A O 1
ATOM 6373 N N . LEU A 1 794 ? -22.844 57.437 18.280 1.00 64.62 794 LEU A N 1
ATOM 6374 C CA . LEU A 1 794 ? -21.892 58.343 18.932 1.00 64.62 794 LEU A CA 1
ATOM 6375 C C . LEU A 1 794 ? -20.464 57.780 18.870 1.00 64.62 794 LEU A C 1
ATOM 6377 O O . LEU A 1 794 ? -19.528 58.514 18.572 1.00 64.62 794 LEU A O 1
ATOM 6381 N N . ARG A 1 795 ? -20.272 56.462 19.047 1.00 69.62 795 ARG A N 1
ATOM 6382 C CA . ARG A 1 795 ? -18.987 55.796 18.730 1.00 69.62 795 ARG A CA 1
ATOM 6383 C C . ARG A 1 795 ? -18.661 55.871 17.236 1.00 69.62 795 ARG A C 1
ATOM 6385 O O . ARG A 1 795 ? -17.494 55.941 16.886 1.00 69.62 795 ARG A O 1
ATOM 6392 N N . GLY A 1 796 ? -19.681 55.890 16.385 1.00 70.69 796 GLY A N 1
ATOM 6393 C CA . GLY A 1 796 ? -19.643 56.071 14.939 1.00 70.69 796 GLY A CA 1
ATOM 6394 C C . GLY A 1 796 ? -19.338 57.508 14.529 1.00 70.69 796 GLY A C 1
ATOM 6395 O O . GLY A 1 796 ? -18.677 57.716 13.529 1.00 70.69 796 GLY A O 1
ATOM 6396 N N . GLU A 1 797 ? -19.743 58.499 15.317 1.00 71.62 797 GLU A N 1
ATOM 6397 C CA . GLU A 1 797 ? -19.361 59.902 15.188 1.00 71.62 797 GLU A CA 1
ATOM 6398 C C . GLU A 1 797 ? -17.937 60.097 15.696 1.00 71.62 797 GLU A C 1
ATOM 6400 O O . GLU A 1 797 ? -17.197 60.863 15.104 1.00 71.62 797 GLU A O 1
ATOM 6405 N N . ILE A 1 798 ? -17.498 59.349 16.713 1.00 70.50 798 ILE A N 1
ATOM 6406 C CA . ILE A 1 798 ? -16.088 59.289 17.123 1.00 70.50 798 ILE A CA 1
ATOM 6407 C C . ILE A 1 798 ? -15.242 58.598 16.048 1.00 70.50 798 ILE A C 1
ATOM 6409 O O . ILE A 1 798 ? -14.176 59.104 15.720 1.00 70.50 798 ILE A O 1
ATOM 6413 N N . LEU A 1 799 ? -15.725 57.508 15.445 1.00 69.88 799 LEU A N 1
ATOM 6414 C CA . LEU A 1 799 ? -15.126 56.875 14.264 1.00 69.88 799 LEU A CA 1
ATOM 6415 C C . LEU A 1 799 ? -15.211 57.774 13.030 1.00 69.88 799 LEU A C 1
ATOM 6417 O O . LEU A 1 799 ? -14.333 57.731 12.188 1.00 69.88 799 LEU A O 1
ATOM 6421 N N . GLY A 1 800 ? -16.244 58.603 12.922 1.00 72.19 800 GLY A N 1
ATOM 6422 C CA . GLY A 1 800 ? -16.436 59.596 11.875 1.00 72.19 800 GLY A CA 1
ATOM 6423 C C . GLY A 1 800 ? -15.524 60.793 12.078 1.00 72.19 800 GLY A C 1
ATOM 6424 O O . GLY A 1 800 ? -15.037 61.334 11.103 1.00 72.19 800 GLY A O 1
ATOM 6425 N N . LEU A 1 801 ? -15.202 61.149 13.322 1.00 67.81 801 LEU A N 1
ATOM 6426 C CA . LEU A 1 801 ? -14.172 62.115 13.674 1.00 67.81 801 LEU A CA 1
ATOM 6427 C C . LEU A 1 801 ? -12.783 61.519 13.462 1.00 67.81 801 LEU A C 1
ATOM 6429 O O . LEU A 1 801 ? -11.933 62.195 12.899 1.00 67.81 801 LEU A O 1
ATOM 6433 N N . GLN A 1 802 ? -12.569 60.243 13.795 1.00 69.81 802 GLN A N 1
ATOM 6434 C CA . GLN A 1 802 ? -11.399 59.480 13.356 1.00 69.81 802 GLN A CA 1
ATOM 6435 C C . GLN A 1 802 ? -11.348 59.393 11.837 1.00 69.81 802 GLN A C 1
ATOM 6437 O O . GLN A 1 802 ? -10.256 59.429 11.307 1.00 69.81 802 GLN A O 1
ATOM 6442 N N . GLY A 1 803 ? -12.499 59.362 11.164 1.00 70.50 803 GLY A N 1
ATOM 6443 C CA . GLY A 1 803 ? -12.725 59.429 9.725 1.00 70.50 803 GLY A CA 1
ATOM 6444 C C . GLY A 1 803 ? -12.432 60.806 9.152 1.00 70.50 803 GLY A C 1
ATOM 6445 O O . GLY A 1 803 ? -11.872 60.901 8.076 1.00 70.50 803 GLY A O 1
ATOM 6446 N N . THR A 1 804 ? -12.736 61.888 9.872 1.00 73.50 804 THR A N 1
ATOM 6447 C CA . THR A 1 804 ? -12.293 63.238 9.521 1.00 73.50 804 THR A CA 1
ATOM 6448 C C . THR A 1 804 ? -10.820 63.420 9.823 1.00 73.50 804 THR A C 1
ATOM 6450 O O . THR A 1 804 ? -10.183 64.176 9.119 1.00 73.50 804 THR A O 1
ATOM 6453 N N . ILE A 1 805 ? -10.258 62.712 10.806 1.00 68.81 805 ILE A N 1
ATOM 6454 C CA . ILE A 1 805 ? -8.817 62.644 11.050 1.00 68.81 805 ILE A CA 1
ATOM 6455 C C . ILE A 1 805 ? -8.168 61.819 9.946 1.00 68.81 805 ILE A C 1
ATOM 6457 O O . ILE A 1 805 ? -7.203 62.301 9.396 1.00 68.81 805 ILE A O 1
ATOM 6461 N N . THR A 1 806 ? -8.741 60.695 9.505 1.00 72.62 806 THR A N 1
ATOM 6462 C CA . THR A 1 806 ? -8.241 59.933 8.351 1.00 72.62 806 THR A CA 1
ATOM 6463 C C . THR A 1 806 ? -8.486 60.679 7.056 1.00 72.62 806 THR A C 1
ATOM 6465 O O . THR A 1 806 ? -7.705 60.528 6.141 1.00 72.62 806 THR A O 1
ATOM 6468 N N . ALA A 1 807 ? -9.532 61.497 6.942 1.00 68.44 807 ALA A N 1
ATOM 6469 C CA . ALA A 1 807 ? -9.779 62.354 5.790 1.00 68.44 807 ALA A CA 1
ATOM 6470 C C . ALA A 1 807 ? -8.895 63.594 5.837 1.00 68.44 807 ALA A C 1
ATOM 6472 O O . ALA A 1 807 ? -8.531 64.081 4.784 1.00 68.44 807 ALA A O 1
ATOM 6473 N N . LEU A 1 808 ? -8.511 64.083 7.017 1.00 68.06 808 LEU A N 1
ATOM 6474 C CA . LEU A 1 808 ? -7.524 65.141 7.173 1.00 68.06 808 LEU A CA 1
ATOM 6475 C C . LEU A 1 808 ? -6.126 64.600 6.930 1.00 68.06 808 LEU A C 1
ATOM 6477 O O . LEU A 1 808 ? -5.399 65.254 6.212 1.00 68.06 808 LEU A O 1
ATOM 6481 N N . GLU A 1 809 ? -5.790 63.407 7.412 1.00 66.12 809 GLU A N 1
ATOM 6482 C CA . GLU A 1 809 ? -4.607 62.612 7.070 1.00 66.12 809 GLU A CA 1
ATOM 6483 C C . GLU A 1 809 ? -4.646 62.190 5.608 1.00 66.12 809 GLU A C 1
ATOM 6485 O O . GLU A 1 809 ? -3.594 62.081 5.014 1.00 66.12 809 GLU A O 1
ATOM 6490 N N . LYS A 1 810 ? -5.822 62.018 4.993 1.00 71.19 810 LYS A N 1
ATOM 6491 C CA . LYS A 1 810 ? -5.972 61.784 3.555 1.00 71.19 810 LYS A CA 1
ATOM 6492 C C . LYS A 1 810 ? -5.874 63.081 2.781 1.00 71.19 810 LYS A C 1
ATOM 6494 O O . LYS A 1 810 ? -5.304 63.046 1.718 1.00 71.19 810 LYS A O 1
ATOM 6499 N N . THR A 1 811 ? -6.343 64.226 3.272 1.00 73.38 811 THR A N 1
ATOM 6500 C CA . THR A 1 811 ? -6.080 65.525 2.637 1.00 73.38 811 THR A CA 1
ATOM 6501 C C . THR A 1 811 ? -4.652 65.970 2.889 1.00 73.38 811 THR A C 1
ATOM 6503 O O . THR A 1 811 ? -4.103 66.680 2.068 1.00 73.38 811 THR A O 1
ATOM 6506 N N . LEU A 1 812 ? -4.033 65.541 3.989 1.00 67.44 812 LEU A N 1
ATOM 6507 C CA . LEU A 1 812 ? -2.624 65.719 4.288 1.00 67.44 812 LEU A CA 1
ATOM 6508 C C . LEU A 1 812 ? -1.833 64.781 3.393 1.00 67.44 812 LEU A C 1
ATOM 6510 O O . LEU A 1 812 ? -0.941 65.276 2.750 1.00 67.44 812 LEU A O 1
ATOM 6514 N N . ALA A 1 813 ? -2.238 63.523 3.215 1.00 68.62 813 ALA A N 1
ATOM 6515 C CA . ALA A 1 813 ? -1.658 62.576 2.268 1.00 68.62 813 ALA A CA 1
ATOM 6516 C C . ALA A 1 813 ? -1.956 62.959 0.817 1.00 68.62 813 ALA A C 1
ATOM 6518 O O . ALA A 1 813 ? -1.148 62.673 -0.041 1.00 68.62 813 ALA A O 1
ATOM 6519 N N . GLU A 1 814 ? -3.070 63.623 0.506 1.00 69.62 814 GLU A N 1
ATOM 6520 C CA . GLU A 1 814 ? -3.418 64.127 -0.825 1.00 69.62 814 GLU A CA 1
ATOM 6521 C C . GLU A 1 814 ? -2.672 65.431 -1.076 1.00 69.62 814 GLU A C 1
ATOM 6523 O O . GLU A 1 814 ? -2.219 65.630 -2.191 1.00 69.62 814 GLU A O 1
ATOM 6528 N N . LYS A 1 815 ? -2.453 66.281 -0.063 1.00 69.25 815 LYS A N 1
ATOM 6529 C CA . LYS A 1 815 ? -1.575 67.456 -0.145 1.00 69.25 815 LYS A CA 1
ATOM 6530 C C . LYS A 1 815 ? -0.106 67.083 -0.113 1.00 69.25 815 LYS A C 1
ATOM 6532 O O . LYS A 1 815 ? 0.650 67.763 -0.777 1.00 69.25 815 LYS A O 1
ATOM 6537 N N . GLU A 1 816 ? 0.283 66.013 0.563 1.00 68.94 816 GLU A N 1
ATOM 6538 C CA . GLU A 1 816 ? 1.583 65.344 0.511 1.00 68.94 816 GLU A CA 1
ATOM 6539 C C . GLU A 1 816 ? 1.697 64.527 -0.769 1.00 68.94 816 GLU A C 1
ATOM 6541 O O . GLU A 1 816 ? 2.810 64.339 -1.223 1.00 68.94 816 GLU A O 1
ATOM 6546 N N . SER A 1 817 ? 0.594 64.113 -1.404 1.00 64.62 817 SER A N 1
ATOM 6547 C CA . SER A 1 817 ? 0.579 63.534 -2.751 1.00 64.62 817 SER A CA 1
ATOM 6548 C C . SER A 1 817 ? 0.565 64.612 -3.817 1.00 64.62 817 SER A C 1
ATOM 6550 O O . SER A 1 817 ? 1.067 64.363 -4.892 1.00 64.62 817 SER A O 1
ATOM 6552 N N . GLU A 1 818 ? 0.034 65.810 -3.563 1.00 70.62 818 GLU A N 1
ATOM 6553 C CA . GLU A 1 818 ? 0.099 66.977 -4.447 1.00 70.62 818 GLU A CA 1
ATOM 6554 C C . GLU A 1 818 ? 1.456 67.657 -4.303 1.00 70.62 818 GLU A C 1
ATOM 6556 O O . GLU A 1 818 ? 2.026 68.080 -5.299 1.00 70.62 818 GLU A O 1
ATOM 6561 N N . LEU A 1 819 ? 2.022 67.699 -3.094 1.00 61.16 819 LEU A N 1
ATOM 6562 C CA . LEU A 1 819 ? 3.416 68.047 -2.846 1.00 61.16 819 LEU A CA 1
ATOM 6563 C C . LEU A 1 819 ? 4.333 66.951 -3.349 1.00 61.16 819 LEU A C 1
ATOM 6565 O O . LEU A 1 819 ? 5.305 67.312 -3.977 1.00 61.16 819 LEU A O 1
ATOM 6569 N N . SER A 1 820 ? 4.016 65.663 -3.198 1.00 65.06 820 SER A N 1
ATOM 6570 C CA . SER A 1 820 ? 4.774 64.583 -3.841 1.00 65.06 820 SER A CA 1
ATOM 6571 C C . SER A 1 820 ? 4.548 64.562 -5.335 1.00 65.06 820 SER A C 1
ATOM 6573 O O . SER A 1 820 ? 5.480 64.208 -6.009 1.00 65.06 820 SER A O 1
ATOM 6575 N N . THR A 1 821 ? 3.420 64.992 -5.909 1.00 65.81 821 THR A N 1
ATOM 6576 C CA . THR A 1 821 ? 3.255 65.068 -7.376 1.00 65.81 821 THR A CA 1
ATOM 6577 C C . THR A 1 821 ? 3.773 66.375 -7.946 1.00 65.81 821 THR A C 1
ATOM 6579 O O . THR A 1 821 ? 4.100 66.417 -9.125 1.00 65.81 821 THR A O 1
ATOM 6582 N N . LEU A 1 822 ? 3.910 67.445 -7.163 1.00 62.66 822 LEU A N 1
ATOM 6583 C CA . LEU A 1 822 ? 4.637 68.649 -7.564 1.00 62.66 822 LEU A CA 1
ATOM 6584 C C . LEU A 1 822 ? 6.136 68.498 -7.315 1.00 62.66 822 LEU A C 1
ATOM 6586 O O . LEU A 1 822 ? 6.896 68.941 -8.161 1.00 62.66 822 LEU A O 1
ATOM 6590 N N . GLN A 1 823 ? 6.569 67.827 -6.248 1.00 60.69 823 GLN A N 1
ATOM 6591 C CA . GLN A 1 823 ? 7.952 67.399 -6.028 1.00 60.69 823 GLN A CA 1
ATOM 6592 C C . GLN A 1 823 ? 8.316 66.246 -6.945 1.00 60.69 823 GLN A C 1
ATOM 6594 O O . GLN A 1 823 ? 9.449 66.223 -7.367 1.00 60.69 823 GLN A O 1
ATOM 6599 N N . GLU A 1 824 ? 7.411 65.360 -7.354 1.00 64.81 824 GLU A N 1
ATOM 6600 C CA . GLU A 1 824 ? 7.652 64.395 -8.431 1.00 64.81 824 GLU A CA 1
ATOM 6601 C C . GLU A 1 824 ? 7.527 65.073 -9.778 1.00 64.81 824 GLU A C 1
ATOM 6603 O O . GLU A 1 824 ? 8.210 64.645 -10.673 1.00 64.81 824 GLU A O 1
ATOM 6608 N N . LYS A 1 825 ? 6.739 66.127 -10.012 1.00 69.31 825 LYS A N 1
ATOM 6609 C CA . LYS A 1 825 ? 6.823 66.850 -11.300 1.00 69.31 825 LYS A CA 1
ATOM 6610 C C . LYS A 1 825 ? 8.057 67.739 -11.369 1.00 69.31 825 LYS A C 1
ATOM 6612 O O . LYS A 1 825 ? 8.593 67.918 -12.457 1.00 69.31 825 LYS A O 1
ATOM 6617 N N . LEU A 1 826 ? 8.522 68.269 -10.240 1.00 64.38 826 LEU A N 1
ATOM 6618 C CA . LEU A 1 826 ? 9.760 69.029 -10.137 1.00 64.38 826 LEU A CA 1
ATOM 6619 C C . LEU A 1 826 ? 10.955 68.080 -10.186 1.00 64.38 826 LEU A C 1
ATOM 6621 O O . LEU A 1 826 ? 11.765 68.247 -11.077 1.00 64.38 826 LEU A O 1
ATOM 6625 N N . HIS A 1 827 ? 11.007 67.027 -9.367 1.00 68.31 827 HIS A N 1
ATOM 6626 C CA . HIS A 1 827 ? 12.005 65.962 -9.455 1.00 68.31 827 HIS A CA 1
ATOM 6627 C C . HIS A 1 827 ? 11.865 65.118 -10.711 1.00 68.31 827 HIS A C 1
ATOM 6629 O O . HIS A 1 827 ? 12.880 64.629 -11.147 1.00 68.31 827 HIS A O 1
ATOM 6635 N N . ALA A 1 828 ? 10.715 64.966 -11.367 1.00 63.69 828 ALA A N 1
ATOM 6636 C CA . ALA A 1 828 ? 10.643 64.324 -12.683 1.00 63.69 828 ALA A CA 1
ATOM 6637 C C . ALA A 1 828 ? 11.003 65.298 -13.790 1.00 63.69 828 ALA A C 1
ATOM 6639 O O . ALA A 1 828 ? 11.455 64.831 -14.814 1.00 63.69 828 ALA A O 1
ATOM 6640 N N . ASN A 1 829 ? 10.880 66.619 -13.644 1.00 67.25 829 ASN A N 1
ATOM 6641 C CA . ASN A 1 829 ? 11.501 67.537 -14.603 1.00 67.25 829 ASN A CA 1
ATOM 6642 C C . ASN A 1 829 ? 13.000 67.690 -14.348 1.00 67.25 829 ASN A C 1
ATOM 6644 O O . ASN A 1 829 ? 13.755 67.762 -15.306 1.00 67.25 829 ASN A O 1
ATOM 6648 N N . GLU A 1 830 ? 13.447 67.682 -13.099 1.00 62.53 830 GLU A N 1
ATOM 6649 C CA . GLU A 1 830 ? 14.855 67.703 -12.716 1.00 62.53 830 GLU A CA 1
ATOM 6650 C C . GLU A 1 830 ? 15.510 66.353 -12.966 1.00 62.53 830 GLU A C 1
ATOM 6652 O O . GLU A 1 830 ? 16.649 66.356 -13.377 1.00 62.53 830 GLU A O 1
ATOM 6657 N N . SER A 1 831 ? 14.813 65.225 -12.828 1.00 61.78 831 SER A N 1
ATOM 6658 C CA . SER A 1 831 ? 15.246 63.869 -13.204 1.00 61.78 831 SER A CA 1
ATOM 6659 C C . SER A 1 831 ? 14.971 63.579 -14.673 1.00 61.78 831 SER A C 1
ATOM 6661 O O . SER A 1 831 ? 15.642 62.744 -15.242 1.00 61.78 831 SER A O 1
ATOM 6663 N N . LYS A 1 832 ? 14.085 64.293 -15.373 1.00 62.75 832 LYS A N 1
ATOM 6664 C CA . LYS A 1 832 ? 14.038 64.240 -16.844 1.00 62.75 832 LYS A CA 1
ATOM 6665 C C . LYS A 1 832 ? 15.106 65.128 -17.454 1.00 62.75 832 LYS A C 1
ATOM 6667 O O . LYS A 1 832 ? 15.650 64.752 -18.474 1.00 62.75 832 LYS A O 1
ATOM 6672 N N . ALA A 1 833 ? 15.468 66.246 -16.833 1.00 56.03 833 ALA A N 1
ATOM 6673 C CA . ALA A 1 833 ? 16.600 67.066 -17.248 1.00 56.03 833 ALA A CA 1
ATOM 6674 C C . ALA A 1 833 ? 17.928 66.418 -16.834 1.00 56.03 833 ALA A C 1
ATOM 6676 O O . ALA A 1 833 ? 18.783 66.237 -17.679 1.00 56.03 833 ALA A O 1
ATOM 6677 N N . SER A 1 834 ? 18.083 65.978 -15.585 1.00 60.25 834 SER A N 1
ATOM 6678 C CA . SER A 1 834 ? 19.223 65.194 -15.085 1.00 60.25 834 SER A CA 1
ATOM 6679 C C . SER A 1 834 ? 19.264 63.817 -15.711 1.00 60.25 834 SER A C 1
ATOM 6681 O O . SER A 1 834 ? 20.350 63.331 -15.954 1.00 60.25 834 SER A O 1
ATOM 6683 N N . GLY A 1 835 ? 18.128 63.203 -16.017 1.00 64.19 835 GLY A N 1
ATOM 6684 C CA . GLY A 1 835 ? 18.023 61.935 -16.727 1.00 64.19 835 GLY A CA 1
ATOM 6685 C C . GLY A 1 835 ? 18.290 62.102 -18.203 1.00 64.19 835 GLY A C 1
ATOM 6686 O O . GLY A 1 835 ? 18.917 61.236 -18.762 1.00 64.19 835 GLY A O 1
ATOM 6687 N N . GLN A 1 836 ? 17.926 63.207 -18.853 1.00 66.75 836 GLN A N 1
ATOM 6688 C CA . GLN A 1 836 ? 18.393 63.495 -20.213 1.00 66.75 836 GLN A CA 1
ATOM 6689 C C . GLN A 1 836 ? 19.865 63.872 -20.217 1.00 66.75 836 GLN A C 1
ATOM 6691 O O . GLN A 1 836 ? 20.570 63.462 -21.117 1.00 66.75 836 GLN A O 1
ATOM 6696 N N . ILE A 1 837 ? 20.349 64.598 -19.214 1.00 60.69 837 ILE A N 1
ATOM 6697 C CA . ILE A 1 837 ? 21.762 64.947 -19.094 1.00 60.69 837 ILE A CA 1
ATOM 6698 C C . ILE A 1 837 ? 22.574 63.702 -18.766 1.00 60.69 837 ILE A C 1
ATOM 6700 O O . ILE A 1 837 ? 23.571 63.491 -19.413 1.00 60.69 837 ILE A O 1
ATOM 6704 N N . THR A 1 838 ? 22.135 62.820 -17.873 1.00 65.12 838 THR A N 1
ATOM 6705 C CA . THR A 1 838 ? 22.797 61.531 -17.631 1.00 65.12 838 THR A CA 1
ATOM 6706 C C . THR A 1 838 ? 22.520 60.542 -18.747 1.00 65.12 838 THR A C 1
ATOM 6708 O O . THR A 1 838 ? 23.393 59.756 -19.025 1.00 65.12 838 THR A O 1
ATOM 6711 N N . THR A 1 839 ? 21.399 60.592 -19.466 1.00 61.84 839 THR A N 1
ATOM 6712 C CA . THR A 1 839 ? 21.200 59.763 -20.667 1.00 61.84 839 THR A CA 1
ATOM 6713 C C . THR A 1 839 ? 22.096 60.258 -21.782 1.00 61.84 839 THR A C 1
ATOM 6715 O O . THR A 1 839 ? 22.657 59.431 -22.462 1.00 61.84 839 THR A O 1
ATOM 6718 N N . PHE A 1 840 ? 22.297 61.561 -21.965 1.00 57.06 840 PHE A N 1
ATOM 6719 C CA . PHE A 1 840 ? 23.227 62.082 -22.961 1.00 57.06 840 PHE A CA 1
ATOM 6720 C C . PHE A 1 840 ? 24.673 61.941 -22.507 1.00 57.06 840 PHE A C 1
ATOM 6722 O O . PHE A 1 840 ? 25.501 61.618 -23.334 1.00 57.06 840 PHE A O 1
ATOM 6729 N N . THR A 1 841 ? 24.991 62.100 -21.226 1.00 68.12 841 THR A N 1
ATOM 6730 C CA . THR A 1 841 ? 26.337 61.882 -20.687 1.00 68.12 841 THR A CA 1
ATOM 6731 C C . THR A 1 841 ? 26.671 60.402 -20.673 1.00 68.12 841 THR A C 1
ATOM 6733 O O . THR A 1 841 ? 27.719 60.057 -21.160 1.00 68.12 841 THR A O 1
ATOM 6736 N N . VAL A 1 842 ? 25.774 59.512 -20.256 1.00 66.44 842 VAL A N 1
ATOM 6737 C CA . VAL A 1 842 ? 25.970 58.058 -20.354 1.00 66.44 842 VAL A CA 1
ATOM 6738 C C . VAL A 1 842 ? 25.836 57.583 -21.792 1.00 66.44 842 VAL A C 1
ATOM 6740 O O . VAL A 1 842 ? 26.505 56.640 -22.142 1.00 66.44 842 VAL A O 1
ATOM 6743 N N . GLN A 1 843 ? 25.046 58.194 -22.676 1.00 67.75 843 GLN A N 1
ATOM 6744 C CA . GLN A 1 843 ? 25.109 57.853 -24.104 1.00 67.75 843 GLN A CA 1
ATOM 6745 C C . GLN A 1 843 ? 26.396 58.356 -24.726 1.00 67.75 843 GLN A C 1
ATOM 6747 O O . GLN A 1 843 ? 26.878 57.703 -25.625 1.00 67.75 843 GLN A O 1
ATOM 6752 N N . ILE A 1 844 ? 26.953 59.484 -24.298 1.00 67.00 844 ILE A N 1
ATOM 6753 C CA . ILE A 1 844 ? 28.241 59.963 -24.797 1.00 67.00 844 ILE A CA 1
ATOM 6754 C C . ILE A 1 844 ? 29.359 59.110 -24.211 1.00 67.00 844 ILE A C 1
ATOM 6756 O O . ILE A 1 844 ? 30.159 58.622 -24.981 1.00 67.00 844 ILE A O 1
ATOM 6760 N N . ASP A 1 845 ? 29.358 58.830 -22.912 1.00 70.56 845 ASP A N 1
ATOM 6761 C CA . ASP A 1 845 ? 30.342 57.988 -22.234 1.00 70.56 845 ASP A CA 1
ATOM 6762 C C . ASP A 1 845 ? 30.201 56.526 -22.659 1.00 70.56 845 ASP A C 1
ATOM 6764 O O . ASP A 1 845 ? 31.208 55.857 -22.811 1.00 70.56 845 ASP A O 1
ATOM 6768 N N . ASN A 1 846 ? 28.990 56.023 -22.912 1.00 72.25 846 ASN A N 1
ATOM 6769 C CA . ASN A 1 846 ? 28.783 54.704 -23.505 1.00 72.25 846 ASN A CA 1
ATOM 6770 C C . ASN A 1 846 ? 29.058 54.734 -24.991 1.00 72.25 846 ASN A C 1
ATOM 6772 O O . ASN A 1 846 ? 29.514 53.734 -25.471 1.00 72.25 846 ASN A O 1
ATOM 6776 N N . LEU A 1 847 ? 28.829 55.804 -25.751 1.00 64.19 847 LEU A N 1
ATOM 6777 C CA . LEU A 1 847 ? 29.253 55.824 -27.153 1.00 64.19 847 LEU A CA 1
ATOM 6778 C C . LEU A 1 847 ? 30.757 56.020 -27.264 1.00 64.19 847 LEU A C 1
ATOM 6780 O O . LEU A 1 847 ? 31.318 55.542 -28.227 1.00 64.19 847 LEU A O 1
ATOM 6784 N N . GLU A 1 848 ? 31.420 56.677 -26.317 1.00 67.19 848 GLU A N 1
ATOM 6785 C CA . GLU A 1 848 ? 32.875 56.795 -26.231 1.00 67.19 848 GLU A CA 1
ATOM 6786 C C . GLU A 1 848 ? 33.480 55.494 -25.718 1.00 67.19 848 GLU A C 1
ATOM 6788 O O . GLU A 1 848 ? 34.449 55.013 -26.293 1.00 67.19 848 GLU A O 1
ATOM 6793 N N . HIS A 1 849 ? 32.882 54.877 -24.700 1.00 67.25 849 HIS A N 1
ATOM 6794 C CA . HIS A 1 849 ? 33.265 53.558 -24.222 1.00 67.25 849 HIS A CA 1
ATOM 6795 C C . HIS A 1 849 ? 32.883 52.481 -25.228 1.00 67.25 849 HIS A C 1
ATOM 6797 O O . HIS A 1 849 ? 33.648 51.555 -25.362 1.00 67.25 849 HIS A O 1
ATOM 6803 N N . ASP A 1 850 ? 31.796 52.589 -25.987 1.00 72.00 850 ASP A N 1
ATOM 6804 C CA . ASP A 1 850 ? 31.445 51.703 -27.102 1.00 72.00 850 ASP A CA 1
ATOM 6805 C C . ASP A 1 850 ? 32.305 52.051 -28.310 1.00 72.00 850 ASP A C 1
ATOM 6807 O O . ASP A 1 850 ? 32.581 51.172 -29.093 1.00 72.00 850 ASP A O 1
ATOM 6811 N N . LEU A 1 851 ? 32.800 53.276 -28.500 1.00 63.06 851 LEU A N 1
ATOM 6812 C CA . LEU A 1 851 ? 33.763 53.550 -29.570 1.00 63.06 851 LEU A CA 1
ATOM 6813 C C . LEU A 1 851 ? 35.113 52.939 -29.216 1.00 63.06 851 LEU A C 1
ATOM 6815 O O . LEU A 1 851 ? 35.721 52.317 -30.072 1.00 63.06 851 LEU A O 1
ATOM 6819 N N . VAL A 1 852 ? 35.555 53.073 -27.964 1.00 72.19 852 VAL A N 1
ATOM 6820 C CA . VAL A 1 852 ? 36.782 52.462 -27.442 1.00 72.19 852 VAL A CA 1
ATOM 6821 C C . VAL A 1 852 ? 36.610 50.956 -27.285 1.00 72.19 852 VAL A C 1
ATOM 6823 O O . VAL A 1 852 ? 37.550 50.229 -27.549 1.00 72.19 852 VAL A O 1
ATOM 6826 N N . SER A 1 853 ? 35.428 50.462 -26.931 1.00 66.00 853 SER A N 1
ATOM 6827 C CA . SER A 1 853 ? 35.100 49.041 -26.796 1.00 66.00 853 SER A CA 1
ATOM 6828 C C . SER A 1 853 ? 34.807 48.420 -28.142 1.00 66.00 853 SER A C 1
ATOM 6830 O O . SER A 1 853 ? 35.159 47.281 -28.304 1.00 66.00 853 SER A O 1
ATOM 6832 N N . VAL A 1 854 ? 34.260 49.122 -29.133 1.00 62.94 854 VAL A N 1
ATOM 6833 C CA . VAL A 1 854 ? 34.174 48.646 -30.523 1.00 62.94 854 VAL A CA 1
ATOM 6834 C C . VAL A 1 854 ? 35.519 48.823 -31.206 1.00 62.94 854 VAL A C 1
ATOM 6836 O O . VAL A 1 854 ? 35.817 48.063 -32.106 1.00 62.94 854 VAL A O 1
ATOM 6839 N N . GLN A 1 855 ? 36.379 49.763 -30.807 1.00 65.88 855 GLN A N 1
ATOM 6840 C CA . GLN A 1 855 ? 37.763 49.828 -31.293 1.00 65.88 855 GLN A CA 1
ATOM 6841 C C . GLN A 1 855 ? 38.637 48.759 -30.653 1.00 65.88 855 GLN A C 1
ATOM 6843 O O . GLN A 1 855 ? 39.456 48.187 -31.358 1.00 65.88 855 GLN A O 1
ATOM 6848 N N . ASN A 1 856 ? 38.447 48.460 -29.371 1.00 70.06 856 ASN A N 1
ATOM 6849 C CA . ASN A 1 856 ? 39.134 47.385 -28.671 1.00 70.06 856 ASN A CA 1
ATOM 6850 C C . ASN A 1 856 ? 38.535 46.037 -29.032 1.00 70.06 856 ASN A C 1
ATOM 6852 O O . ASN A 1 856 ? 39.313 45.138 -29.243 1.00 70.06 856 ASN A O 1
ATOM 6856 N N . GLU A 1 857 ? 37.223 45.897 -29.218 1.00 68.19 857 GLU A N 1
ATOM 6857 C CA . GLU A 1 857 ? 36.598 44.706 -29.805 1.00 68.19 857 GLU A CA 1
ATOM 6858 C C . GLU A 1 857 ? 36.948 44.610 -31.274 1.00 68.19 857 GLU A C 1
ATOM 6860 O O . GLU A 1 857 ? 37.089 43.512 -31.752 1.00 68.19 857 GLU A O 1
ATOM 6865 N N . LYS A 1 858 ? 37.126 45.697 -32.027 1.00 67.44 858 LYS A N 1
ATOM 6866 C CA . LYS A 1 858 ? 37.655 45.615 -33.393 1.00 67.44 858 LYS A CA 1
ATOM 6867 C C . LYS A 1 858 ? 39.118 45.210 -33.367 1.00 67.44 858 LYS A C 1
ATOM 6869 O O . LYS A 1 858 ? 39.503 44.427 -34.213 1.00 67.44 858 LYS A O 1
ATOM 6874 N N . HIS A 1 859 ? 39.921 45.698 -32.425 1.00 65.06 859 HIS A N 1
ATOM 6875 C CA . HIS A 1 859 ? 41.325 45.321 -32.302 1.00 65.06 859 HIS A CA 1
ATOM 6876 C C . HIS A 1 859 ? 41.483 43.902 -31.743 1.00 65.06 859 HIS A C 1
ATOM 6878 O O . HIS A 1 859 ? 42.337 43.164 -32.206 1.00 65.06 859 HIS A O 1
ATOM 6884 N N . GLU A 1 860 ? 40.620 43.482 -30.822 1.00 66.06 860 GLU A N 1
ATOM 6885 C CA . GLU A 1 860 ? 40.494 42.121 -30.305 1.00 66.06 860 GLU A CA 1
ATOM 6886 C C . GLU A 1 860 ? 39.829 41.216 -31.323 1.00 66.06 860 GLU A C 1
ATOM 6888 O O . GLU A 1 860 ? 40.195 40.063 -31.360 1.00 66.06 860 GLU A O 1
ATOM 6893 N N . LEU A 1 861 ? 38.914 41.680 -32.173 1.00 62.72 861 LEU A N 1
ATOM 6894 C CA . LEU A 1 861 ? 38.375 40.921 -33.302 1.00 62.72 861 LEU A CA 1
ATOM 6895 C C . LEU A 1 861 ? 39.385 40.875 -34.432 1.00 62.72 861 LEU A C 1
ATOM 6897 O O . LEU A 1 861 ? 39.393 39.893 -35.142 1.00 62.72 861 LEU A O 1
ATOM 6901 N N . GLU A 1 862 ? 40.248 41.869 -34.613 1.00 64.25 862 GLU A N 1
ATOM 6902 C CA . GLU A 1 862 ? 41.369 41.822 -35.553 1.00 64.25 862 GLU A CA 1
ATOM 6903 C C . GLU A 1 862 ? 42.448 40.873 -35.023 1.00 64.25 862 GLU A C 1
ATOM 6905 O O . GLU A 1 862 ? 42.904 40.023 -35.773 1.00 64.25 862 GLU A O 1
ATOM 6910 N N . GLN A 1 863 ? 42.774 40.908 -33.728 1.00 65.69 863 GLN A N 1
ATOM 6911 C CA . GLN A 1 863 ? 43.666 39.944 -33.080 1.00 65.69 863 GLN A CA 1
ATOM 6912 C C . GLN A 1 863 ? 43.034 38.558 -32.949 1.00 65.69 863 GLN A C 1
ATOM 6914 O O . GLN A 1 863 ? 43.745 37.573 -33.054 1.00 65.69 863 GLN A O 1
ATOM 6919 N N . GLN A 1 864 ? 41.721 38.442 -32.750 1.00 69.50 864 GLN A N 1
ATOM 6920 C CA . GLN A 1 864 ? 40.983 37.182 -32.800 1.00 69.50 864 GLN A CA 1
ATOM 6921 C C . GLN A 1 864 ? 40.809 36.740 -34.237 1.00 69.50 864 GLN A C 1
ATOM 6923 O O . GLN A 1 864 ? 40.769 35.552 -34.446 1.00 69.50 864 GLN A O 1
ATOM 6928 N N . CYS A 1 865 ? 40.739 37.616 -35.236 1.00 63.44 865 CYS A N 1
ATOM 6929 C CA . CYS A 1 865 ? 40.777 37.216 -36.638 1.00 63.44 865 CYS A CA 1
ATOM 6930 C C . CYS A 1 865 ? 42.178 36.729 -36.984 1.00 63.44 865 CYS A C 1
ATOM 6932 O O . CYS A 1 865 ? 42.278 35.726 -37.664 1.00 63.44 865 CYS A O 1
ATOM 6934 N N . GLU A 1 866 ? 43.242 37.350 -36.475 1.00 69.12 866 GLU A N 1
ATOM 6935 C CA . GLU A 1 866 ? 44.620 36.887 -36.667 1.00 69.12 866 GLU A CA 1
ATOM 6936 C C . GLU A 1 866 ? 44.890 35.598 -35.875 1.00 69.12 866 GLU A C 1
ATOM 6938 O O . GLU A 1 866 ? 45.495 34.666 -36.388 1.00 69.12 866 GLU A O 1
ATOM 6943 N N . LYS A 1 867 ? 44.356 35.480 -34.655 1.00 66.12 867 LYS A N 1
ATOM 6944 C CA . LYS A 1 867 ? 44.434 34.278 -33.818 1.00 66.12 867 LYS A CA 1
ATOM 6945 C C . LYS A 1 867 ? 43.545 33.166 -34.349 1.00 66.12 867 LYS A C 1
ATOM 6947 O O . LYS A 1 867 ? 43.997 32.040 -34.373 1.00 66.12 867 LYS A O 1
ATOM 6952 N N . LEU A 1 868 ? 42.331 33.454 -34.808 1.00 58.97 868 LEU A N 1
ATOM 6953 C CA . LEU A 1 868 ? 41.457 32.506 -35.500 1.00 58.97 868 LEU A CA 1
ATOM 6954 C C . LEU A 1 868 ? 42.006 32.174 -36.870 1.00 58.97 868 LEU A C 1
ATOM 6956 O O . LEU A 1 868 ? 41.680 31.109 -37.347 1.00 58.97 868 LEU A O 1
ATOM 6960 N N . ARG A 1 869 ? 42.815 33.032 -37.501 1.00 70.75 869 ARG A N 1
ATOM 6961 C CA . ARG A 1 869 ? 43.547 32.730 -38.735 1.00 70.75 869 ARG A CA 1
ATOM 6962 C C . ARG A 1 869 ? 44.732 31.821 -38.448 1.00 70.75 869 ARG A C 1
ATOM 6964 O O . ARG A 1 869 ? 44.879 30.831 -39.140 1.00 70.75 869 ARG A O 1
ATOM 6971 N N . MET A 1 870 ? 45.487 32.060 -37.377 1.00 66.88 870 MET A N 1
ATOM 6972 C CA . MET A 1 870 ? 46.522 31.138 -36.898 1.00 66.88 870 MET A CA 1
ATOM 6973 C C . MET A 1 870 ? 45.940 29.826 -36.367 1.00 66.88 870 MET A C 1
ATOM 6975 O O . MET A 1 870 ? 46.520 28.770 -36.583 1.00 66.88 870 MET A O 1
ATOM 6979 N N . GLU A 1 871 ? 44.794 29.861 -35.693 1.00 64.12 871 GLU A N 1
ATOM 6980 C CA . GLU A 1 871 ? 44.021 28.683 -35.315 1.00 64.12 871 GLU A CA 1
ATOM 6981 C C . GLU A 1 871 ? 43.353 28.085 -36.546 1.00 64.12 871 GLU A C 1
ATOM 6983 O O . GLU A 1 871 ? 43.207 26.882 -36.568 1.00 64.12 871 GLU A O 1
ATOM 6988 N N . LEU A 1 872 ? 43.014 28.831 -37.601 1.00 64.50 872 LEU A N 1
ATOM 6989 C CA . LEU A 1 872 ? 42.563 28.270 -38.878 1.00 64.50 872 LEU A CA 1
ATOM 6990 C C . LEU A 1 872 ? 43.709 27.590 -39.599 1.00 64.50 872 LEU A C 1
ATOM 6992 O O . LEU A 1 872 ? 43.477 26.532 -40.140 1.00 64.50 872 LEU A O 1
ATOM 6996 N N . ASP A 1 873 ? 44.927 28.115 -39.561 1.00 69.56 873 ASP A N 1
ATOM 6997 C CA . ASP A 1 873 ? 46.098 27.494 -40.179 1.00 69.56 873 ASP A CA 1
ATOM 6998 C C . ASP A 1 873 ? 46.604 26.314 -39.335 1.00 69.56 873 ASP A C 1
ATOM 7000 O O . ASP A 1 873 ? 46.995 25.270 -39.858 1.00 69.56 873 ASP A O 1
ATOM 7004 N N . SER A 1 874 ? 46.519 26.415 -38.006 1.00 64.75 874 SER A N 1
ATOM 7005 C CA . SER A 1 874 ? 46.807 25.316 -37.084 1.00 64.75 874 SER A CA 1
ATOM 7006 C C . SER A 1 874 ? 45.721 24.248 -37.128 1.00 64.75 874 SER A C 1
ATOM 7008 O O . SER A 1 874 ? 46.060 23.070 -37.145 1.00 64.75 874 SER A O 1
ATOM 7010 N N . THR A 1 875 ? 44.445 24.622 -37.221 1.00 60.06 875 THR A N 1
ATOM 7011 C CA . THR A 1 875 ? 43.342 23.688 -37.467 1.00 60.06 875 THR A CA 1
ATOM 7012 C C . THR A 1 875 ? 43.314 23.235 -38.908 1.00 60.06 875 THR A C 1
ATOM 7014 O O . THR A 1 875 ? 42.798 22.166 -39.136 1.00 60.06 875 THR A O 1
ATOM 7017 N N . HIS A 1 876 ? 43.905 23.929 -39.878 1.00 67.25 876 HIS A N 1
ATOM 7018 C CA . HIS A 1 876 ? 44.071 23.423 -41.239 1.00 67.25 876 HIS A CA 1
ATOM 7019 C C . HIS A 1 876 ? 45.149 22.342 -41.260 1.00 67.25 876 HIS A C 1
ATOM 7021 O O . HIS A 1 876 ? 44.949 21.293 -41.864 1.00 67.25 876 HIS A O 1
ATOM 7027 N N . ASN A 1 877 ? 46.232 22.527 -40.501 1.00 64.62 877 ASN A N 1
ATOM 7028 C CA . ASN A 1 877 ? 47.239 21.492 -40.282 1.00 64.62 877 ASN A CA 1
ATOM 7029 C C . ASN A 1 877 ? 46.696 20.320 -39.442 1.00 64.62 877 ASN A C 1
ATOM 7031 O O . ASN A 1 877 ? 46.890 19.167 -39.822 1.00 64.62 877 ASN A O 1
ATOM 7035 N N . GLN A 1 878 ? 45.943 20.580 -38.365 1.00 63.94 878 GLN A N 1
ATOM 7036 C CA . GLN A 1 878 ? 45.253 19.526 -37.611 1.00 63.94 878 GLN A CA 1
ATOM 7037 C C . GLN A 1 878 ? 44.122 18.896 -38.419 1.00 63.94 878 GLN A C 1
ATOM 7039 O O . GLN A 1 878 ? 43.871 17.718 -38.248 1.00 63.94 878 GLN A O 1
ATOM 7044 N N . ASN A 1 879 ? 43.451 19.622 -39.309 1.00 69.06 879 ASN A N 1
ATOM 7045 C CA . ASN A 1 879 ? 42.441 19.081 -40.213 1.00 69.06 879 ASN A CA 1
ATOM 7046 C C . ASN A 1 879 ? 43.110 18.243 -41.297 1.00 69.06 879 ASN A C 1
ATOM 7048 O O . ASN A 1 879 ? 42.532 17.248 -41.683 1.00 69.06 879 ASN A O 1
ATOM 7052 N N . GLY A 1 880 ? 44.340 18.550 -41.716 1.00 70.56 880 GLY A N 1
ATOM 7053 C CA . GLY A 1 880 ? 45.167 17.632 -42.498 1.00 70.56 880 GLY A CA 1
ATOM 7054 C C . GLY A 1 880 ? 45.455 16.334 -41.734 1.00 70.56 880 GLY A C 1
ATOM 7055 O O . GLY A 1 880 ? 45.284 15.247 -42.280 1.00 70.56 880 GLY A O 1
ATOM 7056 N N . GLU A 1 881 ? 45.797 16.430 -40.446 1.00 66.44 881 GLU A N 1
ATOM 7057 C CA . GLU A 1 881 ? 46.012 15.274 -39.560 1.00 66.44 881 GLU A CA 1
ATOM 7058 C C . GLU A 1 881 ? 44.716 14.491 -39.272 1.00 66.44 881 GLU A C 1
ATOM 7060 O O . GLU A 1 881 ? 44.717 13.262 -39.279 1.00 66.44 881 GLU A O 1
ATOM 7065 N N . VAL A 1 882 ? 43.590 15.179 -39.078 1.00 63.69 882 VAL A N 1
ATOM 7066 C CA . VAL A 1 882 ? 42.252 14.607 -38.878 1.00 63.69 882 VAL A CA 1
ATOM 7067 C C . VAL A 1 882 ? 41.704 14.055 -40.189 1.00 63.69 882 VAL A C 1
ATOM 7069 O O . VAL A 1 882 ? 41.030 13.040 -40.158 1.00 63.69 882 VAL A O 1
ATOM 7072 N N . GLU A 1 883 ? 42.016 14.632 -41.347 1.00 67.12 883 GLU A N 1
ATOM 7073 C CA . GLU A 1 883 ? 41.706 14.068 -42.665 1.00 67.12 883 GLU A CA 1
ATOM 7074 C C . GLU A 1 883 ? 42.543 12.820 -42.938 1.00 67.12 883 GLU A C 1
ATOM 7076 O O . GLU A 1 883 ? 42.049 11.880 -43.556 1.00 67.12 883 GLU A O 1
ATOM 7081 N N . GLU A 1 884 ? 43.786 12.761 -42.457 1.00 68.25 884 GLU A N 1
ATOM 7082 C CA . GLU A 1 884 ? 44.605 11.549 -42.497 1.00 68.25 884 GLU A CA 1
ATOM 7083 C C . GLU A 1 884 ? 44.066 10.483 -41.523 1.00 68.25 884 GLU A C 1
ATOM 7085 O O . GLU A 1 884 ? 43.953 9.316 -41.898 1.00 68.25 884 GLU A O 1
ATOM 7090 N N . GLN A 1 885 ? 43.626 10.873 -40.318 1.00 70.81 885 GLN A N 1
ATOM 7091 C CA . GLN A 1 885 ? 42.939 9.984 -39.372 1.00 70.81 885 GLN A CA 1
ATOM 7092 C C . GLN A 1 885 ? 41.562 9.546 -39.876 1.00 70.81 885 GLN A C 1
ATOM 7094 O O . GLN A 1 885 ? 41.197 8.394 -39.679 1.00 70.81 885 GLN A O 1
ATOM 7099 N N . MET A 1 886 ? 40.807 10.411 -40.554 1.00 69.12 886 MET A N 1
ATOM 7100 C CA . MET A 1 886 ? 39.549 10.064 -41.213 1.00 69.12 886 MET A CA 1
ATOM 7101 C C . MET A 1 886 ? 39.818 9.141 -42.386 1.00 69.12 886 MET A C 1
ATOM 7103 O O . MET A 1 886 ? 39.110 8.161 -42.508 1.00 69.12 886 MET A O 1
ATOM 7107 N N . ARG A 1 887 ? 40.867 9.357 -43.192 1.00 74.25 887 ARG A N 1
ATOM 7108 C CA . ARG A 1 887 ? 41.269 8.390 -44.225 1.00 74.25 887 ARG A CA 1
ATOM 7109 C C . ARG A 1 887 ? 41.653 7.044 -43.611 1.00 74.25 887 ARG A C 1
ATOM 7111 O O . ARG A 1 887 ? 41.287 6.017 -44.173 1.00 74.25 887 ARG A O 1
ATOM 7118 N N . ALA A 1 888 ? 42.324 7.030 -42.459 1.00 75.00 888 ALA A N 1
ATOM 7119 C CA . ALA A 1 888 ? 42.638 5.802 -41.729 1.00 75.00 888 ALA A CA 1
ATOM 7120 C C . ALA A 1 888 ? 41.380 5.130 -41.150 1.00 75.00 888 ALA A C 1
ATOM 7122 O O . ALA A 1 888 ? 41.219 3.922 -41.291 1.00 75.00 888 ALA A O 1
ATOM 7123 N N . LYS A 1 889 ? 40.458 5.904 -40.567 1.00 72.50 889 LYS A N 1
ATOM 7124 C CA . LYS A 1 889 ? 39.172 5.428 -40.035 1.00 72.50 889 LYS A CA 1
ATOM 7125 C C . LYS A 1 889 ? 38.202 5.016 -41.133 1.00 72.50 889 LYS A C 1
ATOM 7127 O O . LYS A 1 889 ? 37.419 4.104 -40.923 1.00 72.50 889 LYS A O 1
ATOM 7132 N N . ASP A 1 890 ? 38.258 5.641 -42.299 1.00 75.50 890 ASP A N 1
ATOM 7133 C CA . ASP A 1 890 ? 37.531 5.236 -43.495 1.00 75.50 890 ASP A CA 1
ATOM 7134 C C . ASP A 1 890 ? 38.104 3.927 -44.025 1.00 75.50 890 ASP A C 1
ATOM 7136 O O . ASP A 1 890 ? 37.320 3.060 -44.392 1.00 75.50 890 ASP A O 1
ATOM 7140 N N . HIS A 1 891 ? 39.433 3.745 -43.984 1.00 77.75 891 HIS A N 1
ATOM 7141 C CA . HIS A 1 891 ? 40.071 2.465 -44.298 1.00 77.75 891 HIS A CA 1
ATOM 7142 C C . HIS A 1 891 ? 39.641 1.361 -43.325 1.00 77.75 891 HIS A C 1
ATOM 7144 O O . HIS A 1 891 ? 39.163 0.321 -43.775 1.00 77.75 891 HIS A O 1
ATOM 7150 N N . GLU A 1 892 ? 39.697 1.626 -42.017 1.00 80.38 892 GLU A N 1
ATOM 7151 C CA . GLU A 1 892 ? 39.207 0.730 -40.960 1.00 80.38 892 GLU A CA 1
ATOM 7152 C C . GLU A 1 892 ? 37.701 0.458 -41.115 1.00 80.38 892 GLU A C 1
ATOM 7154 O O . GLU A 1 892 ? 37.257 -0.675 -40.990 1.00 80.38 892 GLU A O 1
ATOM 7159 N N . ASN A 1 893 ? 36.899 1.459 -41.489 1.00 78.12 893 ASN A N 1
ATOM 7160 C CA . ASN A 1 893 ? 35.482 1.276 -41.803 1.00 78.12 893 ASN A CA 1
ATOM 7161 C C . ASN A 1 893 ? 35.272 0.438 -43.068 1.00 78.12 893 ASN A C 1
ATOM 7163 O O . ASN A 1 893 ? 34.282 -0.285 -43.132 1.00 78.12 893 ASN A O 1
ATOM 7167 N N . THR A 1 894 ? 36.136 0.519 -44.084 1.00 77.69 894 THR A N 1
ATOM 7168 C CA . THR A 1 894 ? 36.086 -0.413 -45.223 1.00 77.69 894 THR A CA 1
ATOM 7169 C C . THR A 1 894 ? 36.441 -1.831 -44.800 1.00 77.69 894 THR A C 1
ATOM 7171 O O . THR A 1 894 ? 35.720 -2.740 -45.195 1.00 77.69 894 THR A O 1
ATOM 7174 N N . GLU A 1 895 ? 37.457 -2.026 -43.955 1.00 78.06 895 GLU A N 1
ATOM 7175 C CA . GLU A 1 895 ? 37.809 -3.349 -43.417 1.00 78.06 895 GLU A CA 1
ATOM 7176 C C . GLU A 1 895 ? 36.669 -3.925 -42.564 1.00 78.06 895 GLU A C 1
ATOM 7178 O O . GLU A 1 895 ? 36.230 -5.050 -42.798 1.00 78.06 895 GLU A O 1
ATOM 7183 N N . LEU A 1 896 ? 36.083 -3.126 -41.666 1.00 75.69 896 LEU A N 1
ATOM 7184 C CA . LEU A 1 896 ? 34.909 -3.512 -40.878 1.00 75.69 896 LEU A CA 1
ATOM 7185 C C . LEU A 1 896 ? 33.678 -3.765 -41.758 1.00 75.69 896 LEU A C 1
ATOM 7187 O O . LEU A 1 896 ? 32.894 -4.665 -41.475 1.00 75.69 896 LEU A O 1
ATO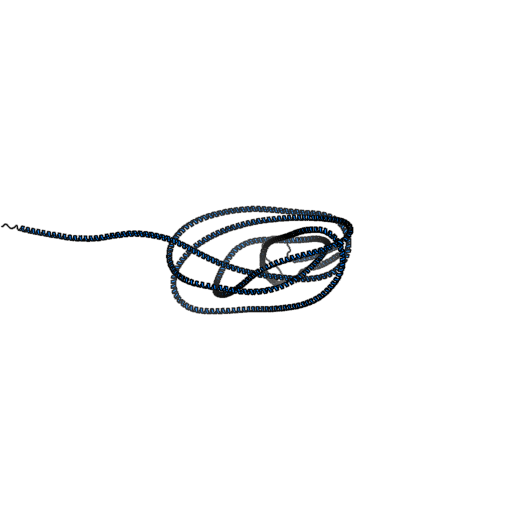M 7191 N N . ARG A 1 897 ? 33.477 -3.010 -42.847 1.00 77.00 897 ARG A N 1
ATOM 7192 C CA . ARG A 1 897 ? 32.392 -3.274 -43.813 1.00 77.00 897 ARG A CA 1
ATOM 7193 C C . ARG A 1 897 ? 32.609 -4.584 -44.566 1.00 77.00 897 ARG A C 1
ATOM 7195 O O . ARG A 1 897 ? 31.625 -5.275 -44.828 1.00 77.00 897 ARG A O 1
ATOM 7202 N N . GLU A 1 898 ? 33.848 -4.930 -44.906 1.00 76.62 898 GLU A N 1
ATOM 7203 C CA . GLU A 1 898 ? 34.181 -6.233 -45.489 1.00 76.62 898 GLU A CA 1
ATOM 7204 C C . GLU A 1 898 ? 33.982 -7.370 -44.477 1.00 76.62 898 GLU A C 1
ATOM 7206 O O . GLU A 1 898 ? 33.416 -8.405 -44.833 1.00 76.62 898 GLU A O 1
ATOM 7211 N N . GLU A 1 899 ? 34.327 -7.162 -43.204 1.00 78.44 899 GLU A N 1
ATOM 7212 C CA . GLU A 1 899 ? 34.067 -8.124 -42.127 1.00 78.44 899 GLU A CA 1
ATOM 7213 C C . GLU A 1 899 ? 32.560 -8.307 -41.877 1.00 78.44 899 GLU A C 1
ATOM 7215 O O . GLU A 1 899 ? 32.077 -9.437 -41.796 1.00 78.44 899 GLU A O 1
ATOM 7220 N N . ILE A 1 900 ? 31.779 -7.219 -41.870 1.00 78.44 900 ILE A N 1
ATOM 7221 C CA . ILE A 1 900 ? 30.310 -7.259 -41.794 1.00 78.44 900 ILE A CA 1
ATOM 7222 C C . ILE A 1 900 ? 29.722 -8.002 -42.999 1.00 78.44 900 ILE A C 1
ATOM 7224 O O . ILE A 1 900 ? 28.797 -8.791 -42.820 1.00 78.44 900 ILE A O 1
ATOM 7228 N N . LEU A 1 901 ? 30.244 -7.797 -44.213 1.00 75.25 901 LEU A N 1
ATOM 7229 C CA . LEU A 1 901 ? 29.839 -8.560 -45.402 1.00 75.25 901 LEU A CA 1
ATOM 7230 C C . LEU A 1 901 ? 30.162 -10.054 -45.254 1.00 75.25 901 LEU A C 1
ATOM 7232 O O . LEU A 1 901 ? 29.334 -10.895 -45.613 1.00 75.25 901 LEU A O 1
ATOM 7236 N N . GLY A 1 902 ? 31.321 -10.388 -44.683 1.00 79.06 902 GLY A N 1
ATOM 7237 C CA . GLY A 1 902 ? 31.703 -11.759 -44.345 1.00 79.06 902 GLY A CA 1
ATOM 7238 C C . GLY A 1 902 ? 30.750 -12.400 -43.334 1.00 79.06 902 GLY A C 1
ATOM 7239 O O . GLY A 1 902 ? 30.258 -13.506 -43.564 1.00 79.06 902 GLY A O 1
ATOM 7240 N N . LEU A 1 903 ? 30.414 -11.681 -42.260 1.00 74.88 903 LEU A N 1
ATOM 7241 C CA . LEU A 1 903 ? 29.439 -12.105 -41.252 1.00 74.88 903 LEU A CA 1
ATOM 7242 C C . LEU A 1 903 ? 28.019 -12.213 -41.825 1.00 74.88 903 LEU A C 1
ATOM 7244 O O . LEU A 1 903 ? 27.278 -13.125 -41.479 1.00 74.88 903 LEU A O 1
ATOM 7248 N N . HIS A 1 904 ? 27.628 -11.345 -42.758 1.00 73.25 904 HIS A N 1
ATOM 7249 C CA . HIS A 1 904 ? 26.357 -11.495 -43.472 1.00 73.25 904 HIS A CA 1
ATOM 7250 C C . HIS A 1 904 ? 26.336 -12.777 -44.312 1.00 73.25 904 HIS A C 1
ATOM 7252 O O . HIS A 1 904 ? 25.322 -13.476 -44.365 1.00 73.25 904 HIS A O 1
ATOM 7258 N N . GLY A 1 905 ? 27.469 -13.129 -44.926 1.00 78.38 905 GLY A N 1
ATOM 7259 C CA . GLY A 1 905 ? 27.646 -14.402 -45.619 1.00 78.38 905 GLY A CA 1
ATOM 7260 C C . GLY A 1 905 ? 27.484 -15.611 -44.691 1.00 78.38 905 GLY A C 1
ATOM 7261 O O . GLY A 1 905 ? 26.821 -16.580 -45.068 1.00 78.38 905 GLY A O 1
ATOM 7262 N N . THR A 1 906 ? 28.021 -15.555 -43.466 1.00 75.88 906 THR A N 1
ATOM 7263 C CA . THR A 1 906 ? 27.851 -16.640 -42.483 1.00 75.88 906 THR A CA 1
ATOM 7264 C C . THR A 1 906 ? 26.425 -16.712 -41.940 1.00 75.88 906 THR A C 1
ATOM 7266 O O . THR A 1 906 ? 25.894 -17.815 -41.818 1.00 75.88 906 THR A O 1
ATOM 7269 N N . ILE A 1 907 ? 25.766 -15.574 -41.701 1.00 79.50 907 ILE A N 1
ATOM 7270 C CA . ILE A 1 907 ? 24.347 -15.514 -41.315 1.00 79.50 907 ILE A CA 1
ATOM 7271 C C . ILE A 1 907 ? 23.470 -16.128 -42.410 1.00 79.50 907 ILE A C 1
ATOM 7273 O O . ILE A 1 907 ? 22.677 -17.016 -42.118 1.00 79.50 907 ILE A O 1
ATOM 7277 N N . THR A 1 908 ? 23.682 -15.765 -43.677 1.00 74.50 908 THR A N 1
ATOM 7278 C CA . THR A 1 908 ? 22.915 -16.327 -44.806 1.00 74.50 908 THR A CA 1
ATOM 7279 C C . THR A 1 908 ? 23.120 -17.846 -44.927 1.00 74.50 908 THR A C 1
ATOM 7281 O O . THR A 1 908 ? 22.194 -18.594 -45.251 1.00 74.50 908 THR A O 1
ATOM 7284 N N . ALA A 1 909 ? 24.333 -18.341 -44.646 1.00 74.62 909 ALA A N 1
ATOM 7285 C CA . ALA A 1 909 ? 24.608 -19.777 -44.612 1.00 74.62 909 ALA A CA 1
ATOM 7286 C C . ALA A 1 909 ? 23.890 -20.477 -43.444 1.00 74.62 909 ALA A C 1
ATOM 7288 O O . ALA A 1 909 ? 23.341 -21.563 -43.635 1.00 74.62 909 ALA A O 1
ATOM 7289 N N . LEU A 1 910 ? 23.848 -19.850 -42.263 1.00 73.06 910 LEU A N 1
ATOM 7290 C CA . LEU A 1 910 ? 23.125 -20.366 -41.100 1.00 73.06 910 LEU A CA 1
ATOM 7291 C C . LEU A 1 910 ? 21.608 -20.372 -41.323 1.00 73.06 910 LEU A C 1
ATOM 7293 O O . LEU A 1 910 ? 20.963 -21.377 -41.033 1.00 73.06 910 LEU A O 1
ATOM 7297 N N . GLU A 1 911 ? 21.044 -19.319 -41.911 1.00 74.88 911 GLU A N 1
ATOM 7298 C CA . GLU A 1 911 ? 19.627 -19.256 -42.291 1.00 74.88 911 GLU A CA 1
ATOM 7299 C C . GLU A 1 911 ? 19.263 -20.379 -43.266 1.00 74.88 911 GLU A C 1
ATOM 7301 O O . GLU A 1 911 ? 18.254 -21.060 -43.086 1.00 74.88 911 GLU A O 1
ATOM 7306 N N . LYS A 1 912 ? 20.131 -20.666 -44.244 1.00 77.62 912 LYS A N 1
ATOM 7307 C CA . LYS A 1 912 ? 19.941 -21.814 -45.136 1.00 77.62 912 LYS A CA 1
ATOM 7308 C C . LYS A 1 912 ? 19.944 -23.145 -44.373 1.00 77.62 912 LYS A C 1
ATOM 7310 O O . LYS A 1 912 ? 19.080 -23.983 -44.625 1.00 77.62 912 LYS A O 1
ATOM 7315 N N . THR A 1 913 ? 20.866 -23.339 -43.423 1.00 76.19 913 THR A N 1
ATOM 7316 C CA . THR A 1 913 ? 20.873 -24.557 -42.590 1.00 76.19 913 THR A CA 1
ATOM 7317 C C . THR A 1 913 ? 19.655 -24.656 -41.670 1.00 76.19 913 THR A C 1
ATOM 7319 O O . THR A 1 913 ? 19.200 -25.763 -41.387 1.00 76.19 913 THR A O 1
ATOM 7322 N N . LEU A 1 914 ? 19.091 -23.524 -41.238 1.00 75.19 914 LEU A N 1
ATOM 7323 C CA . LEU A 1 914 ? 17.872 -23.483 -40.434 1.00 75.19 914 LEU A CA 1
ATOM 7324 C C . LEU A 1 914 ? 16.664 -23.956 -41.252 1.00 75.19 914 LEU A C 1
ATOM 7326 O O . LEU A 1 914 ? 15.949 -24.846 -40.803 1.00 75.19 914 LEU A O 1
ATOM 7330 N N . VAL A 1 915 ? 16.500 -23.457 -42.482 1.00 76.56 915 VAL A N 1
ATOM 7331 C CA . VAL A 1 915 ? 15.421 -23.884 -43.394 1.00 76.56 915 VAL A CA 1
ATOM 7332 C C . VAL A 1 915 ? 15.530 -25.377 -43.732 1.00 76.56 915 VAL A C 1
ATOM 7334 O O . VAL A 1 915 ? 14.526 -26.091 -43.772 1.00 76.56 915 VAL A O 1
ATOM 7337 N N . GLU A 1 916 ? 16.749 -25.891 -43.926 1.00 76.50 916 GLU A N 1
ATOM 7338 C CA . GLU A 1 916 ? 16.974 -27.329 -44.118 1.00 76.50 916 GLU A CA 1
ATOM 7339 C C . GLU A 1 916 ? 16.533 -28.131 -42.877 1.00 76.50 916 GLU A C 1
ATOM 7341 O O . GLU A 1 916 ? 15.813 -29.125 -43.013 1.00 76.50 916 GLU A O 1
ATOM 7346 N N . LYS A 1 917 ? 16.854 -27.665 -41.662 1.00 74.69 917 LYS A N 1
ATOM 7347 C CA . LYS A 1 917 ? 16.409 -28.303 -40.411 1.00 74.69 917 LYS A CA 1
ATOM 7348 C C . LYS A 1 917 ? 14.899 -28.214 -40.189 1.00 74.69 917 LYS A C 1
ATOM 7350 O O . LYS A 1 917 ? 14.310 -29.187 -39.724 1.00 74.69 917 LYS A O 1
ATOM 7355 N N . GLU A 1 918 ? 14.255 -27.114 -40.561 1.00 71.81 918 GLU A N 1
ATOM 7356 C CA . GLU A 1 918 ? 12.794 -26.962 -40.507 1.00 71.81 918 GLU A CA 1
ATOM 7357 C C . GLU A 1 918 ? 12.078 -27.948 -41.447 1.00 71.81 918 GLU A C 1
ATOM 7359 O O . GLU A 1 918 ? 11.037 -28.515 -41.095 1.00 71.81 918 GLU A O 1
ATOM 7364 N N . SER A 1 919 ? 12.670 -28.239 -42.611 1.00 68.50 919 SER A N 1
ATOM 7365 C CA . SER A 1 919 ? 12.148 -29.251 -43.539 1.00 68.50 919 SER A CA 1
ATOM 7366 C C . SER A 1 919 ? 12.311 -30.692 -43.017 1.00 68.50 919 SER A C 1
ATOM 7368 O O . SER A 1 919 ? 11.406 -31.523 -43.169 1.00 68.50 919 SER A O 1
ATOM 7370 N N . GLU A 1 920 ? 13.417 -30.988 -42.321 1.00 76.44 920 GLU A N 1
ATOM 7371 C CA . GLU A 1 920 ? 13.613 -32.260 -41.607 1.00 76.44 920 GLU A CA 1
ATOM 7372 C C . GLU A 1 920 ? 12.606 -32.420 -40.451 1.00 76.44 920 GLU A C 1
ATOM 7374 O O . GLU A 1 920 ? 12.083 -33.510 -40.215 1.00 76.44 920 GLU A O 1
ATOM 7379 N N . LEU A 1 921 ? 12.282 -31.328 -39.754 1.00 73.25 921 LEU A N 1
ATOM 7380 C CA . LEU A 1 921 ? 11.304 -31.323 -38.663 1.00 73.25 921 LEU A CA 1
ATOM 7381 C C . LEU A 1 921 ? 9.879 -31.586 -39.175 1.00 73.25 921 LEU A C 1
ATOM 7383 O O . LEU A 1 921 ? 9.162 -32.404 -38.597 1.00 73.25 921 LEU A O 1
ATOM 7387 N N . SER A 1 922 ? 9.503 -30.980 -40.305 1.00 72.56 922 SER A N 1
ATOM 7388 C CA . SER A 1 922 ? 8.198 -31.211 -40.946 1.00 72.56 922 SER A CA 1
ATOM 7389 C C . SER A 1 922 ? 8.018 -32.669 -41.388 1.00 72.56 922 SER A C 1
ATOM 7391 O O . SER A 1 922 ? 6.965 -33.267 -41.169 1.00 72.56 922 SER A O 1
ATOM 7393 N N . THR A 1 923 ? 9.066 -33.291 -41.941 1.00 70.62 923 THR A N 1
ATOM 7394 C CA . THR A 1 923 ? 9.016 -34.708 -42.352 1.00 70.62 923 THR A CA 1
ATOM 7395 C C . THR A 1 923 ? 8.971 -35.682 -41.171 1.00 70.62 923 THR A C 1
ATOM 7397 O O . THR A 1 923 ? 8.405 -36.772 -41.291 1.00 70.62 923 THR A O 1
ATOM 7400 N N . LEU A 1 924 ? 9.533 -35.320 -40.013 1.00 69.19 924 LEU A N 1
ATOM 7401 C CA . LEU A 1 924 ? 9.383 -36.102 -38.782 1.00 69.19 924 LEU A CA 1
ATOM 7402 C C . LEU A 1 924 ? 7.986 -35.955 -38.162 1.00 69.19 924 LEU A C 1
ATOM 7404 O O . LEU A 1 924 ? 7.443 -36.949 -37.680 1.00 69.19 924 LEU A O 1
ATOM 7408 N N . GLN A 1 925 ? 7.386 -34.762 -38.214 1.00 68.00 925 GLN A N 1
ATOM 7409 C CA . GLN A 1 925 ? 6.016 -34.537 -37.739 1.00 68.00 925 GLN A CA 1
ATOM 7410 C C . GLN A 1 925 ? 4.983 -35.344 -38.535 1.00 68.00 925 GLN A C 1
ATOM 7412 O O . GLN A 1 925 ? 4.092 -35.945 -37.937 1.00 68.00 925 GLN A O 1
ATOM 7417 N N . GLU A 1 926 ? 5.127 -35.442 -39.857 1.00 75.19 926 GLU A N 1
ATOM 7418 C CA . GLU A 1 926 ? 4.204 -36.228 -40.688 1.00 75.19 926 GLU A CA 1
ATOM 7419 C C . GLU A 1 926 ? 4.260 -37.733 -40.351 1.00 75.19 926 GLU A C 1
ATOM 7421 O O . GLU A 1 926 ? 3.226 -38.385 -40.194 1.00 75.19 926 GLU A O 1
ATOM 7426 N N . LYS A 1 927 ? 5.465 -38.276 -40.112 1.00 75.69 927 LYS A N 1
ATOM 7427 C CA . LYS A 1 927 ? 5.650 -39.673 -39.668 1.00 75.69 927 LYS A CA 1
ATOM 7428 C C . LYS A 1 927 ? 5.091 -39.943 -38.271 1.00 75.69 927 LYS A C 1
ATOM 7430 O O . LYS A 1 927 ? 4.636 -41.055 -38.000 1.00 75.69 927 LYS A O 1
ATOM 7435 N N . LEU A 1 928 ? 5.147 -38.954 -37.378 1.00 74.44 928 LEU A N 1
ATOM 7436 C CA . LEU A 1 928 ? 4.541 -39.052 -36.051 1.00 74.44 928 LEU A CA 1
ATOM 7437 C C . LEU A 1 928 ? 3.013 -39.140 -36.168 1.00 74.44 928 LEU A C 1
ATOM 7439 O O . LEU A 1 928 ? 2.405 -40.012 -35.549 1.00 74.44 928 LEU A O 1
ATOM 7443 N N . HIS A 1 929 ? 2.412 -38.310 -37.023 1.00 73.88 929 HIS A N 1
ATOM 7444 C CA . HIS A 1 929 ? 0.962 -38.270 -37.191 1.00 73.88 929 HIS A CA 1
ATOM 7445 C C . HIS A 1 929 ? 0.393 -39.572 -37.782 1.00 73.88 929 HIS A C 1
ATOM 7447 O O . HIS A 1 929 ? -0.650 -40.062 -37.342 1.00 73.88 929 HIS A O 1
ATOM 7453 N N . GLU A 1 930 ? 1.112 -40.202 -38.717 1.00 76.31 930 GLU A N 1
ATOM 7454 C CA . GLU A 1 930 ? 0.728 -41.512 -39.262 1.00 76.31 930 GLU A CA 1
ATOM 7455 C C . GLU A 1 930 ? 0.721 -42.605 -38.172 1.00 76.31 930 GLU A C 1
ATOM 7457 O O . GLU A 1 930 ? -0.203 -43.421 -38.101 1.00 76.31 930 GLU A O 1
ATOM 7462 N N . LYS A 1 931 ? 1.701 -42.580 -37.256 1.00 70.69 931 LYS A N 1
ATOM 7463 C CA . LYS A 1 931 ? 1.778 -43.525 -36.129 1.00 70.69 931 LYS A CA 1
ATOM 7464 C C . LYS A 1 931 ? 0.710 -43.284 -35.064 1.00 70.69 931 LYS A C 1
ATOM 7466 O O . LYS A 1 931 ? 0.186 -44.249 -34.507 1.00 70.69 931 LYS A O 1
ATOM 7471 N N . GLU A 1 932 ? 0.346 -42.030 -34.813 1.00 70.00 932 GLU A N 1
ATOM 7472 C CA . GLU A 1 932 ? -0.767 -41.680 -33.923 1.00 70.00 932 GLU A CA 1
ATOM 7473 C C . GLU A 1 932 ? -2.117 -42.160 -34.474 1.00 70.00 932 GLU A C 1
ATOM 7475 O O . GLU A 1 932 ? -2.944 -42.684 -33.722 1.00 70.00 932 GLU A O 1
ATOM 7480 N N . SER A 1 933 ? -2.329 -42.063 -35.791 1.00 67.44 933 SER A N 1
ATOM 7481 C CA . SER A 1 933 ? -3.549 -42.563 -36.438 1.00 67.44 933 SER A CA 1
ATOM 7482 C C . SER A 1 933 ? -3.677 -44.091 -36.324 1.00 67.44 933 SER A C 1
ATOM 7484 O O . SER A 1 933 ? -4.749 -44.618 -36.011 1.00 67.44 933 SER A O 1
ATOM 7486 N N . GLU A 1 934 ? -2.563 -44.816 -36.474 1.00 72.75 934 GLU A N 1
ATOM 7487 C CA . GLU A 1 934 ? -2.511 -46.277 -36.327 1.00 72.75 934 GLU A CA 1
ATOM 7488 C C . GLU A 1 934 ? -2.803 -46.733 -34.879 1.00 72.75 934 GLU A C 1
ATOM 7490 O O . GLU A 1 934 ? -3.511 -47.722 -34.664 1.00 72.75 934 GLU A O 1
ATOM 7495 N N . ALA A 1 935 ? -2.334 -45.980 -33.876 1.00 68.69 935 ALA A N 1
ATOM 7496 C CA . ALA A 1 935 ? -2.627 -46.234 -32.462 1.00 68.69 935 ALA A CA 1
ATOM 7497 C C . ALA A 1 935 ? -4.099 -45.945 -32.102 1.00 68.69 935 ALA A C 1
ATOM 7499 O O . ALA A 1 935 ? -4.729 -46.720 -31.376 1.00 68.69 935 ALA A O 1
ATOM 7500 N N . SER A 1 936 ? -4.678 -44.878 -32.661 1.00 71.19 936 SER A N 1
ATOM 7501 C CA . SER A 1 936 ? -6.092 -44.510 -32.481 1.00 71.19 936 SER A CA 1
ATOM 7502 C C . SER A 1 936 ? -7.057 -45.612 -32.955 1.00 71.19 936 SER A C 1
ATOM 7504 O O . SER A 1 936 ? -8.033 -45.951 -32.273 1.00 71.19 936 SER A O 1
ATOM 7506 N N . GLY A 1 937 ? -6.740 -46.264 -34.080 1.00 71.88 937 GLY A N 1
ATOM 7507 C CA . GLY A 1 937 ? -7.517 -47.398 -34.594 1.00 71.88 937 GLY A CA 1
ATOM 7508 C C . GLY A 1 937 ? -7.534 -48.622 -33.665 1.00 71.88 937 GLY A C 1
ATOM 7509 O O . GLY A 1 937 ? -8.531 -49.336 -33.595 1.00 71.88 937 GLY A O 1
ATOM 7510 N N . GLN A 1 938 ? -6.463 -48.863 -32.905 1.00 68.94 938 GLN A N 1
ATOM 7511 C CA . GLN A 1 938 ? -6.411 -49.981 -31.951 1.00 68.94 938 GLN A CA 1
ATOM 7512 C C . GLN A 1 938 ? -7.165 -49.667 -30.655 1.00 68.94 938 GLN A C 1
ATOM 7514 O O . GLN A 1 938 ? -7.838 -50.539 -30.103 1.00 68.94 938 GLN A O 1
ATOM 7519 N N . ILE A 1 939 ? -7.104 -48.413 -30.198 1.00 71.81 939 ILE A N 1
ATOM 7520 C CA . ILE A 1 939 ? -7.823 -47.956 -29.002 1.00 71.81 939 ILE A CA 1
ATOM 7521 C C . ILE A 1 939 ? -9.335 -48.108 -29.203 1.00 71.81 939 ILE A C 1
ATOM 7523 O O . ILE A 1 939 ? -10.007 -48.687 -28.353 1.00 71.81 939 ILE A O 1
ATOM 7527 N N . THR A 1 940 ? -9.861 -47.700 -30.361 1.00 70.06 940 THR A N 1
ATOM 7528 C CA . THR A 1 940 ? -11.298 -47.828 -30.669 1.00 70.06 940 THR A CA 1
ATOM 7529 C C . THR A 1 940 ? -11.791 -49.282 -30.685 1.00 70.06 940 THR A C 1
ATOM 7531 O O . THR A 1 940 ? -12.903 -49.556 -30.228 1.00 70.06 940 THR A O 1
ATOM 7534 N N . ALA A 1 941 ? -10.964 -50.238 -31.123 1.00 64.69 941 ALA A N 1
ATOM 7535 C CA . ALA A 1 941 ? -11.311 -51.661 -31.099 1.00 64.69 941 ALA A CA 1
ATOM 7536 C C . ALA A 1 941 ? -11.385 -52.242 -29.672 1.00 64.69 941 ALA A C 1
ATOM 7538 O O . ALA A 1 941 ? -12.251 -53.076 -29.394 1.00 64.69 941 ALA A O 1
ATOM 7539 N N . PHE A 1 942 ? -10.514 -51.799 -28.759 1.00 57.94 942 PHE A N 1
ATOM 7540 C CA . PHE A 1 942 ? -10.553 -52.229 -27.358 1.00 57.94 942 PHE A CA 1
ATOM 7541 C C . PHE A 1 942 ? -11.695 -51.579 -26.572 1.00 57.94 942 PHE A C 1
ATOM 7543 O O . PHE A 1 942 ? -12.327 -52.260 -25.762 1.00 57.94 942 PHE A O 1
ATOM 7550 N N . THR A 1 943 ? -12.029 -50.315 -26.851 1.00 72.44 943 THR A N 1
ATOM 7551 C CA . THR A 1 943 ? -13.174 -49.631 -26.227 1.00 72.44 943 THR A CA 1
ATOM 7552 C C . THR A 1 943 ? -14.483 -50.384 -26.484 1.00 72.44 943 THR A C 1
ATOM 7554 O O . THR A 1 943 ? -15.216 -50.677 -25.542 1.00 72.44 943 THR A O 1
ATOM 7557 N N . ALA A 1 944 ? -14.717 -50.838 -27.721 1.00 69.25 944 ALA A N 1
ATOM 7558 C CA . ALA A 1 944 ? -15.923 -51.595 -28.066 1.00 69.25 944 ALA A CA 1
ATOM 7559 C C . ALA A 1 944 ? -16.046 -52.954 -27.337 1.00 69.25 944 ALA A C 1
ATOM 7561 O O . ALA A 1 944 ? -17.153 -53.448 -27.120 1.00 69.25 944 ALA A O 1
ATOM 7562 N N . GLN A 1 945 ? -14.931 -53.588 -26.952 1.00 67.00 945 GLN A N 1
ATOM 7563 C CA . GLN A 1 945 ? -14.965 -54.846 -26.190 1.00 67.00 945 GLN A CA 1
ATOM 7564 C C . GLN A 1 945 ? -15.278 -54.620 -24.706 1.00 67.00 945 GLN A C 1
ATOM 7566 O O . GLN A 1 945 ? -15.976 -55.432 -24.098 1.00 67.00 945 GLN A O 1
ATOM 7571 N N . ILE A 1 946 ? -14.801 -53.511 -24.135 1.00 70.62 946 ILE A N 1
ATOM 7572 C CA . ILE A 1 946 ? -15.061 -53.139 -22.738 1.00 70.62 946 ILE A CA 1
ATOM 7573 C C . ILE A 1 946 ? -16.539 -52.783 -22.537 1.00 70.62 946 ILE A C 1
ATOM 7575 O O . ILE A 1 946 ? -17.130 -53.186 -21.533 1.00 70.62 946 ILE A O 1
ATOM 7579 N N . ASP A 1 947 ? -17.157 -52.106 -23.505 1.00 73.62 947 ASP A N 1
ATOM 7580 C CA . ASP A 1 947 ? -18.563 -51.700 -23.406 1.00 73.62 947 ASP A CA 1
ATOM 7581 C C . ASP A 1 947 ? -19.525 -52.898 -23.377 1.00 73.62 947 ASP A C 1
ATOM 7583 O O . ASP A 1 947 ? -20.488 -52.901 -22.608 1.00 73.62 947 ASP A O 1
ATOM 7587 N N . ASN A 1 948 ? -19.229 -53.972 -24.118 1.00 74.12 948 ASN A N 1
ATOM 7588 C CA . ASN A 1 948 ? -20.044 -55.191 -24.075 1.00 74.12 948 ASN A CA 1
ATOM 7589 C C . ASN A 1 948 ? -19.968 -55.899 -22.710 1.00 74.12 948 ASN A C 1
ATOM 7591 O O . ASN A 1 948 ? -20.991 -56.330 -22.184 1.00 74.12 948 ASN A O 1
ATOM 7595 N N . LEU A 1 949 ? -18.782 -55.971 -22.096 1.00 63.66 949 LEU A N 1
ATOM 7596 C CA . LEU A 1 949 ? -18.614 -56.599 -20.778 1.00 63.66 949 LEU A CA 1
ATOM 7597 C C . LEU A 1 949 ? -19.229 -55.766 -19.642 1.00 63.66 949 LEU A C 1
ATOM 7599 O O . LEU A 1 949 ? -19.719 -56.332 -18.664 1.00 63.66 949 LEU A O 1
ATOM 7603 N N . LYS A 1 950 ? -19.25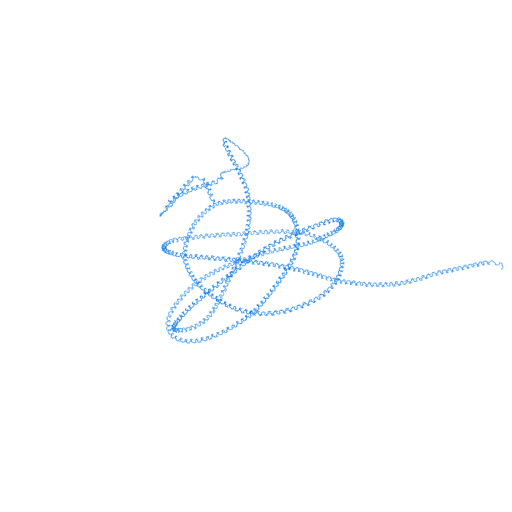8 -54.431 -19.773 1.00 67.81 950 LYS A N 1
ATOM 7604 C CA . LYS A 1 950 ? -19.999 -53.554 -18.850 1.00 67.81 950 LYS A CA 1
ATOM 7605 C C . LYS A 1 950 ? -21.502 -53.829 -18.892 1.00 67.81 950 LYS A C 1
ATOM 7607 O O . LYS A 1 950 ? -22.147 -53.828 -17.845 1.00 67.81 950 LYS A O 1
ATOM 7612 N N . HIS A 1 951 ? -22.050 -54.103 -20.075 1.00 69.31 951 HIS A N 1
ATOM 7613 C CA . HIS A 1 951 ? -23.484 -54.323 -20.235 1.00 69.31 951 HIS A CA 1
ATOM 7614 C C . HIS A 1 951 ? -23.978 -55.606 -19.534 1.00 69.31 951 HIS A C 1
ATOM 7616 O O . HIS A 1 951 ? -25.071 -55.605 -18.960 1.00 69.31 951 HIS A O 1
ATOM 7622 N N . ASP A 1 952 ? -23.160 -56.664 -19.506 1.00 67.00 952 ASP A N 1
ATOM 7623 C CA . ASP A 1 952 ? -23.473 -57.925 -18.812 1.00 67.00 952 ASP A CA 1
ATOM 7624 C C . ASP A 1 952 ? -23.432 -57.783 -17.277 1.00 67.00 952 ASP A C 1
ATOM 7626 O O . ASP A 1 952 ? -24.238 -58.384 -16.560 1.00 67.00 952 ASP A O 1
ATOM 7630 N N . LEU A 1 953 ? -22.529 -56.946 -16.757 1.00 65.12 953 LEU A N 1
ATOM 7631 C CA . LEU A 1 953 ? -22.359 -56.715 -15.317 1.00 65.12 953 LEU A CA 1
ATOM 7632 C C . LEU A 1 953 ? -23.560 -55.973 -14.706 1.00 65.12 953 LEU A C 1
ATOM 7634 O O . LEU A 1 953 ? -24.042 -56.351 -13.637 1.00 65.12 953 LEU A O 1
ATOM 7638 N N . VAL A 1 954 ? -24.105 -54.988 -15.427 1.00 75.12 954 VAL A N 1
ATOM 7639 C CA . VAL A 1 954 ? -25.305 -54.234 -15.017 1.00 75.12 954 VAL A CA 1
ATOM 7640 C C . VAL A 1 954 ? -26.542 -55.141 -14.936 1.00 75.12 954 VAL A C 1
ATOM 7642 O O . VAL A 1 954 ? -27.366 -54.985 -14.033 1.00 75.12 954 VAL A O 1
ATOM 7645 N N . SER A 1 955 ? -26.657 -56.140 -15.818 1.00 69.25 955 SER A N 1
ATOM 7646 C CA . SER A 1 955 ? -27.798 -57.067 -15.810 1.00 69.25 955 SER A CA 1
ATOM 7647 C C . SER A 1 955 ? -27.842 -57.948 -14.554 1.00 69.25 955 SER A C 1
ATOM 7649 O O . SER A 1 955 ? -28.923 -58.184 -14.019 1.00 69.25 955 SER A O 1
ATOM 7651 N N . LEU A 1 956 ? -26.691 -58.411 -14.055 1.00 57.38 956 LEU A N 1
ATOM 7652 C CA . LEU A 1 956 ? -26.615 -59.251 -12.848 1.00 57.38 956 LEU A CA 1
ATOM 7653 C C . LEU A 1 956 ? -26.826 -58.453 -11.551 1.00 57.38 956 LEU A C 1
ATOM 7655 O O . LEU A 1 956 ? -27.282 -58.994 -10.542 1.00 57.38 956 LEU A O 1
ATOM 7659 N N . GLN A 1 957 ? -26.499 -57.162 -11.567 1.00 65.38 957 GLN A N 1
ATOM 7660 C CA . GLN A 1 957 ? -26.592 -56.294 -10.394 1.00 65.38 957 GLN A CA 1
ATOM 7661 C C . GLN A 1 957 ? -28.040 -55.874 -10.098 1.00 65.38 957 GLN A C 1
ATOM 7663 O O . GLN A 1 957 ? -28.437 -55.817 -8.932 1.00 65.38 957 GLN A O 1
ATOM 7668 N N . ASN A 1 958 ? -28.851 -55.683 -11.142 1.00 70.44 958 ASN A N 1
ATOM 7669 C CA . ASN A 1 958 ? -30.276 -55.374 -11.006 1.00 70.44 958 ASN A CA 1
ATOM 7670 C C . ASN A 1 958 ? -31.079 -56.555 -10.434 1.00 70.44 958 ASN A C 1
ATOM 7672 O O . ASN A 1 958 ? -31.913 -56.360 -9.550 1.00 70.44 958 ASN A O 1
ATOM 7676 N N . GLU A 1 959 ? -30.771 -57.786 -10.851 1.00 70.50 959 GLU A N 1
ATOM 7677 C CA . GLU A 1 959 ? -31.467 -58.992 -10.374 1.00 70.50 959 GLU A CA 1
ATOM 7678 C C . GLU A 1 959 ? -31.220 -59.250 -8.872 1.00 70.50 959 GLU A C 1
ATOM 7680 O O . GLU A 1 959 ? -32.111 -59.688 -8.140 1.00 70.50 959 GLU A O 1
ATOM 7685 N N . LYS A 1 960 ? -30.029 -58.896 -8.366 1.00 65.12 960 LYS A N 1
ATOM 7686 C CA . LYS A 1 960 ? -29.711 -58.958 -6.931 1.00 65.12 960 LYS A CA 1
ATOM 7687 C C . LYS A 1 960 ? -30.521 -57.940 -6.114 1.00 65.12 960 LYS A C 1
ATOM 7689 O O . LYS A 1 960 ? -30.991 -58.270 -5.025 1.00 65.12 960 LYS A O 1
ATOM 7694 N N . HIS A 1 961 ? -30.690 -56.722 -6.628 1.00 64.94 961 HIS A N 1
ATOM 7695 C CA . HIS A 1 961 ? -31.371 -55.651 -5.900 1.00 64.94 961 HIS A CA 1
ATOM 7696 C C . HIS A 1 961 ? -32.886 -55.890 -5.780 1.00 64.94 961 HIS A C 1
ATOM 7698 O O . HIS A 1 961 ? -33.470 -55.636 -4.725 1.00 64.94 961 HIS A O 1
ATOM 7704 N N . GLU A 1 962 ? -33.523 -56.462 -6.808 1.00 68.94 962 GLU A N 1
ATOM 7705 C CA . GLU A 1 962 ? -34.955 -56.799 -6.763 1.00 68.94 962 GLU A CA 1
ATOM 7706 C C . GLU A 1 962 ? -35.291 -57.859 -5.699 1.00 68.94 962 GLU A C 1
ATOM 7708 O O . GLU A 1 962 ? -36.341 -57.777 -5.055 1.00 68.94 962 GLU A O 1
ATOM 7713 N N . LEU A 1 963 ? -34.399 -58.825 -5.453 1.00 55.69 963 LEU A N 1
ATOM 7714 C CA . LEU A 1 963 ? -34.603 -59.858 -4.428 1.00 55.69 963 LEU A CA 1
ATOM 7715 C C . LEU A 1 963 ? -34.421 -59.325 -2.996 1.00 55.69 963 LEU A C 1
ATOM 7717 O O . LEU A 1 963 ? -35.139 -59.754 -2.086 1.00 55.69 963 LEU A O 1
ATOM 7721 N N . GLU A 1 964 ? -33.511 -58.370 -2.790 1.00 59.75 964 GLU A N 1
ATOM 7722 C CA . GLU A 1 964 ? -33.299 -57.716 -1.489 1.00 59.75 964 GLU A CA 1
ATOM 7723 C C . GLU A 1 964 ? -34.498 -56.831 -1.099 1.00 59.75 964 GLU A C 1
ATOM 7725 O O . GLU A 1 964 ? -34.967 -56.898 0.040 1.00 59.75 964 GLU A O 1
ATOM 7730 N N . GLN A 1 965 ? -35.088 -56.092 -2.046 1.00 62.53 965 GLN A N 1
ATOM 7731 C CA . GLN A 1 965 ? -36.266 -55.255 -1.774 1.00 62.53 965 GLN A CA 1
ATOM 7732 C C . GLN A 1 965 ? -37.530 -56.066 -1.429 1.00 62.53 965 GLN A C 1
ATOM 7734 O O . GLN A 1 965 ? -38.339 -55.643 -0.598 1.00 62.53 965 GLN A O 1
ATOM 7739 N N . GLN A 1 966 ? -37.712 -57.250 -2.022 1.00 70.31 966 GLN A N 1
ATOM 7740 C CA . GLN A 1 966 ? -38.866 -58.108 -1.718 1.00 70.31 966 GLN A CA 1
ATOM 7741 C C . GLN A 1 966 ? -38.812 -58.689 -0.297 1.00 70.31 966 GLN A C 1
ATOM 7743 O O . GLN A 1 966 ? -39.854 -58.830 0.352 1.00 70.31 966 GLN A O 1
ATOM 7748 N N . CYS A 1 967 ? -37.612 -58.984 0.211 1.00 55.91 967 CYS A N 1
ATOM 7749 C CA . CYS A 1 967 ? -37.431 -59.522 1.559 1.00 55.91 967 CYS A CA 1
ATOM 7750 C C . CYS A 1 967 ? -37.702 -58.473 2.651 1.00 55.91 967 CYS A C 1
ATOM 7752 O O . CYS A 1 967 ? -38.284 -58.810 3.684 1.00 55.91 967 CYS A O 1
ATOM 7754 N N . GLU A 1 968 ? -37.350 -57.206 2.416 1.00 64.69 968 GLU A N 1
ATOM 7755 C CA . GLU A 1 968 ? -37.570 -56.126 3.389 1.00 64.69 968 GLU A CA 1
ATOM 7756 C C . GLU A 1 968 ? -39.053 -55.708 3.461 1.00 64.69 968 GLU A C 1
ATOM 7758 O O . GLU A 1 968 ? -39.589 -55.449 4.543 1.00 64.69 968 GLU A O 1
ATOM 7763 N N . LYS A 1 969 ? -39.768 -55.734 2.326 1.00 59.94 969 LYS A N 1
ATOM 7764 C CA . LYS A 1 969 ? -41.191 -55.358 2.254 1.00 59.94 969 LYS A CA 1
ATOM 7765 C C . LYS A 1 969 ? -42.111 -56.316 3.022 1.00 59.94 969 LYS A C 1
ATOM 7767 O O . LYS A 1 969 ? -42.981 -55.869 3.766 1.00 59.94 969 LYS A O 1
ATOM 7772 N N . LEU A 1 970 ? -41.896 -57.629 2.903 1.00 45.44 970 LEU A N 1
ATOM 7773 C CA . LEU A 1 970 ? -42.714 -58.633 3.603 1.00 45.44 970 LEU A CA 1
ATOM 7774 C C . LEU A 1 970 ? -42.471 -58.657 5.120 1.00 45.44 970 LEU A C 1
ATOM 7776 O O . LEU A 1 970 ? -43.342 -59.082 5.880 1.00 45.44 970 LEU A O 1
ATOM 7780 N N . LYS A 1 971 ? -41.306 -58.184 5.572 1.00 54.69 971 LYS A N 1
ATOM 7781 C CA . LYS A 1 971 ? -40.946 -58.133 6.991 1.00 54.69 971 LYS A CA 1
ATOM 7782 C C . LYS A 1 971 ? -41.650 -56.984 7.720 1.00 54.69 971 LYS A C 1
ATOM 7784 O O . LYS A 1 971 ? -42.158 -57.187 8.818 1.00 54.69 971 LYS A O 1
ATOM 7789 N N . MET A 1 972 ? -41.769 -55.814 7.088 1.00 60.03 972 MET A N 1
ATOM 7790 C CA . MET A 1 972 ? -42.444 -54.658 7.697 1.00 60.03 972 MET A CA 1
ATOM 7791 C C . MET A 1 972 ? -43.974 -54.794 7.769 1.00 60.03 972 MET A C 1
ATOM 7793 O O . MET A 1 972 ? -44.591 -54.316 8.722 1.00 60.03 972 MET A O 1
ATOM 7797 N N . GLU A 1 973 ? -44.608 -55.478 6.812 1.00 54.62 973 GLU A N 1
ATOM 7798 C CA . GLU A 1 973 ? -46.071 -55.659 6.814 1.00 54.62 973 GLU A CA 1
ATOM 7799 C C . GLU A 1 973 ? -46.556 -56.608 7.934 1.00 54.62 973 GLU A C 1
ATOM 7801 O O . GLU A 1 973 ? -47.660 -56.439 8.469 1.00 54.62 973 GLU A O 1
ATOM 7806 N N . LEU A 1 974 ? -45.721 -57.568 8.353 1.00 54.22 974 LEU A N 1
ATOM 7807 C CA . LEU A 1 974 ? -46.065 -58.518 9.417 1.00 54.22 974 LEU A CA 1
ATOM 7808 C C . LEU A 1 974 ? -45.970 -57.891 10.824 1.00 54.22 974 LEU A C 1
ATOM 7810 O O . LEU A 1 974 ? -46.838 -58.133 11.664 1.00 54.22 974 LEU A O 1
ATOM 7814 N N . ASP A 1 975 ? -44.965 -57.042 11.064 1.00 58.66 975 ASP A N 1
ATOM 7815 C CA . ASP A 1 975 ? -44.730 -56.410 12.374 1.00 58.66 975 ASP A CA 1
ATOM 7816 C C . ASP A 1 975 ? -45.678 -55.226 12.645 1.00 58.66 975 ASP A C 1
ATOM 7818 O O . ASP A 1 975 ? -46.046 -54.953 13.792 1.00 58.66 975 ASP A O 1
ATOM 7822 N N . SER A 1 976 ? -46.145 -54.546 11.593 1.00 60.56 976 SER A N 1
ATOM 7823 C CA . SER A 1 976 ? -47.071 -53.412 11.717 1.00 60.56 976 SER A CA 1
ATOM 7824 C C . SER A 1 976 ? -48.500 -53.846 12.082 1.00 60.56 976 SER A C 1
ATOM 7826 O O . SER A 1 976 ? -49.152 -53.236 12.933 1.00 60.56 976 SER A O 1
ATOM 7828 N N . THR A 1 977 ? -48.985 -54.949 11.503 1.00 51.22 977 THR A N 1
ATOM 7829 C CA . THR A 1 977 ? -50.380 -55.394 11.674 1.00 51.22 977 THR A CA 1
ATOM 7830 C C . THR A 1 977 ? -50.636 -56.136 12.990 1.00 51.22 977 THR A C 1
ATOM 7832 O O . THR A 1 977 ? -51.764 -56.131 13.491 1.00 51.22 977 THR A O 1
ATOM 7835 N N . HIS A 1 978 ? -49.610 -56.742 13.596 1.00 60.34 978 HIS A N 1
ATOM 7836 C CA . HIS A 1 978 ? -49.751 -57.449 14.871 1.00 60.34 978 HIS A CA 1
ATOM 7837 C C . HIS A 1 978 ? -49.787 -56.496 16.076 1.00 60.34 978 HIS A C 1
ATOM 7839 O O . HIS A 1 978 ? -50.626 -56.658 16.966 1.00 60.34 978 HIS A O 1
ATOM 7845 N N . ASN A 1 979 ? -48.943 -55.460 16.070 1.00 62.12 979 ASN A N 1
ATOM 7846 C CA . ASN A 1 979 ? -48.830 -54.520 17.187 1.00 62.12 979 ASN A CA 1
ATOM 7847 C C . ASN A 1 979 ? -50.054 -53.599 17.305 1.00 62.12 979 ASN A C 1
ATOM 7849 O O . ASN A 1 979 ? -50.599 -53.442 18.397 1.00 62.12 979 ASN A O 1
ATOM 7853 N N . GLN A 1 980 ? -50.583 -53.095 16.185 1.00 60.31 980 GLN A N 1
ATOM 7854 C CA . GLN A 1 980 ? -51.756 -52.209 16.212 1.00 60.31 980 GLN A CA 1
ATOM 7855 C C . GLN A 1 980 ? -53.031 -52.897 16.731 1.00 60.31 980 GLN A C 1
ATOM 7857 O O . GLN A 1 980 ? -53.892 -52.249 17.323 1.00 60.31 980 GLN A O 1
ATOM 7862 N N . LYS A 1 981 ? -53.165 -54.217 16.553 1.00 54.94 981 LYS A N 1
ATOM 7863 C CA . LYS A 1 981 ? -54.350 -54.956 17.010 1.00 54.94 981 LYS A CA 1
ATOM 7864 C C . LYS A 1 981 ? -54.346 -55.216 18.520 1.00 54.94 981 LYS A C 1
ATOM 7866 O O . LYS A 1 981 ? -55.400 -55.142 19.147 1.00 54.94 981 LYS A O 1
ATOM 7871 N N . SER A 1 982 ? -53.181 -55.507 19.102 1.00 57.38 982 SER A N 1
ATOM 7872 C CA . SER A 1 982 ? -53.047 -55.750 20.546 1.00 57.38 982 SER A CA 1
ATOM 7873 C C . SER A 1 982 ? -53.296 -54.479 21.361 1.00 57.38 982 SER A C 1
ATOM 7875 O O . SER A 1 982 ? -53.919 -54.523 22.419 1.00 57.38 982 SER A O 1
ATOM 7877 N N . GLU A 1 983 ? -52.837 -53.338 20.855 1.00 59.16 983 GLU A N 1
ATOM 7878 C CA . GLU A 1 983 ? -52.826 -52.080 21.601 1.00 59.16 983 GLU A CA 1
ATOM 7879 C C . GLU A 1 983 ? -54.226 -51.445 21.723 1.00 59.16 983 GLU A C 1
ATOM 7881 O O . GLU A 1 983 ? -54.597 -50.921 22.775 1.00 59.16 983 GLU A O 1
ATOM 7886 N N . VAL A 1 984 ? -55.070 -51.579 20.694 1.00 52.44 984 VAL A N 1
ATOM 7887 C CA . VAL A 1 984 ? -56.433 -51.012 20.683 1.00 52.44 984 VAL A CA 1
ATOM 7888 C C . VAL A 1 984 ? -57.408 -51.796 21.579 1.00 52.44 984 VAL A C 1
ATOM 7890 O O . VAL A 1 984 ? -58.302 -51.211 22.205 1.00 52.44 984 VAL A O 1
ATOM 7893 N N . GLU A 1 985 ? -57.239 -53.118 21.689 1.00 51.19 985 GLU A N 1
ATOM 7894 C CA . GLU A 1 985 ? -58.097 -53.963 22.534 1.00 51.19 985 GLU A CA 1
ATOM 7895 C C . GLU A 1 985 ? -57.849 -53.738 24.035 1.00 51.19 985 GLU A C 1
ATOM 7897 O O . GLU A 1 985 ? -58.781 -53.841 24.840 1.00 51.19 985 GLU A O 1
ATOM 7902 N N . GLU A 1 986 ? -56.621 -53.384 24.420 1.00 60.97 986 GLU A N 1
ATOM 7903 C CA . GLU A 1 986 ? -56.251 -53.120 25.812 1.00 60.97 986 GLU A CA 1
ATOM 7904 C C . GLU A 1 986 ? -56.642 -51.699 26.255 1.00 60.97 986 GLU A C 1
ATOM 7906 O O . GLU A 1 986 ? -57.236 -51.525 27.325 1.00 60.97 986 GLU A O 1
ATOM 7911 N N . GLN A 1 987 ? -56.468 -50.695 25.384 1.00 59.06 987 GLN A N 1
ATOM 7912 C CA . GLN A 1 987 ? -56.908 -49.317 25.647 1.00 59.06 987 GLN A CA 1
ATOM 7913 C C . GLN A 1 987 ? -58.429 -49.205 25.855 1.00 59.06 987 GLN A C 1
ATOM 7915 O O . GLN A 1 987 ? -58.894 -48.458 26.720 1.00 59.06 987 GLN A O 1
ATOM 7920 N N . SER A 1 988 ? -59.217 -49.998 25.122 1.00 58.31 988 SER A N 1
ATOM 7921 C CA . SER A 1 988 ? -60.682 -49.978 25.231 1.00 58.31 988 SER A CA 1
ATOM 7922 C C . SER A 1 988 ? -61.194 -50.541 26.565 1.00 58.31 988 SER A C 1
ATOM 7924 O O . SER A 1 988 ? -62.209 -50.072 27.083 1.00 58.31 988 SER A O 1
ATOM 7926 N N . ARG A 1 989 ? -60.491 -51.514 27.168 1.00 69.50 989 ARG A N 1
ATOM 7927 C CA . ARG A 1 989 ? -60.856 -52.043 28.498 1.00 69.50 989 ARG A CA 1
ATOM 7928 C C . ARG A 1 989 ? -60.436 -51.100 29.624 1.00 69.50 989 ARG A C 1
ATOM 7930 O O . ARG A 1 989 ? -61.208 -50.915 30.563 1.00 69.50 989 ARG A O 1
ATOM 7937 N N . ALA A 1 990 ? -59.269 -50.464 29.510 1.00 65.81 990 ALA A N 1
ATOM 7938 C CA . ALA A 1 990 ? -58.776 -49.513 30.507 1.00 65.81 990 ALA A CA 1
ATOM 7939 C C . ALA A 1 990 ? -59.691 -48.280 30.637 1.00 65.81 990 ALA A C 1
ATOM 7941 O O . ALA A 1 990 ? -60.100 -47.921 31.741 1.00 65.81 990 ALA A O 1
ATOM 7942 N N . LYS A 1 991 ? -60.122 -47.699 29.508 1.00 60.31 991 LYS A N 1
ATOM 7943 C CA . LYS A 1 991 ? -61.038 -46.540 29.485 1.00 60.31 991 LYS A CA 1
ATOM 7944 C C . LYS A 1 991 ? -62.427 -46.835 30.069 1.00 60.31 991 LYS A C 1
ATOM 7946 O O . LYS A 1 991 ? -63.098 -45.928 30.568 1.00 60.31 991 LYS A O 1
ATOM 7951 N N . GLY A 1 992 ? -62.872 -48.093 30.015 1.00 68.06 992 GLY A N 1
ATOM 7952 C CA . GLY A 1 992 ? -64.125 -48.531 30.633 1.00 68.06 992 GLY A CA 1
ATOM 7953 C C . GLY A 1 992 ? -64.073 -48.511 32.163 1.00 68.06 992 GLY A C 1
ATOM 7954 O O . GLY A 1 992 ? -65.030 -48.065 32.793 1.00 68.06 992 GLY A O 1
ATOM 7955 N N . HIS A 1 993 ? -62.948 -48.934 32.751 1.00 67.44 993 HIS A N 1
ATOM 7956 C CA . HIS A 1 993 ? -62.743 -48.921 34.203 1.00 67.44 993 HIS A CA 1
ATOM 7957 C C . HIS A 1 993 ? -62.477 -47.513 34.756 1.00 67.44 993 HIS A C 1
ATOM 7959 O O . HIS A 1 993 ? -63.039 -47.147 35.789 1.00 67.44 993 HIS A O 1
ATOM 7965 N N . GLU A 1 994 ? -61.734 -46.686 34.022 1.00 69.25 994 GLU A N 1
ATOM 7966 C CA . GLU A 1 994 ? -61.468 -45.286 34.388 1.00 69.25 994 GLU A CA 1
ATOM 7967 C C . GLU A 1 994 ? -62.776 -44.470 34.499 1.00 69.25 994 GLU A C 1
ATOM 7969 O O . GLU A 1 994 ? -62.986 -43.715 35.445 1.00 69.25 994 GLU A O 1
ATOM 7974 N N . ASN A 1 995 ? -63.739 -44.697 33.596 1.00 70.62 995 ASN A N 1
ATOM 7975 C CA . ASN A 1 995 ? -65.049 -44.038 33.662 1.00 70.62 995 ASN A CA 1
ATOM 7976 C C . ASN A 1 995 ? -65.910 -44.469 34.859 1.00 70.62 995 ASN A C 1
ATOM 7978 O O . ASN A 1 995 ? -66.777 -43.704 35.291 1.00 70.62 995 ASN A O 1
ATOM 7982 N N . THR A 1 996 ? -65.727 -45.687 35.377 1.00 69.94 996 THR A N 1
ATOM 7983 C CA . THR A 1 996 ? -66.412 -46.118 36.603 1.00 69.94 996 THR A CA 1
ATOM 7984 C C . THR A 1 996 ? -65.802 -45.481 37.848 1.00 69.94 996 THR A C 1
ATOM 7986 O O . THR A 1 996 ? -66.560 -45.031 38.704 1.00 69.94 996 THR A O 1
ATOM 7989 N N . GLU A 1 997 ? -64.476 -45.346 37.911 1.00 67.12 997 GLU A N 1
ATOM 7990 C CA . GLU A 1 997 ? -63.782 -44.700 39.036 1.00 67.12 997 GLU A CA 1
ATOM 7991 C C . GLU A 1 997 ? -64.089 -43.198 39.112 1.00 67.12 997 GLU A C 1
ATOM 7993 O O . GLU A 1 997 ? -64.466 -42.698 40.172 1.00 67.12 997 GLU A O 1
ATOM 7998 N N . LEU A 1 998 ? -64.076 -42.492 37.976 1.00 66.94 998 LEU A N 1
ATOM 7999 C CA . LEU A 1 998 ? -64.403 -41.061 37.931 1.00 66.94 998 LEU A CA 1
ATOM 8000 C C . LEU A 1 998 ? -65.837 -40.760 38.406 1.00 66.94 998 LEU A C 1
ATOM 8002 O O . LEU A 1 998 ? -66.099 -39.714 38.998 1.00 66.94 998 LEU A O 1
ATOM 8006 N N . ARG A 1 999 ? -66.790 -41.676 38.186 1.00 67.06 999 ARG A N 1
ATOM 8007 C CA . ARG A 1 999 ? -68.173 -41.510 38.672 1.00 67.06 999 ARG A CA 1
ATOM 8008 C C . ARG A 1 999 ? -68.285 -41.659 40.190 1.00 67.06 999 ARG A C 1
ATOM 8010 O O . ARG A 1 999 ? -69.104 -40.961 40.790 1.00 67.06 999 ARG A O 1
ATOM 8017 N N . GLU A 1 1000 ? -67.491 -42.532 40.807 1.00 70.56 1000 GLU A N 1
ATOM 8018 C CA . GLU A 1 1000 ? -67.428 -42.654 42.270 1.00 70.56 1000 GLU A CA 1
ATOM 8019 C C . GLU A 1 1000 ? -66.703 -41.459 42.903 1.00 70.56 1000 GLU A C 1
ATOM 8021 O O . GLU A 1 1000 ? -67.143 -40.946 43.935 1.00 70.56 1000 GLU A O 1
ATOM 8026 N N . GLU A 1 1001 ? -65.660 -40.946 42.248 1.00 67.38 1001 GLU A N 1
ATOM 8027 C CA . GLU A 1 1001 ? -64.909 -39.778 42.713 1.00 67.38 1001 GLU A CA 1
ATOM 8028 C C . GLU A 1 1001 ? -65.760 -38.497 42.700 1.00 67.38 1001 GLU A C 1
ATOM 8030 O O . GLU A 1 1001 ? -65.750 -37.742 43.671 1.00 67.38 1001 GLU A O 1
ATOM 8035 N N . ILE A 1 1002 ? -66.598 -38.292 41.676 1.00 71.94 1002 ILE A N 1
ATOM 8036 C CA . ILE A 1 1002 ? -67.542 -37.160 41.626 1.00 71.94 1002 ILE A CA 1
ATOM 8037 C C . ILE A 1 1002 ? -68.545 -37.205 42.793 1.00 71.94 1002 ILE A C 1
ATOM 8039 O O . ILE A 1 1002 ? -68.828 -36.169 43.402 1.00 71.94 1002 ILE A O 1
ATOM 8043 N N . LEU A 1 1003 ? -69.057 -38.391 43.147 1.00 67.81 1003 LEU A N 1
ATOM 8044 C CA . LEU A 1 1003 ? -69.934 -38.569 44.315 1.00 67.81 1003 LEU A CA 1
ATOM 8045 C C . LEU A 1 1003 ? -69.200 -38.267 45.634 1.00 67.81 1003 LEU A C 1
ATOM 8047 O O . LEU A 1 1003 ? -69.781 -37.663 46.538 1.00 67.81 1003 LEU A O 1
ATOM 8051 N N . GLY A 1 1004 ? -67.921 -38.638 45.738 1.00 71.62 1004 GLY A N 1
ATOM 8052 C CA . GLY A 1 1004 ? -67.067 -38.312 46.882 1.00 71.62 1004 GLY A CA 1
ATOM 8053 C C . GLY A 1 1004 ? -66.783 -36.813 47.011 1.00 71.62 1004 GLY A C 1
ATOM 8054 O O . GLY A 1 1004 ? -66.920 -36.247 48.098 1.00 71.62 1004 GLY A O 1
ATOM 8055 N N . LEU A 1 1005 ? -66.462 -36.146 45.899 1.00 65.62 1005 LEU A N 1
ATOM 8056 C CA . LEU A 1 1005 ? -66.182 -34.710 45.855 1.00 65.62 1005 LEU A CA 1
ATOM 8057 C C . LEU A 1 1005 ? -67.404 -33.875 46.249 1.00 65.62 1005 LEU A C 1
ATOM 8059 O O . LEU A 1 1005 ? -67.265 -32.923 47.016 1.00 65.62 1005 LEU A O 1
ATOM 8063 N N . GLN A 1 1006 ? -68.612 -34.272 45.845 1.00 65.25 1006 GLN A N 1
ATOM 8064 C CA . GLN A 1 1006 ? -69.842 -33.632 46.326 1.00 65.25 1006 GLN A CA 1
ATOM 8065 C C . GLN A 1 1006 ? -69.981 -33.715 47.855 1.00 65.25 1006 GLN A C 1
ATOM 8067 O O . GLN A 1 1006 ? -70.343 -32.726 48.490 1.00 65.25 1006 GLN A O 1
ATOM 8072 N N . GLY A 1 1007 ? -69.601 -34.845 48.463 1.00 73.12 1007 GLY A N 1
ATOM 8073 C CA . GLY A 1 1007 ? -69.524 -34.981 49.920 1.00 73.12 1007 GLY A CA 1
ATOM 8074 C C . GLY A 1 1007 ? -68.498 -34.037 50.559 1.00 73.12 1007 GLY A C 1
ATOM 8075 O O . GLY A 1 1007 ? -68.783 -33.422 51.593 1.00 73.12 1007 GLY A O 1
ATOM 8076 N N . THR A 1 1008 ? -67.330 -33.862 49.930 1.00 68.12 1008 THR A N 1
ATOM 8077 C CA . THR A 1 1008 ? -66.301 -32.927 50.420 1.00 68.12 1008 THR A CA 1
ATOM 8078 C C . THR A 1 1008 ? -66.740 -31.467 50.343 1.00 68.12 1008 THR A C 1
ATOM 8080 O O . THR A 1 1008 ? -66.466 -30.717 51.274 1.00 68.12 1008 THR A O 1
ATOM 8083 N N . ILE A 1 1009 ? -67.494 -31.076 49.311 1.00 73.50 1009 ILE A N 1
ATOM 8084 C CA . ILE A 1 1009 ? -68.017 -29.710 49.165 1.00 73.50 1009 ILE A CA 1
ATOM 8085 C C . ILE A 1 1009 ? -68.974 -29.380 50.318 1.00 73.50 1009 ILE A C 1
ATOM 8087 O O . ILE A 1 1009 ? -68.773 -28.378 51.000 1.00 73.50 1009 ILE A O 1
ATOM 8091 N N . THR A 1 1010 ? -69.917 -30.270 50.648 1.00 70.38 1010 THR A N 1
ATOM 8092 C CA . THR A 1 1010 ? -70.799 -30.079 51.820 1.00 70.38 1010 THR A CA 1
ATOM 8093 C C . THR A 1 1010 ? -70.049 -30.031 53.158 1.00 70.38 1010 THR A C 1
ATOM 8095 O O . THR A 1 1010 ? -70.483 -29.358 54.094 1.00 70.38 1010 THR A O 1
ATOM 8098 N N . ALA A 1 1011 ? -68.918 -30.733 53.285 1.00 68.62 1011 ALA A N 1
ATOM 8099 C CA . ALA A 1 1011 ? -68.082 -30.655 54.483 1.00 68.62 1011 ALA A CA 1
ATOM 8100 C C . ALA A 1 1011 ? -67.308 -29.327 54.553 1.00 68.62 1011 ALA A C 1
ATOM 8102 O O . ALA A 1 1011 ? -67.202 -28.740 55.631 1.00 68.62 1011 ALA A O 1
ATOM 8103 N N . LEU A 1 1012 ? -66.817 -28.834 53.413 1.00 69.00 1012 LEU A N 1
ATOM 8104 C CA . LEU A 1 1012 ? -66.120 -27.554 53.312 1.00 69.00 1012 LEU A CA 1
ATOM 8105 C C . LEU A 1 1012 ? -67.046 -26.381 53.639 1.00 69.00 1012 LEU A C 1
ATOM 8107 O O . LEU A 1 1012 ? -66.656 -25.514 54.416 1.00 69.00 1012 LEU A O 1
ATOM 8111 N N . GLU A 1 1013 ? -68.290 -26.395 53.162 1.00 68.31 1013 GLU A N 1
ATOM 8112 C CA . GLU A 1 1013 ? -69.304 -25.389 53.516 1.00 68.31 1013 GLU A CA 1
ATOM 8113 C C . GLU A 1 1013 ? -69.532 -25.314 55.034 1.00 68.31 1013 GLU A C 1
ATOM 8115 O O . GLU A 1 1013 ? -69.619 -24.227 55.607 1.00 68.31 1013 GLU A O 1
ATOM 8120 N N . LYS A 1 1014 ? -69.526 -26.464 55.720 1.00 72.19 1014 LYS A N 1
ATOM 8121 C CA . LYS A 1 1014 ? -69.609 -26.510 57.185 1.00 72.19 1014 LYS A CA 1
ATOM 8122 C C . LYS A 1 1014 ? -68.366 -25.917 57.859 1.00 72.19 1014 LYS A C 1
ATOM 8124 O O . LYS A 1 1014 ? -68.502 -25.173 58.827 1.00 72.19 1014 LYS A O 1
ATOM 8129 N N . THR A 1 1015 ? -67.165 -26.207 57.352 1.00 70.12 1015 THR A N 1
ATOM 8130 C CA . THR A 1 1015 ? -65.927 -25.603 57.883 1.00 70.12 1015 THR A CA 1
ATOM 8131 C C . THR A 1 1015 ? -65.847 -24.100 57.625 1.00 70.12 1015 THR A C 1
ATOM 8133 O O . THR A 1 1015 ? -65.250 -23.377 58.419 1.00 70.12 1015 THR A O 1
ATOM 8136 N N . LEU A 1 1016 ? -66.479 -23.612 56.556 1.00 65.75 1016 LEU A N 1
ATOM 8137 C CA . LEU A 1 1016 ? -66.510 -22.196 56.202 1.00 65.75 1016 LEU A CA 1
ATOM 8138 C C . LEU A 1 1016 ? -67.362 -21.401 57.204 1.00 65.75 1016 LEU A C 1
ATOM 8140 O O . LEU A 1 1016 ? -66.900 -20.386 57.719 1.00 65.75 1016 LEU A O 1
ATOM 8144 N N . ALA A 1 1017 ? -68.519 -21.939 57.606 1.00 69.69 1017 ALA A N 1
ATOM 8145 C CA . ALA A 1 1017 ? -69.340 -21.367 58.677 1.00 69.69 1017 ALA A CA 1
ATOM 8146 C C . ALA A 1 1017 ? -68.626 -21.360 60.049 1.00 69.69 1017 ALA A C 1
ATOM 8148 O O . ALA A 1 1017 ? -68.774 -20.425 60.837 1.00 69.69 1017 ALA A O 1
ATOM 8149 N N . GLU A 1 1018 ? -67.813 -22.381 60.350 1.00 71.00 1018 GLU A N 1
ATOM 8150 C CA . GLU A 1 1018 ? -66.987 -22.405 61.568 1.00 71.00 1018 GLU A CA 1
ATOM 8151 C C . GLU A 1 1018 ? -65.866 -21.347 61.509 1.00 71.00 1018 GLU A C 1
ATOM 8153 O O . GLU A 1 1018 ? -65.636 -20.633 62.492 1.00 71.00 1018 GLU A O 1
ATOM 8158 N N . LYS A 1 1019 ? -65.229 -21.168 60.341 1.00 69.88 1019 LYS A N 1
ATOM 8159 C CA . LYS A 1 1019 ? -64.186 -20.153 60.110 1.00 69.88 1019 LYS A CA 1
ATOM 8160 C C . LYS A 1 1019 ? -64.706 -18.721 60.176 1.00 69.88 1019 LYS A C 1
ATOM 8162 O O . LYS A 1 1019 ? -63.991 -17.858 60.679 1.00 69.88 1019 LYS A O 1
ATOM 8167 N N . GLU A 1 1020 ? -65.939 -18.459 59.755 1.00 72.81 1020 GLU A N 1
ATOM 8168 C CA . GLU A 1 1020 ? -66.588 -17.153 59.943 1.00 72.81 1020 GLU A CA 1
ATOM 8169 C C . GLU A 1 1020 ? -66.739 -16.794 61.434 1.00 72.81 1020 GLU A C 1
ATOM 8171 O O . GLU A 1 1020 ? -66.563 -15.634 61.825 1.00 72.81 1020 GLU A O 1
ATOM 8176 N N . SER A 1 1021 ? -66.965 -17.791 62.298 1.00 68.19 1021 SER A N 1
ATOM 8177 C CA . SER A 1 1021 ? -66.998 -17.582 63.752 1.00 68.19 1021 SER A CA 1
ATOM 8178 C C . SER A 1 1021 ? -65.602 -17.317 64.349 1.00 68.19 1021 SER A C 1
ATOM 8180 O O . SER A 1 1021 ? -65.444 -16.433 65.199 1.00 68.19 1021 SER A O 1
ATOM 8182 N N . ASP A 1 1022 ? -64.563 -17.998 63.846 1.00 73.69 1022 ASP A N 1
ATOM 8183 C CA . ASP A 1 1022 ? -63.159 -17.737 64.206 1.00 73.69 1022 ASP A CA 1
ATOM 8184 C C . ASP A 1 1022 ? -62.735 -16.316 63.786 1.00 73.69 1022 ASP A C 1
ATOM 8186 O O . ASP A 1 1022 ? -62.018 -15.620 64.507 1.00 73.69 1022 ASP A O 1
ATOM 8190 N N . LEU A 1 1023 ? -63.207 -15.850 62.628 1.00 69.19 1023 LEU A N 1
ATOM 8191 C CA . LEU A 1 1023 ? -62.878 -14.531 62.086 1.00 69.19 1023 LEU A CA 1
ATOM 8192 C C . LEU A 1 1023 ? -63.446 -13.403 62.963 1.00 69.19 1023 LEU A C 1
ATOM 8194 O O . LEU A 1 1023 ? -62.751 -12.418 63.224 1.00 69.19 1023 LEU A O 1
ATOM 8198 N N . SER A 1 1024 ? -64.640 -13.600 63.535 1.00 69.62 1024 SER A N 1
ATOM 8199 C CA . SER A 1 1024 ? -65.213 -12.679 64.530 1.00 69.62 1024 SER A CA 1
ATOM 8200 C C . SER A 1 1024 ? -64.375 -12.604 65.816 1.00 69.62 1024 SER A C 1
ATOM 8202 O O . SER A 1 1024 ? -64.155 -11.518 66.351 1.00 69.62 1024 SER A O 1
ATOM 8204 N N . THR A 1 1025 ? -63.833 -13.730 66.301 1.00 70.69 1025 THR A N 1
ATOM 8205 C CA . THR A 1 1025 ? -62.955 -13.719 67.492 1.00 70.69 1025 THR A CA 1
ATOM 8206 C C . THR A 1 1025 ? -61.563 -13.141 67.212 1.00 70.69 1025 THR A C 1
ATOM 8208 O O . THR A 1 1025 ? -60.944 -12.555 68.104 1.00 70.69 1025 THR A O 1
ATOM 8211 N N . LEU A 1 1026 ? -61.062 -13.248 65.978 1.00 66.19 1026 LEU A N 1
ATOM 8212 C CA . LEU A 1 1026 ? -59.819 -12.598 65.548 1.00 66.19 1026 LEU A CA 1
ATOM 8213 C C . LEU A 1 1026 ? -59.967 -11.080 65.394 1.00 66.19 1026 LEU A C 1
ATOM 8215 O O . LEU A 1 1026 ? -59.053 -10.354 65.786 1.00 66.19 1026 LEU A O 1
ATOM 8219 N N . GLN A 1 1027 ? -61.108 -10.588 64.903 1.00 66.12 1027 GLN A N 1
ATOM 8220 C CA . GLN A 1 1027 ? -61.390 -9.148 64.839 1.00 66.12 1027 GLN A CA 1
ATOM 8221 C C . GLN A 1 1027 ? -61.380 -8.487 66.225 1.00 66.12 1027 GLN A C 1
ATOM 8223 O O . GLN A 1 1027 ? -60.905 -7.360 66.371 1.00 66.12 1027 GLN A O 1
ATOM 8228 N N . GLU A 1 1028 ? -61.834 -9.185 67.267 1.00 71.94 1028 GLU A N 1
ATOM 8229 C CA . GLU A 1 1028 ? -61.759 -8.673 68.639 1.00 71.94 1028 GLU A CA 1
ATOM 8230 C C . GLU A 1 1028 ? -60.306 -8.576 69.146 1.00 71.94 1028 GLU A C 1
ATOM 8232 O O . GLU A 1 1028 ? -59.917 -7.563 69.730 1.00 71.94 1028 GLU A O 1
ATOM 8237 N N . LYS A 1 1029 ? -59.454 -9.561 68.821 1.00 73.75 1029 LYS A N 1
ATOM 8238 C CA . LYS A 1 1029 ? -58.009 -9.517 69.128 1.00 73.75 1029 LYS A CA 1
ATOM 8239 C C . LYS A 1 1029 ? -57.259 -8.435 68.345 1.00 73.75 1029 LYS A C 1
ATOM 8241 O O . LYS A 1 1029 ? -56.299 -7.863 68.865 1.00 73.75 1029 LYS A O 1
ATOM 8246 N N . LEU A 1 1030 ? -57.673 -8.157 67.108 1.00 70.12 1030 LEU A N 1
ATOM 8247 C CA . LEU A 1 1030 ? -57.105 -7.082 66.290 1.00 70.12 1030 LEU A CA 1
ATOM 8248 C C . LEU A 1 1030 ? -57.324 -5.722 66.968 1.00 70.12 1030 LEU A C 1
ATOM 8250 O O . LEU A 1 1030 ? -56.375 -4.957 67.124 1.00 70.12 103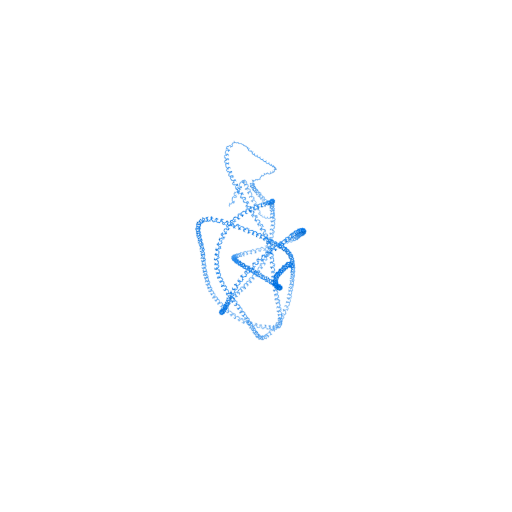0 LEU A O 1
ATOM 8254 N N . ARG A 1 1031 ? -58.535 -5.487 67.486 1.00 74.00 1031 ARG A N 1
ATOM 8255 C CA . ARG A 1 1031 ? -58.899 -4.258 68.206 1.00 74.00 1031 ARG A CA 1
ATOM 8256 C C . ARG A 1 1031 ? -58.046 -4.040 69.465 1.00 74.00 1031 ARG A C 1
ATOM 8258 O O . ARG A 1 1031 ? -57.628 -2.922 69.767 1.00 74.00 1031 ARG A O 1
ATOM 8265 N N . GLU A 1 1032 ? -57.718 -5.116 70.183 1.00 73.88 1032 GLU A N 1
ATOM 8266 C CA . GLU A 1 1032 ? -56.767 -5.071 71.304 1.00 73.88 1032 GLU A CA 1
ATOM 8267 C C . GLU A 1 1032 ? -55.347 -4.693 70.848 1.00 73.88 1032 GLU A C 1
ATOM 8269 O O . GLU A 1 1032 ? -54.690 -3.867 71.491 1.00 73.88 1032 GLU A O 1
ATOM 8274 N N . LYS A 1 1033 ? -54.869 -5.240 69.722 1.00 72.19 1033 LYS A N 1
ATOM 8275 C CA . LYS A 1 1033 ? -53.537 -4.929 69.172 1.00 72.19 1033 LYS A CA 1
ATOM 8276 C C . LYS A 1 1033 ? -53.431 -3.510 68.628 1.00 72.19 1033 LYS A C 1
ATOM 8278 O O . LYS A 1 1033 ? -52.397 -2.874 68.828 1.00 72.19 1033 LYS A O 1
ATOM 8283 N N . GLU A 1 1034 ? -54.493 -2.990 68.029 1.00 69.19 1034 GLU A N 1
ATOM 8284 C CA . GLU A 1 1034 ? -54.590 -1.589 67.613 1.00 69.19 1034 GLU A CA 1
ATOM 8285 C C . GLU A 1 1034 ? -54.441 -0.647 68.814 1.00 69.19 1034 GLU A C 1
ATOM 8287 O O . GLU A 1 1034 ? -53.626 0.275 68.777 1.00 69.19 1034 GLU A O 1
ATOM 8292 N N . SER A 1 1035 ? -55.101 -0.944 69.941 1.00 70.25 1035 SER A N 1
ATOM 8293 C CA . SER A 1 1035 ? -54.951 -0.154 71.175 1.00 70.25 1035 SER A CA 1
ATOM 8294 C C . SER A 1 1035 ? -53.523 -0.184 71.756 1.00 70.25 1035 SER A C 1
ATOM 8296 O O . SER A 1 1035 ? -53.066 0.762 72.409 1.00 70.25 1035 SER A O 1
ATOM 8298 N N . GLU A 1 1036 ? -52.782 -1.269 71.515 1.00 71.44 1036 GLU A N 1
ATOM 8299 C CA . GLU A 1 1036 ? -51.380 -1.421 71.906 1.00 71.44 1036 GLU A CA 1
ATOM 8300 C C . GLU A 1 1036 ? -50.429 -0.682 70.947 1.00 71.44 1036 GLU A C 1
ATOM 8302 O O . GLU A 1 1036 ? -49.450 -0.076 71.394 1.00 71.44 1036 GLU A O 1
ATOM 8307 N N . ALA A 1 1037 ? -50.741 -0.656 69.649 1.00 66.62 1037 ALA A N 1
ATOM 8308 C CA . ALA A 1 1037 ? -50.024 0.122 68.643 1.00 66.62 1037 ALA A CA 1
ATOM 8309 C C . ALA A 1 1037 ? -50.176 1.633 68.878 1.00 66.62 1037 ALA A C 1
ATOM 8311 O O . ALA A 1 1037 ? -49.174 2.349 68.857 1.00 66.62 1037 ALA A O 1
ATOM 8312 N N . SER A 1 1038 ? -51.373 2.116 69.230 1.00 71.06 1038 SER A N 1
ATOM 8313 C CA . SER A 1 1038 ? -51.586 3.527 69.592 1.00 71.06 1038 SER A CA 1
ATOM 8314 C C . SER A 1 1038 ? -50.728 3.958 70.788 1.00 71.06 1038 SER A C 1
ATOM 8316 O O . SER A 1 1038 ? -50.167 5.053 70.785 1.00 71.06 1038 SER A O 1
ATOM 8318 N N . ARG A 1 1039 ? -50.528 3.079 71.785 1.00 71.06 1039 ARG A N 1
ATOM 8319 C CA . ARG A 1 1039 ? -49.595 3.343 72.900 1.00 71.06 1039 ARG A CA 1
ATOM 8320 C C . ARG A 1 1039 ? -48.137 3.460 72.441 1.00 71.06 1039 ARG A C 1
ATOM 8322 O O . ARG A 1 1039 ? -47.403 4.279 72.989 1.00 71.06 1039 ARG A O 1
ATOM 8329 N N . LYS A 1 1040 ? -47.714 2.681 71.440 1.00 69.56 1040 LYS A N 1
ATOM 8330 C CA . LYS A 1 1040 ? -46.358 2.766 70.863 1.00 69.56 1040 LYS A CA 1
ATOM 8331 C C . LYS A 1 1040 ? -46.161 4.021 70.012 1.00 69.56 1040 LYS A C 1
ATOM 8333 O O . LYS A 1 1040 ? -45.098 4.625 70.084 1.00 69.56 1040 LYS A O 1
ATOM 8338 N N . ILE A 1 1041 ? -47.181 4.448 69.267 1.00 69.00 1041 ILE A N 1
ATOM 8339 C CA . ILE A 1 1041 ? -47.141 5.678 68.459 1.00 69.00 1041 ILE A CA 1
ATOM 8340 C C . ILE A 1 1041 ? -46.905 6.909 69.348 1.00 69.00 1041 ILE A C 1
ATOM 8342 O O . ILE A 1 1041 ? -46.065 7.750 69.025 1.00 69.00 1041 ILE A O 1
ATOM 8346 N N . ILE A 1 1042 ? -47.556 6.981 70.515 1.00 68.94 1042 ILE A N 1
ATOM 8347 C CA . ILE A 1 1042 ? -47.326 8.066 71.484 1.00 68.94 1042 ILE A CA 1
ATOM 8348 C C . ILE A 1 1042 ? -45.871 8.056 71.992 1.00 68.94 1042 ILE A C 1
ATOM 8350 O O . ILE A 1 1042 ? -45.253 9.113 72.097 1.00 68.94 1042 ILE A O 1
ATOM 8354 N N . ALA A 1 1043 ? -45.285 6.878 72.236 1.00 71.31 1043 ALA A N 1
ATOM 8355 C CA . ALA A 1 1043 ? -43.890 6.760 72.671 1.00 71.31 1043 ALA A CA 1
ATOM 8356 C C . ALA A 1 1043 ? -42.881 7.177 71.582 1.00 71.31 1043 ALA A C 1
ATOM 8358 O O . ALA A 1 1043 ? -41.912 7.873 71.885 1.00 71.31 1043 ALA A O 1
ATOM 8359 N N . PHE A 1 1044 ? -43.118 6.803 70.319 1.00 64.50 1044 PHE A N 1
ATOM 8360 C CA . PHE A 1 1044 ? -42.271 7.222 69.197 1.00 64.50 1044 PHE A CA 1
ATOM 8361 C C . PHE A 1 1044 ? -42.358 8.723 68.924 1.00 64.50 1044 PHE A C 1
ATOM 8363 O O . PHE A 1 1044 ? -41.345 9.341 68.606 1.00 64.50 1044 PHE A O 1
ATOM 8370 N N . THR A 1 1045 ? -43.528 9.329 69.131 1.00 73.81 1045 THR A N 1
ATOM 8371 C CA . THR A 1 1045 ? -43.705 10.781 68.976 1.00 73.81 1045 THR A CA 1
ATOM 8372 C C . THR A 1 1045 ? -42.784 11.550 69.934 1.00 73.81 1045 THR A C 1
ATOM 8374 O O . THR A 1 1045 ? -42.068 12.450 69.507 1.00 73.81 1045 THR A O 1
ATOM 8377 N N . SER A 1 1046 ? -42.665 11.120 71.196 1.00 69.25 1046 SER A N 1
ATOM 8378 C CA . SER A 1 1046 ? -41.702 11.715 72.142 1.00 69.25 1046 SER A CA 1
ATOM 8379 C C . SER A 1 1046 ? -40.229 11.472 71.780 1.00 69.25 1046 SER A C 1
ATOM 8381 O O . SER A 1 1046 ? -39.352 12.205 72.234 1.00 69.25 1046 SER A O 1
ATOM 8383 N N . GLN A 1 1047 ? -39.928 10.439 70.990 1.00 74.94 1047 GLN A N 1
ATOM 8384 C CA . GLN A 1 1047 ? -38.567 10.138 70.543 1.00 74.94 1047 GLN A CA 1
ATOM 8385 C C . GLN A 1 1047 ? -38.145 11.050 69.381 1.00 74.94 1047 GLN A C 1
ATOM 8387 O O . GLN A 1 1047 ? -37.008 11.518 69.350 1.00 74.94 1047 GLN A O 1
ATOM 8392 N N . ILE A 1 1048 ? -39.081 11.363 68.481 1.00 72.44 1048 ILE A N 1
ATOM 8393 C CA . ILE A 1 1048 ? -38.885 12.302 67.368 1.00 72.44 1048 ILE A CA 1
ATOM 8394 C C . ILE A 1 1048 ? -38.631 13.726 67.886 1.00 72.44 1048 ILE A C 1
ATOM 8396 O O . ILE A 1 1048 ? -37.713 14.387 67.400 1.00 72.44 1048 ILE A O 1
ATOM 8400 N N . ASP A 1 1049 ? -39.351 14.165 68.924 1.00 75.31 1049 ASP A N 1
ATOM 8401 C CA . ASP A 1 1049 ? -39.148 15.491 69.533 1.00 75.31 1049 ASP A CA 1
ATOM 8402 C C . ASP A 1 1049 ? -37.729 15.671 70.112 1.00 75.31 1049 ASP A C 1
ATOM 8404 O O . ASP A 1 1049 ? -37.161 16.765 70.064 1.00 75.31 1049 ASP A O 1
ATOM 8408 N N . ASN A 1 1050 ? -37.114 14.600 70.631 1.00 77.44 1050 ASN A N 1
ATOM 8409 C CA . ASN A 1 1050 ? -35.726 14.648 71.107 1.00 77.44 1050 ASN A CA 1
ATOM 8410 C C . ASN A 1 1050 ? -34.727 14.721 69.945 1.00 77.44 1050 ASN A C 1
ATOM 8412 O O . ASN A 1 1050 ? -33.806 15.534 69.988 1.00 77.44 1050 ASN A O 1
ATOM 8416 N N . LEU A 1 1051 ? -34.948 13.946 68.880 1.00 69.94 1051 LEU A N 1
ATOM 8417 C CA . LEU A 1 1051 ? -34.083 13.960 67.696 1.00 69.94 1051 LEU A CA 1
ATOM 8418 C C . LEU A 1 1051 ? -34.116 15.311 66.966 1.00 69.94 1051 LEU A C 1
ATOM 8420 O O . LEU A 1 1051 ? -33.086 15.769 66.476 1.00 69.94 1051 LEU A O 1
ATOM 8424 N N . GLN A 1 1052 ? -35.261 16.000 66.942 1.00 72.12 1052 GLN A N 1
ATOM 8425 C CA . GLN A 1 1052 ? -35.337 17.370 66.417 1.00 72.12 1052 GLN A CA 1
ATOM 8426 C C . GLN A 1 1052 ? -34.495 18.361 67.232 1.00 72.12 1052 GLN A C 1
ATOM 8428 O O . GLN A 1 1052 ? -33.902 19.285 66.673 1.00 72.12 1052 GLN A O 1
ATOM 8433 N N . LYS A 1 1053 ? -34.400 18.157 68.549 1.00 73.50 1053 LYS A N 1
ATOM 8434 C CA . LYS A 1 1053 ? -33.546 18.962 69.428 1.00 73.50 1053 LYS A CA 1
ATOM 8435 C C . LYS A 1 1053 ? -32.060 18.722 69.152 1.00 73.50 1053 LYS A C 1
ATOM 8437 O O . LYS A 1 1053 ? -31.284 19.678 69.151 1.00 73.50 1053 LYS A O 1
ATOM 8442 N N . ASP A 1 1054 ? -31.689 17.479 68.856 1.00 74.25 1054 ASP A N 1
ATOM 8443 C CA . ASP A 1 1054 ? -30.321 17.107 68.487 1.00 74.25 1054 ASP A CA 1
ATOM 8444 C C . ASP A 1 1054 ? -29.937 17.660 67.104 1.00 74.25 1054 ASP A C 1
ATOM 8446 O O . ASP A 1 1054 ? -28.821 18.154 66.927 1.00 74.25 1054 ASP A O 1
ATOM 8450 N N . LEU A 1 1055 ? -30.872 17.691 66.148 1.00 70.56 1055 LEU A N 1
ATOM 8451 C CA . LEU A 1 1055 ? -30.655 18.265 64.815 1.00 70.56 1055 LEU A CA 1
ATOM 8452 C C . LEU A 1 1055 ? -30.282 19.759 64.876 1.00 70.56 1055 LEU A C 1
ATOM 8454 O O . LEU A 1 1055 ? -29.351 20.199 64.200 1.00 70.56 1055 LEU A O 1
ATOM 8458 N N . LEU A 1 1056 ? -30.948 20.527 65.748 1.00 75.94 1056 LEU A N 1
ATOM 8459 C CA . LEU A 1 1056 ? -30.619 21.938 65.993 1.00 75.94 1056 LEU A CA 1
ATOM 8460 C C . LEU A 1 1056 ? -29.215 22.118 66.596 1.00 75.94 1056 LEU A C 1
ATOM 8462 O O . LEU A 1 1056 ? -28.573 23.142 66.365 1.00 75.94 1056 LEU A O 1
ATOM 8466 N N . SER A 1 1057 ? -28.710 21.128 67.342 1.00 74.81 1057 SER A N 1
ATOM 8467 C CA . SER A 1 1057 ? -27.341 21.158 67.872 1.00 74.81 1057 SER A CA 1
ATOM 8468 C C . SER A 1 1057 ? -26.292 20.890 66.785 1.00 74.81 1057 SER A C 1
ATOM 8470 O O . SER A 1 1057 ? -25.276 21.583 66.737 1.00 74.81 1057 SER A O 1
ATOM 8472 N N . PHE A 1 1058 ? -26.573 19.971 65.855 1.00 67.69 1058 PHE A N 1
ATOM 8473 C CA . PHE A 1 1058 ? -25.691 19.673 64.724 1.00 67.69 1058 PHE A CA 1
ATOM 8474 C C . PHE A 1 1058 ? -25.595 20.834 63.735 1.00 67.69 1058 PHE A C 1
ATOM 8476 O O . PHE A 1 1058 ? -24.507 21.136 63.240 1.00 67.69 1058 PHE A O 1
ATOM 8483 N N . GLN A 1 1059 ? -26.698 21.542 63.494 1.00 73.25 1059 GLN A N 1
ATOM 8484 C CA . GLN A 1 1059 ? -26.693 22.706 62.610 1.00 73.25 1059 GLN A CA 1
ATOM 8485 C C . GLN A 1 1059 ? -25.754 23.811 63.120 1.00 73.25 1059 GLN A C 1
ATOM 8487 O O . GLN A 1 1059 ? -25.008 24.392 62.338 1.00 73.25 1059 GLN A O 1
ATOM 8492 N N . LYS A 1 1060 ? -25.685 24.010 64.441 1.00 74.94 1060 LYS A N 1
ATOM 8493 C CA . LYS A 1 1060 ? -24.735 24.945 65.052 1.00 74.94 1060 LYS A CA 1
ATOM 8494 C C . LYS A 1 1060 ? -23.271 24.514 64.868 1.00 74.94 1060 LYS A C 1
ATOM 8496 O O . LYS A 1 1060 ? -22.417 25.354 64.613 1.00 74.94 1060 LYS A O 1
ATOM 8501 N N . THR A 1 1061 ? -22.973 23.213 64.941 1.00 72.81 1061 THR A N 1
ATOM 8502 C CA . THR A 1 1061 ? -21.606 22.706 64.691 1.00 72.81 1061 THR A CA 1
ATOM 8503 C C . THR A 1 1061 ? -21.176 22.829 63.226 1.00 72.81 1061 THR A C 1
ATOM 8505 O O . THR A 1 1061 ? -19.992 23.003 62.946 1.00 72.81 1061 THR A O 1
ATOM 8508 N N . LYS A 1 1062 ? -22.130 22.790 62.286 1.00 72.94 1062 LYS A N 1
ATOM 8509 C CA . LYS A 1 1062 ? -21.869 23.009 60.858 1.00 72.94 1062 LYS A CA 1
ATOM 8510 C C . LYS A 1 1062 ? -21.426 24.450 60.582 1.00 72.94 1062 LYS A C 1
ATOM 8512 O O . LYS A 1 1062 ? -20.428 24.648 59.896 1.00 72.94 1062 LYS A O 1
ATOM 8517 N N . GLU A 1 1063 ? -22.112 25.433 61.165 1.00 74.75 1063 GLU A N 1
ATOM 8518 C CA . GLU A 1 1063 ? -21.750 26.855 61.032 1.00 74.75 1063 GLU A CA 1
ATOM 8519 C C . GLU A 1 1063 ? -20.334 27.145 61.575 1.00 74.75 1063 GLU A C 1
ATOM 8521 O O . GLU A 1 1063 ? -19.589 27.939 61.001 1.00 74.75 1063 GLU A O 1
ATOM 8526 N N . GLU A 1 1064 ? -19.912 26.459 62.644 1.00 73.88 1064 GLU A N 1
ATOM 8527 C CA . GLU A 1 1064 ? -18.553 26.583 63.195 1.00 73.88 1064 GLU A CA 1
ATOM 8528 C C . GLU A 1 1064 ? -17.470 26.001 62.260 1.00 73.88 1064 GLU A C 1
ATOM 8530 O O . GLU A 1 1064 ? -16.370 26.554 62.171 1.00 73.88 1064 GLU A O 1
ATOM 8535 N N . LEU A 1 1065 ? -17.773 24.919 61.532 1.00 66.19 1065 LEU A N 1
ATOM 8536 C CA . LEU A 1 1065 ? -16.862 24.309 60.552 1.00 66.19 1065 LEU A CA 1
ATOM 8537 C C . LEU A 1 1065 ? -16.730 25.143 59.272 1.00 66.19 1065 LEU A C 1
ATOM 8539 O O . LEU A 1 1065 ? -15.624 25.280 58.748 1.00 66.19 1065 LEU A O 1
ATOM 8543 N N . GLU A 1 1066 ? -17.817 25.751 58.797 1.00 74.00 1066 GLU A N 1
ATOM 8544 C CA . GLU A 1 1066 ? -17.786 26.645 57.631 1.00 74.00 1066 GLU A CA 1
ATOM 8545 C C . GLU A 1 1066 ? -16.879 27.864 57.881 1.00 74.00 1066 GLU A C 1
ATOM 8547 O O . GLU A 1 1066 ? -16.051 28.208 57.033 1.00 74.00 1066 GLU A O 1
ATOM 8552 N N . LEU A 1 1067 ? -16.921 28.435 59.093 1.00 73.69 1067 LEU A N 1
ATOM 8553 C CA . LEU A 1 1067 ? -16.013 29.512 59.509 1.00 73.69 1067 LEU A CA 1
ATOM 8554 C C . LEU A 1 1067 ? -14.531 29.071 59.513 1.00 73.69 1067 LEU A C 1
ATOM 8556 O O . LEU A 1 1067 ? -13.625 29.879 59.292 1.00 73.69 1067 LEU A O 1
ATOM 8560 N N . HIS A 1 1068 ? -14.259 27.785 59.762 1.00 75.31 1068 HIS A N 1
ATOM 8561 C CA . HIS A 1 1068 ? -12.905 27.232 59.730 1.00 75.31 1068 HIS A CA 1
ATOM 8562 C C . HIS A 1 1068 ? -12.378 27.073 58.295 1.00 75.31 1068 HIS A C 1
ATOM 8564 O O . HIS A 1 1068 ? -11.229 27.433 58.025 1.00 75.31 1068 HIS A O 1
ATOM 8570 N N . CYS A 1 1069 ? -13.220 26.618 57.363 1.00 67.94 1069 CYS A N 1
ATOM 8571 C CA . CYS A 1 1069 ? -12.872 26.512 55.943 1.00 67.94 1069 CYS A CA 1
ATOM 8572 C C . CYS A 1 1069 ? -12.539 27.879 55.322 1.00 67.94 1069 CYS A C 1
ATOM 8574 O O . CYS A 1 1069 ? -11.568 28.001 54.572 1.00 67.94 1069 CYS A O 1
ATOM 8576 N N . GLU A 1 1070 ? -13.274 28.931 55.689 1.00 73.88 1070 GLU A N 1
ATOM 8577 C CA . GLU A 1 1070 ? -13.016 30.291 55.198 1.00 73.88 1070 GLU A CA 1
ATOM 8578 C C . GLU A 1 1070 ? -11.640 30.825 55.650 1.00 73.88 1070 GLU A C 1
ATOM 8580 O O . GLU A 1 1070 ? -10.955 31.547 54.916 1.00 73.88 1070 GLU A O 1
ATOM 8585 N N . LYS A 1 1071 ? -11.172 30.409 56.837 1.00 75.00 1071 LYS A N 1
ATOM 8586 C CA . LYS A 1 1071 ? -9.832 30.744 57.338 1.00 75.00 1071 LYS A CA 1
ATOM 8587 C C . LYS A 1 1071 ? -8.723 30.070 56.520 1.00 75.00 1071 LYS A C 1
ATOM 8589 O O . LYS A 1 1071 ? -7.767 30.747 56.149 1.00 75.00 1071 LYS A O 1
ATOM 8594 N N . ILE A 1 1072 ? -8.873 28.784 56.193 1.00 72.38 1072 ILE A N 1
ATOM 8595 C CA . ILE A 1 1072 ? -7.908 28.033 55.367 1.00 72.38 1072 ILE A CA 1
ATOM 8596 C C . ILE A 1 1072 ? -7.825 28.635 53.955 1.00 72.38 1072 ILE A C 1
ATOM 8598 O O . ILE A 1 1072 ? -6.736 28.818 53.412 1.00 72.38 1072 ILE A O 1
ATOM 8602 N N . SER A 1 1073 ? -8.961 29.052 53.385 1.00 66.38 1073 SER A N 1
ATOM 8603 C CA . SER A 1 1073 ? -8.983 29.707 52.072 1.00 66.38 1073 SER A CA 1
ATOM 8604 C C . SER A 1 1073 ? -8.179 31.016 52.041 1.00 66.38 1073 SER A C 1
ATOM 8606 O O . SER A 1 1073 ? -7.542 31.317 51.029 1.00 66.38 1073 SER A O 1
ATOM 8608 N N . LYS A 1 1074 ? -8.166 31.795 53.133 1.00 72.38 1074 LYS A N 1
ATOM 8609 C CA . LYS A 1 1074 ? -7.325 33.002 53.238 1.00 72.38 1074 LYS A CA 1
ATOM 8610 C C . LYS A 1 1074 ? -5.831 32.681 53.305 1.00 72.38 1074 LYS A C 1
ATOM 8612 O O . LYS A 1 1074 ? -5.034 33.432 52.746 1.00 72.38 1074 LYS A O 1
ATOM 8617 N N . GLU A 1 1075 ? -5.450 31.583 53.953 1.00 69.44 1075 GLU A N 1
ATOM 8618 C CA . GLU A 1 1075 ? -4.052 31.132 54.029 1.00 69.44 1075 GLU A CA 1
ATOM 8619 C C . GLU A 1 1075 ? -3.544 30.665 52.652 1.00 69.44 1075 GLU A C 1
ATOM 8621 O O . GLU A 1 1075 ? -2.437 31.023 52.244 1.00 69.44 1075 GLU A O 1
ATOM 8626 N N . HIS A 1 1076 ? -4.386 29.981 51.870 1.00 70.94 1076 HIS A N 1
ATOM 8627 C CA . HIS A 1 1076 ? -4.060 29.592 50.491 1.00 70.94 1076 HIS A CA 1
ATOM 8628 C C . HIS A 1 1076 ? -3.858 30.808 49.572 1.00 70.94 1076 HIS A C 1
ATOM 8630 O O . HIS A 1 1076 ? -2.912 30.834 48.783 1.00 70.94 1076 HIS A O 1
ATOM 8636 N N . ALA A 1 1077 ? -4.679 31.856 49.714 1.00 70.56 1077 ALA A N 1
ATOM 8637 C CA . ALA A 1 1077 ? -4.509 33.096 48.954 1.00 70.56 1077 ALA A CA 1
ATOM 8638 C C . ALA A 1 1077 ? -3.173 33.801 49.266 1.00 70.56 1077 ALA A C 1
ATOM 8640 O O . ALA A 1 1077 ? -2.543 34.353 48.365 1.00 70.56 1077 ALA A O 1
ATOM 8641 N N . GLN A 1 1078 ? -2.702 33.751 50.519 1.00 74.44 1078 GLN A N 1
ATOM 8642 C CA . GLN A 1 1078 ? -1.381 34.278 50.885 1.00 74.44 1078 GLN A CA 1
ATOM 8643 C C . GLN A 1 1078 ? -0.235 33.453 50.285 1.00 74.44 1078 GLN A C 1
ATOM 8645 O O . GLN A 1 1078 ? 0.754 34.031 49.836 1.00 74.44 1078 GLN A O 1
ATOM 8650 N N . SER A 1 1079 ? -0.375 32.125 50.226 1.00 71.38 1079 SER A N 1
ATOM 8651 C CA . SER A 1 1079 ? 0.624 31.242 49.608 1.00 71.38 1079 SER A CA 1
ATOM 8652 C C . SER A 1 1079 ? 0.766 31.501 48.098 1.00 71.38 1079 SER A C 1
ATOM 8654 O O . SER A 1 1079 ? 1.879 31.564 47.579 1.00 71.38 1079 SER A O 1
ATOM 8656 N N . LEU A 1 1080 ? -0.348 31.784 47.411 1.00 71.69 1080 LEU A N 1
ATOM 8657 C CA . LEU A 1 1080 ? -0.368 32.108 45.980 1.00 71.69 1080 LEU A CA 1
ATOM 8658 C C . LEU A 1 1080 ? 0.404 33.401 45.645 1.00 71.69 1080 LEU A C 1
ATOM 8660 O O . LEU A 1 1080 ? 1.123 33.459 44.650 1.00 71.69 1080 LEU A O 1
ATOM 8664 N N . VAL A 1 1081 ? 0.304 34.426 46.500 1.00 76.75 1081 VAL A N 1
ATOM 8665 C CA . VAL A 1 1081 ? 1.051 35.690 46.336 1.00 76.75 1081 VAL A CA 1
ATOM 8666 C C . VAL A 1 1081 ? 2.561 35.471 46.472 1.00 76.75 1081 VAL A C 1
ATOM 8668 O O . VAL A 1 1081 ? 3.348 36.137 45.801 1.00 76.75 1081 VAL A O 1
ATOM 8671 N N . MET A 1 1082 ? 2.984 34.526 47.313 1.00 71.44 1082 MET A N 1
ATOM 8672 C CA . MET A 1 1082 ? 4.399 34.183 47.462 1.00 71.44 1082 MET A CA 1
ATOM 8673 C C . MET A 1 1082 ? 4.973 33.530 46.195 1.00 71.44 1082 MET A C 1
ATOM 8675 O O . MET A 1 1082 ? 6.056 33.915 45.759 1.00 71.44 1082 MET A O 1
ATOM 8679 N N . VAL A 1 1083 ? 4.222 32.619 45.569 1.00 69.88 1083 VAL A N 1
ATOM 8680 C CA . VAL A 1 1083 ? 4.620 31.951 44.314 1.00 69.88 1083 VAL A CA 1
ATOM 8681 C C . VAL A 1 1083 ? 4.725 32.949 43.154 1.00 69.88 1083 VAL A C 1
ATOM 8683 O O . VAL A 1 1083 ? 5.656 32.882 42.353 1.00 69.88 1083 VAL A O 1
ATOM 8686 N N . GLU A 1 1084 ? 3.819 33.926 43.082 1.00 71.50 1084 GLU A N 1
ATOM 8687 C CA . GLU A 1 1084 ? 3.863 34.970 42.049 1.00 71.50 1084 GLU A CA 1
ATOM 8688 C C . GLU A 1 1084 ? 5.114 35.864 42.184 1.00 71.50 1084 GLU A C 1
ATOM 8690 O O . GLU A 1 1084 ? 5.710 36.262 41.181 1.00 71.50 1084 GLU A O 1
ATOM 8695 N N . ASN A 1 1085 ? 5.575 36.125 43.413 1.00 79.44 1085 ASN A N 1
ATOM 8696 C CA . ASN A 1 1085 ? 6.822 36.859 43.643 1.00 79.44 1085 ASN A CA 1
ATOM 8697 C C . ASN A 1 1085 ? 8.060 36.055 43.208 1.00 79.44 1085 ASN A C 1
ATOM 8699 O O . ASN A 1 1085 ? 8.955 36.621 42.581 1.00 79.44 1085 ASN A O 1
ATOM 8703 N N . GLU A 1 1086 ? 8.099 34.742 43.454 1.00 76.19 1086 GLU A N 1
ATOM 8704 C CA . GLU A 1 1086 ? 9.188 33.878 42.967 1.00 76.19 1086 GLU A CA 1
ATOM 8705 C C . GLU A 1 1086 ? 9.213 33.787 41.432 1.00 76.19 1086 GLU A C 1
ATOM 8707 O O . GLU A 1 1086 ? 10.286 33.805 40.822 1.00 76.19 1086 GLU A O 1
ATOM 8712 N N . LYS A 1 1087 ? 8.040 33.776 40.780 1.00 74.94 1087 LYS A N 1
ATOM 8713 C CA . LYS A 1 1087 ? 7.931 33.834 39.312 1.00 74.94 1087 LYS A CA 1
ATOM 8714 C C . LYS A 1 1087 ? 8.565 35.107 38.745 1.00 74.94 1087 LYS A C 1
ATOM 8716 O O . LYS A 1 1087 ? 9.287 35.050 37.747 1.00 74.94 1087 LYS A O 1
ATOM 8721 N N . ASN A 1 1088 ? 8.333 36.248 39.393 1.00 79.19 1088 ASN A N 1
ATOM 8722 C CA . ASN A 1 1088 ? 8.905 37.528 38.977 1.00 79.19 1088 ASN A CA 1
ATOM 8723 C C . ASN A 1 1088 ? 10.438 37.556 39.132 1.00 79.19 1088 ASN A C 1
ATOM 8725 O O . ASN A 1 1088 ? 11.135 38.044 38.238 1.00 79.19 1088 ASN A O 1
ATOM 8729 N N . ASP A 1 1089 ? 10.979 36.951 40.193 1.00 77.38 1089 ASP A N 1
ATOM 8730 C CA . ASP A 1 1089 ? 12.428 36.784 40.378 1.00 77.38 1089 ASP A CA 1
ATOM 8731 C C . ASP A 1 1089 ? 13.060 35.870 39.312 1.00 77.38 1089 ASP A C 1
ATOM 8733 O O . ASP A 1 1089 ? 14.171 36.122 38.841 1.00 77.38 1089 ASP A O 1
ATOM 8737 N N . MET A 1 1090 ? 12.355 34.828 38.866 1.00 72.69 1090 MET A N 1
ATOM 8738 C CA . MET A 1 1090 ? 12.829 33.971 37.772 1.00 72.69 1090 MET A CA 1
ATOM 8739 C C . MET A 1 1090 ? 12.779 34.677 36.410 1.00 72.69 1090 MET A C 1
ATOM 8741 O O . MET A 1 1090 ? 13.677 34.499 35.580 1.00 72.69 1090 MET A O 1
ATOM 8745 N N . SER A 1 1091 ? 11.779 35.533 36.188 1.00 76.25 1091 SER A N 1
ATOM 8746 C CA . SER A 1 1091 ? 11.682 36.340 34.969 1.00 76.25 1091 SER A CA 1
ATOM 8747 C C . SER A 1 1091 ? 12.822 37.359 34.857 1.00 76.25 1091 SER A C 1
ATOM 8749 O O . SER A 1 1091 ? 13.351 37.552 33.762 1.00 76.25 1091 SER A O 1
ATOM 8751 N N . SER A 1 1092 ? 13.244 37.980 35.965 1.00 75.31 1092 SER A N 1
ATOM 8752 C CA . SER A 1 1092 ? 14.370 38.928 35.949 1.00 75.31 1092 SER A CA 1
ATOM 8753 C C . SER A 1 1092 ? 15.695 38.237 35.601 1.00 75.31 1092 SER A C 1
ATOM 8755 O O . SER A 1 1092 ? 16.409 38.697 34.709 1.00 75.31 1092 SER A O 1
ATOM 8757 N N . ARG A 1 1093 ? 15.962 37.054 36.176 1.00 78.81 1093 ARG A N 1
ATOM 8758 C CA . ARG A 1 1093 ? 17.133 36.224 35.824 1.00 78.81 1093 ARG A CA 1
ATOM 8759 C C . ARG A 1 1093 ? 17.133 35.787 34.360 1.00 78.81 1093 ARG A C 1
ATOM 8761 O O . ARG A 1 1093 ? 18.185 35.747 33.727 1.00 78.81 1093 ARG A O 1
ATOM 8768 N N . THR A 1 1094 ? 15.959 35.482 33.812 1.00 74.12 1094 THR A N 1
ATOM 8769 C CA . THR A 1 1094 ? 15.810 35.116 32.394 1.00 74.12 1094 THR A CA 1
ATOM 8770 C C . THR A 1 1094 ? 16.142 36.299 31.478 1.00 74.12 1094 THR A C 1
ATOM 8772 O O . THR A 1 1094 ? 16.799 36.124 30.452 1.00 74.12 1094 THR A O 1
ATOM 8775 N N . MET A 1 1095 ? 15.748 37.516 31.865 1.00 78.00 1095 MET A N 1
ATOM 8776 C CA . MET A 1 1095 ? 16.084 38.741 31.133 1.00 78.00 1095 MET A CA 1
ATOM 8777 C C . MET A 1 1095 ? 17.587 39.042 31.152 1.00 78.00 1095 MET A C 1
ATOM 8779 O O . MET A 1 1095 ? 18.140 39.426 30.122 1.00 78.00 1095 MET A O 1
ATOM 8783 N N . ASP A 1 1096 ? 18.259 38.825 32.284 1.00 76.50 1096 ASP A N 1
ATOM 8784 C CA . ASP A 1 1096 ? 19.707 39.030 32.389 1.00 76.50 1096 ASP A CA 1
ATOM 8785 C C . ASP A 1 1096 ? 20.497 38.024 31.535 1.00 76.50 1096 ASP A C 1
ATOM 8787 O O . ASP A 1 1096 ? 21.436 38.416 30.842 1.00 76.50 1096 ASP A O 1
ATOM 8791 N N . LEU A 1 1097 ? 20.073 36.754 31.482 1.00 74.88 1097 LEU A N 1
ATOM 8792 C CA . LEU A 1 1097 ? 20.675 35.754 30.585 1.00 74.88 1097 LEU A CA 1
ATOM 8793 C C . LEU A 1 1097 ? 20.499 36.113 29.104 1.00 74.88 1097 LEU A C 1
ATOM 8795 O O . LEU A 1 1097 ? 21.410 35.891 28.304 1.00 74.88 1097 LEU A O 1
ATOM 8799 N N . LYS A 1 1098 ? 19.349 36.691 28.737 1.00 76.06 1098 LYS A N 1
ATOM 8800 C CA . LYS A 1 1098 ? 19.084 37.138 27.365 1.00 76.06 1098 LYS A CA 1
ATOM 8801 C C . LYS A 1 1098 ? 20.003 38.297 26.964 1.00 76.06 1098 LYS A C 1
ATOM 8803 O O . LYS A 1 1098 ? 20.579 38.259 25.881 1.00 76.06 1098 LYS A O 1
ATOM 8808 N N . ARG A 1 1099 ? 20.232 39.249 27.877 1.00 78.19 1099 ARG A N 1
ATOM 8809 C CA . ARG A 1 1099 ? 21.178 40.360 27.680 1.00 78.19 1099 ARG A CA 1
ATOM 8810 C C . ARG A 1 1099 ? 22.618 39.865 27.489 1.00 78.19 1099 ARG A C 1
ATOM 8812 O O . ARG A 1 1099 ? 23.305 40.326 26.587 1.00 78.19 1099 ARG A O 1
ATOM 8819 N N . SER A 1 1100 ? 23.065 38.879 28.273 1.00 72.12 1100 SER A N 1
ATOM 8820 C CA . SER A 1 1100 ? 24.405 38.288 28.105 1.00 72.12 1100 SER A CA 1
ATOM 8821 C C . SER A 1 1100 ? 24.583 37.518 26.789 1.00 72.12 1100 SER A C 1
ATOM 8823 O O . SER A 1 1100 ? 25.706 37.400 26.296 1.00 72.12 1100 SER A O 1
ATOM 8825 N N . LEU A 1 1101 ? 23.504 36.977 26.213 1.00 70.62 1101 LEU A N 1
ATOM 8826 C CA . LEU A 1 1101 ? 23.544 36.368 24.880 1.00 70.62 1101 LEU A CA 1
ATOM 8827 C C . LEU A 1 1101 ? 23.679 37.429 23.781 1.00 70.62 1101 LEU A C 1
ATOM 8829 O O . LEU A 1 1101 ? 24.529 37.264 22.911 1.00 70.62 1101 LEU A O 1
ATOM 8833 N N . GLU A 1 1102 ? 22.927 38.529 23.864 1.00 75.50 1102 GLU A N 1
ATOM 8834 C CA . GLU A 1 1102 ? 23.027 39.657 22.921 1.00 75.50 1102 GLU A CA 1
ATOM 8835 C C . GLU A 1 1102 ? 24.422 40.302 22.928 1.00 75.50 1102 GLU A C 1
ATOM 8837 O O . GLU A 1 1102 ? 25.004 40.507 21.866 1.00 75.50 1102 GLU A O 1
ATOM 8842 N N . GLU A 1 1103 ? 25.031 40.516 24.100 1.00 75.06 1103 GLU A N 1
ATOM 8843 C CA . GLU A 1 1103 ? 26.410 41.031 24.197 1.00 75.06 1103 GLU A CA 1
ATOM 8844 C C . GLU A 1 1103 ? 27.438 40.100 23.519 1.00 75.06 1103 GLU A C 1
ATOM 8846 O O . GLU A 1 1103 ? 28.443 40.545 22.948 1.00 75.06 1103 GLU A O 1
ATOM 8851 N N . ARG A 1 1104 ? 27.192 38.783 23.550 1.00 70.81 1104 ARG A N 1
ATOM 8852 C CA . ARG A 1 1104 ? 28.060 37.794 22.898 1.00 70.81 1104 ARG A CA 1
ATOM 8853 C C . ARG A 1 1104 ? 27.859 37.758 21.383 1.00 70.81 1104 ARG A C 1
ATOM 8855 O O . ARG A 1 1104 ? 28.839 37.592 20.657 1.00 70.81 1104 ARG A O 1
ATOM 8862 N N . GLU A 1 1105 ? 26.629 37.959 20.921 1.00 71.56 1105 GLU A N 1
ATOM 8863 C CA . GLU A 1 1105 ? 26.275 38.124 19.507 1.00 71.56 1105 GLU A CA 1
ATOM 8864 C C . GLU A 1 1105 ? 26.944 39.383 18.921 1.00 71.56 1105 GLU A C 1
ATOM 8866 O O . GLU A 1 1105 ? 27.613 39.313 17.889 1.00 71.56 1105 GLU A O 1
ATOM 8871 N N . GLU A 1 1106 ? 26.868 40.519 19.626 1.00 76.50 1106 GLU A N 1
ATOM 8872 C CA . GLU A 1 1106 ? 27.528 41.772 19.228 1.00 76.50 1106 GLU A CA 1
ATOM 8873 C C . GLU A 1 1106 ? 29.053 41.621 19.155 1.00 76.50 1106 GLU A C 1
ATOM 8875 O O . GLU A 1 1106 ? 29.695 42.120 18.226 1.00 76.50 1106 GLU A O 1
ATOM 8880 N N . SER A 1 1107 ? 29.648 40.879 20.094 1.00 75.31 1107 SER A N 1
ATOM 8881 C CA . SER A 1 1107 ? 31.084 40.576 20.083 1.00 75.31 1107 SER A CA 1
ATOM 8882 C C . SER A 1 1107 ? 31.490 39.765 18.843 1.00 75.31 1107 SER A C 1
ATOM 8884 O O . SER A 1 1107 ? 32.519 40.051 18.227 1.00 75.31 1107 SER A O 1
ATOM 8886 N N . TYR A 1 1108 ? 30.664 38.795 18.433 1.00 68.81 1108 TYR A N 1
ATOM 8887 C CA . TYR A 1 1108 ? 30.870 38.018 17.206 1.00 68.81 1108 TYR A CA 1
ATOM 8888 C C . TYR A 1 1108 ? 30.732 38.876 15.944 1.00 68.81 1108 TYR A C 1
ATOM 8890 O O . TYR A 1 1108 ? 31.551 38.766 15.030 1.00 68.81 1108 TYR A O 1
ATOM 8898 N N . GLN A 1 1109 ? 29.739 39.769 15.897 1.00 77.56 1109 GLN A N 1
ATOM 8899 C CA . GLN A 1 1109 ? 29.565 40.694 14.774 1.00 77.56 1109 GLN A CA 1
ATOM 8900 C C . GLN A 1 1109 ? 30.759 41.643 14.634 1.00 77.56 1109 GLN A C 1
ATOM 8902 O O . GLN A 1 1109 ? 31.238 41.871 13.522 1.00 77.56 1109 GLN A O 1
ATOM 8907 N N . LYS A 1 1110 ? 31.294 42.143 15.753 1.00 79.94 1110 LYS A N 1
ATOM 8908 C CA . LYS A 1 1110 ? 32.467 43.024 15.760 1.00 79.94 1110 LYS A CA 1
ATOM 8909 C C . LYS A 1 1110 ? 33.725 42.310 15.256 1.00 79.94 1110 LYS A C 1
ATOM 8911 O O . LYS A 1 1110 ? 34.423 42.849 14.401 1.00 79.94 1110 LYS A O 1
ATOM 8916 N N . LEU A 1 1111 ? 33.948 41.070 15.696 1.00 74.62 1111 LEU A N 1
ATOM 8917 C CA . LEU A 1 1111 ? 35.051 40.229 15.220 1.00 74.62 1111 LEU A CA 1
ATOM 8918 C C . LEU A 1 1111 ? 34.934 39.918 13.715 1.00 74.62 1111 LEU A C 1
ATOM 8920 O O . LEU A 1 1111 ? 35.930 39.918 12.996 1.00 74.62 1111 LEU A O 1
ATOM 8924 N N . ASN A 1 1112 ? 33.713 39.714 13.212 1.00 77.81 1112 ASN A N 1
ATOM 8925 C CA . ASN A 1 1112 ? 33.464 39.493 11.786 1.00 77.81 1112 ASN A CA 1
ATOM 8926 C C . ASN A 1 1112 ? 33.728 40.756 10.937 1.00 77.81 1112 ASN A C 1
ATOM 8928 O O . ASN A 1 1112 ? 34.229 40.664 9.816 1.00 77.81 1112 ASN A O 1
ATOM 8932 N N . ILE A 1 1113 ? 33.430 41.949 11.468 1.00 78.75 1113 ILE A N 1
ATOM 8933 C CA . ILE A 1 1113 ? 33.775 43.225 10.818 1.00 78.75 1113 ILE A CA 1
ATOM 8934 C C . ILE A 1 1113 ? 35.300 43.400 10.755 1.00 78.75 1113 ILE A C 1
ATOM 8936 O O . ILE A 1 1113 ? 35.817 43.777 9.704 1.00 78.75 1113 ILE A O 1
ATOM 8940 N N . GLU A 1 1114 ? 36.026 43.077 11.828 1.00 75.19 1114 GLU A N 1
ATOM 8941 C CA . GLU A 1 1114 ? 37.496 43.121 11.850 1.00 75.19 1114 GLU A CA 1
ATOM 8942 C C . GLU A 1 1114 ? 38.117 42.133 10.846 1.00 75.19 1114 GLU A C 1
ATOM 8944 O O . GLU A 1 1114 ? 39.044 42.497 10.120 1.00 75.19 1114 GLU A O 1
ATOM 8949 N N . TYR A 1 1115 ? 37.558 40.924 10.712 1.00 66.25 1115 TYR A N 1
ATOM 8950 C CA . TYR A 1 1115 ? 38.009 39.949 9.712 1.00 66.25 1115 TYR A CA 1
ATOM 8951 C C . TYR A 1 1115 ? 37.821 40.465 8.275 1.00 66.25 1115 TYR A C 1
ATOM 8953 O O . TYR A 1 1115 ? 38.736 40.374 7.457 1.00 66.25 1115 TYR A O 1
ATOM 8961 N N . LYS A 1 1116 ? 36.670 41.089 7.974 1.00 75.31 1116 LYS A N 1
ATOM 8962 C CA . LYS A 1 1116 ? 36.418 41.719 6.663 1.00 75.31 1116 LYS A CA 1
ATOM 8963 C C . LYS A 1 1116 ? 37.362 42.889 6.378 1.00 75.31 1116 LYS A C 1
ATOM 8965 O O . LYS A 1 1116 ? 37.776 43.067 5.235 1.00 75.31 1116 LYS A O 1
ATOM 8970 N N . GLN A 1 1117 ? 37.724 43.675 7.393 1.00 75.25 1117 GLN A N 1
ATOM 8971 C CA . GLN A 1 1117 ? 38.694 44.762 7.237 1.00 75.25 1117 GLN A CA 1
ATOM 8972 C C . GLN A 1 1117 ? 40.099 44.225 6.932 1.00 75.25 1117 GLN A C 1
ATOM 8974 O O . GLN A 1 1117 ? 40.750 44.720 6.012 1.00 75.25 1117 GLN A O 1
ATOM 8979 N N . ILE A 1 1118 ? 40.549 43.178 7.630 1.00 67.81 1118 ILE A N 1
ATOM 8980 C CA . ILE A 1 1118 ? 41.846 42.537 7.363 1.00 67.81 1118 ILE A CA 1
ATOM 8981 C C . ILE A 1 1118 ? 41.882 41.929 5.953 1.00 67.81 1118 ILE A C 1
ATOM 8983 O O . ILE A 1 1118 ? 42.863 42.132 5.241 1.00 67.81 1118 ILE A O 1
ATOM 8987 N N . ASP A 1 1119 ? 40.807 41.271 5.513 1.00 77.25 1119 ASP A N 1
ATOM 8988 C CA . ASP A 1 1119 ? 40.692 40.728 4.151 1.00 77.25 1119 ASP A CA 1
ATOM 8989 C C . ASP A 1 1119 ? 40.759 41.833 3.078 1.00 77.25 1119 ASP A C 1
ATOM 8991 O O . ASP A 1 1119 ? 41.451 41.696 2.068 1.00 77.25 1119 ASP A O 1
ATOM 8995 N N . SER A 1 1120 ? 40.118 42.983 3.325 1.00 71.75 1120 SER A N 1
ATOM 8996 C CA . SER A 1 1120 ? 40.204 44.135 2.416 1.00 71.75 1120 SER A CA 1
ATOM 8997 C C . SER A 1 1120 ? 41.614 44.736 2.337 1.00 71.75 1120 SER A C 1
ATOM 8999 O O . SER A 1 1120 ? 42.072 45.072 1.246 1.00 71.75 1120 SER A O 1
ATOM 9001 N N . LEU A 1 1121 ? 42.343 44.791 3.459 1.00 72.12 1121 LEU A N 1
ATOM 9002 C CA . LEU A 1 1121 ? 43.738 45.240 3.477 1.00 72.12 1121 LEU A CA 1
ATOM 9003 C C . LEU A 1 1121 ? 44.660 44.244 2.762 1.00 72.12 1121 LEU A C 1
ATOM 9005 O O . LEU A 1 1121 ? 45.564 44.663 2.043 1.00 72.12 1121 LEU A O 1
ATOM 9009 N N . PHE A 1 1122 ? 44.424 42.938 2.909 1.00 70.69 1122 PHE A N 1
ATOM 9010 C CA . PHE A 1 1122 ? 45.210 41.908 2.225 1.00 70.69 1122 PHE A CA 1
ATOM 9011 C C . PHE A 1 1122 ? 45.054 42.001 0.700 1.00 70.69 1122 PHE A C 1
ATOM 9013 O O . PHE A 1 1122 ? 46.041 41.941 -0.034 1.00 70.69 1122 PHE A O 1
ATOM 9020 N N . LYS A 1 1123 ? 43.825 42.247 0.228 1.00 76.50 1123 LYS A N 1
ATOM 9021 C CA . LYS A 1 1123 ? 43.530 42.499 -1.190 1.00 76.50 1123 LYS A CA 1
ATOM 9022 C C . LYS A 1 1123 ? 44.223 43.760 -1.706 1.00 76.50 1123 LYS A C 1
ATOM 9024 O O . LYS A 1 1123 ? 44.816 43.728 -2.778 1.00 76.50 1123 LYS A O 1
ATOM 9029 N N . GLU A 1 1124 ? 44.226 44.847 -0.935 1.00 75.56 1124 GLU A N 1
ATOM 9030 C CA . GLU A 1 1124 ? 44.907 46.088 -1.329 1.00 75.56 1124 GLU A CA 1
ATOM 9031 C C . GLU A 1 1124 ? 46.435 45.915 -1.445 1.00 75.56 1124 GLU A C 1
ATOM 9033 O O . GLU A 1 1124 ? 47.064 46.489 -2.336 1.00 75.56 1124 GLU A O 1
ATOM 9038 N N . TRP A 1 1125 ? 47.049 45.114 -0.568 1.00 69.31 1125 TRP A N 1
ATOM 9039 C CA . TRP A 1 1125 ? 48.487 44.831 -0.626 1.00 69.31 1125 TRP A CA 1
ATOM 9040 C C . TRP A 1 1125 ? 48.870 43.899 -1.776 1.00 69.31 1125 TRP A C 1
ATOM 9042 O O . TRP A 1 1125 ? 49.906 44.141 -2.396 1.00 69.31 1125 TRP A O 1
ATOM 9052 N N . MET A 1 1126 ? 48.040 42.904 -2.112 1.00 72.44 1126 MET A N 1
ATOM 9053 C CA . MET A 1 1126 ? 48.261 42.094 -3.318 1.00 72.44 1126 MET A CA 1
ATOM 9054 C C . MET A 1 1126 ? 48.252 42.959 -4.577 1.00 72.44 1126 MET A C 1
ATOM 9056 O O . MET A 1 1126 ? 49.206 42.902 -5.343 1.00 72.44 1126 MET A O 1
ATOM 9060 N N . VAL A 1 1127 ? 47.263 43.847 -4.724 1.00 73.88 1127 VAL A N 1
ATOM 9061 C CA . VAL A 1 1127 ? 47.187 44.750 -5.886 1.00 73.88 1127 VAL A CA 1
ATOM 9062 C C . VAL A 1 1127 ? 48.429 45.644 -5.983 1.00 73.88 1127 VAL A C 1
ATOM 9064 O O . VAL A 1 1127 ? 48.947 45.880 -7.069 1.00 73.88 1127 VAL A O 1
ATOM 9067 N N . LYS A 1 1128 ? 48.960 46.139 -4.858 1.00 75.75 1128 LYS A N 1
ATOM 9068 C CA . LYS A 1 1128 ? 50.173 46.978 -4.870 1.00 75.75 1128 LYS A CA 1
ATOM 9069 C C . LYS A 1 1128 ? 51.439 46.203 -5.241 1.00 75.75 1128 LYS A C 1
ATOM 9071 O O . LYS A 1 1128 ? 52.300 46.777 -5.907 1.00 75.75 1128 LYS A O 1
ATOM 9076 N N . LEU A 1 1129 ? 51.565 44.948 -4.804 1.00 69.62 1129 LEU A N 1
ATOM 9077 C CA . LEU A 1 1129 ? 52.692 44.082 -5.166 1.00 69.62 1129 LEU A CA 1
ATOM 9078 C C . LEU A 1 1129 ? 52.648 43.750 -6.663 1.00 69.62 1129 LEU A C 1
ATOM 9080 O O . LEU A 1 1129 ? 53.637 43.937 -7.365 1.00 69.62 1129 LEU A O 1
ATOM 9084 N N . GLU A 1 1130 ? 51.463 43.392 -7.150 1.00 69.00 1130 GLU A N 1
ATOM 9085 C CA . GLU A 1 1130 ? 51.196 43.038 -8.543 1.00 69.00 1130 GLU A CA 1
ATOM 9086 C C . GLU A 1 1130 ? 51.460 44.220 -9.490 1.00 69.00 1130 GLU A C 1
ATOM 9088 O O . GLU A 1 1130 ? 52.108 44.071 -10.522 1.00 69.00 1130 GLU A O 1
ATOM 9093 N N . VAL A 1 1131 ? 51.077 45.443 -9.103 1.00 75.44 1131 VAL A N 1
ATOM 9094 C CA . VAL A 1 1131 ? 51.394 46.663 -9.868 1.00 75.44 1131 VAL A CA 1
ATOM 9095 C C . VAL A 1 1131 ? 52.901 46.945 -9.910 1.00 75.44 1131 VAL A C 1
ATOM 9097 O O . VAL A 1 1131 ? 53.399 47.449 -10.917 1.00 75.44 1131 VAL A O 1
ATOM 9100 N N . ALA A 1 1132 ? 53.641 46.660 -8.835 1.00 66.75 1132 ALA A N 1
ATOM 9101 C CA . ALA A 1 1132 ? 55.084 46.894 -8.786 1.00 66.75 1132 ALA A CA 1
ATOM 9102 C C . ALA A 1 1132 ? 55.868 45.870 -9.623 1.00 66.75 1132 ALA A C 1
ATOM 9104 O O . ALA A 1 1132 ? 56.808 46.262 -10.316 1.00 66.75 1132 ALA A O 1
ATOM 9105 N N . GLU A 1 1133 ? 55.463 44.597 -9.595 1.00 70.19 1133 GLU A N 1
ATOM 9106 C CA . GLU A 1 1133 ? 56.019 43.535 -10.443 1.00 70.19 1133 GLU A CA 1
ATOM 9107 C C . GLU A 1 1133 ? 55.730 43.818 -11.918 1.00 70.19 1133 GLU A C 1
ATOM 9109 O O . GLU A 1 1133 ? 56.656 43.868 -12.729 1.00 70.19 1133 GLU A O 1
ATOM 9114 N N . LYS A 1 1134 ? 54.482 44.179 -12.239 1.00 69.75 1134 LYS A N 1
ATOM 9115 C CA . LYS A 1 1134 ? 54.073 44.539 -13.599 1.00 69.75 1134 LYS A CA 1
ATOM 9116 C C . LYS A 1 1134 ? 54.890 45.696 -14.180 1.00 69.75 1134 LYS A C 1
ATOM 9118 O O . LYS A 1 1134 ? 55.293 45.644 -15.333 1.00 69.75 1134 LYS A O 1
ATOM 9123 N N . LYS A 1 1135 ? 55.221 46.713 -13.379 1.00 71.94 1135 LYS A N 1
ATOM 9124 C CA . LYS A 1 1135 ? 56.009 47.868 -13.847 1.00 71.94 1135 LYS A CA 1
ATOM 9125 C C . LYS A 1 1135 ? 57.468 47.539 -14.173 1.00 71.94 1135 LYS A C 1
ATOM 9127 O O . LYS A 1 1135 ? 58.086 48.221 -14.989 1.00 71.94 1135 LYS A O 1
ATOM 9132 N N . ILE A 1 1136 ? 58.049 46.557 -13.483 1.00 64.25 1136 ILE A N 1
ATOM 9133 C CA . ILE A 1 1136 ? 59.424 46.104 -13.737 1.00 64.25 1136 ILE A CA 1
ATOM 9134 C C . ILE A 1 1136 ? 59.451 45.215 -14.984 1.00 64.25 1136 ILE A C 1
ATOM 9136 O O . ILE A 1 1136 ? 60.346 45.378 -15.814 1.00 64.25 1136 ILE A O 1
ATOM 9140 N N . GLU A 1 1137 ? 58.448 44.347 -15.135 1.00 66.00 1137 GLU A N 1
ATOM 9141 C CA . GLU A 1 1137 ? 58.209 43.536 -16.333 1.00 66.00 1137 GLU A CA 1
ATOM 9142 C C . GLU A 1 1137 ? 58.031 44.425 -17.578 1.00 66.00 1137 GLU A C 1
ATOM 9144 O O . GLU A 1 1137 ? 58.722 44.233 -18.576 1.00 66.00 1137 GLU A O 1
ATOM 9149 N N . GLU A 1 1138 ? 57.191 45.466 -17.490 1.00 62.75 1138 GLU A N 1
ATOM 9150 C CA . GLU A 1 1138 ? 56.917 46.411 -18.583 1.00 62.75 1138 GLU A CA 1
ATOM 9151 C C . GLU A 1 1138 ? 58.195 47.108 -19.072 1.00 62.75 1138 GLU A C 1
ATOM 9153 O O . GLU A 1 1138 ? 58.481 47.110 -20.266 1.00 62.75 1138 GLU A O 1
ATOM 9158 N N . MET A 1 1139 ? 59.032 47.631 -18.168 1.00 59.31 1139 MET A N 1
ATOM 9159 C CA . MET A 1 1139 ? 60.278 48.292 -18.582 1.00 59.31 1139 MET A CA 1
ATOM 9160 C C . MET A 1 1139 ? 61.298 47.324 -19.197 1.00 59.31 1139 MET A C 1
ATOM 9162 O O . MET A 1 1139 ? 62.038 47.709 -20.102 1.00 59.31 1139 MET A O 1
ATOM 9166 N N . ALA A 1 1140 ? 61.394 46.088 -18.695 1.00 58.69 1140 ALA A N 1
ATOM 9167 C CA . ALA A 1 1140 ? 62.295 45.085 -19.264 1.00 58.69 1140 ALA A CA 1
ATOM 9168 C C . ALA A 1 1140 ? 61.818 44.624 -20.653 1.00 58.69 1140 ALA A C 1
ATOM 9170 O O . ALA A 1 1140 ? 62.650 44.439 -21.549 1.00 58.69 1140 ALA A O 1
ATOM 9171 N N . GLY A 1 1141 ? 60.495 44.521 -20.822 1.00 64.19 1141 GLY A N 1
ATOM 9172 C CA . GLY A 1 1141 ? 59.816 44.287 -22.091 1.00 64.19 1141 GLY A CA 1
ATOM 9173 C C . GLY A 1 1141 ? 60.111 45.384 -23.108 1.00 64.19 1141 GLY A C 1
ATOM 9174 O O . GLY A 1 1141 ? 60.671 45.084 -24.154 1.00 64.19 1141 GLY A O 1
ATOM 9175 N N . GLU A 1 1142 ? 59.880 46.659 -22.776 1.00 71.25 1142 GLU A N 1
ATOM 9176 C CA . GLU A 1 1142 ? 60.070 47.785 -23.709 1.00 71.25 1142 GLU A CA 1
ATOM 9177 C C . GLU A 1 1142 ? 61.484 47.840 -24.324 1.00 71.25 1142 GLU A C 1
ATOM 9179 O O . GLU A 1 1142 ? 61.656 48.170 -25.502 1.00 71.25 1142 GLU A O 1
ATOM 9184 N N . PHE A 1 1143 ? 62.524 47.503 -23.551 1.00 56.91 1143 PHE A N 1
ATOM 9185 C CA . PHE A 1 1143 ? 63.898 47.495 -24.062 1.00 56.91 1143 PHE A CA 1
ATOM 9186 C C . PHE A 1 1143 ? 64.216 46.289 -24.955 1.00 56.91 1143 PHE A C 1
ATOM 9188 O O . PHE A 1 1143 ? 64.945 46.464 -25.934 1.00 56.91 1143 PHE A O 1
ATOM 9195 N N . HIS A 1 1144 ? 63.697 45.095 -24.646 1.00 65.75 1144 HIS A N 1
ATOM 9196 C CA . HIS A 1 1144 ? 63.848 43.926 -25.524 1.00 65.75 1144 HIS A CA 1
ATOM 9197 C C . HIS A 1 1144 ? 63.038 44.102 -26.806 1.00 65.75 1144 HIS A C 1
ATOM 9199 O O . HIS A 1 1144 ? 63.574 43.947 -27.899 1.00 65.75 1144 HIS A O 1
ATOM 9205 N N . GLU A 1 1145 ? 61.802 44.569 -26.680 1.00 61.19 1145 GLU A N 1
ATOM 9206 C CA . GLU A 1 1145 ? 60.877 44.810 -27.782 1.00 61.19 1145 GLU A CA 1
ATOM 9207 C C . GLU A 1 1145 ? 61.385 45.928 -28.711 1.00 61.19 1145 GLU A C 1
ATOM 9209 O O . GLU A 1 1145 ? 61.269 45.861 -29.934 1.00 61.19 1145 GLU A O 1
ATOM 9214 N N . GLY A 1 1146 ? 62.071 46.939 -28.169 1.00 77.31 1146 GLY A N 1
ATOM 9215 C CA . GLY A 1 1146 ? 62.721 47.979 -28.968 1.00 77.31 1146 GLY A CA 1
ATOM 9216 C C . GLY A 1 1146 ? 63.917 47.495 -29.804 1.00 77.31 1146 GLY A C 1
ATOM 9217 O O . GLY A 1 1146 ? 64.229 48.110 -30.831 1.00 77.31 1146 GLY A O 1
ATOM 9218 N N . ILE A 1 1147 ? 64.600 46.431 -29.374 1.00 62.62 1147 ILE A N 1
ATOM 9219 C CA . ILE A 1 1147 ? 65.739 45.834 -30.090 1.00 62.62 1147 ILE A CA 1
ATOM 9220 C C . ILE A 1 1147 ? 65.231 44.787 -31.080 1.00 62.62 1147 ILE A C 1
ATOM 9222 O O . ILE A 1 1147 ? 65.535 44.878 -32.269 1.00 62.62 1147 ILE A O 1
ATOM 9226 N N . GLU A 1 1148 ? 64.374 43.879 -30.621 1.00 66.06 1148 GLU A N 1
ATOM 9227 C CA . GLU A 1 1148 ? 63.744 42.867 -31.463 1.00 66.06 1148 GLU A CA 1
ATOM 9228 C C . GLU A 1 1148 ? 62.887 43.505 -32.555 1.00 66.06 1148 GLU A C 1
ATOM 9230 O O . GLU A 1 1148 ? 63.006 43.100 -33.697 1.00 66.06 1148 GLU A O 1
ATOM 9235 N N . SER A 1 1149 ? 62.135 44.583 -32.304 1.00 62.66 1149 SER A N 1
ATOM 9236 C CA . SER A 1 1149 ? 61.335 45.228 -33.364 1.00 62.66 1149 SER A CA 1
ATOM 9237 C C . SER A 1 1149 ? 62.165 45.822 -34.503 1.00 62.66 1149 SER A C 1
ATOM 9239 O O . SER A 1 1149 ? 61.643 46.035 -35.598 1.00 62.66 1149 SER A O 1
ATOM 9241 N N . LYS A 1 1150 ? 63.447 46.122 -34.277 1.00 63.06 1150 LYS A N 1
ATOM 9242 C CA . LYS A 1 1150 ? 64.325 46.637 -35.334 1.00 63.06 1150 LYS A CA 1
ATOM 9243 C C . LYS A 1 1150 ? 64.940 45.512 -36.145 1.00 63.06 1150 LYS A C 1
ATOM 9245 O O . LYS A 1 1150 ? 64.951 45.618 -37.369 1.00 63.06 1150 LYS A O 1
ATOM 9250 N N . ASP A 1 1151 ? 65.386 44.450 -35.487 1.00 71.69 1151 ASP A N 1
ATOM 9251 C CA . ASP A 1 1151 ? 65.925 43.273 -36.169 1.00 71.69 1151 ASP A CA 1
ATOM 9252 C C . ASP A 1 1151 ? 64.806 42.488 -36.871 1.00 71.69 1151 ASP A C 1
ATOM 9254 O O . ASP A 1 1151 ? 64.971 42.062 -38.013 1.00 71.69 1151 ASP A O 1
ATOM 9258 N N . GLN A 1 1152 ? 63.622 42.435 -36.261 1.00 67.94 1152 GLN A N 1
ATOM 9259 C CA . GLN A 1 1152 ? 62.411 41.876 -36.843 1.00 67.94 1152 GLN A CA 1
ATOM 9260 C C . GLN A 1 1152 ? 61.940 42.706 -38.031 1.00 67.94 1152 GLN A C 1
ATOM 9262 O O . GLN A 1 1152 ? 61.690 42.131 -39.071 1.00 67.94 1152 GLN A O 1
ATOM 9267 N N . LYS A 1 1153 ? 61.934 44.046 -37.981 1.00 71.25 1153 LYS A N 1
ATOM 9268 C CA . LYS A 1 1153 ? 61.597 44.842 -39.180 1.00 71.25 1153 LYS A CA 1
ATOM 9269 C C . LYS A 1 1153 ? 62.548 44.605 -40.348 1.00 71.25 1153 LYS A C 1
ATOM 9271 O O . LYS A 1 1153 ? 62.133 44.721 -41.495 1.00 71.25 1153 LYS A O 1
ATOM 9276 N N . ILE A 1 1154 ? 63.820 44.323 -40.078 1.00 67.81 1154 ILE A N 1
ATOM 9277 C CA . ILE A 1 1154 ? 64.785 43.992 -41.131 1.00 67.81 1154 ILE A CA 1
ATOM 9278 C C . ILE A 1 1154 ? 64.468 42.607 -41.702 1.00 67.81 1154 ILE A C 1
ATOM 9280 O O . ILE A 1 1154 ? 64.367 42.474 -42.919 1.00 67.81 1154 ILE A O 1
ATOM 9284 N N . ALA A 1 1155 ? 64.230 41.620 -40.837 1.00 71.69 1155 ALA A N 1
ATOM 9285 C CA . ALA A 1 1155 ? 63.832 40.280 -41.247 1.00 71.69 1155 ALA A CA 1
ATOM 9286 C C . ALA A 1 1155 ? 62.480 40.269 -41.984 1.00 71.69 1155 ALA A C 1
ATOM 9288 O O . ALA A 1 1155 ? 62.369 39.618 -43.012 1.00 71.69 1155 ALA A O 1
ATOM 9289 N N . ASP A 1 1156 ? 61.490 41.039 -41.533 1.00 64.75 1156 ASP A N 1
ATOM 9290 C CA . ASP A 1 1156 ? 60.172 41.193 -42.153 1.00 64.75 1156 ASP A CA 1
ATOM 9291 C C . ASP A 1 1156 ? 60.286 41.857 -43.520 1.00 64.75 1156 ASP A C 1
ATOM 9293 O O . ASP A 1 1156 ? 59.588 41.481 -44.452 1.00 64.75 1156 ASP A O 1
ATOM 9297 N N . LEU A 1 1157 ? 61.166 42.845 -43.692 1.00 72.12 1157 LEU A N 1
ATOM 9298 C CA . LEU A 1 1157 ? 61.354 43.478 -44.998 1.00 72.12 1157 LEU A CA 1
ATOM 9299 C C . LEU A 1 1157 ? 62.047 42.544 -45.997 1.00 72.12 1157 LEU A C 1
ATOM 9301 O O . LEU A 1 1157 ? 61.722 42.569 -47.181 1.00 72.12 1157 LEU A O 1
ATOM 9305 N N . GLU A 1 1158 ? 62.967 41.699 -45.539 1.00 69.19 1158 GLU A N 1
ATOM 9306 C CA . GLU A 1 1158 ? 63.561 40.653 -46.377 1.00 69.19 1158 GLU A CA 1
ATOM 9307 C C . GLU A 1 1158 ? 62.535 39.550 -46.676 1.00 69.19 1158 GLU A C 1
ATOM 9309 O O . GLU A 1 1158 ? 62.335 39.172 -47.829 1.00 69.19 1158 GLU A O 1
ATOM 9314 N N . HIS A 1 1159 ? 61.792 39.109 -45.663 1.00 71.50 1159 HIS A N 1
ATOM 9315 C CA . HIS A 1 1159 ? 60.765 38.089 -45.805 1.00 71.50 1159 HIS A CA 1
ATOM 9316 C C . HIS A 1 1159 ? 59.619 38.556 -46.698 1.00 71.50 1159 HIS A C 1
ATOM 9318 O O . HIS A 1 1159 ? 59.221 37.804 -47.572 1.00 71.50 1159 HIS A O 1
ATOM 9324 N N . THR A 1 1160 ? 59.153 39.801 -46.575 1.00 69.81 1160 THR A N 1
ATOM 9325 C CA . THR A 1 1160 ? 58.100 40.368 -47.436 1.00 69.81 1160 THR A CA 1
ATOM 9326 C C . THR A 1 1160 ? 58.545 40.474 -48.887 1.00 69.81 1160 THR A C 1
ATOM 9328 O O . THR A 1 1160 ? 57.735 40.283 -49.787 1.00 69.81 1160 THR A O 1
ATOM 9331 N N . VAL A 1 1161 ? 59.825 40.734 -49.165 1.00 71.06 1161 VAL A N 1
ATOM 9332 C CA . VAL A 1 1161 ? 60.338 40.731 -50.544 1.00 71.06 1161 VAL A CA 1
ATOM 9333 C C . VAL A 1 1161 ? 60.357 39.315 -51.124 1.00 71.06 1161 VAL A C 1
ATOM 9335 O O . VAL A 1 1161 ? 60.026 39.127 -52.299 1.00 71.06 1161 VAL A O 1
ATOM 9338 N N . GLU A 1 1162 ? 60.716 38.315 -50.324 1.00 76.81 1162 GLU A N 1
ATOM 9339 C CA . GLU A 1 1162 ? 60.691 36.909 -50.729 1.00 76.81 1162 GLU A CA 1
ATOM 9340 C C . GLU A 1 1162 ? 59.270 36.311 -50.759 1.00 76.81 1162 GLU A C 1
ATOM 9342 O O . GLU A 1 1162 ? 58.980 35.490 -51.630 1.00 76.81 1162 GLU A O 1
ATOM 9347 N N . GLU A 1 1163 ? 58.369 36.752 -49.882 1.00 67.88 1163 GLU A N 1
ATOM 9348 C CA . GLU A 1 1163 ? 56.936 36.442 -49.887 1.00 67.88 1163 GLU A CA 1
ATOM 9349 C C . GLU A 1 1163 ? 56.268 37.046 -51.094 1.00 67.88 1163 GLU A C 1
ATOM 9351 O O . GLU A 1 1163 ? 55.701 36.303 -51.862 1.00 67.88 1163 GLU A O 1
ATOM 9356 N N . LEU A 1 1164 ? 56.420 38.338 -51.373 1.00 73.06 1164 LEU A N 1
ATOM 9357 C CA . LEU A 1 1164 ? 55.774 38.941 -52.540 1.00 73.06 1164 LEU A CA 1
ATOM 9358 C C . LEU A 1 1164 ? 56.214 38.290 -53.860 1.00 73.06 1164 LEU A C 1
ATOM 9360 O O . LEU A 1 1164 ? 55.440 38.251 -54.816 1.00 73.06 1164 LEU A O 1
ATOM 9364 N N . LYS A 1 1165 ? 57.442 37.756 -53.934 1.00 76.81 1165 LYS A N 1
ATOM 9365 C CA . LYS A 1 1165 ? 57.877 36.928 -55.071 1.00 76.81 1165 LYS A CA 1
ATOM 9366 C C . LYS A 1 1165 ? 57.180 35.572 -55.093 1.00 76.81 1165 LYS A C 1
ATOM 9368 O O . LYS A 1 1165 ? 56.716 35.168 -56.156 1.00 76.81 1165 LYS A O 1
ATOM 9373 N N . ARG A 1 1166 ? 57.125 34.889 -53.948 1.00 75.12 1166 ARG A N 1
ATOM 9374 C CA . ARG A 1 1166 ? 56.457 33.595 -53.798 1.00 75.12 1166 ARG A CA 1
ATOM 9375 C C . ARG A 1 1166 ? 54.957 33.722 -54.039 1.00 75.12 1166 ARG A C 1
ATOM 9377 O O . ARG A 1 1166 ? 54.451 32.989 -54.864 1.00 75.12 1166 ARG A O 1
ATOM 9384 N N . ASP A 1 1167 ? 54.299 34.716 -53.462 1.00 73.31 1167 ASP A N 1
ATOM 9385 C CA . ASP A 1 1167 ? 52.906 35.085 -53.679 1.00 73.31 1167 ASP A CA 1
ATOM 9386 C C . ASP A 1 1167 ? 52.633 35.417 -55.142 1.00 73.31 1167 ASP A C 1
ATOM 9388 O O . ASP A 1 1167 ? 51.569 35.095 -55.637 1.00 73.31 1167 ASP A O 1
ATOM 9392 N N . LEU A 1 1168 ? 53.545 36.059 -55.879 1.00 73.00 1168 LEU A N 1
ATOM 9393 C CA . LEU A 1 1168 ? 53.337 36.304 -57.313 1.00 73.00 1168 LEU A CA 1
ATOM 9394 C C . LEU A 1 1168 ? 53.389 35.015 -58.142 1.00 73.00 1168 LEU A C 1
ATOM 9396 O O . LEU A 1 1168 ? 52.641 34.881 -59.113 1.00 73.00 1168 LEU A O 1
ATOM 9400 N N . GLU A 1 1169 ? 54.267 34.085 -57.773 1.00 75.50 1169 GLU A N 1
ATOM 9401 C CA . GLU A 1 1169 ? 54.399 32.775 -58.415 1.00 75.50 1169 GLU A CA 1
ATOM 9402 C C . GLU A 1 1169 ? 53.216 31.867 -58.036 1.00 75.50 1169 GLU A C 1
ATOM 9404 O O . GLU A 1 1169 ? 52.529 31.339 -58.910 1.00 75.50 1169 GLU A O 1
ATOM 9409 N N . GLU A 1 1170 ? 52.872 31.834 -56.750 1.00 72.75 1170 GLU A N 1
ATOM 9410 C CA . GLU A 1 1170 ? 51.722 31.148 -56.173 1.00 72.75 1170 GLU A CA 1
ATOM 9411 C C . GLU A 1 1170 ? 50.411 31.728 -56.692 1.00 72.75 1170 GLU A C 1
ATOM 9413 O O . GLU A 1 1170 ? 49.560 30.967 -57.108 1.00 72.75 1170 GLU A O 1
ATOM 9418 N N . LYS A 1 1171 ? 50.241 33.048 -56.816 1.00 73.69 1171 LYS A N 1
ATOM 9419 C CA . LYS A 1 1171 ? 49.056 33.647 -57.457 1.00 73.69 1171 LYS A CA 1
ATOM 9420 C C . LYS A 1 1171 ? 48.970 33.264 -58.933 1.00 73.69 1171 LYS A C 1
ATOM 9422 O O . LYS A 1 1171 ? 47.868 33.112 -59.452 1.00 73.69 1171 LYS A O 1
ATOM 9427 N N . GLY A 1 1172 ? 50.096 33.075 -59.623 1.00 76.12 1172 GLY A N 1
ATOM 9428 C CA . GLY A 1 1172 ? 50.128 32.542 -60.990 1.00 76.12 1172 GLY A CA 1
ATOM 9429 C C . GLY A 1 1172 ? 49.630 31.093 -61.074 1.00 76.12 1172 GLY A C 1
ATOM 9430 O O . GLY A 1 1172 ? 48.806 30.758 -61.939 1.00 76.12 1172 GLY A O 1
ATOM 9431 N N . ASP A 1 1173 ? 50.070 30.255 -60.139 1.00 73.69 1173 ASP A N 1
ATOM 9432 C CA . ASP A 1 1173 ? 49.647 28.860 -60.017 1.00 73.69 1173 ASP A CA 1
ATOM 9433 C C . ASP A 1 1173 ? 48.213 28.739 -59.488 1.00 73.69 1173 ASP A C 1
ATOM 9435 O O . ASP A 1 1173 ? 47.424 27.961 -60.017 1.00 73.69 1173 ASP A O 1
ATOM 9439 N N . GLU A 1 1174 ? 47.807 29.563 -58.528 1.00 72.62 1174 GLU A N 1
ATOM 9440 C CA . GLU A 1 1174 ? 46.456 29.691 -57.992 1.00 72.62 1174 GLU A CA 1
ATOM 9441 C C . GLU A 1 1174 ? 45.491 30.167 -59.062 1.00 72.62 1174 GLU A C 1
ATOM 9443 O O . GLU A 1 1174 ? 44.377 29.666 -59.112 1.00 72.62 1174 GLU A O 1
ATOM 9448 N N . ILE A 1 1175 ? 45.868 31.107 -59.933 1.00 75.38 1175 ILE A N 1
ATOM 9449 C CA . ILE A 1 1175 ? 45.024 31.504 -61.065 1.00 75.38 1175 ILE A CA 1
ATOM 9450 C C . ILE A 1 1175 ? 44.838 30.306 -61.995 1.00 75.38 1175 ILE A C 1
ATOM 9452 O O . ILE A 1 1175 ? 43.711 30.034 -62.405 1.00 75.38 1175 ILE A O 1
ATOM 9456 N N . SER A 1 1176 ? 45.901 29.552 -62.283 1.00 74.00 1176 SER A N 1
ATOM 9457 C CA . SER A 1 1176 ? 45.837 28.350 -63.127 1.00 74.00 1176 SER A CA 1
ATOM 9458 C C . SER A 1 1176 ? 44.980 27.246 -62.497 1.00 74.00 1176 SER A C 1
ATOM 9460 O O . SER A 1 1176 ? 44.130 26.648 -63.162 1.00 74.00 1176 SER A O 1
ATOM 9462 N N . THR A 1 1177 ? 45.132 27.046 -61.192 1.00 72.81 1177 THR A N 1
ATOM 9463 C CA . THR A 1 1177 ? 44.388 26.079 -60.382 1.00 72.81 1177 THR A CA 1
ATOM 9464 C C . THR A 1 1177 ? 42.945 26.526 -60.192 1.00 72.81 1177 THR A C 1
ATOM 9466 O O . THR A 1 1177 ? 42.043 25.709 -60.274 1.00 72.81 1177 THR A O 1
ATOM 9469 N N . SER A 1 1178 ? 42.686 27.823 -60.032 1.00 69.44 1178 SER A N 1
ATOM 9470 C CA . SER A 1 1178 ? 41.347 28.417 -59.962 1.00 69.44 1178 SER A CA 1
ATOM 9471 C C . SER A 1 1178 ? 40.620 28.269 -61.286 1.00 69.44 1178 SER A C 1
ATOM 9473 O O . SER A 1 1178 ? 39.433 27.970 -61.300 1.00 69.44 1178 SER A O 1
ATOM 9475 N N . LEU A 1 1179 ? 41.317 28.415 -62.413 1.00 72.38 1179 LEU A N 1
ATOM 9476 C CA . LEU A 1 1179 ? 40.741 28.209 -63.739 1.00 72.38 1179 LEU A CA 1
ATOM 9477 C C . LEU A 1 1179 ? 40.344 26.742 -63.950 1.00 72.38 1179 LEU A C 1
ATOM 9479 O O . LEU A 1 1179 ? 39.282 26.463 -64.510 1.00 72.38 1179 LEU A O 1
ATOM 9483 N N . GLU A 1 1180 ? 41.154 25.808 -63.449 1.00 74.00 1180 GLU A N 1
ATOM 9484 C CA . GLU A 1 1180 ? 40.830 24.382 -63.469 1.00 74.00 1180 GLU A CA 1
ATOM 9485 C C . GLU A 1 1180 ? 39.743 24.018 -62.449 1.00 74.00 1180 GLU A C 1
ATOM 9487 O O . GLU A 1 1180 ? 38.814 23.283 -62.775 1.00 74.00 1180 GLU A O 1
ATOM 9492 N N . ASN A 1 1181 ? 39.768 24.619 -61.260 1.00 75.25 1181 ASN A N 1
ATOM 9493 C CA . ASN A 1 1181 ? 38.738 24.494 -60.238 1.00 75.25 1181 ASN A CA 1
ATOM 9494 C C . ASN A 1 1181 ? 37.406 25.048 -60.723 1.00 75.25 1181 ASN A C 1
ATOM 9496 O O . ASN A 1 1181 ? 36.397 24.423 -60.456 1.00 75.25 1181 ASN A O 1
ATOM 9500 N N . VAL A 1 1182 ? 37.360 26.151 -61.473 1.00 76.62 1182 VAL A N 1
ATOM 9501 C CA . VAL A 1 1182 ? 36.122 26.669 -62.076 1.00 76.62 1182 VAL A CA 1
ATOM 9502 C C . VAL A 1 1182 ? 35.556 25.666 -63.083 1.00 76.62 1182 VAL A C 1
ATOM 9504 O O . VAL A 1 1182 ? 34.356 25.399 -63.053 1.00 76.62 1182 VAL A O 1
ATOM 9507 N N . ARG A 1 1183 ? 36.395 25.027 -63.912 1.00 72.50 1183 ARG A N 1
ATOM 9508 C CA . ARG A 1 1183 ? 35.949 23.947 -64.817 1.00 72.50 1183 ARG A CA 1
ATOM 9509 C C . ARG A 1 1183 ? 35.460 22.719 -64.051 1.00 72.50 1183 ARG A C 1
ATOM 9511 O O . ARG A 1 1183 ? 34.404 22.167 -64.360 1.00 72.50 1183 ARG A O 1
ATOM 9518 N N . MET A 1 1184 ? 36.199 22.307 -63.026 1.00 75.31 1184 MET A N 1
ATOM 9519 C CA . MET A 1 1184 ? 35.825 21.223 -62.119 1.00 75.31 1184 MET A CA 1
ATOM 9520 C C . MET A 1 1184 ? 34.543 21.545 -61.351 1.00 75.31 1184 MET A C 1
ATOM 9522 O O . MET A 1 1184 ? 33.705 20.667 -61.189 1.00 75.31 1184 MET A O 1
ATOM 9526 N N . LEU A 1 1185 ? 34.352 22.789 -60.916 1.00 74.19 1185 LEU A N 1
ATOM 9527 C CA . LEU A 1 1185 ? 33.160 23.282 -60.239 1.00 74.19 1185 LEU A CA 1
ATOM 9528 C C . LEU A 1 1185 ? 31.983 23.342 -61.198 1.00 74.19 1185 LEU A C 1
ATOM 9530 O O . LEU A 1 1185 ? 30.901 22.965 -60.788 1.00 74.19 1185 LEU A O 1
ATOM 9534 N N . GLU A 1 1186 ? 32.152 23.701 -62.470 1.00 69.38 1186 GLU A N 1
ATOM 9535 C CA . GLU A 1 1186 ? 31.075 23.581 -63.460 1.00 69.38 1186 GLU A CA 1
ATOM 9536 C C . GLU A 1 1186 ? 30.628 22.123 -63.643 1.00 69.38 1186 GLU A C 1
ATOM 9538 O O . GLU A 1 1186 ? 29.427 21.836 -63.679 1.00 69.38 1186 GLU A O 1
ATOM 9543 N N . VAL A 1 1187 ? 31.573 21.179 -63.725 1.00 72.31 1187 VAL A N 1
ATOM 9544 C CA . VAL A 1 1187 ? 31.262 19.741 -63.824 1.00 72.31 1187 VAL A CA 1
ATOM 9545 C C . VAL A 1 1187 ? 30.624 19.229 -62.528 1.00 72.31 1187 VAL A C 1
ATOM 9547 O O . VAL A 1 1187 ? 29.592 18.554 -62.575 1.00 72.31 1187 VAL A O 1
ATOM 9550 N N . LYS A 1 1188 ? 31.178 19.597 -61.368 1.00 76.62 1188 LYS A N 1
ATOM 9551 C CA . LYS A 1 1188 ? 30.629 19.276 -60.045 1.00 76.62 1188 LYS A CA 1
ATOM 9552 C C . LYS A 1 1188 ? 29.267 19.919 -59.833 1.00 76.62 1188 LYS A C 1
ATOM 9554 O O . LYS A 1 1188 ? 28.421 19.262 -59.258 1.00 76.62 1188 LYS A O 1
ATOM 9559 N N . LEU A 1 1189 ? 29.007 21.130 -60.317 1.00 74.31 1189 LEU A N 1
ATOM 9560 C CA . LEU A 1 1189 ? 27.717 21.814 -60.210 1.00 74.31 1189 LEU A CA 1
ATOM 9561 C C . LEU A 1 1189 ? 26.675 21.122 -61.088 1.00 74.31 1189 LEU A C 1
ATOM 9563 O O . LEU A 1 1189 ? 25.546 20.937 -60.651 1.00 74.31 1189 LEU A O 1
ATOM 9567 N N . ARG A 1 1190 ? 27.040 20.656 -62.291 1.00 77.00 1190 ARG A N 1
ATOM 9568 C CA . ARG A 1 1190 ? 26.142 19.823 -63.112 1.00 77.00 1190 ARG A CA 1
ATOM 9569 C C . ARG A 1 1190 ? 25.803 18.501 -62.423 1.00 77.00 1190 ARG A C 1
ATOM 9571 O O . ARG A 1 1190 ? 24.629 18.149 -62.353 1.00 77.00 1190 ARG A O 1
ATOM 9578 N N . LEU A 1 1191 ? 26.802 17.804 -61.879 1.00 79.12 1191 LEU A N 1
ATOM 9579 C CA . LEU A 1 1191 ? 26.593 16.561 -61.127 1.00 79.12 1191 LEU A CA 1
ATOM 9580 C C . LEU A 1 1191 ? 25.845 16.800 -59.810 1.00 79.12 1191 LEU A C 1
ATOM 9582 O O . LEU A 1 1191 ? 24.994 16.000 -59.446 1.00 79.12 1191 LEU A O 1
ATOM 9586 N N . SER A 1 1192 ? 26.131 17.898 -59.116 1.00 71.75 1192 SER A N 1
ATOM 9587 C CA . SER A 1 1192 ? 25.497 18.294 -57.861 1.00 71.75 1192 SER A CA 1
ATOM 9588 C C . SER A 1 1192 ? 24.048 18.682 -58.093 1.00 71.75 1192 SER A C 1
ATOM 9590 O O . SER A 1 1192 ? 23.199 18.183 -57.386 1.00 71.75 1192 SER A O 1
ATOM 9592 N N . ASN A 1 1193 ? 23.718 19.443 -59.138 1.00 74.94 1193 ASN A N 1
ATOM 9593 C CA . ASN A 1 1193 ? 22.327 19.741 -59.490 1.00 74.94 1193 ASN A CA 1
ATOM 9594 C C . ASN A 1 1193 ? 21.556 18.483 -59.913 1.00 74.94 1193 ASN A C 1
ATOM 9596 O O . ASN A 1 1193 ? 20.361 18.370 -59.650 1.00 74.94 1193 ASN A O 1
ATOM 9600 N N . GLN A 1 1194 ? 22.222 17.511 -60.544 1.00 75.94 1194 GLN A N 1
ATOM 9601 C CA . GLN A 1 1194 ? 21.611 16.213 -60.829 1.00 75.94 1194 GLN A CA 1
ATOM 9602 C C . GLN A 1 1194 ? 21.396 15.398 -59.546 1.00 75.94 1194 GLN A C 1
ATOM 9604 O O . GLN A 1 1194 ? 20.320 14.834 -59.369 1.00 75.94 1194 GLN A O 1
ATOM 9609 N N . LYS A 1 1195 ? 22.379 15.378 -58.636 1.00 75.00 1195 LYS A N 1
ATOM 9610 C CA . LYS A 1 1195 ? 22.239 14.783 -57.301 1.00 75.00 1195 LYS A CA 1
ATOM 9611 C C . LYS A 1 1195 ? 21.138 15.475 -56.507 1.00 75.00 1195 LYS A C 1
ATOM 9613 O O . LYS A 1 1195 ? 20.314 14.769 -55.959 1.00 75.00 1195 LYS A O 1
ATOM 9618 N N . LEU A 1 1196 ? 21.072 16.805 -56.529 1.00 74.56 1196 LEU A N 1
ATOM 9619 C CA . LEU A 1 1196 ? 20.078 17.626 -55.847 1.00 74.56 1196 LEU A CA 1
ATOM 9620 C C . LEU A 1 1196 ? 18.677 17.264 -56.329 1.00 74.56 1196 LEU A C 1
ATOM 9622 O O . LEU A 1 1196 ? 17.814 16.975 -55.517 1.00 74.56 1196 LEU A O 1
ATOM 9626 N N . ARG A 1 1197 ? 18.475 17.161 -57.648 1.00 76.94 1197 ARG A N 1
ATOM 9627 C CA . ARG A 1 1197 ? 17.189 16.742 -58.217 1.00 76.94 1197 ARG A CA 1
ATOM 9628 C C . ARG A 1 1197 ? 16.797 15.320 -57.787 1.00 76.94 1197 ARG A C 1
ATOM 9630 O O . ARG A 1 1197 ? 15.628 15.068 -57.521 1.00 76.94 1197 ARG A O 1
ATOM 9637 N N . VAL A 1 1198 ? 17.758 14.396 -57.698 1.00 78.31 1198 VAL A N 1
ATOM 9638 C CA . VAL A 1 1198 ? 17.511 13.031 -57.191 1.00 78.31 1198 VAL A CA 1
ATOM 9639 C C . VAL A 1 1198 ? 17.253 13.037 -55.682 1.00 78.31 1198 VAL A C 1
ATOM 9641 O O . VAL A 1 1198 ? 16.375 12.318 -55.220 1.00 78.31 1198 VAL A O 1
ATOM 9644 N N . THR A 1 1199 ? 17.961 13.856 -54.901 1.00 68.31 1199 THR A N 1
ATOM 9645 C CA . THR A 1 1199 ? 17.746 13.967 -53.454 1.00 68.31 1199 THR A CA 1
ATOM 9646 C C . THR A 1 1199 ? 16.440 14.674 -53.124 1.00 68.31 1199 THR A C 1
ATOM 9648 O O . THR A 1 1199 ? 15.785 14.259 -52.186 1.00 68.31 1199 THR A O 1
ATOM 9651 N N . GLU A 1 1200 ? 16.019 15.677 -53.896 1.00 77.19 1200 GLU A N 1
ATOM 9652 C CA . GLU A 1 1200 ? 14.705 16.323 -53.773 1.00 77.19 1200 GLU A CA 1
ATOM 9653 C C . GLU A 1 1200 ? 13.581 15.328 -54.080 1.00 77.19 1200 GLU A C 1
ATOM 9655 O O . GLU A 1 1200 ? 12.577 15.298 -53.369 1.00 77.19 1200 GLU A O 1
ATOM 9660 N N . GLN A 1 1201 ? 13.766 14.462 -55.084 1.00 79.06 1201 GLN A N 1
ATOM 9661 C CA . GLN A 1 1201 ? 12.822 13.386 -55.375 1.00 79.06 1201 GLN A CA 1
ATOM 9662 C C . GLN A 1 1201 ? 12.782 12.343 -54.245 1.00 79.06 1201 GLN A C 1
ATOM 9664 O O . GLN A 1 1201 ? 11.702 12.023 -53.760 1.00 79.06 1201 GLN A O 1
ATOM 9669 N N . LEU A 1 1202 ? 13.939 11.867 -53.769 1.00 76.25 1202 LEU A N 1
ATOM 9670 C CA . LEU A 1 1202 ? 14.017 10.915 -52.652 1.00 76.25 1202 LEU A CA 1
ATOM 9671 C C . LEU A 1 1202 ? 13.498 11.505 -51.335 1.00 76.25 1202 LEU A C 1
ATOM 9673 O O . LEU A 1 1202 ? 12.913 10.777 -50.539 1.00 76.25 1202 LEU A O 1
ATOM 9677 N N . LEU A 1 1203 ? 13.705 12.802 -51.090 1.00 73.56 1203 LEU A N 1
ATOM 9678 C CA . LEU A 1 1203 ? 13.145 13.510 -49.939 1.00 73.56 1203 LEU A CA 1
ATOM 9679 C C . LEU A 1 1203 ? 11.632 13.623 -50.061 1.00 73.56 1203 LEU A C 1
ATOM 9681 O O . LEU A 1 1203 ? 10.958 13.304 -49.096 1.00 73.56 1203 LEU A O 1
ATOM 9685 N N . SER A 1 1204 ? 11.099 13.973 -51.233 1.00 76.94 1204 SER A N 1
ATOM 9686 C CA . SER A 1 1204 ? 9.646 14.017 -51.454 1.00 76.94 1204 SER A CA 1
ATOM 9687 C C . SER A 1 1204 ? 9.006 12.633 -51.274 1.00 76.94 1204 SER A C 1
ATOM 9689 O O . SER A 1 1204 ? 7.974 12.505 -50.622 1.00 76.94 1204 SER A O 1
ATOM 9691 N N . GLU A 1 1205 ? 9.647 11.575 -51.783 1.00 81.50 1205 GLU A N 1
ATOM 9692 C CA . GLU A 1 1205 ? 9.210 10.184 -51.591 1.00 81.50 1205 GLU A CA 1
ATOM 9693 C C . GLU A 1 1205 ? 9.311 9.756 -50.116 1.00 81.50 1205 GLU A C 1
ATOM 9695 O O . GLU A 1 1205 ? 8.413 9.087 -49.597 1.00 81.50 1205 GLU A O 1
ATOM 9700 N N . LYS A 1 1206 ? 10.371 10.172 -49.406 1.00 75.69 1206 LYS A N 1
ATOM 9701 C CA . LYS A 1 1206 ? 10.506 9.921 -47.967 1.00 75.69 1206 LYS A CA 1
ATOM 9702 C C . LYS A 1 1206 ? 9.486 10.692 -47.147 1.00 75.69 1206 LYS A C 1
ATOM 9704 O O . LYS A 1 1206 ? 8.894 10.092 -46.258 1.00 75.69 1206 LYS A O 1
ATOM 9709 N N . GLU A 1 1207 ? 9.260 11.969 -47.424 1.00 75.94 1207 GLU A N 1
ATOM 9710 C CA . GLU A 1 1207 ? 8.227 12.774 -46.780 1.00 75.94 1207 GLU A CA 1
ATOM 9711 C C . GLU A 1 1207 ? 6.864 12.116 -46.979 1.00 75.94 1207 GLU A C 1
ATOM 9713 O O . GLU A 1 1207 ? 6.177 11.867 -45.996 1.00 75.94 1207 GLU A O 1
ATOM 9718 N N . GLU A 1 1208 ? 6.507 11.707 -48.200 1.00 78.12 1208 GLU A N 1
ATOM 9719 C CA . GLU A 1 1208 ? 5.258 10.979 -48.446 1.00 78.12 1208 GLU A CA 1
ATOM 9720 C C . GLU A 1 1208 ? 5.196 9.648 -47.666 1.00 78.12 1208 GLU A C 1
ATOM 9722 O O . GLU A 1 1208 ? 4.147 9.290 -47.125 1.00 78.12 1208 GLU A O 1
ATOM 9727 N N . SER A 1 1209 ? 6.319 8.928 -47.540 1.00 80.12 1209 SER A N 1
ATOM 9728 C CA . SER A 1 1209 ? 6.395 7.715 -46.713 1.00 80.12 1209 SER A CA 1
ATOM 9729 C C . SER A 1 1209 ? 6.247 8.001 -45.212 1.00 80.12 1209 SER A C 1
ATOM 9731 O O . SER A 1 1209 ? 5.591 7.231 -44.508 1.00 80.12 1209 SER A O 1
ATOM 9733 N N . PHE A 1 1210 ? 6.789 9.121 -44.722 1.00 76.19 1210 PHE A N 1
ATOM 9734 C CA . PHE A 1 1210 ? 6.649 9.560 -43.336 1.00 76.19 1210 PHE A CA 1
ATOM 9735 C C . PHE A 1 1210 ? 5.221 10.012 -43.051 1.00 76.19 1210 PHE A C 1
ATOM 9737 O O . PHE A 1 1210 ? 4.665 9.571 -42.057 1.00 76.19 1210 PHE A O 1
ATOM 9744 N N . TRP A 1 1211 ? 4.585 10.777 -43.943 1.00 76.62 1211 TRP A N 1
ATOM 9745 C CA . TRP A 1 1211 ? 3.173 11.157 -43.823 1.00 76.62 1211 TRP A CA 1
ATOM 9746 C C . TRP A 1 1211 ? 2.253 9.929 -43.771 1.00 76.62 1211 TRP A C 1
ATOM 9748 O O . TRP A 1 1211 ? 1.367 9.876 -42.925 1.00 76.62 1211 TRP A O 1
ATOM 9758 N N . LYS A 1 1212 ? 2.497 8.899 -44.596 1.00 82.19 1212 LYS A N 1
ATOM 9759 C CA . LYS A 1 1212 ? 1.743 7.629 -44.537 1.00 82.19 1212 LYS A CA 1
ATOM 9760 C C . LYS A 1 1212 ? 2.012 6.834 -43.257 1.00 82.19 1212 LYS A C 1
ATOM 9762 O O . LYS A 1 1212 ? 1.108 6.190 -42.733 1.00 82.19 1212 LYS A O 1
ATOM 9767 N N . THR A 1 1213 ? 3.247 6.854 -42.759 1.00 77.38 1213 THR A N 1
ATOM 9768 C CA . THR A 1 1213 ? 3.616 6.154 -41.518 1.00 77.38 1213 THR A CA 1
ATOM 9769 C C . THR A 1 1213 ? 3.036 6.857 -40.294 1.00 77.38 1213 THR A C 1
ATOM 9771 O O . THR A 1 1213 ? 2.512 6.187 -39.413 1.00 77.38 1213 THR A O 1
ATOM 9774 N N . GLU A 1 1214 ? 3.065 8.187 -40.270 1.00 77.88 1214 GLU A N 1
ATOM 9775 C CA . GLU A 1 1214 ? 2.441 9.035 -39.254 1.00 77.88 1214 GLU A CA 1
ATOM 9776 C C . GLU A 1 1214 ? 0.917 8.868 -39.265 1.00 77.88 1214 GLU A C 1
ATOM 9778 O O . GLU A 1 1214 ? 0.314 8.666 -38.217 1.00 77.88 1214 GLU A O 1
ATOM 9783 N N . GLU A 1 1215 ? 0.281 8.845 -40.442 1.00 83.56 1215 GLU A N 1
ATOM 9784 C CA . GLU A 1 1215 ? -1.154 8.560 -40.556 1.00 83.56 1215 GLU A CA 1
ATOM 9785 C C . GLU A 1 1215 ? -1.496 7.162 -40.021 1.00 83.56 1215 GLU A C 1
ATOM 9787 O O . GLU A 1 1215 ? -2.486 7.006 -39.303 1.00 83.56 1215 GLU A O 1
ATOM 9792 N N . LYS A 1 1216 ? -0.655 6.155 -40.299 1.00 83.06 1216 LYS A N 1
ATOM 9793 C CA . LYS A 1 1216 ? -0.808 4.810 -39.731 1.00 83.06 1216 LYS A CA 1
ATOM 9794 C C . LYS A 1 1216 ? -0.618 4.810 -38.210 1.00 83.06 1216 LYS A C 1
ATOM 9796 O O . LYS A 1 1216 ? -1.436 4.221 -37.516 1.00 83.06 1216 LYS A O 1
ATOM 9801 N N . PHE A 1 1217 ? 0.382 5.517 -37.682 1.00 70.06 1217 PHE A N 1
ATOM 9802 C CA . PHE A 1 1217 ? 0.590 5.673 -36.237 1.00 70.06 1217 PHE A CA 1
ATOM 9803 C C . PHE A 1 1217 ? -0.596 6.364 -35.556 1.00 70.06 1217 PHE A C 1
ATOM 9805 O O . PHE A 1 1217 ? -1.030 5.927 -34.497 1.00 70.06 1217 PHE A O 1
ATOM 9812 N N . GLN A 1 1218 ? -1.176 7.394 -36.176 1.00 78.50 1218 GLN A N 1
ATOM 9813 C CA . GLN A 1 1218 ? -2.368 8.075 -35.664 1.00 78.50 1218 GLN A CA 1
ATOM 9814 C C . GLN A 1 1218 ? -3.636 7.217 -35.770 1.00 78.50 1218 GLN A C 1
ATOM 9816 O O . GLN A 1 1218 ? -4.554 7.376 -34.964 1.00 78.50 1218 GLN A O 1
ATOM 9821 N N . GLN A 1 1219 ? -3.733 6.327 -36.763 1.00 81.12 1219 GLN A N 1
ATOM 9822 C CA . GLN A 1 1219 ? -4.795 5.316 -36.825 1.00 81.12 1219 GLN A CA 1
ATOM 9823 C C . GLN A 1 1219 ? -4.615 4.262 -35.729 1.00 81.12 1219 GLN A C 1
ATOM 9825 O O . GLN A 1 1219 ? -5.581 3.956 -35.034 1.00 81.12 1219 GLN A O 1
ATOM 9830 N N . ASP A 1 1220 ? -3.392 3.773 -35.521 1.00 79.38 1220 ASP A N 1
ATOM 9831 C CA . ASP A 1 1220 ? -3.067 2.812 -34.465 1.00 79.38 1220 ASP A CA 1
ATOM 9832 C C . ASP A 1 1220 ? -3.296 3.423 -33.071 1.00 79.38 1220 ASP A C 1
ATOM 9834 O O . ASP A 1 1220 ? -3.862 2.766 -32.201 1.00 79.38 1220 ASP A O 1
ATOM 9838 N N . GLN A 1 1221 ? -2.945 4.698 -32.863 1.00 73.56 1221 GLN A N 1
ATOM 9839 C CA . GLN A 1 1221 ? -3.211 5.418 -31.616 1.00 73.56 1221 GLN A CA 1
ATOM 9840 C C . GLN A 1 1221 ? -4.715 5.607 -31.380 1.00 73.56 1221 GLN A C 1
ATOM 9842 O O . GLN A 1 1221 ? -5.181 5.317 -30.281 1.00 73.56 1221 GLN A O 1
ATOM 9847 N N . ARG A 1 1222 ? -5.491 5.990 -32.407 1.00 84.38 1222 ARG A N 1
ATOM 9848 C CA . ARG A 1 1222 ? -6.963 6.043 -32.313 1.00 84.38 1222 ARG A CA 1
ATOM 9849 C C . ARG A 1 1222 ? -7.567 4.675 -31.992 1.00 84.38 1222 ARG A C 1
ATOM 9851 O O . ARG A 1 1222 ? -8.420 4.580 -31.120 1.00 84.38 1222 ARG A O 1
ATOM 9858 N N . ALA A 1 1223 ? -7.080 3.604 -32.619 1.00 80.25 1223 ALA A N 1
ATOM 9859 C CA . ALA A 1 1223 ? -7.526 2.244 -32.320 1.00 80.25 1223 ALA A CA 1
ATOM 9860 C C . ALA A 1 1223 ? -7.161 1.810 -30.887 1.00 80.25 1223 ALA A C 1
ATOM 9862 O O . ALA A 1 1223 ? -7.922 1.088 -30.239 1.00 80.25 1223 ALA A O 1
ATOM 9863 N N . LEU A 1 1224 ? -6.007 2.249 -30.373 1.00 76.88 1224 LEU A N 1
ATOM 9864 C CA . LEU A 1 1224 ? -5.597 1.996 -28.994 1.00 76.88 1224 LEU A CA 1
ATOM 9865 C C . LEU A 1 1224 ? -6.469 2.776 -28.001 1.00 76.88 1224 LEU A C 1
ATOM 9867 O O . LEU A 1 1224 ? -6.891 2.204 -27.000 1.00 76.88 1224 LEU A O 1
ATOM 9871 N N . GLU A 1 1225 ? -6.776 4.040 -28.290 1.00 81.06 1225 GLU A N 1
ATOM 9872 C CA . GLU A 1 1225 ? -7.681 4.885 -27.502 1.00 81.06 1225 GLU A CA 1
ATOM 9873 C C . GLU A 1 1225 ? -9.106 4.308 -27.473 1.00 81.06 1225 GLU A C 1
ATOM 9875 O O . GLU A 1 1225 ? -9.678 4.167 -26.392 1.00 81.06 1225 GLU A O 1
ATOM 9880 N N . ASP A 1 1226 ? -9.637 3.853 -28.612 1.00 81.69 1226 ASP A N 1
ATOM 9881 C CA . ASP A 1 1226 ? -10.936 3.169 -28.692 1.00 81.69 1226 ASP A CA 1
ATOM 9882 C C . ASP A 1 1226 ? -10.939 1.855 -27.889 1.00 81.69 1226 ASP A C 1
ATOM 9884 O O . ASP A 1 1226 ? -11.905 1.527 -27.189 1.00 81.69 1226 ASP A O 1
ATOM 9888 N N . ARG A 1 1227 ? -9.835 1.098 -27.925 1.00 84.25 1227 ARG A N 1
ATOM 9889 C CA . ARG A 1 1227 ? -9.675 -0.131 -27.135 1.00 84.25 1227 ARG A CA 1
ATOM 9890 C C . ARG A 1 1227 ? -9.566 0.163 -25.638 1.00 84.25 1227 ARG A C 1
ATOM 9892 O O . ARG A 1 1227 ? -10.139 -0.584 -24.847 1.00 84.25 1227 ARG A O 1
ATOM 9899 N N . ILE A 1 1228 ? -8.888 1.242 -25.243 1.00 77.56 1228 ILE A N 1
ATOM 9900 C CA . ILE A 1 1228 ? -8.857 1.723 -23.854 1.00 77.56 1228 ILE A CA 1
ATOM 9901 C C . ILE A 1 1228 ? -10.268 2.125 -23.417 1.00 77.56 1228 ILE A C 1
ATOM 9903 O O . ILE A 1 1228 ? -10.715 1.657 -22.376 1.00 77.56 1228 ILE A O 1
ATOM 9907 N N . ALA A 1 1229 ? -11.003 2.896 -24.223 1.00 81.44 1229 ALA A N 1
ATOM 9908 C CA . ALA A 1 1229 ? -12.377 3.295 -23.918 1.00 81.44 1229 ALA A CA 1
ATOM 9909 C C . ALA A 1 1229 ? -13.309 2.080 -23.759 1.00 81.44 1229 ALA A C 1
ATOM 9911 O O . ALA A 1 1229 ? -14.097 2.017 -22.815 1.00 81.44 1229 ALA A O 1
ATOM 9912 N N . THR A 1 1230 ? -13.161 1.075 -24.627 1.00 80.38 1230 THR A N 1
ATOM 9913 C CA . THR A 1 1230 ? -13.914 -0.187 -24.546 1.00 80.38 1230 THR A CA 1
ATOM 9914 C C . THR A 1 1230 ? -13.579 -0.956 -23.267 1.00 80.38 1230 THR A C 1
ATOM 9916 O O . THR A 1 1230 ? -14.479 -1.410 -22.563 1.00 80.38 1230 THR A O 1
ATOM 9919 N N . LEU A 1 1231 ? -12.293 -1.077 -22.921 1.00 79.62 1231 LEU A N 1
ATOM 9920 C CA . LEU A 1 1231 ? -11.864 -1.731 -21.682 1.00 79.62 1231 LEU A CA 1
ATOM 9921 C C . LEU A 1 1231 ? -12.344 -0.974 -20.441 1.00 79.62 1231 LEU A C 1
ATOM 9923 O O . LEU A 1 1231 ? -12.792 -1.606 -19.489 1.00 79.62 1231 LEU A O 1
ATOM 9927 N N . SER A 1 1232 ? -12.313 0.358 -20.455 1.00 80.62 1232 SER A N 1
ATOM 9928 C CA . SER A 1 1232 ? -12.857 1.180 -19.374 1.00 80.62 1232 SER A CA 1
ATOM 9929 C C . SER A 1 1232 ? -14.363 0.975 -19.210 1.00 80.62 1232 SER A C 1
ATOM 9931 O O . SER A 1 1232 ? -14.816 0.807 -18.084 1.00 80.62 1232 SER A O 1
ATOM 9933 N N . ALA A 1 1233 ? -15.131 0.902 -20.303 1.00 79.25 1233 ALA A N 1
ATOM 9934 C CA . ALA A 1 1233 ? -16.562 0.602 -20.243 1.00 79.25 1233 ALA A CA 1
ATOM 9935 C C . ALA A 1 1233 ? -16.841 -0.800 -19.670 1.00 79.25 1233 ALA A C 1
ATOM 9937 O O . ALA A 1 1233 ? -17.732 -0.949 -18.836 1.00 79.25 1233 ALA A O 1
ATOM 9938 N N . ILE A 1 1234 ? -16.047 -1.810 -20.051 1.00 80.06 1234 ILE A N 1
ATOM 9939 C CA . ILE A 1 1234 ? -16.141 -3.166 -19.486 1.00 80.06 1234 ILE A CA 1
ATOM 9940 C C . ILE A 1 1234 ? -15.833 -3.152 -17.985 1.00 80.06 1234 ILE A C 1
ATOM 9942 O O . ILE A 1 1234 ? -16.566 -3.764 -17.215 1.00 80.06 1234 ILE A O 1
ATOM 9946 N N . ILE A 1 1235 ? -14.779 -2.451 -17.550 1.00 80.75 1235 ILE A N 1
ATOM 9947 C CA . ILE A 1 1235 ? -14.423 -2.345 -16.127 1.00 80.75 1235 ILE A CA 1
ATOM 9948 C C . ILE A 1 1235 ? -15.546 -1.661 -15.339 1.00 80.75 1235 ILE A C 1
ATOM 9950 O O . ILE A 1 1235 ? -15.911 -2.159 -14.277 1.00 80.75 1235 ILE A O 1
ATOM 9954 N N . THR A 1 1236 ? -16.127 -0.573 -15.855 1.00 79.88 1236 THR A N 1
ATOM 9955 C CA . THR A 1 1236 ? -17.260 0.110 -15.209 1.00 79.88 1236 THR A CA 1
ATOM 9956 C C . THR A 1 1236 ? -18.473 -0.809 -15.083 1.00 79.88 1236 THR A C 1
ATOM 9958 O O . THR A 1 1236 ? -18.984 -0.962 -13.980 1.00 79.88 1236 THR A O 1
ATOM 9961 N N . ALA A 1 1237 ? -18.873 -1.494 -16.159 1.00 81.50 1237 ALA A N 1
ATOM 9962 C CA . ALA A 1 1237 ? -19.991 -2.441 -16.122 1.00 81.50 1237 ALA A CA 1
ATOM 9963 C C . ALA A 1 1237 ? -19.741 -3.600 -15.139 1.00 81.50 1237 ALA A C 1
ATOM 9965 O O . ALA A 1 1237 ? -20.648 -4.052 -14.444 1.00 81.50 1237 ALA A O 1
ATOM 9966 N N . ASN A 1 1238 ? -18.495 -4.072 -15.044 1.00 81.50 1238 ASN A N 1
ATOM 9967 C CA . ASN A 1 1238 ? -18.129 -5.129 -14.107 1.00 81.50 1238 ASN A CA 1
ATOM 9968 C C . ASN A 1 1238 ? -18.161 -4.631 -12.650 1.00 81.50 1238 ASN A C 1
ATOM 9970 O O . ASN A 1 1238 ? -18.604 -5.358 -11.768 1.00 81.50 1238 ASN A O 1
ATOM 9974 N N . ASN A 1 1239 ? -17.733 -3.389 -12.396 1.00 85.94 1239 ASN A N 1
ATOM 9975 C CA . ASN A 1 1239 ? -17.835 -2.762 -11.076 1.00 85.94 1239 ASN A CA 1
ATOM 9976 C C . ASN A 1 1239 ? -19.298 -2.553 -10.662 1.00 85.94 1239 ASN A C 1
ATOM 9978 O O . ASN A 1 1239 ? -19.645 -2.873 -9.531 1.00 85.94 1239 ASN A O 1
ATOM 9982 N N . GLU A 1 1240 ? -20.163 -2.109 -11.577 1.00 81.38 1240 GLU A N 1
ATOM 9983 C CA . GLU A 1 1240 ? -21.609 -1.997 -11.332 1.00 81.38 1240 GLU A CA 1
ATOM 9984 C C . GLU A 1 1240 ? -22.229 -3.362 -10.986 1.00 81.38 1240 GLU A C 1
ATOM 9986 O O . GLU A 1 1240 ? -22.980 -3.472 -10.017 1.00 81.38 1240 GLU A O 1
ATOM 9991 N N . ALA A 1 1241 ? -21.847 -4.427 -11.701 1.00 77.12 1241 ALA A N 1
ATOM 9992 C CA . ALA A 1 1241 ? -22.277 -5.789 -11.381 1.00 77.12 1241 ALA A CA 1
ATOM 9993 C C . ALA A 1 1241 ? -21.765 -6.262 -10.005 1.00 77.12 1241 ALA A C 1
ATOM 9995 O O . ALA A 1 1241 ? -22.497 -6.918 -9.261 1.00 77.12 1241 ALA A O 1
ATOM 9996 N N . PHE A 1 1242 ? -20.524 -5.925 -9.629 1.00 79.00 1242 PHE A N 1
ATOM 9997 C CA . PHE A 1 1242 ? -20.010 -6.217 -8.288 1.00 79.00 1242 PHE A CA 1
ATOM 9998 C C . PHE A 1 1242 ? -20.770 -5.452 -7.199 1.00 79.00 1242 PHE A C 1
ATOM 10000 O O . PHE A 1 1242 ? -21.098 -6.052 -6.176 1.00 79.00 1242 PHE A O 1
ATOM 10007 N N . ASP A 1 1243 ? -21.099 -4.178 -7.415 1.00 84.25 1243 ASP A N 1
ATOM 10008 C CA . ASP A 1 1243 ? -21.879 -3.371 -6.470 1.00 84.25 1243 ASP A CA 1
ATOM 10009 C C . ASP A 1 1243 ? -23.313 -3.907 -6.300 1.00 84.25 1243 ASP A C 1
ATOM 10011 O O . ASP A 1 1243 ? -23.844 -3.925 -5.181 1.00 84.25 1243 ASP A O 1
ATOM 10015 N N . GLU A 1 1244 ? -23.923 -4.424 -7.372 1.00 83.12 1244 GLU A N 1
ATOM 10016 C CA . GLU A 1 1244 ? -25.216 -5.116 -7.324 1.00 83.12 1244 GLU A CA 1
ATOM 10017 C C . GLU A 1 1244 ? -25.127 -6.429 -6.526 1.00 83.12 1244 GLU A C 1
ATOM 10019 O O . GLU A 1 1244 ? -25.938 -6.671 -5.627 1.00 83.12 1244 GLU A O 1
ATOM 10024 N N . ILE A 1 1245 ? -24.097 -7.253 -6.761 1.00 75.81 1245 ILE A N 1
ATOM 10025 C CA . ILE A 1 1245 ? -23.852 -8.483 -5.986 1.00 75.81 1245 ILE A CA 1
ATOM 10026 C C . ILE A 1 1245 ? -23.623 -8.163 -4.502 1.00 75.81 1245 ILE A C 1
ATOM 10028 O O . ILE A 1 1245 ? -24.174 -8.841 -3.632 1.00 75.81 1245 ILE A O 1
ATOM 10032 N N . VAL A 1 1246 ? -22.835 -7.131 -4.191 1.00 81.12 1246 VAL A N 1
ATOM 10033 C CA . VAL A 1 1246 ? -22.567 -6.699 -2.811 1.00 81.12 1246 VAL A CA 1
ATOM 10034 C C . VAL A 1 1246 ? -23.841 -6.183 -2.141 1.00 81.12 1246 VAL A C 1
ATOM 10036 O O . VAL A 1 1246 ? -24.083 -6.509 -0.976 1.00 81.12 1246 VAL A O 1
ATOM 10039 N N . SER A 1 1247 ? -24.686 -5.437 -2.857 1.00 82.94 1247 SER A N 1
ATOM 10040 C CA . SER A 1 1247 ? -25.984 -4.975 -2.345 1.00 82.94 1247 SER A CA 1
ATOM 10041 C C . SER A 1 1247 ? -26.922 -6.147 -2.047 1.00 82.94 1247 SER A C 1
ATOM 10043 O O . SER A 1 1247 ? -27.458 -6.225 -0.940 1.00 82.94 1247 SER A O 1
ATOM 10045 N N . ASN A 1 1248 ? -27.015 -7.122 -2.956 1.00 83.00 1248 ASN A N 1
ATOM 10046 C CA . ASN A 1 1248 ? -27.795 -8.346 -2.757 1.00 83.00 1248 ASN A CA 1
ATOM 10047 C C . ASN A 1 1248 ? -27.273 -9.181 -1.572 1.00 83.00 1248 ASN A C 1
ATOM 10049 O O . ASN A 1 1248 ? -28.053 -9.676 -0.757 1.00 83.00 1248 ASN A O 1
ATOM 10053 N N . LEU A 1 1249 ? -25.949 -9.309 -1.417 1.00 81.38 1249 LEU A N 1
ATOM 10054 C CA . LEU A 1 1249 ? -25.340 -9.979 -0.261 1.00 81.38 1249 LEU A CA 1
ATOM 10055 C C . LEU A 1 1249 ? -25.627 -9.241 1.049 1.00 81.38 1249 LEU A C 1
ATOM 10057 O O . LEU A 1 1249 ? -25.866 -9.888 2.068 1.00 81.38 1249 LEU A O 1
ATOM 10061 N N . LYS A 1 1250 ? -25.631 -7.905 1.037 1.00 81.94 1250 LYS A N 1
ATOM 10062 C CA . LYS A 1 1250 ? -25.953 -7.083 2.208 1.00 81.94 1250 LYS A CA 1
ATOM 10063 C C . LYS A 1 1250 ? -27.418 -7.233 2.613 1.00 81.94 1250 LYS A C 1
ATOM 10065 O O . LYS A 1 1250 ? -27.697 -7.399 3.798 1.00 81.94 1250 LYS A O 1
ATOM 10070 N N . GLU A 1 1251 ? -28.346 -7.227 1.660 1.00 78.62 1251 GLU A N 1
ATOM 10071 C CA . GLU A 1 1251 ? -29.762 -7.510 1.927 1.00 78.62 1251 GLU A CA 1
ATOM 10072 C C . GLU A 1 1251 ? -29.968 -8.932 2.456 1.00 78.62 1251 GLU A C 1
ATOM 10074 O O . GLU A 1 1251 ? -30.650 -9.121 3.466 1.00 78.62 1251 GLU A O 1
ATOM 10079 N N . CYS A 1 1252 ? -29.306 -9.924 1.853 1.00 79.88 1252 CYS A N 1
ATOM 10080 C CA . CYS A 1 1252 ? -29.345 -11.308 2.316 1.00 79.88 1252 CYS A CA 1
ATOM 10081 C C . CYS A 1 1252 ? -28.806 -11.436 3.753 1.00 79.88 1252 CYS A C 1
ATOM 10083 O O . CYS A 1 1252 ? -29.480 -12.005 4.613 1.00 79.88 1252 CYS A O 1
ATOM 10085 N N . ALA A 1 1253 ? -27.652 -10.829 4.054 1.00 74.06 1253 ALA A N 1
ATOM 10086 C CA . ALA A 1 1253 ? -27.062 -10.805 5.392 1.00 74.06 1253 ALA A CA 1
ATOM 10087 C C . ALA A 1 1253 ? -27.975 -10.122 6.421 1.00 74.06 1253 ALA A C 1
ATOM 10089 O O . ALA A 1 1253 ? -28.127 -10.627 7.536 1.00 74.06 1253 ALA A O 1
ATOM 10090 N N . ASN A 1 1254 ? -28.631 -9.022 6.046 1.00 85.38 1254 ASN A N 1
ATOM 10091 C CA . ASN A 1 1254 ? -29.619 -8.366 6.898 1.00 85.38 1254 ASN A CA 1
ATOM 10092 C C . ASN A 1 1254 ? -30.820 -9.286 7.153 1.00 85.38 1254 ASN A C 1
ATOM 10094 O O . ASN A 1 1254 ? -31.206 -9.450 8.305 1.00 85.38 1254 ASN A O 1
ATOM 10098 N N . SER A 1 1255 ? -31.352 -9.960 6.125 1.00 82.62 1255 SER A N 1
ATOM 10099 C CA . SER A 1 1255 ? -32.474 -10.900 6.282 1.00 82.62 1255 SER A CA 1
ATOM 10100 C C . SER A 1 1255 ? -32.132 -12.074 7.211 1.00 82.62 1255 SER A C 1
ATOM 10102 O O . SER A 1 1255 ? -32.928 -12.433 8.080 1.00 82.62 1255 SER A O 1
ATOM 10104 N N . VAL A 1 1256 ? -30.915 -12.624 7.095 1.00 76.81 1256 VAL A N 1
ATOM 10105 C CA . VAL A 1 1256 ? -30.409 -13.692 7.968 1.00 76.81 1256 VAL A CA 1
ATOM 10106 C C . VAL A 1 1256 ? -30.236 -13.173 9.392 1.00 76.81 1256 VAL A C 1
ATOM 10108 O O . VAL A 1 1256 ? -30.627 -13.857 10.335 1.00 76.81 1256 VAL A O 1
ATOM 10111 N N . THR A 1 1257 ? -29.716 -11.956 9.564 1.00 80.12 1257 THR A N 1
ATOM 10112 C CA . THR A 1 1257 ? -29.567 -11.317 10.880 1.00 80.12 1257 THR A CA 1
ATOM 10113 C C . THR A 1 1257 ? -30.927 -11.116 11.543 1.00 80.12 1257 THR A C 1
ATOM 10115 O O . THR A 1 1257 ? -31.114 -11.549 12.676 1.00 80.12 1257 THR A O 1
ATOM 10118 N N . THR A 1 1258 ? -31.918 -10.587 10.822 1.00 76.81 1258 THR A N 1
ATOM 10119 C CA . THR A 1 1258 ? -33.298 -10.452 11.315 1.00 76.81 1258 THR A CA 1
ATOM 10120 C C . THR A 1 1258 ? -33.926 -11.815 11.634 1.00 76.81 1258 THR A C 1
ATOM 10122 O O . THR A 1 1258 ? -34.628 -11.965 12.638 1.00 76.81 1258 THR A O 1
ATOM 10125 N N . GLY A 1 1259 ? -33.642 -12.846 10.831 1.00 78.44 1259 GLY A N 1
ATOM 10126 C CA . GLY A 1 1259 ? -34.045 -14.226 11.107 1.00 78.44 1259 GLY A CA 1
ATOM 10127 C C . GLY A 1 1259 ? -33.439 -14.768 12.407 1.00 78.44 1259 GLY A C 1
ATOM 10128 O O . GLY A 1 1259 ? -34.157 -15.333 13.236 1.00 78.44 1259 GLY A O 1
ATOM 10129 N N . ILE A 1 1260 ? -32.142 -14.542 12.631 1.00 78.62 1260 ILE A N 1
ATOM 10130 C CA . ILE A 1 1260 ? -31.429 -14.924 13.858 1.00 78.62 1260 ILE A CA 1
ATOM 10131 C C . ILE A 1 1260 ? -31.958 -14.145 15.064 1.00 78.62 1260 ILE A C 1
ATOM 10133 O O . ILE A 1 1260 ? -32.190 -14.746 16.109 1.00 78.62 1260 ILE A O 1
ATOM 10137 N N . GLU A 1 1261 ? -32.201 -12.841 14.938 1.00 78.44 1261 GLU A N 1
ATOM 10138 C CA . GLU A 1 1261 ? -32.805 -12.019 15.992 1.00 78.44 1261 GLU A CA 1
ATOM 10139 C C . GLU A 1 1261 ? -34.199 -12.529 16.365 1.00 78.44 1261 GLU A C 1
ATOM 10141 O O . GLU A 1 1261 ? -34.516 -12.659 17.547 1.00 78.44 1261 GLU A O 1
ATOM 10146 N N . THR A 1 1262 ? -35.004 -12.918 15.373 1.00 76.94 1262 THR A N 1
ATOM 10147 C CA . THR A 1 1262 ? -36.334 -13.502 15.594 1.00 76.94 1262 THR A CA 1
ATOM 10148 C C . THR A 1 1262 ? -36.246 -14.844 16.327 1.00 76.94 1262 THR A C 1
ATOM 10150 O O . THR A 1 1262 ? -37.027 -15.103 17.244 1.00 76.94 1262 THR A O 1
ATOM 10153 N N . ILE A 1 1263 ? -35.291 -15.707 15.961 1.00 81.62 1263 ILE A N 1
ATOM 10154 C CA . ILE A 1 1263 ? -35.043 -16.979 16.660 1.00 81.62 1263 ILE A CA 1
ATOM 10155 C C . ILE A 1 1263 ? -34.525 -16.719 18.078 1.00 81.62 1263 ILE A C 1
ATOM 10157 O O . ILE A 1 1263 ? -34.994 -17.353 19.018 1.00 81.62 1263 ILE A O 1
ATOM 10161 N N . SER A 1 1264 ? -33.609 -15.768 18.255 1.00 73.12 1264 SER A N 1
ATOM 10162 C CA . SER A 1 1264 ? -33.065 -15.371 19.557 1.00 73.12 1264 SER A CA 1
ATOM 10163 C C . SER A 1 1264 ? -34.166 -14.853 20.481 1.00 73.12 1264 SER A C 1
ATOM 10165 O O . SER A 1 1264 ? -34.242 -15.252 21.643 1.00 73.12 1264 SER A O 1
ATOM 10167 N N . TRP A 1 1265 ? -35.083 -14.040 19.951 1.00 81.75 1265 TRP A N 1
ATOM 10168 C CA . TRP A 1 1265 ? -36.255 -13.577 20.684 1.00 81.75 1265 TRP A CA 1
ATOM 10169 C C . TRP A 1 1265 ? -37.158 -14.745 21.099 1.00 81.75 1265 TRP A C 1
ATOM 10171 O O . TRP A 1 1265 ? -37.490 -14.846 22.277 1.00 81.75 1265 TRP A O 1
ATOM 10181 N N . LYS A 1 1266 ? -37.467 -15.679 20.185 1.00 79.94 1266 LYS A N 1
ATOM 10182 C CA . LYS A 1 1266 ? -38.263 -16.883 20.497 1.00 79.94 1266 LYS A CA 1
ATOM 10183 C C . LYS A 1 1266 ? -37.598 -17.774 21.552 1.00 79.94 1266 LYS A C 1
ATOM 10185 O O . LYS A 1 1266 ? -38.246 -18.161 22.513 1.00 79.94 1266 LYS A O 1
ATOM 10190 N N . VAL A 1 1267 ? -36.297 -18.043 21.430 1.00 76.69 1267 VAL A N 1
ATOM 10191 C CA . VAL A 1 1267 ? -35.542 -18.855 22.402 1.00 76.69 1267 VAL A CA 1
ATOM 10192 C C . VAL A 1 1267 ? -35.455 -18.158 23.763 1.00 76.69 1267 VAL A C 1
ATOM 10194 O O . VAL A 1 1267 ? -35.538 -18.819 24.797 1.00 76.69 1267 VAL A O 1
ATOM 10197 N N . SER A 1 1268 ? -35.304 -16.832 23.789 1.00 80.75 1268 SER A N 1
ATOM 10198 C CA . SER A 1 1268 ? -35.300 -16.038 25.024 1.00 80.75 1268 SER A CA 1
ATOM 10199 C C . SER A 1 1268 ? -36.660 -16.069 25.721 1.00 80.75 1268 SER A C 1
ATOM 10201 O O . SER A 1 1268 ? -36.721 -16.223 26.943 1.00 80.75 1268 SER A O 1
ATOM 10203 N N . ASP A 1 1269 ? -37.746 -15.980 24.952 1.00 78.44 1269 ASP A N 1
ATOM 10204 C CA . ASP A 1 1269 ? -39.110 -16.085 25.465 1.00 78.44 1269 ASP A CA 1
ATOM 10205 C C . ASP A 1 1269 ? -39.397 -17.493 26.011 1.00 78.44 1269 ASP A C 1
ATOM 10207 O O . ASP A 1 1269 ? -39.827 -17.641 27.154 1.00 78.44 1269 ASP A O 1
ATOM 10211 N N . ASP A 1 1270 ? -39.005 -18.540 25.281 1.00 78.19 1270 ASP A N 1
ATOM 10212 C CA . ASP A 1 1270 ? -39.098 -19.925 25.752 1.00 78.19 1270 ASP A CA 1
ATOM 10213 C C . ASP A 1 1270 ? -38.269 -20.154 27.027 1.00 78.19 1270 ASP A C 1
ATOM 10215 O O . ASP A 1 1270 ? -38.743 -20.772 27.981 1.00 78.19 1270 ASP A O 1
ATOM 10219 N N . CYS A 1 1271 ? -37.050 -19.608 27.110 1.00 77.19 1271 CYS A N 1
ATOM 10220 C CA . CYS A 1 1271 ? -36.224 -19.688 28.319 1.00 77.19 1271 CYS A CA 1
ATOM 10221 C C . CYS A 1 1271 ? -36.866 -18.974 29.518 1.00 77.19 1271 CYS A C 1
ATOM 10223 O O . CYS A 1 1271 ? -36.744 -19.465 30.646 1.00 77.19 1271 CYS A O 1
ATOM 10225 N N . LYS A 1 1272 ? -37.554 -17.842 29.307 1.00 73.44 1272 LYS A N 1
ATOM 10226 C CA . LYS A 1 1272 ? -38.349 -17.186 30.358 1.00 73.44 1272 LYS A CA 1
ATOM 10227 C C . LYS A 1 1272 ? -39.508 -18.078 30.792 1.00 73.44 1272 LYS A C 1
ATOM 10229 O O . LYS A 1 1272 ? -39.627 -18.350 31.983 1.00 73.44 1272 LYS A O 1
ATOM 10234 N N . ASN A 1 1273 ? -40.262 -18.632 29.845 1.00 78.56 1273 ASN A N 1
ATOM 10235 C CA . ASN A 1 1273 ? -41.377 -19.538 30.126 1.00 78.56 1273 ASN A CA 1
ATOM 10236 C C . ASN A 1 1273 ? -40.925 -20.790 30.906 1.00 78.56 1273 ASN A C 1
ATOM 10238 O O . ASN A 1 1273 ? -41.582 -21.209 31.866 1.00 78.56 1273 ASN A O 1
ATOM 10242 N N . PHE A 1 1274 ? -39.767 -21.368 30.564 1.00 76.50 1274 PHE A N 1
ATOM 10243 C CA . PHE A 1 1274 ? -39.171 -22.474 31.318 1.00 76.50 1274 PHE A CA 1
ATOM 10244 C C . PHE A 1 1274 ? -38.696 -22.047 32.706 1.00 76.50 1274 PHE A C 1
ATOM 10246 O O . PHE A 1 1274 ? -38.905 -22.783 33.670 1.00 76.50 1274 PHE A O 1
ATOM 10253 N N . LYS A 1 1275 ? -38.085 -20.865 32.844 1.00 79.38 1275 LYS A N 1
ATOM 10254 C CA . LYS A 1 1275 ? -37.659 -20.329 34.144 1.00 79.38 1275 LYS A CA 1
ATOM 10255 C C . LYS A 1 1275 ? -38.849 -20.090 35.070 1.00 79.38 1275 LYS A C 1
ATOM 10257 O O . LYS A 1 1275 ? -38.767 -20.434 36.250 1.00 79.38 1275 LYS A O 1
ATOM 10262 N N . ASP A 1 1276 ? -39.946 -19.564 34.543 1.00 80.12 1276 ASP A N 1
ATOM 10263 C CA . ASP A 1 1276 ? -41.178 -19.335 35.295 1.00 80.12 1276 ASP A CA 1
ATOM 10264 C C . ASP A 1 1276 ? -41.829 -20.665 35.681 1.00 80.12 1276 ASP A C 1
ATOM 10266 O O . ASP A 1 1276 ? -42.189 -20.866 36.840 1.00 80.12 1276 ASP A O 1
ATOM 10270 N N . SER A 1 1277 ? -41.853 -21.637 34.765 1.00 75.50 1277 SER A N 1
ATOM 10271 C CA . SER A 1 1277 ? -42.326 -22.998 35.049 1.00 75.50 1277 SER A CA 1
ATOM 10272 C C . SER A 1 1277 ? -41.497 -23.685 36.142 1.00 75.50 1277 SER A C 1
ATOM 10274 O O . SER A 1 1277 ? -42.053 -24.246 37.085 1.00 75.50 1277 SER A O 1
ATOM 10276 N N . VAL A 1 1278 ? -40.163 -23.603 36.080 1.00 77.94 1278 VAL A N 1
ATOM 10277 C CA . VAL A 1 1278 ? -39.262 -24.152 37.111 1.00 77.94 1278 VAL A CA 1
ATOM 10278 C C . VAL A 1 1278 ? -39.427 -23.417 38.441 1.00 77.94 1278 VAL A C 1
ATOM 10280 O O . VAL A 1 1278 ? -39.378 -24.049 39.499 1.00 77.94 1278 VAL A O 1
ATOM 10283 N N . SER A 1 1279 ? -39.649 -22.102 38.411 1.00 77.56 1279 SER A N 1
ATOM 10284 C CA . SER A 1 1279 ? -39.893 -21.298 39.613 1.00 77.56 1279 SER A CA 1
ATOM 10285 C C . SER A 1 1279 ? -41.221 -21.671 40.271 1.00 77.56 1279 SER A C 1
ATOM 10287 O O . SER A 1 1279 ? -41.254 -21.853 41.487 1.00 77.56 1279 SER A O 1
ATOM 10289 N N . ASN A 1 1280 ? -42.274 -21.891 39.482 1.00 77.88 1280 ASN A N 1
ATOM 10290 C CA . ASN A 1 1280 ? -43.578 -22.348 39.962 1.00 77.88 1280 ASN A CA 1
ATOM 10291 C C . ASN A 1 1280 ? -43.489 -23.750 40.570 1.00 77.88 1280 ASN A C 1
ATOM 10293 O O . ASN A 1 1280 ? -43.889 -23.938 41.715 1.00 77.88 1280 ASN A O 1
ATOM 10297 N N . VAL A 1 1281 ? -42.853 -24.705 39.883 1.00 78.44 1281 VAL A N 1
ATOM 10298 C CA . VAL A 1 1281 ? -42.636 -26.061 40.422 1.00 78.44 1281 VAL A CA 1
ATOM 10299 C C . VAL A 1 1281 ? -41.781 -26.025 41.695 1.00 78.44 1281 VAL A C 1
ATOM 10301 O O . VAL A 1 1281 ? -42.050 -26.749 42.653 1.00 78.44 1281 VAL A O 1
ATOM 10304 N N . SER A 1 1282 ? -40.765 -25.160 41.753 1.00 76.06 1282 SER A N 1
ATOM 10305 C CA . SER A 1 1282 ? -39.941 -24.986 42.958 1.00 76.06 1282 SER A CA 1
ATOM 10306 C C . SER A 1 1282 ? -40.739 -24.377 44.114 1.00 76.06 1282 SER A C 1
ATOM 10308 O O . SER A 1 1282 ? -40.560 -24.787 45.265 1.00 76.06 1282 SER A O 1
ATOM 10310 N N . HIS A 1 1283 ? -41.631 -23.427 43.823 1.00 81.50 1283 HIS A N 1
ATOM 10311 C CA . HIS A 1 1283 ? -42.532 -22.827 44.800 1.00 81.50 1283 HIS A CA 1
ATOM 10312 C C . HIS A 1 1283 ? -43.529 -23.861 45.336 1.00 81.50 1283 HIS A C 1
ATOM 10314 O O . HIS A 1 1283 ? -43.633 -24.034 46.549 1.00 81.50 1283 HIS A O 1
ATOM 10320 N N . GLU A 1 1284 ? -44.175 -24.625 44.455 1.00 81.19 1284 GLU A N 1
ATOM 10321 C CA . GLU A 1 1284 ? -45.091 -25.715 44.811 1.00 81.19 1284 GLU A CA 1
ATOM 10322 C C . GLU A 1 1284 ? -44.400 -26.797 45.646 1.00 81.19 1284 GLU A C 1
ATOM 10324 O O . GLU A 1 1284 ? -44.924 -27.227 46.677 1.00 81.19 1284 GLU A O 1
ATOM 10329 N N . LEU A 1 1285 ? -43.181 -27.194 45.269 1.00 78.56 1285 LEU A N 1
ATOM 10330 C CA . LEU A 1 1285 ? -42.378 -28.134 46.045 1.00 78.56 1285 LEU A CA 1
ATOM 10331 C C . LEU A 1 1285 ? -42.037 -27.569 47.434 1.00 78.56 1285 LEU A C 1
ATOM 10333 O O . LEU A 1 1285 ? -42.049 -28.311 48.420 1.00 78.56 1285 LEU A O 1
ATOM 10337 N N . GLY A 1 1286 ? -41.754 -26.266 47.530 1.00 82.31 1286 GLY A N 1
ATOM 10338 C CA . GLY A 1 1286 ? -41.559 -25.550 48.791 1.00 82.31 1286 GLY A CA 1
ATOM 10339 C C . GLY A 1 1286 ? -42.801 -25.600 49.683 1.00 82.31 1286 GLY A C 1
ATOM 10340 O O . GLY A 1 1286 ? -42.711 -26.036 50.833 1.00 82.31 1286 GLY A O 1
ATOM 10341 N N . VAL A 1 1287 ? -43.965 -25.261 49.123 1.00 79.00 1287 VAL A N 1
ATOM 10342 C CA . VAL A 1 1287 ? -45.266 -25.311 49.807 1.00 79.00 1287 VAL A CA 1
ATOM 10343 C C . VAL A 1 1287 ? -45.578 -26.728 50.287 1.00 79.00 1287 VAL A C 1
ATOM 10345 O O . VAL A 1 1287 ? -45.939 -26.916 51.449 1.00 79.00 1287 VAL A O 1
ATOM 10348 N N . ALA A 1 1288 ? -45.370 -27.746 49.448 1.00 75.88 1288 ALA A N 1
ATOM 10349 C CA . ALA A 1 1288 ? -45.570 -29.144 49.822 1.00 75.88 1288 ALA A CA 1
ATOM 10350 C C . ALA A 1 1288 ? -44.632 -29.569 50.965 1.00 75.88 1288 ALA A C 1
ATOM 10352 O O . ALA A 1 1288 ? -45.044 -30.239 51.917 1.00 75.88 1288 ALA A O 1
ATOM 10353 N N . LYS A 1 1289 ? -43.365 -29.145 50.919 1.00 80.25 1289 LYS A N 1
ATOM 10354 C CA . LYS A 1 1289 ? -42.365 -29.443 51.954 1.00 80.25 1289 LYS A CA 1
ATOM 10355 C C . LYS A 1 1289 ? -42.700 -28.777 53.289 1.00 80.25 1289 LYS A C 1
ATOM 10357 O O . LYS A 1 1289 ? -42.444 -29.369 54.344 1.00 80.25 1289 LYS A O 1
ATOM 10362 N N . ASP A 1 1290 ? -43.271 -27.579 53.261 1.00 81.88 1290 ASP A N 1
ATOM 10363 C CA . ASP A 1 1290 ? -43.754 -26.888 54.454 1.00 81.88 1290 ASP A CA 1
ATOM 10364 C C . ASP A 1 1290 ? -45.036 -27.526 54.995 1.00 81.88 1290 ASP A C 1
ATOM 10366 O O . ASP A 1 1290 ? -45.097 -27.790 56.195 1.00 81.88 1290 ASP A O 1
ATOM 10370 N N . HIS A 1 1291 ? -45.971 -27.935 54.131 1.00 80.75 1291 HIS A N 1
ATOM 10371 C CA . HIS A 1 1291 ? -47.152 -28.718 54.518 1.00 80.75 1291 HIS A CA 1
ATOM 10372 C C . HIS A 1 1291 ? -46.775 -30.027 55.223 1.00 80.75 1291 HIS A C 1
ATOM 10374 O O . HIS A 1 1291 ? -47.312 -30.365 56.277 1.00 80.75 1291 HIS A O 1
ATOM 10380 N N . VAL A 1 1292 ? -45.786 -30.758 54.700 1.00 78.50 1292 VAL A N 1
ATOM 10381 C CA . VAL A 1 1292 ? -45.269 -31.974 55.350 1.00 78.50 1292 VAL A CA 1
ATOM 10382 C C . VAL A 1 1292 ? -44.637 -31.654 56.712 1.00 78.50 1292 VAL A C 1
ATOM 10384 O O . VAL A 1 1292 ? -44.752 -32.446 57.656 1.00 78.50 1292 VAL A O 1
ATOM 10387 N N . ARG A 1 1293 ? -43.986 -30.491 56.854 1.00 84.12 1293 ARG A N 1
ATOM 10388 C CA . ARG A 1 1293 ? -43.429 -30.027 58.135 1.00 84.12 1293 ARG A CA 1
ATOM 10389 C C . ARG A 1 1293 ? -44.540 -29.680 59.131 1.00 84.12 1293 ARG A C 1
ATOM 10391 O O . ARG A 1 1293 ? -44.412 -30.053 60.297 1.00 84.12 1293 ARG A O 1
ATOM 10398 N N . GLU A 1 1294 ? -45.613 -29.045 58.667 1.00 80.81 1294 GLU A N 1
ATOM 10399 C CA . GLU A 1 1294 ? -46.836 -28.729 59.416 1.00 80.81 1294 GLU A CA 1
ATOM 10400 C C . GLU A 1 1294 ? -47.486 -30.003 59.959 1.00 80.81 1294 GLU A C 1
ATOM 10402 O O . GLU A 1 1294 ? -47.533 -30.200 61.175 1.00 80.81 1294 GLU A O 1
ATOM 10407 N N . MET A 1 1295 ? -47.822 -30.945 59.072 1.00 78.00 1295 MET A N 1
ATOM 10408 C CA . MET A 1 1295 ? -48.414 -32.233 59.440 1.00 78.00 1295 MET A CA 1
ATOM 10409 C C . MET A 1 1295 ? -47.552 -33.000 60.447 1.00 78.00 1295 MET A C 1
ATOM 10411 O O . MET A 1 1295 ? -48.062 -33.687 61.334 1.00 78.00 1295 MET A O 1
ATOM 10415 N N . LYS A 1 1296 ? -46.218 -32.903 60.346 1.00 82.12 1296 LYS A N 1
ATOM 10416 C CA . LYS A 1 1296 ? -45.313 -33.527 61.319 1.00 82.12 1296 LYS A CA 1
ATOM 10417 C C . LYS A 1 1296 ? -45.410 -32.862 62.696 1.00 82.12 1296 LYS A C 1
ATOM 10419 O O . LYS A 1 1296 ? -45.400 -33.582 63.696 1.00 82.12 1296 LYS A O 1
ATOM 10424 N N . ARG A 1 1297 ? -45.511 -31.527 62.774 1.00 83.56 1297 ARG A N 1
ATOM 10425 C CA . ARG A 1 1297 ? -45.724 -30.810 64.047 1.00 83.56 1297 ARG A CA 1
ATOM 10426 C C . ARG A 1 1297 ? -47.084 -31.148 64.650 1.00 83.56 1297 ARG A C 1
ATOM 10428 O O . ARG A 1 1297 ? -47.139 -31.456 65.839 1.00 83.56 1297 ARG A O 1
ATOM 10435 N N . GLU A 1 1298 ? -48.136 -31.171 63.838 1.00 81.38 1298 GLU A N 1
ATOM 10436 C CA . GLU A 1 1298 ? -49.492 -31.537 64.260 1.00 81.38 1298 GLU A CA 1
ATOM 10437 C C . GLU A 1 1298 ? -49.567 -32.979 64.755 1.00 81.38 1298 GLU A C 1
ATOM 10439 O O . GLU A 1 1298 ? -50.109 -33.243 65.824 1.00 81.38 1298 GLU A O 1
ATOM 10444 N N . LYS A 1 1299 ? -48.943 -33.927 64.049 1.00 82.38 1299 LYS A N 1
ATOM 10445 C CA . LYS A 1 1299 ? -48.853 -35.324 64.493 1.00 82.38 1299 LYS A CA 1
ATOM 10446 C C . LYS A 1 1299 ? -48.170 -35.450 65.855 1.00 82.38 1299 LYS A C 1
ATOM 10448 O O . LYS A 1 1299 ? -48.593 -36.259 66.680 1.00 82.38 1299 LYS A O 1
ATOM 10453 N N . GLU A 1 1300 ? -47.112 -34.680 66.106 1.00 82.38 1300 GLU A N 1
ATOM 10454 C CA . GLU A 1 1300 ? -46.464 -34.646 67.421 1.00 82.38 1300 GLU A CA 1
ATOM 10455 C C . GLU A 1 1300 ? -47.331 -33.951 68.481 1.00 82.38 1300 GLU A C 1
ATOM 10457 O O . GLU A 1 1300 ? -47.356 -34.404 69.626 1.00 82.38 1300 GLU A O 1
ATOM 10462 N N . GLN A 1 1301 ? -48.095 -32.919 68.115 1.00 81.00 1301 GLN A N 1
ATOM 10463 C CA . GLN A 1 1301 ? -49.066 -32.277 69.005 1.00 81.00 1301 GLN A CA 1
ATOM 10464 C C . GLN A 1 1301 ? -50.192 -33.243 69.396 1.00 81.00 1301 GLN A C 1
ATOM 10466 O O . GLN A 1 1301 ? -50.383 -33.495 70.582 1.00 81.00 1301 GLN A O 1
ATOM 10471 N N . LEU A 1 1302 ? -50.825 -33.909 68.430 1.00 80.94 1302 LEU A N 1
ATOM 10472 C CA . LEU A 1 1302 ? -51.852 -34.926 68.670 1.00 80.94 1302 LEU A CA 1
ATOM 10473 C C . LEU A 1 1302 ? -51.332 -36.091 69.519 1.00 80.94 1302 LEU A C 1
ATOM 10475 O O . LEU A 1 1302 ? -52.064 -36.637 70.343 1.00 80.94 1302 LEU A O 1
ATOM 10479 N N . LYS A 1 1303 ? -50.056 -36.478 69.378 1.00 83.00 1303 LYS A N 1
ATOM 10480 C CA . LYS A 1 1303 ? -49.434 -37.460 70.282 1.00 83.00 1303 LYS A CA 1
ATOM 10481 C C . LYS A 1 1303 ? -49.317 -36.946 71.718 1.00 83.00 1303 LYS A C 1
ATOM 10483 O O . LYS A 1 1303 ? -49.473 -37.749 72.640 1.00 83.00 1303 LYS A O 1
ATOM 10488 N N . ARG A 1 1304 ? -48.998 -35.664 71.933 1.00 81.50 1304 ARG A N 1
ATOM 10489 C CA . ARG A 1 1304 ? -48.976 -35.060 73.278 1.00 81.50 1304 ARG A CA 1
ATOM 10490 C C . ARG A 1 1304 ? -50.384 -34.993 73.850 1.00 81.50 1304 ARG A C 1
ATOM 10492 O O . ARG A 1 1304 ? -50.583 -35.468 74.962 1.00 81.50 1304 ARG A O 1
ATOM 10499 N N . ASP A 1 1305 ? -51.349 -34.539 73.063 1.00 80.94 1305 ASP A N 1
ATOM 10500 C CA . ASP A 1 1305 ? -52.742 -34.400 73.488 1.00 80.94 1305 ASP A CA 1
ATOM 10501 C C . ASP A 1 1305 ? -53.368 -35.760 73.796 1.00 80.94 1305 ASP A C 1
ATOM 10503 O O . ASP A 1 1305 ? -53.995 -35.929 74.836 1.00 80.94 1305 ASP A O 1
ATOM 10507 N N . LYS A 1 1306 ? -53.100 -36.785 72.977 1.00 82.88 1306 LYS A N 1
ATOM 10508 C CA . LYS A 1 1306 ? -53.491 -38.171 73.272 1.00 82.88 1306 LYS A CA 1
ATOM 10509 C C . LYS A 1 1306 ? -52.914 -38.651 74.604 1.00 82.88 1306 LYS A C 1
ATOM 10511 O O . LYS A 1 1306 ? -53.610 -39.323 75.359 1.00 82.88 1306 LYS A O 1
ATOM 10516 N N . ARG A 1 1307 ? -51.650 -38.332 74.898 1.00 81.75 1307 ARG A N 1
ATOM 10517 C CA . ARG A 1 1307 ? -51.001 -38.698 76.167 1.00 81.75 1307 ARG A CA 1
ATOM 10518 C C . ARG A 1 1307 ? -51.650 -37.970 77.343 1.00 81.75 1307 ARG A C 1
ATOM 10520 O O . ARG A 1 1307 ? -51.942 -38.598 78.353 1.00 81.75 1307 ARG A O 1
ATOM 10527 N N . HIS A 1 1308 ? -51.948 -36.688 77.165 1.00 80.38 1308 HIS A N 1
ATOM 10528 C CA . HIS A 1 1308 ? -52.573 -35.857 78.183 1.00 80.38 1308 HIS A CA 1
ATOM 10529 C C . HIS A 1 1308 ? -54.027 -36.267 78.457 1.00 80.38 1308 HIS A C 1
ATOM 10531 O O . HIS A 1 1308 ? -54.445 -36.357 79.607 1.00 80.38 1308 HIS A O 1
ATOM 10537 N N . LEU A 1 1309 ? -54.789 -36.608 77.415 1.00 78.62 1309 LEU A N 1
ATOM 10538 C CA . LEU A 1 1309 ? -56.138 -37.158 77.541 1.00 78.62 1309 LEU A CA 1
ATOM 10539 C C . LEU A 1 1309 ? -56.130 -38.536 78.203 1.00 78.62 1309 LEU A C 1
ATOM 10541 O O . LEU A 1 1309 ? -57.008 -38.808 79.015 1.00 78.62 1309 LEU A O 1
ATOM 10545 N N . LEU A 1 1310 ? -55.144 -39.389 77.903 1.00 79.19 1310 LEU A N 1
ATOM 10546 C CA . LEU A 1 1310 ? -54.973 -40.672 78.592 1.00 79.19 1310 LEU A CA 1
ATOM 10547 C C . LEU A 1 1310 ? -54.680 -40.480 80.087 1.00 79.19 1310 LEU A C 1
ATOM 10549 O O . LEU A 1 1310 ? -55.284 -41.169 80.904 1.00 79.19 1310 LEU A O 1
ATOM 10553 N N . GLU A 1 1311 ? -53.827 -39.520 80.453 1.00 81.06 1311 GLU A N 1
ATOM 10554 C CA . GLU A 1 1311 ? -53.582 -39.153 81.855 1.00 81.06 1311 GLU A CA 1
ATOM 10555 C C . GLU A 1 1311 ? -54.849 -38.614 82.531 1.00 81.06 1311 GLU A C 1
ATOM 10557 O O . GLU A 1 1311 ? -55.195 -39.047 83.630 1.00 81.06 1311 GLU A O 1
ATOM 10562 N N . GLN A 1 1312 ? -55.597 -37.724 81.871 1.00 75.69 1312 GLN A N 1
ATOM 10563 C CA . GLN A 1 1312 ? -56.858 -37.205 82.409 1.00 75.69 1312 GLN A CA 1
ATOM 10564 C C . GLN A 1 1312 ? -57.910 -38.306 82.585 1.00 75.69 1312 GLN A C 1
ATOM 10566 O O . GLN A 1 1312 ? -58.597 -38.332 83.607 1.00 75.69 1312 GLN A O 1
ATOM 10571 N N . LEU A 1 1313 ? -58.025 -39.234 81.630 1.00 75.56 1313 LEU A N 1
ATOM 10572 C CA . LEU A 1 1313 ? -58.898 -40.406 81.734 1.00 75.56 1313 LEU A CA 1
ATOM 10573 C C . LEU A 1 1313 ? -58.480 -41.312 82.888 1.00 75.56 1313 LEU A C 1
ATOM 10575 O O . LEU A 1 1313 ? -59.345 -41.795 83.613 1.00 75.56 1313 LEU A O 1
ATOM 10579 N N . GLN A 1 1314 ? -57.179 -41.508 83.099 1.00 78.06 1314 GLN A N 1
ATOM 10580 C CA . GLN A 1 1314 ? -56.676 -42.287 84.224 1.00 78.06 1314 GLN A CA 1
ATOM 10581 C C . GLN A 1 1314 ? -57.029 -41.626 85.566 1.00 78.06 1314 GLN A C 1
ATOM 10583 O O . GLN A 1 1314 ? -57.594 -42.289 86.433 1.00 78.06 1314 GLN A O 1
ATOM 10588 N N . VAL A 1 1315 ? -56.810 -40.314 85.711 1.00 77.75 1315 VAL A N 1
ATOM 10589 C CA . VAL A 1 1315 ? -57.186 -39.558 86.922 1.00 77.75 1315 VAL A CA 1
ATOM 10590 C C . VAL A 1 1315 ? -58.701 -39.578 87.144 1.00 77.75 1315 VAL A C 1
ATOM 10592 O O . VAL A 1 1315 ? -59.162 -39.773 88.268 1.00 77.75 1315 VAL A O 1
ATOM 10595 N N . LYS A 1 1316 ? -59.503 -39.419 86.084 1.00 73.50 1316 LYS A N 1
ATOM 10596 C CA . LYS A 1 1316 ? -60.969 -39.532 86.151 1.00 73.50 1316 LYS A CA 1
ATOM 10597 C C . LYS A 1 1316 ? -61.413 -40.930 86.570 1.00 73.50 1316 LYS A C 1
ATOM 10599 O O . LYS A 1 1316 ? -62.325 -41.040 87.381 1.00 73.50 1316 LYS A O 1
ATOM 10604 N N . ASN A 1 1317 ? -60.764 -41.979 86.071 1.00 78.06 1317 ASN A N 1
ATOM 10605 C CA . ASN A 1 1317 ? -61.065 -43.360 86.438 1.00 78.06 1317 ASN A CA 1
ATOM 10606 C C . ASN A 1 1317 ? -60.697 -43.639 87.909 1.00 78.06 1317 ASN A C 1
ATOM 10608 O O . ASN A 1 1317 ? -61.458 -44.270 88.637 1.00 78.06 1317 ASN A O 1
ATOM 10612 N N . GLU A 1 1318 ? -59.582 -43.094 88.402 1.00 79.44 1318 GLU A N 1
ATOM 10613 C CA . GLU A 1 1318 ? -59.221 -43.141 89.828 1.00 79.44 1318 GLU A CA 1
ATOM 10614 C C . GLU A 1 1318 ? -60.230 -42.373 90.705 1.00 79.44 1318 GLU A C 1
ATOM 10616 O O . GLU A 1 1318 ? -60.635 -42.848 91.774 1.00 79.44 1318 GLU A O 1
ATOM 10621 N N . GLN A 1 1319 ? -60.707 -41.215 90.237 1.00 75.56 1319 GLN A N 1
ATOM 10622 C CA . GLN A 1 1319 ? -61.791 -40.465 90.878 1.00 75.56 1319 GLN A CA 1
ATOM 10623 C C . GLN A 1 1319 ? -63.117 -41.243 90.867 1.00 75.56 1319 GLN A C 1
ATOM 10625 O O . GLN A 1 1319 ? -63.810 -41.282 91.880 1.00 75.56 1319 GLN A O 1
ATOM 10630 N N . GLU A 1 1320 ? -63.466 -41.922 89.773 1.00 74.75 1320 GLU A N 1
ATOM 10631 C CA . GLU A 1 1320 ? -64.669 -42.758 89.703 1.00 74.75 1320 GLU A CA 1
ATOM 10632 C C . GLU A 1 1320 ? -64.574 -43.947 90.667 1.00 74.75 1320 GLU A C 1
ATOM 10634 O O . GLU A 1 1320 ? -65.527 -44.231 91.389 1.00 74.75 1320 GLU A O 1
ATOM 10639 N N . VAL A 1 1321 ? -63.418 -44.611 90.761 1.00 76.62 1321 VAL A N 1
ATOM 10640 C CA . VAL A 1 1321 ? -63.205 -45.727 91.699 1.00 76.62 1321 VAL A CA 1
ATOM 10641 C C . VAL A 1 1321 ? -63.275 -45.258 93.157 1.00 76.62 1321 VAL A C 1
ATOM 10643 O O . VAL A 1 1321 ? -63.815 -45.967 94.012 1.00 76.62 1321 VAL A O 1
ATOM 10646 N N . THR A 1 1322 ? -62.761 -44.066 93.471 1.00 70.81 1322 THR A N 1
ATOM 10647 C CA . THR A 1 1322 ? -62.872 -43.495 94.825 1.00 70.81 1322 THR A CA 1
ATOM 10648 C C . THR A 1 1322 ? -64.300 -43.067 95.158 1.00 70.81 1322 THR A C 1
ATOM 10650 O O . THR A 1 1322 ? -64.752 -43.324 96.277 1.00 70.81 1322 THR A O 1
ATOM 10653 N N . LEU A 1 1323 ? -65.037 -42.509 94.192 1.00 73.88 1323 LEU A N 1
ATOM 10654 C CA . LEU A 1 1323 ? -66.458 -42.193 94.338 1.00 73.88 1323 LEU A CA 1
ATOM 10655 C C . LEU A 1 1323 ? -67.326 -43.453 94.446 1.00 73.88 1323 LEU A C 1
ATOM 10657 O O . LEU A 1 1323 ? -68.187 -43.512 95.312 1.00 73.88 1323 LEU A O 1
ATOM 10661 N N . ARG A 1 1324 ? -67.075 -44.512 93.668 1.00 77.50 1324 ARG A N 1
ATOM 10662 C CA . ARG A 1 1324 ? -67.784 -45.796 93.830 1.00 77.50 1324 ARG A CA 1
ATOM 10663 C C . ARG A 1 1324 ? -67.586 -46.378 95.225 1.00 77.50 1324 ARG A C 1
ATOM 10665 O O . ARG A 1 1324 ? -68.557 -46.779 95.854 1.00 77.50 1324 ARG A O 1
ATOM 10672 N N . LYS A 1 1325 ? -66.359 -46.349 95.758 1.00 73.25 1325 LYS A N 1
ATOM 10673 C CA . LYS A 1 1325 ? -66.080 -46.802 97.133 1.00 73.25 1325 LYS A CA 1
ATOM 10674 C C . LYS A 1 1325 ? -66.766 -45.943 98.200 1.00 73.25 1325 LYS A C 1
ATOM 10676 O O . LYS A 1 1325 ? -67.093 -46.453 99.274 1.00 73.25 1325 LYS A O 1
ATOM 10681 N N . SER A 1 1326 ? -66.943 -44.640 97.969 1.00 71.88 1326 SER A N 1
ATOM 10682 C CA . SER A 1 1326 ? -67.673 -43.776 98.904 1.00 71.88 1326 SER A CA 1
ATOM 10683 C C . SER A 1 1326 ? -69.186 -43.978 98.802 1.00 71.88 1326 SER A C 1
ATOM 10685 O O . SER A 1 1326 ? -69.843 -44.019 99.842 1.00 71.88 1326 SER A O 1
ATOM 10687 N N . VAL A 1 1327 ? -69.715 -44.203 97.596 1.00 74.06 1327 VAL A N 1
ATOM 10688 C CA . VAL A 1 1327 ? -71.114 -44.580 97.350 1.00 74.06 1327 VAL A CA 1
ATOM 10689 C C . VAL A 1 1327 ? -71.434 -45.928 97.996 1.00 74.06 1327 VAL A C 1
ATOM 10691 O O . VAL A 1 1327 ? -72.354 -45.973 98.801 1.00 74.06 1327 VAL A O 1
ATOM 10694 N N . GLU A 1 1328 ? -70.623 -46.976 97.808 1.00 79.50 1328 GLU A N 1
ATOM 10695 C CA . GLU A 1 1328 ? -70.808 -48.273 98.492 1.00 79.50 1328 GLU A CA 1
ATOM 10696 C C . GLU A 1 1328 ? -70.823 -48.124 100.023 1.00 79.50 1328 GLU A C 1
ATOM 10698 O O . GLU A 1 1328 ? -71.630 -48.742 100.721 1.00 79.50 1328 GLU A O 1
ATOM 10703 N N . LYS A 1 1329 ? -69.959 -47.262 100.582 1.00 74.31 1329 LYS A N 1
ATOM 10704 C CA . LYS A 1 1329 ? -69.972 -46.959 102.024 1.00 74.31 1329 LYS A CA 1
ATOM 10705 C C . LYS A 1 1329 ? -71.248 -46.246 102.466 1.00 74.31 1329 LYS A C 1
ATOM 10707 O O . LYS A 1 1329 ? -71.684 -46.457 103.599 1.00 74.31 1329 LYS A O 1
ATOM 10712 N N . LEU A 1 1330 ? -71.806 -45.370 101.635 1.00 73.19 1330 LEU A N 1
ATOM 10713 C CA . LEU A 1 1330 ? -73.048 -44.658 101.930 1.00 73.19 1330 LEU A CA 1
ATOM 10714 C C . LEU A 1 1330 ? -74.267 -45.570 101.772 1.00 73.19 1330 LEU A C 1
ATOM 10716 O O . LEU A 1 1330 ? -75.125 -45.556 102.646 1.00 73.19 1330 LEU A O 1
ATOM 10720 N N . GLU A 1 1331 ? -74.305 -46.424 100.753 1.00 76.50 1331 GLU A N 1
ATOM 10721 C CA . GLU A 1 1331 ? -75.356 -47.427 100.550 1.00 76.50 1331 GLU A CA 1
ATOM 10722 C C . GLU A 1 1331 ? -75.382 -48.463 101.680 1.00 76.50 1331 GLU A C 1
ATOM 10724 O O . GLU A 1 1331 ? -76.451 -48.798 102.192 1.00 76.50 1331 GLU A O 1
ATOM 10729 N N . ALA A 1 1332 ? -74.212 -48.912 102.152 1.00 76.88 1332 ALA A N 1
ATOM 10730 C CA . ALA A 1 1332 ? -74.117 -49.795 103.314 1.00 76.88 1332 ALA A CA 1
ATOM 10731 C C . ALA A 1 1332 ? -74.617 -49.118 104.604 1.00 76.88 1332 ALA A C 1
ATOM 10733 O O . ALA A 1 1332 ? -75.240 -49.768 105.448 1.00 76.88 1332 ALA A O 1
ATOM 10734 N N . LYS A 1 1333 ? -74.377 -47.807 104.765 1.00 74.38 1333 LYS A N 1
ATOM 10735 C CA . LYS A 1 1333 ? -74.930 -47.026 105.884 1.00 74.38 1333 LYS A CA 1
ATOM 10736 C C . LYS A 1 1333 ? -76.444 -46.853 105.761 1.00 74.38 1333 LYS A C 1
ATOM 10738 O O . LYS A 1 1333 ? -77.137 -47.100 106.741 1.00 74.38 1333 LYS A O 1
ATOM 10743 N N . ALA A 1 1334 ? -76.943 -46.501 104.579 1.00 75.12 1334 ALA A N 1
ATOM 10744 C CA . ALA A 1 1334 ? -78.367 -46.320 104.317 1.00 75.12 1334 ALA A CA 1
ATOM 10745 C C . ALA A 1 1334 ? -79.152 -47.627 104.509 1.00 75.12 1334 ALA A C 1
ATOM 10747 O O . ALA A 1 1334 ? -80.168 -47.626 105.193 1.00 75.12 1334 ALA A O 1
ATOM 10748 N N . SER A 1 1335 ? -78.635 -48.760 104.022 1.00 72.44 1335 SER A N 1
ATOM 10749 C CA . SER A 1 1335 ? -79.256 -50.081 104.223 1.00 72.44 1335 SER A CA 1
ATOM 10750 C C . SER A 1 1335 ? -79.313 -50.474 105.703 1.00 72.44 1335 SER A C 1
ATOM 10752 O O . SER A 1 1335 ? -80.290 -51.064 106.168 1.00 72.44 1335 SER A O 1
ATOM 10754 N N . LYS A 1 1336 ? -78.276 -50.127 106.480 1.00 76.75 1336 LYS A N 1
ATOM 10755 C CA . LYS A 1 1336 ? -78.269 -50.351 107.929 1.00 76.75 1336 LYS A CA 1
ATOM 10756 C C . LYS A 1 1336 ? -79.308 -49.472 108.631 1.00 76.75 1336 LYS A C 1
ATOM 10758 O O . LYS A 1 1336 ? -80.082 -49.989 109.434 1.00 76.75 1336 LYS A O 1
ATOM 10763 N N . GLU A 1 1337 ? -79.363 -48.188 108.294 1.00 72.44 1337 GLU A N 1
ATOM 10764 C CA . GLU A 1 1337 ? -80.322 -47.226 108.848 1.00 72.44 1337 GLU A CA 1
ATOM 10765 C C . GLU A 1 1337 ? -81.775 -47.583 108.484 1.00 72.44 1337 GLU A C 1
ATOM 10767 O O . GLU A 1 1337 ? -82.669 -47.505 109.325 1.00 72.44 1337 GLU A O 1
ATOM 10772 N N . GLU A 1 1338 ? -82.015 -48.076 107.269 1.00 74.19 1338 GLU A N 1
ATOM 10773 C CA . GLU A 1 1338 ? -83.320 -48.569 106.829 1.00 74.19 1338 GLU A CA 1
ATOM 10774 C C . GLU A 1 1338 ? -83.736 -49.835 107.597 1.00 74.19 1338 GLU A C 1
ATOM 10776 O O . GLU A 1 1338 ? -84.881 -49.931 108.047 1.00 74.19 1338 GLU A O 1
ATOM 10781 N N . SER A 1 1339 ? -82.799 -50.755 107.868 1.00 72.44 1339 SER A N 1
ATOM 10782 C CA . SER A 1 1339 ? -83.056 -51.930 108.719 1.00 72.44 1339 SER A CA 1
ATOM 10783 C C . SER A 1 1339 ? -83.384 -51.552 110.173 1.00 72.44 1339 SER A C 1
ATOM 10785 O O . SER A 1 1339 ? -84.281 -52.133 110.790 1.00 72.44 1339 SER A O 1
ATOM 10787 N N . GLU A 1 1340 ? -82.712 -50.534 110.719 1.00 75.25 1340 GLU A N 1
ATOM 10788 C CA . GLU A 1 1340 ? -82.959 -50.019 112.069 1.00 75.25 1340 GLU A CA 1
ATOM 10789 C C . GLU A 1 1340 ? -84.311 -49.297 112.144 1.00 75.25 1340 GLU A C 1
ATOM 10791 O O . GLU A 1 1340 ? -85.084 -49.513 113.082 1.00 75.25 1340 GLU A O 1
ATOM 10796 N N . LYS A 1 1341 ? -84.656 -48.513 111.116 1.00 72.94 1341 LYS A N 1
ATOM 10797 C CA . LYS A 1 1341 ? -85.954 -47.842 110.997 1.00 72.94 1341 LYS A CA 1
ATOM 10798 C C . LYS A 1 1341 ? -87.097 -48.843 110.841 1.00 72.94 1341 LYS A C 1
ATOM 10800 O O . LYS A 1 1341 ? -88.150 -48.658 111.454 1.00 72.94 1341 LYS A O 1
ATOM 10805 N N . MET A 1 1342 ? -86.903 -49.920 110.081 1.00 70.38 1342 MET A N 1
ATOM 10806 C CA . MET A 1 1342 ? -87.897 -50.985 109.939 1.00 70.38 1342 MET A CA 1
ATOM 10807 C C . MET A 1 1342 ? -88.121 -51.702 111.274 1.00 70.38 1342 MET A C 1
ATOM 10809 O O . MET A 1 1342 ? -89.271 -51.830 111.694 1.00 70.38 1342 MET A O 1
ATOM 10813 N N . ASN A 1 1343 ? -87.046 -52.024 112.006 1.00 72.69 1343 ASN A N 1
ATOM 10814 C CA . ASN A 1 1343 ? -87.125 -52.594 113.354 1.00 72.69 1343 ASN A CA 1
ATOM 10815 C C . ASN A 1 1343 ? -87.869 -51.672 114.336 1.00 72.69 1343 ASN A C 1
ATOM 10817 O O . ASN A 1 1343 ? -88.776 -52.132 115.036 1.00 72.69 1343 ASN A O 1
ATOM 10821 N N . LEU A 1 1344 ? -87.555 -50.372 114.341 1.00 69.44 1344 LEU A N 1
ATOM 10822 C CA . LEU A 1 1344 ? -88.259 -49.359 115.139 1.00 69.44 1344 LEU A CA 1
ATOM 10823 C C . LEU A 1 1344 ? -89.737 -49.221 114.745 1.00 69.44 1344 LEU A C 1
ATOM 10825 O O . LEU A 1 1344 ? -90.600 -49.021 115.595 1.00 69.44 1344 LEU A O 1
ATOM 10829 N N . THR A 1 1345 ? -90.065 -49.372 113.463 1.00 70.31 1345 THR A N 1
ATOM 10830 C CA . THR A 1 1345 ? -91.457 -49.309 112.999 1.00 70.31 1345 THR A CA 1
ATOM 10831 C C . THR A 1 1345 ? -92.250 -50.521 113.497 1.00 70.31 1345 THR A C 1
ATOM 10833 O O . THR A 1 1345 ? -93.369 -50.366 113.990 1.00 70.31 1345 THR A O 1
ATOM 10836 N N . THR A 1 1346 ? -91.661 -51.723 113.476 1.00 70.06 1346 THR A N 1
ATOM 10837 C CA . THR A 1 1346 ? -92.275 -52.920 114.077 1.00 70.06 1346 THR A CA 1
ATOM 10838 C C . THR A 1 1346 ? -92.469 -52.801 115.589 1.00 70.06 1346 THR A C 1
ATOM 10840 O O . THR A 1 1346 ? -93.523 -53.203 116.087 1.00 70.06 1346 THR A O 1
ATOM 10843 N N . THR A 1 1347 ? -91.524 -52.211 116.330 1.00 70.25 1347 THR A N 1
ATOM 10844 C CA . THR A 1 1347 ? -91.685 -52.016 117.783 1.00 70.25 1347 THR A CA 1
ATOM 10845 C C . THR A 1 1347 ? -92.742 -50.962 118.109 1.00 70.25 1347 THR A C 1
ATOM 10847 O O . THR A 1 1347 ? -93.527 -51.161 119.033 1.00 70.25 1347 THR A O 1
ATOM 10850 N N . VAL A 1 1348 ? -92.859 -49.892 117.316 1.00 73.75 1348 VAL A N 1
ATOM 10851 C CA . VAL A 1 1348 ? -93.930 -48.890 117.467 1.00 73.75 1348 VAL A CA 1
ATOM 10852 C C . VAL A 1 1348 ? -95.316 -49.491 117.202 1.00 73.75 1348 VAL A C 1
ATOM 10854 O O . VAL A 1 1348 ? -96.263 -49.184 117.929 1.00 73.75 1348 VAL A O 1
ATOM 10857 N N . VAL A 1 1349 ? -95.457 -50.374 116.207 1.00 77.81 1349 VAL A N 1
ATOM 10858 C CA . VAL A 1 1349 ? -96.728 -51.075 115.937 1.00 77.81 1349 VAL A CA 1
ATOM 10859 C C . VAL A 1 1349 ? -97.102 -52.016 117.089 1.00 77.81 1349 VAL A C 1
ATOM 10861 O O . VAL A 1 1349 ? -98.263 -52.039 117.502 1.00 77.81 1349 VAL A O 1
ATOM 10864 N N . GLN A 1 1350 ? -96.133 -52.740 117.660 1.00 69.94 1350 GLN A N 1
ATOM 10865 C CA . GLN A 1 1350 ? -96.370 -53.582 118.838 1.00 69.94 1350 GLN A CA 1
ATOM 10866 C C . GLN A 1 1350 ? -96.746 -52.750 120.073 1.00 69.94 1350 GLN A C 1
ATOM 10868 O O . GLN A 1 1350 ? -97.724 -53.073 120.745 1.00 69.94 1350 GLN A O 1
ATOM 10873 N N . LEU A 1 1351 ? -96.051 -51.635 120.323 1.00 72.50 1351 LEU A N 1
ATOM 10874 C CA . LEU A 1 1351 ? -96.354 -50.734 121.438 1.00 72.50 1351 LEU A CA 1
ATOM 10875 C C . LEU A 1 1351 ? -97.755 -50.123 121.318 1.00 72.50 1351 LEU A C 1
ATOM 10877 O O . LEU A 1 1351 ? -98.510 -50.147 122.289 1.00 72.50 1351 LEU A O 1
ATOM 10881 N N . LYS A 1 1352 ? -98.165 -49.668 120.125 1.00 71.75 1352 LYS A N 1
ATOM 10882 C CA . LYS A 1 1352 ? -99.537 -49.180 119.891 1.00 71.75 1352 LYS A CA 1
ATOM 10883 C C . LYS A 1 1352 ? -100.597 -50.236 120.201 1.00 71.75 1352 LYS A C 1
ATOM 10885 O O . LYS A 1 1352 ? -101.625 -49.903 120.785 1.00 71.75 1352 LYS A O 1
ATOM 10890 N N . LYS A 1 1353 ? -100.346 -51.501 119.851 1.00 72.69 1353 LYS A N 1
ATOM 10891 C CA . LYS A 1 1353 ? -101.266 -52.601 120.165 1.00 72.69 1353 LYS A CA 1
ATOM 10892 C C . LYS A 1 1353 ? -101.378 -52.825 121.678 1.00 72.69 1353 LYS A C 1
ATOM 10894 O O . LYS A 1 1353 ? -102.489 -52.916 122.188 1.00 72.69 1353 LYS A O 1
ATOM 10899 N N . THR A 1 1354 ? -100.253 -52.809 122.399 1.00 71.25 1354 THR A N 1
ATOM 10900 C CA . THR A 1 1354 ? -100.252 -52.960 123.867 1.00 71.25 1354 THR A CA 1
ATOM 10901 C C . THR A 1 1354 ? -100.915 -51.788 124.596 1.00 71.25 1354 THR A C 1
ATOM 10903 O O . THR A 1 1354 ? -101.601 -51.999 125.591 1.00 71.25 1354 THR A O 1
ATOM 10906 N N . VAL A 1 1355 ? -100.778 -50.558 124.087 1.00 75.94 1355 VAL A N 1
ATOM 10907 C CA . VAL A 1 1355 ? -101.447 -49.377 124.657 1.00 75.94 1355 VAL A CA 1
ATOM 10908 C C . VAL A 1 1355 ? -102.963 -49.469 124.474 1.00 75.94 1355 VAL A C 1
ATOM 10910 O O . VAL A 1 1355 ? -103.692 -49.277 125.441 1.00 75.94 1355 VAL A O 1
ATOM 10913 N N . GLY A 1 1356 ? -103.445 -49.852 123.287 1.00 79.31 1356 GLY A N 1
ATOM 10914 C CA . GLY A 1 1356 ? -104.884 -50.027 123.052 1.00 79.31 1356 GLY A CA 1
ATOM 10915 C C . GLY A 1 1356 ? -105.516 -51.132 123.913 1.00 79.31 1356 GLY A C 1
ATOM 10916 O O . GLY A 1 1356 ? -106.653 -50.998 124.363 1.00 79.31 1356 GLY A O 1
ATOM 10917 N N . GLU A 1 1357 ? -104.777 -52.210 124.196 1.00 76.88 1357 GLU A N 1
ATOM 10918 C CA . GLU A 1 1357 ? -105.220 -53.270 125.115 1.00 76.88 1357 GLU A CA 1
ATOM 10919 C C . GLU A 1 1357 ? -105.282 -52.784 126.577 1.00 76.88 1357 GLU A C 1
ATOM 10921 O O . GLU A 1 1357 ? -106.236 -53.101 127.293 1.00 76.88 1357 GLU A O 1
ATOM 10926 N N . LEU A 1 1358 ? -104.319 -51.963 127.014 1.00 72.75 1358 LEU A N 1
ATOM 10927 C CA . LEU A 1 1358 ? -104.307 -51.367 128.356 1.00 72.75 1358 LEU A CA 1
ATOM 10928 C C . LEU A 1 1358 ? -105.411 -50.318 128.552 1.00 72.75 1358 LEU A C 1
ATOM 10930 O O . LEU A 1 1358 ? -106.055 -50.309 129.601 1.00 72.75 1358 LEU A O 1
ATOM 10934 N N . GLU A 1 1359 ? -105.676 -49.478 127.550 1.00 77.50 1359 GLU A N 1
ATOM 10935 C CA . GLU A 1 1359 ? -106.778 -48.506 127.577 1.00 77.50 1359 GLU A CA 1
ATOM 10936 C C . GLU A 1 1359 ? -108.139 -49.204 127.689 1.00 77.50 1359 GLU A C 1
ATOM 10938 O O . GLU A 1 1359 ? -108.999 -48.776 128.464 1.00 77.50 1359 GLU A O 1
ATOM 10943 N N . LYS A 1 1360 ? -108.319 -50.327 126.980 1.00 78.88 1360 LYS A N 1
ATOM 10944 C CA . LYS A 1 1360 ? -109.526 -51.151 127.094 1.00 78.88 1360 LYS A CA 1
ATOM 10945 C C . LYS A 1 1360 ? -109.688 -51.731 128.505 1.00 78.88 1360 LYS A C 1
ATOM 10947 O O . LYS A 1 1360 ? -110.771 -51.621 129.076 1.00 78.88 1360 LYS A O 1
ATOM 10952 N N . MET A 1 1361 ? -108.616 -52.272 129.095 1.00 72.06 1361 MET A N 1
ATOM 10953 C CA . MET A 1 1361 ? -108.649 -52.782 130.476 1.00 72.06 1361 MET A CA 1
ATOM 10954 C C . MET A 1 1361 ? -108.918 -51.692 131.521 1.00 72.06 1361 MET A C 1
ATOM 10956 O O . MET A 1 1361 ? -109.564 -51.963 132.533 1.00 72.06 1361 MET A O 1
ATOM 10960 N N . MET A 1 1362 ? -108.427 -50.466 131.312 1.00 74.06 1362 MET A N 1
ATOM 10961 C CA . MET A 1 1362 ? -108.724 -49.348 132.212 1.00 74.06 1362 MET A CA 1
ATOM 10962 C C . MET A 1 1362 ? -110.209 -48.992 132.197 1.00 74.06 1362 MET A C 1
ATOM 10964 O O . MET A 1 1362 ? -110.798 -48.845 133.265 1.00 74.06 1362 MET A O 1
ATOM 10968 N N . LYS A 1 1363 ? -110.815 -48.922 131.008 1.00 79.12 1363 LYS A N 1
ATOM 10969 C CA . LYS A 1 1363 ? -112.228 -48.564 130.852 1.00 79.12 1363 LYS A CA 1
ATOM 10970 C C . LYS A 1 1363 ? -113.159 -49.593 131.502 1.00 79.12 1363 LYS A C 1
ATOM 10972 O O . LYS A 1 1363 ? -114.057 -49.225 132.246 1.00 79.12 1363 LYS A O 1
ATOM 10977 N N . GLU A 1 1364 ? -112.860 -50.881 131.327 1.00 77.88 1364 GLU A N 1
ATOM 10978 C CA . GLU A 1 1364 ? -113.595 -51.975 131.983 1.00 77.88 1364 GLU A CA 1
ATOM 10979 C C . GLU A 1 1364 ? -113.458 -51.939 133.520 1.00 77.88 1364 GLU A C 1
ATOM 10981 O O . GLU A 1 1364 ? -114.413 -52.241 134.239 1.00 77.88 1364 GLU A O 1
ATOM 10986 N N . LYS A 1 1365 ? -112.294 -51.534 134.054 1.00 74.44 1365 LYS A N 1
ATOM 10987 C CA . LYS A 1 1365 ? -112.117 -51.346 135.505 1.00 74.44 1365 LYS A CA 1
ATOM 10988 C C . LYS A 1 1365 ? -112.882 -50.146 136.060 1.00 74.44 1365 LYS A C 1
ATOM 10990 O O . LYS A 1 1365 ? -113.339 -50.215 137.200 1.00 74.44 1365 LYS A O 1
ATOM 10995 N N . GLU A 1 1366 ? -112.974 -49.061 135.301 1.00 78.12 1366 GLU A N 1
ATOM 10996 C CA . GLU A 1 1366 ? -113.695 -47.846 135.693 1.00 78.12 1366 GLU A CA 1
ATOM 10997 C C . GLU A 1 1366 ? -115.204 -48.104 135.788 1.00 78.12 1366 GLU A C 1
ATOM 10999 O O . GLU A 1 1366 ? -115.817 -47.764 136.803 1.00 78.12 1366 GLU A O 1
ATOM 11004 N N . ASP A 1 1367 ? -115.766 -48.813 134.804 1.00 78.31 1367 ASP A N 1
ATOM 11005 C CA . ASP A 1 1367 ? -117.175 -49.225 134.793 1.00 78.31 1367 ASP A CA 1
ATOM 11006 C C . ASP A 1 1367 ? -117.491 -50.167 135.970 1.00 78.31 1367 ASP A C 1
ATOM 11008 O O . ASP A 1 1367 ? -118.425 -49.924 136.737 1.00 78.31 1367 ASP A O 1
ATOM 11012 N N . GLY A 1 1368 ? -116.644 -51.176 136.218 1.00 79.00 1368 GLY A N 1
ATOM 11013 C CA . GLY A 1 1368 ? -116.821 -52.076 137.365 1.00 79.00 1368 GLY A CA 1
ATOM 11014 C C . GLY A 1 1368 ? -116.722 -51.375 138.730 1.00 79.00 1368 GLY A C 1
ATOM 11015 O O . GLY A 1 1368 ? -117.347 -51.803 139.702 1.00 79.00 1368 GLY A O 1
ATOM 11016 N N . MET A 1 1369 ? -115.960 -50.279 138.831 1.00 77.25 1369 MET A N 1
ATOM 11017 C CA . MET A 1 1369 ? -115.880 -49.471 140.053 1.00 77.25 1369 MET A CA 1
ATOM 11018 C C . MET A 1 1369 ? -117.155 -48.660 140.317 1.00 77.25 1369 MET A C 1
ATOM 11020 O O . MET A 1 1369 ? -117.503 -48.455 141.485 1.00 77.25 1369 MET A O 1
ATOM 11024 N N . LEU A 1 1370 ? -117.840 -48.203 139.264 1.00 75.62 1370 LEU A N 1
ATOM 11025 C CA . LEU A 1 1370 ? -119.124 -47.511 139.382 1.00 75.62 1370 LEU A CA 1
ATOM 11026 C C . LEU A 1 1370 ? -120.209 -48.463 139.898 1.00 75.62 1370 LEU A C 1
ATOM 11028 O O . LEU A 1 1370 ? -120.871 -48.130 140.884 1.00 75.62 1370 LEU A O 1
ATOM 11032 N N . ASP A 1 1371 ? -120.292 -49.675 139.345 1.00 77.88 1371 ASP A N 1
ATOM 11033 C CA . ASP A 1 1371 ? -121.259 -50.698 139.772 1.00 77.88 1371 ASP A CA 1
ATOM 11034 C C . ASP A 1 1371 ? -121.074 -51.096 141.249 1.00 77.88 1371 ASP A C 1
ATOM 11036 O O . ASP A 1 1371 ? -122.029 -51.109 142.029 1.00 77.88 1371 ASP A O 1
ATOM 11040 N N . LEU A 1 1372 ? -119.826 -51.309 141.689 1.00 77.88 1372 LEU A N 1
ATOM 11041 C CA . LEU A 1 1372 ? -119.485 -51.557 143.101 1.00 77.88 1372 LEU A CA 1
ATOM 11042 C C . LEU A 1 1372 ? -119.860 -50.381 144.024 1.00 77.88 1372 LEU A C 1
ATOM 11044 O O . LEU A 1 1372 ? -120.181 -50.573 145.204 1.00 77.88 1372 LEU A O 1
ATOM 11048 N N . GLY A 1 1373 ? -119.796 -49.149 143.514 1.00 81.56 1373 GLY A N 1
ATOM 11049 C CA . GLY A 1 1373 ? -120.240 -47.948 144.220 1.00 81.56 1373 GLY A CA 1
ATOM 11050 C C . GLY A 1 1373 ? -121.758 -47.915 144.409 1.00 81.56 1373 GLY A C 1
ATOM 11051 O O . GLY A 1 1373 ? -122.236 -47.582 145.499 1.00 81.56 1373 GLY A O 1
ATOM 11052 N N . GLU A 1 1374 ? -122.504 -48.306 143.378 1.00 80.00 1374 GLU A N 1
ATOM 11053 C CA . GLU A 1 1374 ? -123.960 -48.459 143.400 1.00 80.00 1374 GLU A CA 1
ATOM 11054 C C . GLU A 1 1374 ? -124.399 -49.563 144.374 1.00 80.00 1374 GLU A C 1
ATOM 11056 O O . GLU A 1 1374 ? -125.276 -49.327 145.210 1.00 80.00 1374 GLU A O 1
ATOM 11061 N N . GLU A 1 1375 ? -123.733 -50.722 144.362 1.00 78.50 1375 GLU A N 1
ATOM 11062 C CA . GLU A 1 1375 ? -123.996 -51.817 145.305 1.00 78.50 1375 GLU A CA 1
ATOM 11063 C C . GLU A 1 1375 ? -123.755 -51.392 146.758 1.00 78.50 1375 GLU A C 1
ATOM 11065 O O . GLU A 1 1375 ? -124.594 -51.630 147.629 1.00 78.50 1375 GLU A O 1
ATOM 11070 N N . LYS A 1 1376 ? -122.650 -50.686 147.043 1.00 80.31 1376 LYS A N 1
ATOM 11071 C CA . LYS A 1 1376 ? -122.405 -50.132 148.387 1.00 80.31 1376 LYS A CA 1
ATOM 11072 C C . LYS A 1 1376 ? -123.494 -49.147 148.808 1.00 80.31 1376 LYS A C 1
ATOM 11074 O O . LYS A 1 1376 ? -123.929 -49.186 149.961 1.00 80.31 1376 LYS A O 1
ATOM 11079 N N . ARG A 1 1377 ? -123.947 -48.270 147.902 1.00 83.50 1377 ARG A N 1
ATOM 11080 C CA . ARG A 1 1377 ? -125.063 -47.346 148.168 1.00 83.50 1377 ARG A CA 1
ATOM 11081 C C . ARG A 1 1377 ? -126.360 -48.102 148.464 1.00 83.50 1377 ARG A C 1
ATOM 11083 O O . ARG A 1 1377 ? -127.113 -47.671 149.336 1.00 83.50 1377 ARG A O 1
ATOM 11090 N N . GLU A 1 1378 ? -126.615 -49.211 147.775 1.00 81.44 1378 GLU A N 1
ATOM 11091 C CA . GLU A 1 1378 ? -127.793 -50.055 147.998 1.00 81.44 1378 GLU A CA 1
ATOM 11092 C C . GLU A 1 1378 ? -127.738 -50.768 149.354 1.00 81.44 1378 GLU A C 1
ATOM 11094 O O . GLU A 1 1378 ? -128.700 -50.705 150.117 1.00 81.44 1378 GLU A O 1
ATOM 11099 N N . VAL A 1 1379 ? -126.594 -51.354 149.722 1.00 78.62 1379 VAL A N 1
ATOM 11100 C CA . VAL A 1 1379 ? -126.410 -51.997 151.035 1.00 78.62 1379 VAL A CA 1
ATOM 11101 C C . VAL A 1 1379 ? -126.617 -50.995 152.173 1.00 78.62 1379 VAL A C 1
ATOM 11103 O O . VAL A 1 1379 ? -127.283 -51.309 153.158 1.00 78.62 1379 VAL A O 1
ATOM 11106 N N . ILE A 1 1380 ? -126.109 -49.766 152.033 1.00 81.81 1380 ILE A N 1
ATOM 11107 C CA . ILE A 1 1380 ? -126.336 -48.698 153.017 1.00 81.81 1380 ILE A CA 1
ATOM 11108 C C . ILE A 1 1380 ? -127.828 -48.349 153.107 1.00 81.81 1380 ILE A C 1
ATOM 11110 O O . ILE A 1 1380 ? -128.357 -48.244 154.214 1.00 81.81 1380 ILE A O 1
ATOM 11114 N N . ARG A 1 1381 ? -128.530 -48.224 151.969 1.00 84.06 1381 ARG A N 1
ATOM 11115 C CA . ARG A 1 1381 ? -129.980 -47.963 151.947 1.00 84.06 1381 ARG A CA 1
ATOM 11116 C C . ARG A 1 1381 ? -130.773 -49.076 152.634 1.00 84.06 1381 ARG A C 1
ATOM 11118 O O . ARG A 1 1381 ? -131.646 -48.774 153.449 1.00 84.06 1381 ARG A O 1
ATOM 11125 N N . GLN A 1 1382 ? -130.435 -50.340 152.379 1.00 84.00 1382 GLN A N 1
ATOM 11126 C CA . GLN A 1 1382 ? -131.063 -51.481 153.049 1.00 84.00 1382 GLN A CA 1
ATOM 11127 C C . GLN A 1 1382 ? -130.800 -51.484 154.560 1.00 84.00 1382 GLN A C 1
ATOM 11129 O O . GLN A 1 1382 ? -131.723 -51.724 155.342 1.00 84.00 1382 GLN A O 1
ATOM 11134 N N . LEU A 1 1383 ? -129.577 -51.156 154.990 1.00 80.81 1383 LEU A N 1
ATOM 11135 C CA . LEU A 1 1383 ? -129.223 -51.081 156.409 1.00 80.81 1383 LEU A CA 1
ATOM 11136 C C . LEU A 1 1383 ? -129.993 -49.963 157.134 1.00 80.81 1383 LEU A C 1
ATOM 11138 O O . LEU A 1 1383 ? -130.498 -50.181 158.236 1.00 80.81 1383 LEU A O 1
ATOM 11142 N N . CYS A 1 1384 ? -130.128 -48.786 156.512 1.00 80.94 1384 CYS A N 1
ATOM 11143 C CA . CYS A 1 1384 ? -130.912 -47.670 157.051 1.00 80.94 1384 CYS A CA 1
ATOM 11144 C C . CYS A 1 1384 ? -132.393 -48.042 157.234 1.00 80.94 1384 CYS A C 1
ATOM 11146 O O . CYS A 1 1384 ? -132.946 -47.816 158.309 1.00 80.94 1384 CYS A O 1
ATOM 11148 N N . LEU A 1 1385 ? -133.003 -48.698 156.240 1.00 82.31 1385 LEU A N 1
ATOM 11149 C CA . LEU A 1 1385 ? -134.378 -49.215 156.321 1.00 82.31 1385 LEU A CA 1
ATOM 11150 C C . LEU A 1 1385 ? -134.565 -50.204 157.481 1.00 82.31 1385 LEU A C 1
ATOM 11152 O O . LEU A 1 1385 ? -135.575 -50.165 158.187 1.00 82.31 1385 LEU A O 1
ATOM 11156 N N . TRP A 1 1386 ? -133.577 -51.073 157.710 1.00 80.88 1386 TRP A N 1
ATOM 11157 C CA . TRP A 1 1386 ? -133.596 -52.031 158.816 1.00 80.88 1386 TRP A CA 1
ATOM 11158 C C . TRP A 1 1386 ? -133.520 -51.343 160.185 1.00 80.88 1386 TRP A C 1
ATOM 11160 O O . TRP A 1 1386 ? -134.261 -51.696 161.106 1.00 80.88 1386 TRP A O 1
ATOM 11170 N N . ILE A 1 1387 ? -132.664 -50.325 160.321 1.00 81.62 1387 ILE A N 1
ATOM 11171 C CA . ILE A 1 1387 ? -132.537 -49.531 161.552 1.00 81.62 1387 ILE A CA 1
ATOM 11172 C C . ILE A 1 1387 ? -133.852 -48.807 161.872 1.00 81.62 1387 ILE A C 1
ATOM 11174 O O . ILE A 1 1387 ? -134.302 -48.840 163.023 1.00 81.62 1387 ILE A O 1
ATOM 11178 N N . ASP A 1 1388 ? -134.497 -48.205 160.873 1.00 82.62 1388 ASP A N 1
ATOM 11179 C CA . ASP A 1 1388 ? -135.763 -47.487 161.056 1.00 82.62 1388 ASP A CA 1
ATOM 11180 C C . ASP A 1 1388 ? -136.925 -48.427 161.412 1.00 82.62 1388 ASP A C 1
ATOM 11182 O O . ASP A 1 1388 ? -137.742 -48.106 162.286 1.00 82.62 1388 ASP A O 1
ATOM 11186 N N . TYR A 1 1389 ? -136.960 -49.631 160.830 1.00 82.12 1389 TYR A N 1
ATOM 11187 C CA . TYR A 1 1389 ? -137.905 -50.680 161.220 1.00 82.12 1389 TYR A CA 1
ATOM 11188 C C . TYR A 1 1389 ? -137.727 -51.088 162.692 1.00 82.12 1389 TYR A C 1
ATOM 11190 O O . TYR A 1 1389 ? -138.701 -51.148 163.452 1.00 82.12 1389 TYR A O 1
ATOM 11198 N N . HIS A 1 1390 ? -136.486 -51.326 163.132 1.00 82.44 1390 HIS A N 1
ATOM 11199 C CA . HIS A 1 1390 ? -136.208 -51.717 164.515 1.00 82.44 1390 HIS A CA 1
ATOM 11200 C C . HIS A 1 1390 ? -136.503 -50.607 165.527 1.00 82.44 1390 HIS A C 1
ATOM 11202 O O . HIS A 1 1390 ? -137.043 -50.906 166.596 1.00 82.44 1390 HIS A O 1
ATOM 11208 N N . ARG A 1 1391 ? -136.223 -49.340 165.191 1.00 82.62 1391 ARG A N 1
ATOM 11209 C CA . ARG A 1 1391 ? -136.613 -48.182 166.015 1.00 82.62 1391 ARG A CA 1
ATOM 11210 C C . ARG A 1 1391 ? -138.125 -48.078 166.165 1.00 82.62 1391 ARG A C 1
ATOM 11212 O O . ARG A 1 1391 ? -138.616 -48.065 167.290 1.00 82.62 1391 ARG A O 1
ATOM 11219 N N . SER A 1 1392 ? -138.857 -48.124 165.053 1.00 78.31 1392 SER A N 1
ATOM 11220 C CA . SER A 1 1392 ? -140.324 -48.047 165.057 1.00 78.31 1392 SER A CA 1
ATOM 11221 C C . SER A 1 1392 ? -140.953 -49.162 165.903 1.00 78.31 1392 SER A C 1
ATOM 11223 O O . SER A 1 1392 ? -141.914 -48.946 166.643 1.00 78.31 1392 SER A O 1
ATOM 11225 N N . ARG A 1 1393 ? -140.378 -50.369 165.849 1.00 80.81 1393 ARG A N 1
ATOM 11226 C CA . ARG A 1 1393 ? -140.844 -51.521 166.629 1.00 80.81 1393 ARG A CA 1
ATOM 11227 C C . ARG A 1 1393 ? -140.508 -51.413 168.118 1.00 80.81 1393 ARG A C 1
ATOM 11229 O O . ARG A 1 1393 ? -141.305 -51.852 168.947 1.00 80.81 1393 ARG A O 1
ATOM 11236 N N . TYR A 1 1394 ? -139.359 -50.832 168.465 1.00 77.94 1394 TYR A N 1
ATOM 11237 C CA . TYR A 1 1394 ? -139.000 -50.543 169.854 1.00 77.94 1394 TYR A CA 1
ATOM 11238 C C . TYR A 1 1394 ? -139.937 -49.496 170.467 1.00 77.94 1394 TYR A C 1
ATOM 11240 O O . TYR A 1 1394 ? -140.435 -49.702 171.574 1.00 77.94 1394 TYR A O 1
ATOM 11248 N N . ASP A 1 1395 ? -140.248 -48.430 169.727 1.00 80.19 1395 ASP A N 1
ATOM 11249 C CA . ASP A 1 1395 ? -141.188 -47.396 170.169 1.00 80.19 1395 ASP A CA 1
ATOM 11250 C C . ASP A 1 1395 ? -142.602 -47.961 170.364 1.00 80.19 1395 ASP A C 1
ATOM 11252 O O . ASP A 1 1395 ? -143.241 -47.687 171.382 1.00 80.19 1395 ASP A O 1
ATOM 11256 N N . TYR A 1 1396 ? -143.054 -48.850 169.472 1.00 76.44 1396 TYR A N 1
ATOM 11257 C CA . TYR A 1 1396 ? -144.315 -49.580 169.638 1.00 76.44 1396 TYR A CA 1
ATOM 11258 C C . TYR A 1 1396 ? -144.336 -50.453 170.908 1.00 76.44 1396 TYR A C 1
ATOM 11260 O O . TYR A 1 1396 ? -145.300 -50.420 171.676 1.00 76.44 1396 TYR A O 1
ATOM 11268 N N . LEU A 1 1397 ? -143.259 -51.202 171.186 1.00 74.88 1397 LEU A N 1
ATOM 11269 C CA . LEU A 1 1397 ? -143.154 -52.032 172.396 1.00 74.88 1397 LEU A CA 1
ATOM 11270 C C . LEU A 1 1397 ? -143.140 -51.184 173.677 1.00 74.88 1397 LEU A C 1
ATOM 11272 O O . LEU A 1 1397 ? -143.754 -51.545 174.686 1.00 74.88 1397 LEU A O 1
ATOM 11276 N N . LYS A 1 1398 ? -142.447 -50.042 173.631 1.00 75.94 1398 LYS A N 1
ATOM 11277 C CA . LYS A 1 1398 ? -142.371 -49.074 174.725 1.00 75.94 1398 LYS A CA 1
ATOM 11278 C C . LYS A 1 1398 ? -143.740 -48.463 175.025 1.00 75.94 1398 LYS A C 1
ATOM 11280 O O . LYS A 1 1398 ? -144.067 -48.266 176.195 1.00 75.94 1398 LYS A O 1
ATOM 11285 N N . ASP A 1 1399 ? -144.565 -48.226 174.009 1.00 74.62 1399 ASP A N 1
ATOM 11286 C CA . ASP A 1 1399 ? -145.923 -47.703 174.183 1.00 74.62 1399 ASP A CA 1
ATOM 11287 C C . ASP A 1 1399 ? -146.872 -48.750 174.804 1.00 74.62 1399 ASP A C 1
ATOM 11289 O O . ASP A 1 1399 ? -147.647 -48.435 175.710 1.00 74.62 1399 ASP A O 1
ATOM 11293 N N . ILE A 1 1400 ? -146.741 -50.031 174.427 1.00 73.56 1400 ILE A N 1
ATOM 11294 C CA . ILE A 1 1400 ? -147.490 -51.142 175.052 1.00 73.56 1400 ILE A CA 1
ATOM 11295 C C . ILE A 1 1400 ? -147.133 -51.294 176.536 1.00 73.56 1400 ILE A C 1
ATOM 11297 O O . ILE A 1 1400 ? -148.026 -51.378 177.385 1.00 73.56 1400 ILE A O 1
ATOM 11301 N N . LEU A 1 1401 ? -145.840 -51.291 176.875 1.00 69.12 1401 LEU A N 1
ATOM 11302 C CA . LEU A 1 1401 ? -145.392 -51.398 178.269 1.00 69.12 1401 LEU A CA 1
ATOM 11303 C C . LEU A 1 1401 ? -145.864 -50.209 179.114 1.00 69.12 1401 LEU A C 1
ATOM 11305 O O . LEU A 1 1401 ? -146.221 -50.375 180.282 1.00 69.12 1401 LEU A O 1
ATOM 11309 N N . SER A 1 1402 ? -145.930 -49.021 178.509 1.00 62.38 1402 SER A N 1
ATOM 11310 C CA . SER A 1 1402 ? -146.419 -47.808 179.174 1.00 62.38 1402 SER A CA 1
ATOM 11311 C C . SER A 1 1402 ? -147.932 -47.860 179.434 1.00 62.38 1402 SER A C 1
ATOM 11313 O O . SER A 1 1402 ? -148.398 -47.337 180.447 1.00 62.38 1402 SER A O 1
ATOM 11315 N N . LYS A 1 1403 ? -148.700 -48.549 178.576 1.00 60.97 1403 LYS A N 1
ATOM 11316 C CA . LYS A 1 1403 ? -150.150 -48.760 178.741 1.00 60.97 1403 LYS A CA 1
ATOM 11317 C C . LYS A 1 1403 ? -150.496 -49.868 179.746 1.00 60.97 1403 LYS A C 1
ATOM 11319 O O . LYS A 1 1403 ? -151.506 -49.754 180.434 1.00 60.97 1403 LYS A O 1
ATOM 11324 N N . SER A 1 1404 ? -149.644 -50.879 179.930 1.00 52.88 1404 SER A N 1
ATOM 11325 C CA . SER A 1 1404 ? -149.918 -51.996 180.857 1.00 52.88 1404 SER A CA 1
ATOM 11326 C C . SER A 1 1404 ? -149.756 -51.661 182.350 1.00 52.88 1404 SER A C 1
ATOM 11328 O O . SER A 1 1404 ? -150.148 -52.467 183.192 1.00 52.88 1404 SER A O 1
ATOM 11330 N N . ARG A 1 1405 ? -149.210 -50.495 182.733 1.00 46.34 1405 ARG A N 1
ATOM 11331 C CA . ARG A 1 1405 ? -149.031 -50.140 184.160 1.00 46.34 1405 ARG A CA 1
ATOM 11332 C C . ARG A 1 1405 ? -150.258 -49.485 184.813 1.00 46.34 1405 ARG A C 1
ATOM 11334 O O . ARG A 1 1405 ? -150.218 -49.172 186.000 1.00 46.34 1405 ARG A O 1
ATOM 11341 N N . ARG A 1 1406 ? -151.362 -49.297 184.082 1.00 43.12 1406 ARG A N 1
ATOM 11342 C CA . ARG A 1 1406 ? -152.653 -48.865 184.648 1.00 43.12 1406 ARG A CA 1
ATOM 11343 C C . ARG A 1 1406 ? -153.686 -49.985 184.555 1.00 43.12 1406 ARG A C 1
ATOM 11345 O O . ARG A 1 1406 ? -154.571 -49.944 183.712 1.00 43.12 1406 ARG A O 1
ATOM 11352 N N . GLY A 1 1407 ? -153.586 -50.951 185.463 1.00 42.16 1407 GLY A N 1
ATOM 11353 C CA . GLY A 1 1407 ? -154.698 -51.853 185.758 1.00 42.16 1407 GLY A CA 1
ATOM 11354 C C . GLY A 1 1407 ? -154.275 -53.183 186.365 1.00 42.16 1407 GLY A C 1
ATOM 11355 O O . GLY A 1 1407 ? -154.179 -54.143 185.620 1.00 42.16 1407 GLY A O 1
ATOM 11356 N N . GLN A 1 1408 ? -154.038 -53.228 187.686 1.00 39.00 1408 GLN A N 1
ATOM 11357 C CA . GLN A 1 1408 ? -154.318 -54.379 188.578 1.00 39.00 1408 GLN A CA 1
ATOM 11358 C C . GLN A 1 1408 ? -153.879 -54.054 190.028 1.00 39.00 1408 GLN A C 1
ATOM 11360 O O . GLN A 1 1408 ? -152.778 -53.541 190.233 1.00 39.00 1408 GLN A O 1
ATOM 11365 N N . ARG A 1 1409 ? -154.754 -54.321 191.018 1.00 37.91 1409 ARG A N 1
ATOM 11366 C CA . ARG A 1 1409 ? -155.141 -53.497 192.207 1.00 37.91 1409 ARG A CA 1
ATOM 11367 C C . ARG A 1 1409 ? -156.374 -52.641 191.867 1.00 37.91 1409 ARG A C 1
ATOM 11369 O O . ARG A 1 1409 ? -156.223 -51.491 191.469 1.00 37.91 1409 ARG A O 1
ATOM 11376 N N . ALA A 1 1410 ? -157.613 -53.133 191.982 1.00 25.69 1410 ALA A N 1
ATOM 11377 C CA . ALA A 1 1410 ? -158.131 -54.311 192.703 1.00 25.69 1410 ALA A CA 1
ATOM 11378 C C . ALA A 1 1410 ? -157.952 -55.695 192.027 1.00 25.69 1410 ALA A C 1
ATOM 11380 O O . ALA A 1 1410 ? -157.945 -55.760 190.800 1.00 25.69 1410 ALA A O 1
ATOM 11381 N N . ALA A 1 1411 ? -157.902 -56.726 192.898 1.00 27.69 1411 ALA A N 1
ATOM 11382 C CA . ALA A 1 1411 ? -157.779 -58.187 192.698 1.00 27.69 1411 ALA A CA 1
ATOM 11383 C C . ALA A 1 1411 ? -156.485 -58.679 192.034 1.00 27.69 1411 ALA A C 1
ATOM 11385 O O . ALA A 1 1411 ? -155.998 -59.732 192.502 1.00 27.69 1411 ALA A O 1
#

Secondary structure (DSSP, 8-state):
--HHHHHHHHHHHHTTS--HHHHHHHHHHHHHHHHHHHHHHHHHTS------S-----TTHHHHHHHHHHHHHHHHHHHHHHHHHHHHHHHHHT-SS---------------------------S-HHHHHHHHHHHHHHHHHHHHHHHHHHHHHHHHHHHHHHHHHHHHHHHHHHHHHHHHHHHHHHHHHHHHHHHHHHHHHHHHHHHHHHHHHHHHHHHHHHHHHHHHHHHHHHHHHHHHHHHHHHHHHHHHHHHHHHHHHHHHHHHHHHHHHHHHHHHHHHHHHHHHHHHHHHHHHHHHHHHHHHHHHHHHHHHHHHHHHHHHHHHHHHHHHHHHHHHHHHHHHHHHHHHHHHHHHHHHHHHHHHHHHHHHHHHHHHHHHHHHHHHHHHHHHHHHHHHHHHHHHHHHHHHHHHHHHHHHHHHHHHHHHHHHHHHHHHHHHHHHHHHHHHHHHHHHHHHHHHHHHHHHHHHHHHHHHHHHHHHHHHHHHHHHHHHHHHHHHHHHHHHHHHHHHHHHHHHHHHHHHHHHHHHHHHHHHHHHHHHHHHHHHHHHHHHHHHHHHHHHHHHHHHHHHHHHHHHHHHHHHHHHHHHHHHHHHHHHHHHHHHHHHHHHHHHHHHHHHHHHHHHHHHHHHHHHHHHHHHHHHHHHHHHHHHHHHHHHHHHHHHHHHHHHHHHHHHHHHHHHHHHHHHHHHHHHHHHHHHHHHHHHHHHHHHHHHHHHHHHHHHHHHHHHHHHHHHHHHHHHHHHHHHHHHHHHHHHHHHHHHHHHHHHHHHHHHHHHHHHHHHHHHHHHHHHHHHHHHHHHHHHHHHHHHHHHHHHHHHHHHHHHHHHHHHHHHHHHHHHHHHHHHHHHHHHHHHHHHHHHHHHHHHHHHHHHHHHHHHHHHHHHHHHHHHHHHHHHHHHHHHHHHHHHHHHHHHHHHHHHHHHHHHHHHHHHHHHHHHHHHHHHHHHHHHHHHHHHHHHHHHHHHHHHHHHHHHHHHHHHHHHHHHHHHHHHHHHHHHHHHHHHHHHHHHHHHHHHHHHHHHHHHHHHHHHHHHHHHHHHHHHHHHHHHHHHHHHHHHHHHHHHHHHHHHHHHHHHHHHHHHHHHHHHHHHHHHHHHHHHHHHHHHHHHHHHHHHHHHHHHHHHHHHHHHHHHHHHHHHHHHHHHHHHHHHHHHHHHHHHHHHHHHHHHHHHHHHHHHHHHHHHHHHHHHHHHHHHHHHHHHHHHHHHHHHHHHHHHHHHHHHHHHHHHHHHHHHHHHHHHHHHHHHHHHHHHHHHHHHHHHHHHHHHHHHHHHHHHHHHHHHHHHHHHHHHHHHHHHHHHHHHHHHHHHHHHHHHHHHHHHHHHHHHHHHHHHHHHHHHHHHHHHHHHHHHHHHHHHHHHHHHHHHHHHHHHHHHHHHHHHHHHHHHHHHHHHHHHTTS--S--

InterPro domains:
  IPR011684 Protein Networked (NET), actin-binding (NAB) domain [PF07765] (14-83)
  IPR011684 Protein Networked (NET), actin-binding (NAB) domain [PS51774] (10-89)

Foldseek 3Di:
DPVPVVVVVVCVVPVPPDDVVVVVVVVVLVVVLVVLVVVLVVLVPPPDDDDDDDDDPPPSVVVSVVSVVVSVVSVVVVVVVVVVVVVVVVCVVVPDDDDDDDDDDDDDDDDYDDDDDDDDDDDDDCVVVVVVVVVVVVVVVVVVVVVVVVVVVVVVVVVVVVVVVVVVVVVVVVVVVVVVVVVVVVVVVVVVVVVVVVVVVVVVVVVVVVVVVVVVVVVVVVVVVVVVVVVVVVVVVVVVVVVVVVVVVVCVVVVVVVVVVVVVVVVVVVVVVVVVVVVVVVVVLQVLLVVLVVVVVVVVVVVVVVVVVVVVVVVVVVVVVVVVVVVVVVVVVVVVVVVVVVVVVVVVVVVVVVVVVVVVVVVVVVVVVVVVVVVVVVVVVVVVVVVVVVVVVVVVVVVVVVVVVVVVVVVVVVVVVVVVVVVVVVCVVVCVVVVVVVVVVCVVVVVVVVVVVVVVVVVVVVVVVVVVVVVVVVVVVVVVVVVVVVVVVVVVVVVVVVVVVVVVVVVVVVVVVVVVVVVVVVVVVVVVVVVVVVVVVVVVVVVVVVVVVVVVVVVVVVVVVVVVVVVVVVVVVVVVVVVVVVVVVVVVVVVVVVVVVVVVVVCVVVCVVVVVVVVVVSVVSSVVSPVVVVVVVVVVVVVVVVVVVVVVVVVVVVVVVVVVVVVVVVVVVVVVVVVVVVVVVVVVVVVVVVVVVVVVVVVVVVVVVVVVVVVVVVVVVVVVVVVVVVVVVVVVVVVVVVVVVVVVVVVVVVVVVVVVVVVVVVVVVVVVVVVVVVVVVVVVVVVVVVVVVVVVVVVVVVVVVVVVVVVVVVVVVVVVVVVVVVVCVVVVVVCVVVVVVCVVVCCVVVVVVCVVVVVVVVVVVVVVVVVVVVVVVVVVVVVVVVVVVVVVVVVVVVVVVVVVVVVVVVVVVVVVVVVVVVVVVVVVVVVVVVVVVVVVVVVVVVVVVVVVVVVVVVVVVVVVVVVVVVVVVVVVVVVVVVVVVVVVVVVVVVVVVVVVVVVVVVVVVVVVVVVVVVVVVVVVVVVVVVVVVVVVVVVVVVVVVVVVVVVVVVVVVVVVVVVVVVVVVVVVVVVVVVVVVVVVVVVVVVVVVVVVVVVVVVVVVVVVVVVVVVVVVVVVVVVVVVVVVVVVVVVVVVVVVVVVCVVVCVVCVVVVVVVVVVVVVVVVVVCVVVVVVVVVVVVVVVVVVVVVVVVVVVVVVVVVVVVVVVVVVVVVVVVVVVVVVVVVVVVVVVVVVVVVVVVVVVVVVVVVVVVVVVVVVVVVVVVVVVVVVVVVVVVVVVVVVVVVVVVVVVVVVVVVVVVVVVVVVVVVVVVVVVVVVVVVVVVVVVVVVVVVVVVVVVVVVVVVVVVVVVVVVVVVVVVVVVVVVVVVVVVVVVVVVVVVVVVVVVVVVVVVVVVVVVVVVVVVVPDPPPD

Sequence (1411 aa):
MVKHRFRDSIKSLFGSHIDPNKEEQLQEAKAEIEDKVKRILKLIKEDDLEEDGTPVELSKKEPLVELIEDFHNQYQSLYAQYDHLTCELRKKINGKQEKGSSSSSSDSDSDSDYSSKEKDKKNGQLENEFQKKIDGLRQELEVVHIEVAESNRKLTITHEEKEDLNSKYLAALSKIQEADKINMDLKTDAEALGTQRSKLLVENAELNKQLETAGKIKAELSQKLEDLMAEKDSLTIEKETALQQNEEEKKITDGLRTLVDQLKDEKLALGKELEAVAGELSILKQQLEHTEQQMTDISHNLKVAEEENESLKVKHSQASNEVQLAHNRIQDFVAESSQLKEKLDESGREISALTQMHEGYQKESSNQIRELETQLTSLEQELESLQNQKRDMEEQIKSSTTEARELGEHNSGLQNQISEHEIKSREREEELSAMMKKLEDNENESSSKMSDLTSQINKLLADIGTLHAQKNELEEQIISKSDEASTQFKSITNELNALQQEVESLQHQKSDLEVQLVEKIQENSEYVIQIQTLKEEIDRKILGQERLLEDKENLAMQLRTLELEMNTIKNKNIEAEEQIRAKSHEISHMSQGMLELHEKIAEIEKISTDRESHFLVLQEKIINTEKAVSAKIQASSEQIKNLGHDLASLQQEKQELEQQCEKLKLEVDSVQNRKSEVEEQMRAKEHENSGLREENLGLQGTITVLEKTIAEKEAELSTLQEKLHEKESEASGQITSFTVQIDNLKHDLVSVQNEKHELEQQCEKLKMELDSTNNRKGEIEEQLIAKDRENTKLRGEILGLQGTITALEKTLAEKESELSTLQEKLHANESKASGQITTFTVQIDNLEHDLVSVQNEKHELEQQCEKLRMELDSTHNQNGEVEEQMRAKDHENTELREEILGLHGTITALEKTLVEKESELSTLQEKLHEKESEASGQITAFTAQIDNLKHDLVSLQNEKHELEQQCEKLKMELDSTHNQKSEVEEQSRAKGHENTELREEILGLQGTITALEKTLAEKESDLSTLQEKLREKESEASRKIIAFTSQIDNLQKDLLSFQKTKEELELHCEKISKEHAQSLVMVENEKNDMSSRTMDLKRSLEEREESYQKLNIEYKQIDSLFKEWMVKLEVAEKKIEEMAGEFHEGIESKDQKIADLEHTVEELKRDLEEKGDEISTSLENVRMLEVKLRLSNQKLRVTEQLLSEKEESFWKTEEKFQQDQRALEDRIATLSAIITANNEAFDEIVSNLKECANSVTTGIETISWKVSDDCKNFKDSVSNVSHELGVAKDHVREMKREKEQLKRDKRHLLEQLQVKNEQEVTLRKSVEKLEAKASKEESEKMNLTTTVVQLKKTVGELEKMMKEKEDGMLDLGEEKREVIRQLCLWIDYHRSRYDYLKDILSKSRRGQRAA